Protein AF-0000000075406692 (afdb_homodimer)

Organism: Magnetospirillum gryphiswaldense (strain DSM 6361 / JCM 21280 / NBRC 15271 / MSR-1) (NCBI:txid431944)

Secondary structure (DSSP, 8-state):
-EEEEEEEETTT--EEEEEEEPPSSSSEEEEEE-TTT--EEEEEESSTT-EEESEEEE---SSPPSSSEEEEEESSS-B-BS---TT--HHHHHHHHH-HHHHHHHHHHHHHHHHHGGGHHHHHHHHHHHHTT-HHHHHHHHHHHS------SSHHHHHHHHHHHHHHHHGGGSPTTHHHHHHHHHHHHHHHHHHHSHHHHHHHHHHHHHTSHHHHHHHHHHHHHHHHHHTHHHHHHHHHGGG-HHHHHS----B-SS--HHHHHHHHHHHHHHHHHHHHHHHHHHHHHHHS-TT-PPTTTTB-TTS-B---SSHHHHTTS-HHHHGGGSTT-SS-PPTTS--HHHHHHHHTT-EEEETTTTEEEE--S--TT-----EEEEHHHHHHHHHHHHHHHHHHHHHHHHHHHHIIIIIHHHHH-/-EEEEEEEETTT--EEEEEEEPPSSSSEEEEEE-TTT--EEEEEESSTT-EEESEEEE---SSPPSSSEEEEEESSS-B-BS---TT--HHHHHHHHH-HHHHHHHHHHHHHHHHHGGGHHHHHHHHHHHHTT-HHHHHHHHHHHS------SSHHHHHHHHHHHHHHHHGGGSPTTHHHHHHHHHHHHHHHHHHHSHHHHHHHHHHHHHTSHHHHHHHHHHTTHHHHHHTHHHHHHHHHGGG-HHHHHS----B-SS--GGGTHHHHHHHHHHHHHHHHHHHHHHHHHHHS-TT-PPTTTTB-TTS-B---SSHHHHTTS-HHHHGGGSTT-SS-PPTTS--HHHHHHHHTT-EEEETTTTEEEE--S--TT-----EEEEHHHHHHHHHHHHHHHHHHHHHHHHHHHHIIIIIHHHHH-

Solvent-accessible surface area (backbone atoms only — not comparable to full-atom values): 45786 Å² total; per-residue (Å²): 108,73,47,76,42,20,33,31,31,66,84,79,56,52,56,37,39,33,44,38,44,66,63,92,43,68,57,43,62,32,34,51,32,38,86,86,65,48,44,57,31,39,36,26,43,47,64,94,70,47,46,65,42,54,36,43,81,47,86,56,70,79,78,76,58,86,84,49,46,37,36,49,38,28,56,59,40,51,22,52,79,50,76,82,52,90,84,67,41,56,68,52,50,49,38,70,67,43,32,66,68,50,47,53,56,51,46,54,37,50,50,51,48,56,72,40,61,88,48,48,64,58,53,45,37,46,51,48,21,56,76,67,63,37,59,67,65,32,48,50,46,35,44,74,73,62,75,43,68,60,85,48,92,48,64,67,34,47,49,48,39,52,52,51,52,49,51,65,73,46,46,68,71,50,63,88,82,50,66,63,60,52,52,52,49,50,49,51,52,50,50,50,35,56,71,74,34,41,67,47,46,47,53,49,53,49,46,38,54,74,44,39,36,53,59,51,51,52,52,56,52,61,60,46,52,51,54,52,60,73,41,42,56,58,34,31,30,29,58,50,48,77,57,25,69,60,46,77,75,46,80,66,93,44,39,60,25,48,68,60,63,83,79,44,52,59,58,43,40,48,46,47,45,50,38,45,58,53,44,44,58,54,45,28,50,44,14,33,76,75,64,57,30,43,41,48,57,65,86,66,55,30,49,44,92,88,68,50,67,64,48,47,79,27,49,48,53,46,49,63,50,56,62,89,52,47,67,66,61,41,78,87,57,83,69,83,74,60,85,64,34,63,52,62,49,60,39,45,8,58,77,57,60,36,62,45,75,40,72,62,80,33,39,34,41,32,35,51,65,88,47,42,53,39,81,79,67,68,48,76,47,39,49,44,56,51,39,35,41,38,50,43,25,48,46,50,38,49,54,52,47,50,48,52,52,50,53,50,48,44,36,62,69,48,53,48,53,60,69,75,98,108,72,48,76,43,22,33,31,31,67,86,78,57,53,56,36,38,33,44,36,44,66,61,92,43,70,56,44,65,34,36,51,33,38,84,84,67,50,44,56,30,39,37,26,42,50,64,95,69,46,47,64,42,52,38,43,80,47,86,55,70,79,78,76,59,86,84,47,46,37,37,49,38,28,56,58,38,54,22,52,79,50,76,82,51,91,82,67,41,55,66,53,50,49,37,69,67,44,32,66,70,52,47,52,55,50,47,54,37,49,50,52,48,55,73,41,61,89,48,47,63,58,52,46,36,47,51,48,19,57,76,67,63,38,59,66,65,34,48,51,46,34,43,74,74,62,75,43,67,57,84,47,91,47,64,67,33,47,48,48,40,51,52,50,51,48,51,64,75,45,46,68,70,50,63,89,84,51,67,64,59,51,53,51,49,50,50,51,53,51,50,49,36,56,71,74,34,39,69,46,46,48,53,48,54,48,48,38,55,73,44,39,35,53,59,52,50,51,52,55,53,60,62,45,53,52,54,52,60,72,40,43,56,51,33,32,31,30,58,51,48,76,57,27,68,59,45,77,74,47,80,66,96,45,39,56,24,31,81,62,64,82,78,45,52,59,57,42,38,47,46,47,46,50,38,45,58,52,44,44,58,54,44,28,52,43,15,32,74,75,64,56,29,42,39,47,59,66,86,66,54,29,49,45,93,88,68,50,68,65,48,46,81,27,48,46,54,46,48,65,49,56,62,88,52,48,66,67,61,43,79,86,58,83,69,82,74,60,86,65,35,63,52,62,48,60,39,45,8,57,76,59,62,35,62,43,75,40,72,60,80,33,40,34,40,30,36,51,65,89,46,41,52,39,82,80,67,67,49,74,47,38,47,44,56,50,39,34,41,39,48,42,24,48,46,50,39,50,56,52,47,49,48,52,52,49,53,50,46,44,36,63,68,46,54,48,54,61,69,77,101

Sequence (842 aa):
MNIMRSFKCESCGAITNCRIGMSNRAEQPLRFCCPDCGQPIDIVIGGKHAGVSGASEIEAMGPFDDGTNFVDLHLDFPVHFGKYVMGDTPFMRAVSRIGAENIHLHNARLQRLDATYTTFGFFETLLKLYVRERWVPFKNAIERRFDGTVVSDKMQDRNAALYDVIAVTMWPFAKPGQALEDIEQYMKVQLHLANTQKLSFGAFIDEILDTGFLKNMQVACLGIYPRILKAELPLRPALFLDFDTEYQNQAIPMRISADQFDTFKDLYKDITEIISRQFVLVAGINNLLKRGDHNAFKPEIGLTKSGRDLTPNSLHAFADVAFGQKDDLIDDNWFSFGDQAADNQLRNAIAHCKTDYDEITQNITYHPRKEGMRQEKSEEIYFIEFMRRVLIAYREMNRLHQLIKSLFYYYYLIHAAENSGMNIMRSFKCESCGAITNCRIGMSNRAEQPLRFCCPDCGQPIDIVIGGKHAGVSGASEIEAMGPFDDGTNFVDLHLDFPVHFGKYVMGDTPFMRAVSRIGAENIHLHNARLQRLDATYTTFGFFETLLKLYVRERWVPFKNAIERRFDGTVVSDKMQDRNAALYDVIAVTMWPFAKPGQALEDIEQYMKVQLHLANTQKLSFGAFIDEILDTGFLKNMQVACLGIYPRILKAELPLRPALFLDFDTEYQNQAIPMRISADQFDTFKDLYKDITEIISRQFVLVAGINNLLKRGDHNAFKPEIGLTKSGRDLTPNSLHAFADVAFGQKDDLIDDNWFSFGDQAADNQLRNAIAHCKTDYDEITQNITYHPRKEGMRQEKSEEIYFIEFMRRVLIAYREMNRLHQLIKSLFYYYYLIHAAENSG

Radius of gyration: 28.34 Å; Cα contacts (8 Å, |Δi|>4): 1297; chains: 2; bounding box: 68×86×72 Å

pLDDT: mean 90.86, std 7.09, range [42.28, 98.06]

Structure (mmCIF, N/CA/C/O backbone):
data_AF-0000000075406692-model_v1
#
loop_
_entity.id
_entity.type
_entity.pdbx_description
1 polymer 'Uncharacterized protein'
#
loop_
_atom_site.group_PDB
_atom_site.id
_atom_site.type_symbol
_atom_site.label_atom_id
_atom_site.label_alt_id
_atom_site.label_comp_id
_atom_site.label_asym_id
_atom_site.label_entity_id
_atom_site.label_seq_id
_atom_site.pdbx_PDB_ins_code
_atom_site.Cartn_x
_atom_site.Cartn_y
_atom_site.Cartn_z
_atom_site.occupancy
_atom_site.B_iso_or_equiv
_atom_site.auth_seq_id
_atom_site.auth_comp_id
_atom_site.auth_asym_id
_atom_site.auth_atom_id
_atom_site.pdbx_PDB_model_num
ATOM 1 N N . MET A 1 1 ? 8.68 6.293 -33.906 1 85.75 1 MET A N 1
ATOM 2 C CA . MET A 1 1 ? 8.102 7.605 -34.156 1 85.75 1 MET A CA 1
ATOM 3 C C . MET A 1 1 ? 8.094 8.469 -32.906 1 85.75 1 MET A C 1
ATOM 5 O O . MET A 1 1 ? 7.848 7.969 -31.812 1 85.75 1 MET A O 1
ATOM 9 N N . ASN A 1 2 ? 8.547 9.656 -33.031 1 92.25 2 ASN A N 1
ATOM 10 C CA . ASN A 1 2 ? 8.57 10.617 -31.922 1 92.25 2 ASN A CA 1
ATOM 11 C C . ASN A 1 2 ? 7.668 11.812 -32.188 1 92.25 2 ASN A C 1
ATOM 13 O O . ASN A 1 2 ? 7.523 12.234 -33.344 1 92.25 2 ASN A O 1
ATOM 17 N N . ILE A 1 3 ? 7.016 12.242 -31.188 1 92.69 3 ILE A N 1
ATOM 18 C CA . ILE A 1 3 ? 6.227 13.469 -31.297 1 92.69 3 ILE A CA 1
ATOM 19 C C . ILE A 1 3 ? 6.781 14.523 -3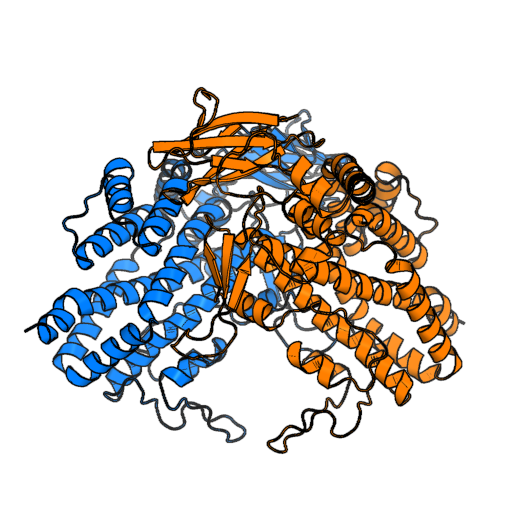0.344 1 92.69 3 ILE A C 1
ATOM 21 O O . ILE A 1 3 ? 7.195 14.203 -29.219 1 92.69 3 ILE A O 1
ATOM 25 N N . MET A 1 4 ? 6.824 15.758 -30.859 1 93.19 4 MET A N 1
ATOM 26 C CA . MET A 1 4 ? 7.285 16.891 -30.062 1 93.19 4 MET A CA 1
ATOM 27 C C . MET A 1 4 ? 6.105 17.688 -29.531 1 93.19 4 MET A C 1
ATOM 29 O O . MET A 1 4 ? 5.23 18.094 -30.312 1 93.19 4 MET A O 1
ATOM 33 N N . ARG A 1 5 ? 6.047 17.812 -28.203 1 94.38 5 ARG A N 1
ATOM 34 C CA . ARG A 1 5 ? 4.984 18.578 -27.562 1 94.38 5 ARG A CA 1
ATOM 35 C C . ARG A 1 5 ? 5.547 19.484 -26.484 1 94.38 5 ARG A C 1
ATOM 37 O O . ARG A 1 5 ? 6.641 19.25 -25.969 1 94.38 5 ARG A O 1
ATOM 44 N N . SER A 1 6 ? 4.891 20.531 -26.234 1 95.94 6 SER A N 1
ATOM 45 C CA . SER A 1 6 ? 5.238 21.438 -25.141 1 95.94 6 SER A CA 1
ATOM 46 C C . SER A 1 6 ? 4.055 21.656 -24.203 1 95.94 6 SER A C 1
ATOM 48 O O . SER A 1 6 ? 2.91 21.75 -24.656 1 95.94 6 SER A O 1
ATOM 50 N N . PHE A 1 7 ? 4.371 21.688 -22.922 1 96.25 7 PHE A N 1
ATOM 51 C CA . PHE A 1 7 ? 3.316 21.812 -21.922 1 96.25 7 PHE A CA 1
ATOM 52 C C . PHE A 1 7 ? 3.609 22.969 -20.969 1 96.25 7 PHE A C 1
ATOM 54 O O . PHE A 1 7 ? 4.758 23.172 -20.578 1 96.25 7 PHE A O 1
ATOM 61 N N . LYS A 1 8 ? 2.617 23.703 -20.703 1 96.12 8 LYS A N 1
ATOM 62 C CA . LYS A 1 8 ? 2.68 24.766 -19.688 1 96.12 8 LYS A CA 1
ATOM 63 C C . LYS A 1 8 ? 2.047 24.297 -18.375 1 96.12 8 LYS A C 1
ATOM 65 O O . LYS A 1 8 ? 0.857 23.984 -18.328 1 96.12 8 LYS A O 1
ATOM 70 N N . CYS A 1 9 ? 2.814 24.297 -17.328 1 92.69 9 CYS A N 1
ATOM 71 C CA . CYS A 1 9 ? 2.375 23.828 -16.016 1 92.69 9 CYS A CA 1
ATOM 72 C C . CYS A 1 9 ? 1.227 24.672 -15.484 1 92.69 9 CYS A C 1
ATOM 74 O O . CYS A 1 9 ? 1.306 25.891 -15.484 1 92.69 9 CYS A O 1
ATOM 76 N N . GLU A 1 10 ? 0.258 24.047 -14.953 1 87.94 10 GLU A N 1
ATOM 77 C CA . GLU A 1 10 ? -0.921 24.75 -14.453 1 87.94 10 GLU A CA 1
ATOM 78 C C . GLU A 1 10 ? -0.642 25.422 -13.109 1 87.94 10 GLU A C 1
ATOM 80 O O . GLU A 1 10 ? -1.297 26.391 -12.75 1 87.94 10 GLU A O 1
ATOM 85 N N . SER A 1 11 ? 0.288 24.859 -12.445 1 84.44 11 SER A N 1
ATOM 86 C CA . SER A 1 11 ? 0.555 25.344 -11.094 1 84.44 11 SER A CA 1
ATOM 87 C C . SER A 1 11 ? 1.496 26.531 -11.109 1 84.44 11 SER A C 1
ATOM 89 O O . SER A 1 11 ? 1.281 27.516 -10.383 1 84.44 11 SER A O 1
ATOM 91 N N . CYS A 1 12 ? 2.561 26.484 -11.922 1 86.12 12 CYS A N 1
ATOM 92 C CA . CYS A 1 12 ? 3.553 27.562 -11.828 1 86.12 12 CYS A CA 1
ATOM 93 C C . CYS A 1 12 ? 3.746 28.25 -13.172 1 86.12 12 CYS A C 1
ATOM 95 O O . CYS A 1 12 ? 4.43 29.266 -13.258 1 86.12 12 CYS A O 1
ATOM 97 N N . GLY A 1 13 ? 3.275 27.656 -14.219 1 89.12 13 GLY A N 1
ATOM 98 C CA . GLY A 1 13 ? 3.344 28.297 -15.523 1 89.12 13 GLY A CA 1
ATOM 99 C C . GLY A 1 13 ? 4.613 27.953 -16.281 1 89.12 13 GLY A C 1
ATOM 100 O O . GLY A 1 13 ? 4.785 28.359 -17.438 1 89.12 13 GLY A O 1
ATOM 101 N N . ALA A 1 14 ? 5.453 27.141 -15.719 1 91.94 14 ALA A N 1
ATOM 102 C CA . ALA A 1 14 ? 6.691 26.766 -16.391 1 91.94 14 ALA A CA 1
ATOM 103 C C . ALA A 1 14 ? 6.402 25.938 -17.641 1 91.94 14 ALA A C 1
ATOM 105 O O . ALA A 1 14 ? 5.461 25.141 -17.656 1 91.94 14 ALA A O 1
ATOM 106 N N . ILE A 1 15 ? 7.27 26.156 -18.609 1 94.25 15 ILE A N 1
ATOM 107 C CA . ILE A 1 15 ? 7.117 25.422 -19.859 1 94.25 15 ILE A CA 1
ATOM 108 C C . ILE A 1 15 ? 8.117 24.266 -19.906 1 94.25 15 ILE A C 1
ATOM 110 O O . ILE A 1 15 ? 9.281 24.438 -19.531 1 94.25 15 ILE A O 1
ATOM 114 N N . THR A 1 16 ? 7.633 23.125 -20.297 1 93.75 16 THR A N 1
ATOM 115 C CA . THR A 1 16 ? 8.492 21.969 -20.5 1 93.75 16 THR A CA 1
ATOM 116 C C . THR A 1 16 ? 8.305 21.375 -21.891 1 93.75 16 THR A C 1
ATOM 118 O O . THR A 1 16 ? 7.191 21.031 -22.281 1 93.75 16 THR A O 1
ATOM 121 N N . ASN A 1 17 ? 9.391 21.344 -22.641 1 94.81 17 ASN A N 1
ATOM 122 C CA . ASN A 1 17 ? 9.406 20.656 -23.922 1 94.81 17 ASN A CA 1
ATOM 123 C C . ASN A 1 17 ? 9.539 19.141 -23.734 1 94.81 17 ASN A C 1
ATOM 125 O O . ASN A 1 17 ? 10.281 18.688 -22.875 1 94.81 17 ASN A O 1
ATOM 129 N N . CYS A 1 18 ? 8.75 18.422 -24.578 1 93.38 18 CYS A N 1
ATOM 130 C CA . CYS A 1 18 ? 8.75 16.969 -24.438 1 93.38 18 CYS A CA 1
ATOM 131 C C . CYS A 1 18 ? 8.945 16.297 -25.781 1 93.38 18 CYS A C 1
ATOM 133 O O . CYS A 1 18 ? 8.328 16.672 -26.766 1 93.38 18 CYS A O 1
ATOM 135 N N . ARG A 1 19 ? 9.859 15.453 -25.844 1 93.81 19 ARG A N 1
ATOM 136 C CA . ARG A 1 19 ? 9.922 14.469 -26.922 1 93.81 19 ARG A CA 1
ATOM 137 C C . ARG A 1 19 ? 9.336 13.133 -26.484 1 93.81 19 ARG A C 1
ATOM 139 O O . ARG A 1 19 ? 9.844 12.508 -25.547 1 93.81 19 ARG A O 1
ATOM 146 N N . ILE A 1 20 ? 8.281 12.688 -27.094 1 94.56 20 ILE A N 1
ATOM 147 C CA . ILE A 1 20 ? 7.574 11.477 -26.688 1 94.56 20 ILE A CA 1
ATOM 148 C C . ILE A 1 20 ? 7.773 10.391 -27.734 1 94.56 20 ILE A C 1
ATOM 150 O O . ILE A 1 20 ? 7.344 10.539 -28.891 1 94.56 20 ILE A O 1
ATOM 154 N N . GLY A 1 21 ? 8.5 9.367 -27.328 1 94.88 21 GLY A N 1
ATOM 155 C CA . GLY A 1 21 ? 8.578 8.195 -28.172 1 94.88 21 GLY A CA 1
ATOM 156 C C . GLY A 1 21 ? 7.348 7.312 -28.094 1 94.88 21 GLY A C 1
ATOM 157 O O . GLY A 1 21 ? 6.891 6.98 -26.984 1 94.88 21 GLY A O 1
ATOM 158 N N . MET A 1 22 ? 6.836 6.871 -29.188 1 93.5 22 MET A N 1
ATOM 159 C CA . MET A 1 22 ? 5.586 6.113 -29.219 1 93.5 22 MET A CA 1
ATOM 160 C C . MET A 1 22 ? 5.844 4.633 -28.969 1 93.5 22 MET A C 1
ATOM 162 O O . MET A 1 22 ? 6.812 4.07 -29.484 1 93.5 22 MET A O 1
ATOM 166 N N . SER A 1 23 ? 4.996 4.09 -28.109 1 92.88 23 SER A N 1
ATOM 167 C CA . SER A 1 23 ? 4.945 2.65 -27.875 1 92.88 23 SER A CA 1
ATOM 168 C C . SER A 1 23 ? 3.908 1.98 -28.766 1 92.88 23 SER A C 1
ATOM 170 O O . SER A 1 23 ? 3.111 2.66 -29.422 1 92.88 23 SER A O 1
ATOM 172 N N . ASN A 1 24 ? 3.988 0.655 -28.906 1 91.5 24 ASN A N 1
ATOM 173 C CA . ASN A 1 24 ? 2.988 -0.084 -29.656 1 91.5 24 ASN A CA 1
ATOM 174 C C . ASN A 1 24 ? 1.714 -0.301 -28.844 1 91.5 24 ASN A C 1
ATOM 176 O O . ASN A 1 24 ? 0.729 -0.834 -29.359 1 91.5 24 ASN A O 1
ATOM 180 N N . ARG A 1 25 ? 1.699 0.152 -27.703 1 92.69 25 ARG A N 1
ATOM 181 C CA . ARG A 1 25 ? 0.518 0.038 -26.859 1 92.69 25 ARG A CA 1
ATOM 182 C C . ARG A 1 25 ? -0.574 1.005 -27.312 1 92.69 25 ARG A C 1
ATOM 184 O O . ARG A 1 25 ? -0.292 2.16 -27.625 1 92.69 25 ARG A O 1
ATOM 191 N N . ALA A 1 26 ? -1.785 0.546 -27.297 1 91.25 26 ALA A N 1
ATOM 192 C CA . ALA A 1 26 ? -2.895 1.344 -27.812 1 91.25 26 ALA A CA 1
ATOM 193 C C . ALA A 1 26 ? -3.107 2.598 -26.969 1 91.25 26 ALA A C 1
ATOM 195 O O . ALA A 1 26 ? -3.361 3.68 -27.5 1 91.25 26 ALA A O 1
ATOM 196 N N . GLU A 1 27 ? -3.131 2.455 -25.75 1 92 27 GLU A N 1
ATOM 197 C CA . GLU A 1 27 ? -3.213 3.572 -24.812 1 92 27 GLU A CA 1
ATOM 198 C C . GLU A 1 27 ? -1.896 3.766 -24.078 1 92 27 GLU A C 1
ATOM 200 O O . GLU A 1 27 ? -1.377 2.828 -23.469 1 92 27 GLU A O 1
ATOM 205 N N . GLN A 1 28 ? -1.388 4.984 -24.156 1 94 28 GLN A N 1
ATOM 206 C CA . GLN A 1 28 ? -0.061 5.238 -23.609 1 94 28 GLN A CA 1
ATOM 207 C C . GLN A 1 28 ? -0.111 6.316 -22.531 1 94 28 GLN A C 1
ATOM 209 O O . GLN A 1 28 ? 0.076 7.5 -22.828 1 94 28 GLN A O 1
ATOM 214 N N . PRO A 1 29 ? -0.34 5.918 -21.328 1 94.62 29 PRO A N 1
ATOM 215 C CA . PRO A 1 29 ? -0.278 6.891 -20.234 1 94.62 29 PRO A CA 1
ATOM 216 C C . PRO A 1 29 ? 1.154 7.242 -19.844 1 94.62 29 PRO A C 1
ATOM 218 O O . PRO A 1 29 ? 1.962 6.348 -19.578 1 94.62 29 PRO A O 1
ATOM 221 N N . LEU A 1 30 ? 1.51 8.5 -19.828 1 95.38 30 LEU A N 1
ATOM 222 C CA . LEU A 1 30 ? 2.816 9.016 -19.438 1 95.38 30 LEU A CA 1
ATOM 223 C C . LEU A 1 30 ? 2.682 10.039 -18.312 1 95.38 30 LEU A C 1
ATOM 225 O O . LEU A 1 30 ? 1.625 10.656 -18.156 1 95.38 30 LEU A O 1
ATOM 229 N N . ARG A 1 31 ? 3.689 10.086 -17.547 1 93.88 31 ARG A N 1
ATOM 230 C CA . ARG A 1 31 ? 3.662 11.023 -16.438 1 93.88 31 ARG A CA 1
ATOM 231 C C . ARG A 1 31 ? 5.055 11.578 -16.156 1 93.88 31 ARG A C 1
ATOM 233 O O . ARG A 1 31 ? 6.043 10.836 -16.203 1 93.88 31 ARG A O 1
ATOM 240 N N . PHE A 1 32 ? 5.148 12.867 -15.844 1 92.69 32 PHE A N 1
ATOM 241 C CA . PHE A 1 32 ? 6.34 13.492 -15.273 1 92.69 32 PHE A CA 1
ATOM 242 C C . PHE A 1 32 ? 5.957 14.648 -14.359 1 92.69 32 PHE A C 1
ATOM 244 O O . PHE A 1 32 ? 4.797 15.062 -14.32 1 92.69 32 PHE A O 1
ATOM 251 N N . CYS A 1 33 ? 6.871 15.039 -13.57 1 91.75 33 CYS A N 1
ATOM 252 C CA . CYS A 1 33 ? 6.609 16.172 -12.688 1 91.75 33 CYS A CA 1
ATOM 253 C C . CYS A 1 33 ? 7.332 17.422 -13.18 1 91.75 33 CYS A C 1
ATOM 255 O O . CYS A 1 33 ? 8.469 17.344 -13.648 1 91.75 33 CYS A O 1
ATOM 257 N N . CYS A 1 34 ? 6.641 18.5 -13.102 1 91.56 34 CYS A N 1
ATOM 258 C CA . CYS A 1 34 ? 7.254 19.781 -13.453 1 91.56 34 CYS A CA 1
ATOM 259 C C . CYS A 1 34 ? 8.57 19.984 -12.703 1 91.56 34 CYS A C 1
ATOM 261 O O . CYS A 1 34 ? 8.609 19.875 -11.477 1 91.56 34 CYS A O 1
ATOM 263 N N . PRO A 1 35 ? 9.602 20.281 -13.406 1 88.62 35 PRO A N 1
ATOM 264 C CA . PRO A 1 35 ? 10.906 20.438 -12.758 1 88.62 35 PRO A CA 1
ATOM 265 C C . PRO A 1 35 ? 10.945 21.625 -11.797 1 88.62 35 PRO A C 1
ATOM 267 O O . PRO A 1 35 ? 11.766 21.641 -10.867 1 88.62 35 PRO A O 1
ATOM 270 N N . ASP A 1 36 ? 10.086 22.516 -12.023 1 86.88 36 ASP A N 1
ATOM 271 C CA . ASP A 1 36 ? 10.156 23.766 -11.258 1 86.88 36 ASP A CA 1
ATOM 272 C C . ASP A 1 36 ? 9.336 23.656 -9.969 1 86.88 36 ASP A C 1
ATOM 274 O O . ASP A 1 36 ? 9.766 24.141 -8.922 1 86.88 36 ASP A O 1
ATOM 278 N N . CYS A 1 37 ? 8.172 23.031 -10.094 1 86.19 37 CYS A N 1
ATOM 279 C CA . CYS A 1 37 ? 7.32 23.109 -8.906 1 86.19 37 CYS A CA 1
ATOM 280 C C . CYS A 1 37 ? 6.906 21.719 -8.453 1 86.19 37 CYS A C 1
ATOM 282 O O . CYS A 1 37 ? 6.332 21.547 -7.371 1 86.19 37 CYS A O 1
ATOM 284 N N . GLY A 1 38 ? 7.074 20.703 -9.258 1 87.25 38 GLY A N 1
ATOM 285 C CA . GLY A 1 38 ? 6.77 19.344 -8.844 1 87.25 38 GLY A CA 1
ATOM 286 C C . GLY A 1 38 ? 5.359 18.906 -9.195 1 87.25 38 GLY A C 1
ATOM 287 O O . GLY A 1 38 ? 4.957 17.781 -8.914 1 87.25 38 GLY A O 1
ATOM 288 N N . GLN A 1 39 ? 4.629 19.719 -9.914 1 88.44 39 GLN A N 1
ATOM 289 C CA . GLN A 1 39 ? 3.287 19.375 -10.352 1 88.44 39 GLN A CA 1
ATOM 290 C C . GLN A 1 39 ? 3.316 18.172 -11.289 1 88.44 39 GLN A C 1
ATOM 292 O O . GLN A 1 39 ? 4.055 18.156 -12.281 1 88.44 39 GLN A O 1
ATOM 297 N N . PRO A 1 40 ? 2.521 17.203 -10.852 1 90.56 40 PRO A N 1
ATOM 298 C CA . PRO A 1 40 ? 2.436 16.078 -11.781 1 90.56 40 PRO A CA 1
ATOM 299 C C . PRO A 1 40 ? 1.727 16.438 -13.086 1 90.56 40 PRO A C 1
ATOM 301 O O . PRO A 1 40 ? 0.687 17.094 -13.062 1 90.56 40 PRO A O 1
ATOM 304 N N . ILE A 1 41 ? 2.24 16.031 -14.148 1 93.38 41 ILE A N 1
ATOM 305 C CA . ILE A 1 41 ? 1.665 16.203 -15.477 1 93.38 41 ILE A CA 1
ATOM 306 C C . ILE A 1 41 ? 1.424 14.828 -16.109 1 93.38 41 ILE A C 1
ATOM 308 O O . ILE A 1 41 ? 2.369 14.078 -16.344 1 93.38 41 ILE A O 1
ATOM 312 N N . ASP A 1 42 ? 0.193 14.531 -16.344 1 93.12 42 ASP A N 1
ATOM 313 C CA . ASP A 1 42 ? -0.22 13.266 -16.938 1 93.12 42 ASP A CA 1
ATOM 314 C C . ASP A 1 42 ? -0.653 13.438 -18.391 1 93.12 42 ASP A C 1
ATOM 316 O O . ASP A 1 42 ? -1.459 14.32 -18.703 1 93.12 42 ASP A O 1
ATOM 320 N N . ILE A 1 43 ? -0.066 12.641 -19.203 1 95.12 43 ILE A N 1
ATOM 321 C CA . ILE A 1 43 ? -0.384 12.656 -20.625 1 95.12 43 ILE A CA 1
ATOM 322 C C . ILE A 1 43 ? -0.846 11.266 -21.062 1 95.12 43 ILE A C 1
ATOM 324 O O . ILE A 1 43 ? -0.141 10.273 -20.859 1 95.12 43 ILE A O 1
ATOM 328 N N . VAL A 1 44 ? -2.012 11.195 -21.594 1 94.12 44 VAL A N 1
ATOM 329 C CA . VAL A 1 44 ? -2.482 9.93 -22.156 1 94.12 44 VAL A CA 1
ATOM 330 C C . VAL A 1 44 ? -2.656 10.07 -23.672 1 94.12 44 VAL A C 1
ATOM 332 O O . VAL A 1 44 ? -3.406 10.922 -24.141 1 94.12 44 VAL A O 1
ATOM 335 N N . ILE A 1 45 ? -1.929 9.258 -24.312 1 93.56 45 ILE A N 1
ATOM 336 C CA . ILE A 1 45 ? -2.014 9.25 -25.781 1 93.56 45 ILE A CA 1
ATOM 337 C C . ILE A 1 45 ? -2.791 8.016 -26.234 1 93.56 45 ILE A C 1
ATOM 339 O O . ILE A 1 45 ? -2.525 6.902 -25.781 1 93.56 45 ILE A O 1
ATOM 343 N N . GLY A 1 46 ? -3.701 8.297 -27.078 1 89.88 46 GLY A N 1
ATOM 344 C CA . GLY A 1 46 ? -4.492 7.203 -27.625 1 89.88 46 GLY A CA 1
ATOM 345 C C . GLY A 1 46 ? -5.531 6.68 -26.641 1 89.88 46 GLY A C 1
ATOM 346 O O . GLY A 1 46 ? -5.465 6.961 -25.453 1 89.88 46 GLY A O 1
ATOM 347 N N . GLY A 1 47 ? -6.492 6.027 -27.156 1 81.5 47 GLY A N 1
ATOM 348 C CA . GLY A 1 47 ? -7.512 5.375 -26.344 1 81.5 47 GLY A CA 1
ATOM 349 C C . GLY A 1 47 ? -8.609 6.324 -25.891 1 81.5 47 GLY A C 1
ATOM 350 O O . GLY A 1 47 ? -8.672 7.465 -26.344 1 81.5 47 GLY A O 1
ATOM 351 N N . LYS A 1 48 ? -9.43 5.793 -24.969 1 77 48 LYS A N 1
ATOM 352 C CA . LYS A 1 48 ? -10.625 6.496 -24.516 1 77 48 LYS A CA 1
ATOM 353 C C . LYS A 1 48 ? -10.281 7.598 -23.531 1 77 48 LYS A C 1
ATOM 355 O O . LYS A 1 48 ? -11.039 8.562 -23.375 1 77 48 LYS A O 1
ATOM 360 N N . HIS A 1 49 ? -9.086 7.543 -23 1 79.62 49 HIS A N 1
ATOM 361 C CA . HIS A 1 49 ? -8.758 8.461 -21.922 1 79.62 49 HIS A CA 1
ATOM 362 C C . HIS A 1 49 ? -7.695 9.469 -22.359 1 79.62 49 HIS A C 1
ATOM 364 O O . HIS A 1 49 ? -6.961 10 -21.516 1 79.62 49 HIS A O 1
ATOM 370 N N . ALA A 1 50 ? -7.602 9.633 -23.609 1 89.12 50 ALA A N 1
ATOM 371 C CA . ALA A 1 50 ? -6.598 10.555 -24.141 1 89.12 50 ALA A CA 1
ATOM 372 C C . ALA A 1 50 ? -6.801 11.961 -23.578 1 89.12 50 ALA A C 1
ATOM 374 O O . ALA A 1 50 ? -7.938 12.422 -23.438 1 89.12 50 ALA A O 1
ATOM 375 N N . GLY A 1 51 ? -5.68 12.57 -23.188 1 90.38 51 GLY A N 1
ATOM 376 C CA . GLY A 1 51 ? -5.75 13.922 -22.672 1 90.38 51 GLY A CA 1
ATOM 377 C C . GLY A 1 51 ? -4.566 14.281 -21.797 1 90.38 51 GLY A C 1
ATOM 378 O O . GLY A 1 51 ? -3.598 13.523 -21.703 1 90.38 51 GLY A O 1
ATOM 379 N N . VAL A 1 52 ? -4.609 15.547 -21.328 1 93.56 52 VAL A N 1
ATOM 380 C CA . VAL A 1 52 ? -3.533 16.062 -20.484 1 93.56 52 VAL A CA 1
ATOM 381 C C . VAL A 1 52 ? -4.117 16.641 -19.188 1 93.56 52 VAL A C 1
ATOM 383 O O . VAL A 1 52 ? -5.18 17.25 -19.203 1 93.56 52 VAL A O 1
ATOM 386 N N . SER A 1 53 ? -3.559 16.281 -18.141 1 89.5 53 SER A N 1
ATOM 387 C CA . SER A 1 53 ? -3.928 16.844 -16.844 1 89.5 53 SER A CA 1
ATOM 388 C C . SER A 1 53 ? -2.715 17.438 -16.141 1 89.5 53 SER A C 1
ATOM 390 O O . SER A 1 53 ? -1.605 16.906 -16.25 1 89.5 53 SER A O 1
ATOM 392 N N . GLY A 1 54 ? -2.885 18.562 -15.398 1 89.88 54 GLY A N 1
ATOM 393 C CA . GLY A 1 54 ? -1.832 19.219 -14.641 1 89.88 54 GLY A CA 1
ATOM 394 C C . GLY A 1 54 ? -1.064 20.25 -15.453 1 89.88 54 GLY A C 1
ATOM 395 O O . GLY A 1 54 ? -0.185 20.938 -14.922 1 89.88 54 GLY A O 1
ATOM 396 N N . ALA A 1 55 ? -1.375 20.25 -16.766 1 94.62 55 ALA A N 1
ATOM 397 C CA . ALA A 1 55 ? -0.741 21.203 -17.672 1 94.62 55 ALA A CA 1
ATOM 398 C C . ALA A 1 55 ? -1.618 21.469 -18.891 1 94.62 55 ALA A C 1
ATOM 400 O O . ALA A 1 55 ? -2.609 20.766 -19.109 1 94.62 55 ALA A O 1
ATOM 401 N N . SER A 1 56 ? -1.299 22.484 -19.562 1 96 56 SER A N 1
ATOM 402 C CA . SER A 1 56 ? -1.926 22.781 -20.844 1 96 56 SER A CA 1
ATOM 403 C C . SER A 1 56 ? -0.927 22.641 -22 1 96 56 SER A C 1
ATOM 405 O O . SER A 1 56 ? 0.221 23.078 -21.875 1 96 56 SER A O 1
ATOM 407 N N . GLU A 1 57 ? -1.417 22.031 -23 1 95.5 57 GLU A N 1
ATOM 408 C CA . GLU A 1 57 ? -0.555 21.875 -24.172 1 95.5 57 GLU A CA 1
ATOM 409 C C . GLU A 1 57 ? -0.434 23.188 -24.938 1 95.5 57 GLU A C 1
ATOM 411 O O . GLU A 1 57 ? -1.43 23.875 -25.156 1 95.5 57 GLU A O 1
ATOM 416 N N . ILE A 1 58 ? 0.76 23.5 -25.328 1 94.75 58 ILE A N 1
ATOM 417 C CA . ILE A 1 58 ? 1.008 24.688 -26.125 1 94.75 58 ILE A CA 1
ATOM 418 C C . ILE A 1 58 ? 1.748 24.297 -27.406 1 94.75 58 ILE A C 1
ATOM 420 O O . ILE A 1 58 ? 2.188 23.156 -27.562 1 94.75 58 ILE A O 1
ATOM 424 N N . GLU A 1 59 ? 1.821 25.203 -28.281 1 89.5 59 GLU A N 1
ATOM 425 C CA . GLU A 1 59 ? 2.498 24.938 -29.547 1 89.5 59 GLU A CA 1
ATOM 426 C C . GLU A 1 59 ? 3.99 24.688 -29.344 1 89.5 59 GLU A C 1
ATOM 428 O O . GLU A 1 59 ? 4.66 25.484 -28.672 1 89.5 59 GLU A O 1
ATOM 433 N N . ALA A 1 60 ? 4.348 23.531 -29.797 1 82.44 60 ALA A N 1
ATOM 434 C CA . ALA A 1 60 ? 5.766 23.188 -29.688 1 82.44 60 ALA A CA 1
ATOM 435 C C . ALA A 1 60 ? 6.566 23.859 -30.812 1 82.44 60 ALA A C 1
ATOM 437 O O . ALA A 1 60 ? 6.227 23.734 -31.984 1 82.44 60 ALA A O 1
ATOM 438 N N . MET A 1 61 ? 7.457 24.688 -30.453 1 75.62 61 MET A N 1
ATOM 439 C CA . MET A 1 61 ? 8.281 25.344 -31.469 1 75.62 61 MET A CA 1
ATOM 440 C C . MET A 1 61 ? 9.703 24.797 -31.453 1 75.62 61 MET A C 1
ATOM 442 O O . MET A 1 61 ? 10.43 24.953 -30.469 1 75.62 61 MET A O 1
ATOM 446 N N . GLY A 1 62 ? 10 23.875 -32.438 1 69.81 62 GLY A N 1
ATOM 447 C CA . GLY A 1 62 ? 11.352 23.344 -32.5 1 69.81 62 GLY A CA 1
ATOM 448 C C . GLY A 1 62 ? 12.297 24.219 -33.312 1 69.81 62 GLY A C 1
ATOM 449 O O . GLY A 1 62 ? 11.859 25.188 -33.938 1 69.81 62 GLY A O 1
ATOM 450 N N . PRO A 1 63 ? 13.625 24.062 -33.156 1 77.06 63 PRO A N 1
ATOM 451 C CA . PRO A 1 63 ? 14.336 23.141 -32.281 1 77.06 63 PRO A CA 1
ATOM 452 C C . PRO A 1 63 ? 14.312 23.594 -30.812 1 77.06 63 PRO A C 1
ATOM 454 O O . PRO A 1 63 ? 14.305 24.797 -30.531 1 77.06 63 PRO A O 1
ATOM 457 N N . PHE A 1 64 ? 14.18 22.656 -29.969 1 86.38 64 PHE A N 1
ATOM 458 C CA . PHE A 1 64 ? 14.094 22.984 -28.547 1 86.38 64 PHE A CA 1
ATOM 459 C C . PHE A 1 64 ? 15.398 23.594 -28.047 1 86.38 64 PHE A C 1
ATOM 461 O O . PHE A 1 64 ? 16.484 23.172 -28.453 1 86.38 64 PHE A O 1
ATOM 468 N N . ASP A 1 65 ? 15.312 24.625 -27.312 1 81.81 65 ASP A N 1
ATOM 469 C CA . ASP A 1 65 ? 16.469 25.344 -26.797 1 81.81 65 ASP A CA 1
ATOM 470 C C . ASP A 1 65 ? 16.922 24.75 -25.469 1 81.81 65 ASP A C 1
ATOM 472 O O . ASP A 1 65 ? 16.234 23.922 -24.875 1 81.81 65 ASP A O 1
ATOM 476 N N . ASP A 1 66 ? 18.125 25.188 -25.016 1 82.06 66 ASP A N 1
ATOM 477 C CA . ASP A 1 66 ? 18.719 24.672 -23.781 1 82.06 66 ASP A CA 1
ATOM 478 C C . ASP A 1 66 ? 18.172 25.422 -22.562 1 82.06 66 ASP A C 1
ATOM 480 O O . ASP A 1 66 ? 18.391 25 -21.438 1 82.06 66 ASP A O 1
ATOM 484 N N . GLY A 1 67 ? 17.469 26.406 -22.797 1 83.56 67 GLY A N 1
ATOM 485 C CA . GLY A 1 67 ? 17 27.203 -21.672 1 83.56 67 GLY A CA 1
ATOM 486 C C . GLY A 1 67 ? 15.664 26.734 -21.125 1 83.56 67 GLY A C 1
ATOM 487 O O . GLY A 1 67 ? 15.336 27 -19.969 1 83.56 67 GLY A O 1
ATOM 488 N N . THR A 1 68 ? 14.906 26.109 -21.969 1 90.38 68 THR A N 1
ATOM 489 C CA . THR A 1 68 ? 13.602 25.594 -21.562 1 90.38 68 THR A CA 1
ATOM 490 C C . THR A 1 68 ? 13.719 24.141 -21.094 1 90.38 68 THR A C 1
ATOM 492 O O . THR A 1 68 ? 14.516 23.375 -21.641 1 90.38 68 THR A O 1
ATOM 495 N N . ASN A 1 69 ? 12.977 23.891 -20.047 1 92.06 69 ASN A N 1
ATOM 496 C CA . ASN A 1 69 ? 12.977 22.516 -19.562 1 92.06 69 ASN A CA 1
ATOM 497 C C . ASN A 1 69 ? 12.688 21.531 -20.688 1 92.06 69 ASN A C 1
ATOM 499 O O . ASN A 1 69 ? 11.906 21.828 -21.594 1 92.06 69 ASN A O 1
ATOM 503 N N . PHE A 1 70 ? 13.367 20.375 -20.609 1 93.12 70 PHE A N 1
ATOM 504 C CA . PHE A 1 70 ? 13.156 19.328 -21.609 1 93.12 70 PHE A CA 1
ATOM 505 C C . PHE A 1 70 ? 13.125 17.953 -20.953 1 93.12 70 PHE A C 1
ATOM 507 O O . PHE A 1 70 ? 13.898 17.688 -20.031 1 93.12 70 PHE A O 1
ATOM 514 N N . VAL A 1 71 ? 12.211 17.141 -21.453 1 92.25 71 VAL A N 1
ATOM 515 C CA . VAL A 1 71 ? 12.148 15.773 -20.938 1 92.25 71 VAL A CA 1
ATOM 516 C C . VAL A 1 71 ? 11.883 14.805 -22.094 1 92.25 71 VAL A C 1
ATOM 518 O O . VAL A 1 71 ? 11.125 15.125 -23.016 1 92.25 71 VAL A O 1
ATOM 521 N N . ASP A 1 72 ? 12.586 13.68 -22.094 1 93.5 72 ASP A N 1
ATOM 522 C CA . ASP A 1 72 ? 12.242 12.539 -22.938 1 93.5 72 ASP A CA 1
ATOM 523 C C . ASP A 1 72 ? 11.25 11.617 -22.25 1 93.5 72 ASP A C 1
ATOM 525 O O . ASP A 1 72 ? 11.383 11.336 -21.047 1 93.5 72 ASP A O 1
ATOM 529 N N . LEU A 1 73 ? 10.266 11.227 -23 1 94.69 73 LEU A N 1
ATOM 530 C CA . LEU A 1 73 ? 9.289 10.305 -22.422 1 94.69 73 LEU A CA 1
ATOM 531 C C . LEU A 1 73 ? 9.133 9.062 -23.297 1 94.69 73 LEU A C 1
ATOM 533 O O . LEU A 1 73 ? 9.219 9.148 -24.531 1 94.69 73 LEU A O 1
ATOM 537 N N . HIS A 1 74 ? 9.016 7.992 -22.719 1 95.75 74 HIS A N 1
ATOM 538 C CA . HIS A 1 74 ? 8.734 6.727 -23.391 1 95.75 74 HIS A CA 1
ATOM 539 C C . HIS A 1 74 ? 8.164 5.703 -22.422 1 95.75 74 HIS A C 1
ATOM 541 O O . HIS A 1 74 ? 8.625 5.605 -21.281 1 95.75 74 HIS A O 1
ATOM 547 N N . LEU A 1 75 ? 7.27 4.965 -22.859 1 94.62 75 LEU A N 1
ATOM 548 C CA . LEU A 1 75 ? 6.602 4.016 -21.984 1 94.62 75 LEU A CA 1
ATOM 549 C C . LEU A 1 75 ? 7.473 2.783 -21.75 1 94.62 75 LEU A C 1
ATOM 551 O O . 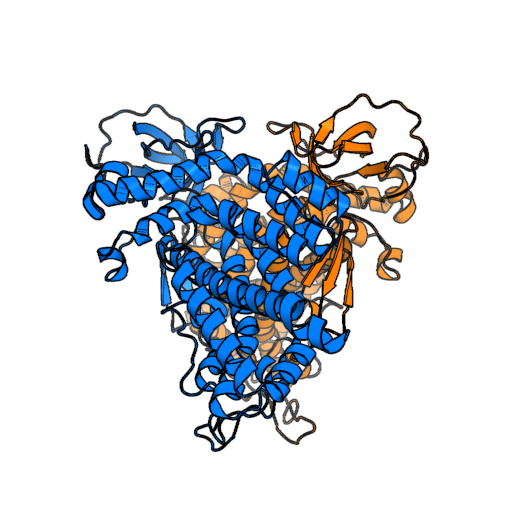LEU A 1 75 ? 7.457 2.203 -20.672 1 94.62 75 LEU A O 1
ATOM 555 N N . ASP A 1 76 ? 8.289 2.379 -22.734 1 95 76 ASP A N 1
ATOM 556 C CA . ASP A 1 76 ? 8.891 1.049 -22.766 1 95 76 ASP A CA 1
ATOM 557 C C . ASP A 1 76 ? 10.352 1.1 -22.328 1 95 76 ASP A C 1
ATOM 559 O O . ASP A 1 76 ? 10.945 0.068 -22 1 95 76 ASP A O 1
ATOM 563 N N . PHE A 1 77 ? 10.93 2.328 -22.344 1 94.75 77 PHE A N 1
ATOM 564 C CA . PHE A 1 77 ? 12.367 2.453 -22.094 1 94.75 77 PHE A CA 1
ATOM 565 C C . PHE A 1 77 ? 12.641 3.473 -21 1 94.75 77 PHE A C 1
ATOM 567 O O . PHE A 1 77 ? 11.844 4.387 -20.781 1 94.75 77 PHE A O 1
ATOM 574 N N . PRO A 1 78 ? 13.766 3.234 -20.25 1 92.69 78 PRO A N 1
ATOM 575 C CA . PRO A 1 78 ? 14.195 4.312 -19.359 1 92.69 78 PRO A CA 1
ATOM 576 C C . PRO A 1 78 ? 14.43 5.629 -20.094 1 92.69 78 PRO A C 1
ATOM 578 O O . PRO A 1 78 ? 14.852 5.625 -21.25 1 92.69 78 PRO A O 1
ATOM 581 N N . VAL A 1 79 ? 14.164 6.648 -19.406 1 89.88 79 VAL A N 1
ATOM 582 C CA . VAL A 1 79 ? 14.32 7.945 -20.047 1 89.88 79 VAL A CA 1
ATOM 583 C C . VAL A 1 79 ? 15.273 8.82 -19.234 1 89.88 79 VAL A C 1
ATOM 585 O O . VAL A 1 79 ? 15.672 8.445 -18.125 1 89.88 79 VAL A O 1
ATOM 588 N N . HIS A 1 80 ? 15.711 9.883 -19.906 1 81.44 80 HIS A N 1
ATOM 589 C CA . HIS A 1 80 ? 16.641 10.828 -19.297 1 81.44 80 HIS A CA 1
ATOM 590 C C . HIS A 1 80 ? 16.078 12.25 -19.312 1 81.44 80 HIS A C 1
ATOM 592 O O . HIS A 1 80 ? 15.398 12.641 -20.266 1 81.44 80 HIS A O 1
ATOM 598 N N . PHE A 1 81 ? 16.297 12.773 -18.094 1 77.31 81 PHE A N 1
ATOM 599 C CA . PHE A 1 81 ? 15.914 14.18 -18.016 1 77.31 81 PHE A CA 1
ATOM 600 C C . PHE A 1 81 ? 17.141 15.078 -18.172 1 77.31 81 PHE A C 1
ATOM 602 O O . PHE A 1 81 ? 18.188 14.805 -17.609 1 77.31 81 PHE A O 1
ATOM 609 N N . GLY A 1 82 ? 17.203 15.859 -19.234 1 77.19 82 GLY A N 1
ATOM 610 C CA . GLY A 1 82 ? 18.328 16.734 -19.469 1 77.19 82 GLY A CA 1
ATOM 611 C C . GLY A 1 82 ? 18.156 17.625 -20.688 1 77.19 82 GLY A C 1
ATOM 612 O O . GLY A 1 82 ? 17.078 18.188 -20.906 1 77.19 82 GLY A O 1
ATOM 613 N N . LYS A 1 83 ? 19.234 17.656 -21.391 1 85.06 83 LYS A N 1
ATOM 614 C CA . LYS A 1 83 ? 19.219 18.547 -22.562 1 85.06 83 LYS A CA 1
ATOM 615 C C . LYS A 1 83 ? 18.75 17.797 -23.797 1 85.06 83 LYS A C 1
ATOM 617 O O . LYS A 1 83 ? 18.953 16.594 -23.938 1 85.06 83 LYS A O 1
ATOM 622 N N . TYR A 1 84 ? 18.031 18.594 -24.578 1 89.75 84 TYR A N 1
ATOM 623 C CA . TYR A 1 84 ? 17.609 18.047 -25.875 1 89.75 84 TYR A CA 1
ATOM 624 C C . TYR A 1 84 ? 18.797 17.812 -26.781 1 89.75 84 TYR A C 1
ATOM 626 O O . TYR A 1 84 ? 19.641 18.703 -26.953 1 89.75 84 TYR A O 1
ATOM 634 N N . VAL A 1 85 ? 18.953 16.688 -27.234 1 88.31 85 VAL A N 1
ATOM 635 C CA . VAL A 1 85 ? 19.953 16.359 -28.234 1 88.31 85 VAL A CA 1
ATOM 636 C C . VAL A 1 85 ? 19.266 15.68 -29.438 1 88.31 85 VAL A C 1
ATOM 638 O O . VAL A 1 85 ? 18.625 14.641 -29.281 1 88.31 85 VAL A O 1
ATOM 641 N N . MET A 1 86 ? 19.516 16.281 -30.547 1 88.31 86 MET A N 1
ATOM 642 C CA . MET A 1 86 ? 18.891 15.758 -31.75 1 88.31 86 MET A CA 1
ATOM 643 C C . MET A 1 86 ? 19.359 14.328 -32.031 1 88.31 86 MET A C 1
ATOM 645 O O . MET A 1 86 ? 20.562 14.039 -31.953 1 88.31 86 MET A O 1
ATOM 649 N N . GLY A 1 87 ? 18.406 13.484 -32.281 1 87.75 87 GLY A N 1
ATOM 650 C CA . GLY A 1 87 ? 18.719 12.109 -32.656 1 87.75 87 GLY A CA 1
ATOM 651 C C . GLY A 1 87 ? 18.875 11.188 -31.469 1 87.75 87 GLY A C 1
ATOM 652 O O . GLY A 1 87 ? 18.844 9.961 -31.609 1 87.75 87 GLY A O 1
ATOM 653 N N . ASP A 1 88 ? 19.016 11.703 -30.328 1 90.94 88 ASP A N 1
ATOM 654 C CA . ASP A 1 88 ? 19.234 10.898 -29.141 1 90.94 88 ASP A CA 1
ATOM 655 C C . ASP A 1 88 ? 17.922 10.539 -28.453 1 90.94 88 ASP A C 1
ATOM 657 O O . ASP A 1 88 ? 17.703 10.859 -27.297 1 90.94 88 ASP A O 1
ATOM 661 N N . THR A 1 89 ? 17.109 9.797 -29.203 1 92.69 89 THR A N 1
ATOM 662 C CA . THR A 1 89 ? 15.797 9.422 -28.719 1 92.69 89 THR A CA 1
ATOM 663 C C . THR A 1 89 ? 15.898 8.281 -27.703 1 92.69 89 THR A C 1
ATOM 665 O O . THR A 1 89 ? 16.906 7.578 -27.656 1 92.69 89 THR A O 1
ATOM 668 N N . PRO A 1 90 ? 14.906 8.102 -26.953 1 92.12 90 PRO A N 1
ATOM 669 C CA . PRO A 1 90 ? 14.922 6.988 -26 1 92.12 90 PRO A CA 1
ATOM 670 C C . PRO A 1 90 ? 15.148 5.637 -26.672 1 92.12 90 PRO A C 1
ATOM 672 O O . PRO A 1 90 ? 15.883 4.801 -26.141 1 92.12 90 PRO A O 1
ATOM 675 N N . PHE A 1 91 ? 14.57 5.43 -27.844 1 93.06 91 PHE A N 1
ATOM 676 C CA . PHE A 1 91 ? 14.742 4.176 -28.578 1 93.06 91 PHE A CA 1
ATOM 677 C C . PHE A 1 91 ? 16.188 4.008 -29.031 1 93.06 91 PHE A C 1
ATOM 679 O O . PHE A 1 91 ? 16.781 2.934 -28.859 1 93.06 91 PHE A O 1
ATOM 686 N N . MET A 1 92 ? 16.734 5.062 -29.484 1 93.44 92 MET A N 1
ATOM 687 C CA . MET A 1 92 ? 18.109 4.996 -29.969 1 93.44 92 MET A CA 1
ATOM 688 C C . MET A 1 92 ? 19.078 4.762 -28.812 1 93.44 92 MET A C 1
ATOM 690 O O . MET A 1 92 ? 20.047 4.02 -28.938 1 93.44 92 MET A O 1
ATOM 694 N N . ARG A 1 93 ? 18.812 5.379 -27.734 1 91.5 93 ARG A N 1
ATOM 695 C CA . ARG A 1 93 ? 19.625 5.156 -26.547 1 91.5 93 ARG A CA 1
ATOM 696 C C . ARG A 1 93 ? 19.516 3.711 -26.062 1 91.5 93 ARG A C 1
ATOM 698 O O . ARG A 1 93 ? 20.516 3.109 -25.672 1 91.5 93 ARG A O 1
ATOM 705 N N . ALA A 1 94 ? 18.312 3.225 -26.125 1 93.12 94 ALA A N 1
ATOM 706 C CA . ALA A 1 94 ? 18.078 1.845 -25.703 1 93.12 94 ALA A CA 1
ATOM 707 C C . ALA A 1 94 ? 18.844 0.866 -26.594 1 93.12 94 ALA A C 1
ATOM 709 O O . ALA A 1 94 ? 19.5 -0.049 -26.109 1 93.12 94 ALA A O 1
ATOM 710 N N . VAL A 1 95 ? 18.781 1.095 -27.891 1 94.81 95 VAL A N 1
ATOM 711 C CA . VAL A 1 95 ? 19.469 0.222 -28.844 1 94.81 95 VAL A CA 1
ATOM 712 C C . VAL A 1 95 ? 20.969 0.273 -28.609 1 94.81 95 VAL A C 1
ATOM 714 O O . VAL A 1 95 ? 21.656 -0.758 -28.641 1 94.81 95 VAL A O 1
ATOM 717 N N . SER A 1 96 ? 21.406 1.458 -28.375 1 92.69 96 SER A N 1
ATOM 718 C CA . SER A 1 96 ? 22.828 1.638 -28.156 1 92.69 96 SER A CA 1
ATOM 719 C C . SER A 1 96 ? 23.297 0.92 -26.906 1 92.69 96 SER A C 1
ATOM 721 O O . SER A 1 96 ? 24.406 0.384 -26.859 1 92.69 96 SER A O 1
ATOM 723 N N . ARG A 1 97 ? 22.469 0.819 -25.984 1 91.5 97 ARG A N 1
ATOM 724 C CA . ARG A 1 97 ? 22.844 0.307 -24.672 1 91.5 97 ARG A CA 1
ATOM 725 C C . ARG A 1 97 ? 22.844 -1.218 -24.656 1 91.5 97 ARG A C 1
ATOM 727 O O . ARG A 1 97 ? 23.734 -1.836 -24.062 1 91.5 97 ARG A O 1
ATOM 734 N N . ILE A 1 98 ? 21.859 -1.898 -25.297 1 94.31 98 ILE A N 1
ATOM 735 C CA . ILE A 1 98 ? 21.75 -3.336 -25.078 1 94.31 98 ILE A CA 1
ATOM 736 C C . ILE A 1 98 ? 21.938 -4.078 -26.391 1 94.31 98 ILE A C 1
ATOM 738 O O . ILE A 1 98 ? 22.016 -5.309 -26.406 1 94.31 98 ILE A O 1
ATOM 742 N N . GLY A 1 99 ? 21.953 -3.379 -27.547 1 94.5 99 GLY A N 1
ATOM 743 C CA . GLY A 1 99 ? 22.156 -3.994 -28.844 1 94.5 99 GLY A CA 1
ATOM 744 C C . GLY A 1 99 ? 20.859 -4.406 -29.516 1 94.5 99 GLY A C 1
ATOM 745 O O . GLY A 1 99 ? 19.844 -4.586 -28.844 1 94.5 99 GLY A O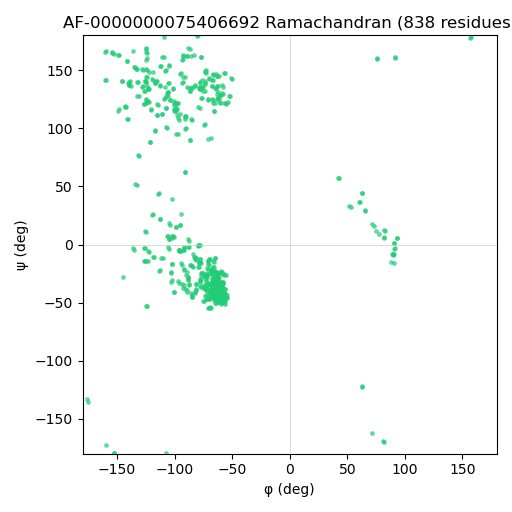 1
ATOM 746 N N . ALA A 1 100 ? 20.938 -4.602 -30.75 1 93.94 100 ALA A N 1
ATOM 747 C CA . ALA A 1 100 ? 19.766 -4.848 -31.594 1 93.94 100 ALA A CA 1
ATOM 748 C C . ALA A 1 100 ? 19.125 -6.188 -31.25 1 93.94 100 ALA A C 1
ATOM 750 O O . ALA A 1 100 ? 17.891 -6.305 -31.25 1 93.94 100 ALA A O 1
ATOM 751 N N . GLU A 1 101 ? 19.891 -7.137 -31.016 1 93.94 101 GLU A N 1
ATOM 752 C CA . GLU A 1 101 ? 19.359 -8.461 -30.703 1 93.94 101 GLU A CA 1
ATOM 753 C C . GLU A 1 101 ? 18.531 -8.453 -29.438 1 93.94 101 GLU A C 1
ATOM 755 O O . GLU A 1 101 ? 17.422 -8.992 -29.406 1 93.94 101 GLU A O 1
ATOM 760 N N . ASN A 1 102 ? 19.078 -7.844 -28.469 1 93.88 102 ASN A N 1
ATOM 761 C CA . ASN A 1 102 ? 18.375 -7.781 -27.188 1 93.88 102 ASN A CA 1
ATOM 762 C C . ASN A 1 102 ? 17.125 -6.922 -27.281 1 93.88 102 ASN A C 1
ATOM 764 O O . ASN A 1 102 ? 16.125 -7.195 -26.594 1 93.88 102 ASN A O 1
ATOM 768 N N . ILE A 1 103 ? 17.141 -5.953 -28.141 1 94.81 103 ILE A N 1
ATOM 769 C CA . ILE A 1 103 ? 15.961 -5.121 -28.359 1 94.81 103 ILE A CA 1
ATOM 770 C C . ILE A 1 103 ? 14.836 -5.969 -28.953 1 94.81 103 ILE A C 1
ATOM 772 O O . ILE A 1 103 ? 13.672 -5.809 -28.578 1 94.81 103 ILE A O 1
ATOM 776 N N . HIS A 1 104 ? 15.227 -6.836 -29.828 1 94.06 104 HIS A N 1
ATOM 777 C CA . HIS A 1 104 ? 14.234 -7.715 -30.438 1 94.06 104 HIS A CA 1
ATOM 778 C C . HIS A 1 104 ? 13.578 -8.617 -29.391 1 94.06 104 HIS A C 1
ATOM 780 O O . HIS A 1 104 ? 12.359 -8.797 -29.406 1 94.06 104 HIS A O 1
ATOM 786 N N . LEU A 1 105 ? 14.344 -9.125 -28.547 1 91.81 105 LEU A N 1
ATOM 787 C CA . LEU A 1 105 ? 13.828 -9.977 -27.469 1 91.81 105 LEU A CA 1
ATOM 788 C C . LEU A 1 105 ? 12.93 -9.188 -26.531 1 91.81 105 LEU A C 1
ATOM 790 O O . LEU A 1 105 ? 11.867 -9.664 -26.141 1 91.81 105 LEU A O 1
ATOM 794 N N . HIS A 1 106 ? 13.383 -8.023 -26.203 1 93.56 106 HIS A N 1
ATOM 795 C CA . HIS A 1 106 ? 12.586 -7.164 -25.328 1 93.56 106 HIS A CA 1
ATOM 796 C C . HIS A 1 106 ? 11.258 -6.789 -26 1 93.56 106 HIS A C 1
ATOM 798 O O . HIS A 1 106 ? 10.219 -6.781 -25.344 1 93.56 106 HIS A O 1
ATOM 804 N N . ASN A 1 107 ? 11.328 -6.547 -27.234 1 93.88 107 ASN A N 1
ATOM 805 C CA . ASN A 1 107 ? 10.117 -6.184 -27.984 1 93.88 107 ASN A CA 1
ATOM 806 C C . ASN A 1 107 ? 9.102 -7.32 -28 1 93.88 107 ASN A C 1
ATOM 808 O O . ASN A 1 107 ? 7.895 -7.082 -27.984 1 93.88 107 ASN A O 1
ATOM 812 N N . ALA A 1 108 ? 9.594 -8.484 -28.078 1 92.56 108 ALA A N 1
ATOM 813 C CA . ALA A 1 108 ? 8.695 -9.641 -28.047 1 92.56 108 ALA A CA 1
ATOM 814 C C . ALA A 1 108 ? 7.914 -9.688 -26.734 1 92.56 108 ALA A C 1
ATOM 816 O O . ALA A 1 108 ? 6.715 -9.984 -26.734 1 92.56 108 ALA A O 1
ATOM 817 N N . ARG A 1 109 ? 8.555 -9.398 -25.703 1 93.38 109 ARG A N 1
ATOM 818 C CA . ARG A 1 109 ? 7.898 -9.336 -24.406 1 93.38 109 ARG A CA 1
ATOM 819 C C . ARG A 1 109 ? 6.844 -8.234 -24.375 1 93.38 109 ARG A C 1
ATOM 821 O O . ARG A 1 109 ? 5.723 -8.453 -23.906 1 93.38 109 ARG A O 1
ATOM 828 N N . LEU A 1 110 ? 7.223 -7.125 -24.859 1 95.88 110 LEU A N 1
ATOM 829 C CA . LEU A 1 110 ? 6.328 -5.973 -24.844 1 95.88 110 LEU A CA 1
ATOM 830 C C . LEU A 1 110 ? 5.105 -6.227 -25.719 1 95.88 110 LEU A C 1
ATOM 832 O O . LEU A 1 110 ? 3.996 -5.812 -25.375 1 95.88 110 LEU A O 1
ATOM 836 N N . GLN A 1 111 ? 5.344 -6.891 -26.812 1 95.06 111 GLN A N 1
ATOM 837 C CA . GLN A 1 111 ? 4.238 -7.211 -27.703 1 95.06 111 GLN A CA 1
ATOM 838 C C . GLN A 1 111 ? 3.217 -8.109 -27.016 1 95.06 111 GLN A C 1
ATOM 840 O O . GLN A 1 111 ? 2.01 -7.945 -27.203 1 95.06 111 GLN A O 1
ATOM 845 N N . ARG A 1 112 ? 3.73 -9 -26.328 1 93.75 112 ARG A N 1
ATOM 846 C CA . ARG A 1 112 ? 2.832 -9.867 -25.578 1 93.75 112 ARG A CA 1
ATOM 847 C C . ARG A 1 112 ? 2.037 -9.07 -24.547 1 93.75 112 ARG A C 1
ATOM 849 O O . ARG A 1 112 ? 0.833 -9.289 -24.391 1 93.75 112 ARG A O 1
ATOM 856 N N . LEU A 1 113 ? 2.678 -8.18 -23.859 1 95.12 113 LEU A N 1
ATOM 857 C CA . LEU A 1 113 ? 2.006 -7.34 -22.875 1 95.12 113 LEU A CA 1
ATOM 858 C C . LEU A 1 113 ? 0.954 -6.457 -23.531 1 95.12 113 LEU A C 1
ATOM 860 O O . LEU A 1 113 ? -0.157 -6.312 -23.016 1 95.12 113 LEU A O 1
ATOM 864 N N . ASP A 1 114 ? 1.308 -5.926 -24.641 1 94.69 114 ASP A N 1
ATOM 865 C CA . ASP A 1 114 ? 0.384 -5.055 -25.359 1 94.69 114 ASP A CA 1
ATOM 866 C C . ASP A 1 114 ? -0.845 -5.824 -25.828 1 94.69 114 ASP A C 1
ATOM 868 O O . ASP A 1 114 ? -1.95 -5.281 -25.875 1 94.69 114 ASP A O 1
ATOM 872 N N . ALA A 1 115 ? -0.666 -7.07 -26.109 1 91.44 115 ALA A N 1
ATOM 873 C CA . ALA A 1 115 ? -1.746 -7.898 -26.641 1 91.44 115 ALA A CA 1
ATOM 874 C C . ALA A 1 115 ? -2.688 -8.352 -25.531 1 91.44 115 ALA A C 1
ATOM 876 O O . ALA A 1 115 ? -3.859 -8.641 -25.781 1 91.44 115 ALA A O 1
ATOM 877 N N . THR A 1 116 ? -2.211 -8.289 -24.312 1 89.94 116 THR A N 1
ATOM 878 C CA . THR A 1 116 ? -2.975 -9 -23.297 1 89.94 116 THR A CA 1
ATOM 879 C C . THR A 1 116 ? -3.406 -8.055 -22.188 1 89.94 116 THR A C 1
ATOM 881 O O . THR A 1 116 ? -4.172 -8.438 -21.297 1 89.94 116 THR A O 1
ATOM 884 N N . TYR A 1 117 ? -2.99 -6.805 -22.156 1 87.81 117 TYR A N 1
ATOM 885 C CA . TYR A 1 117 ? -3.23 -5.938 -21.016 1 87.81 117 TYR A CA 1
ATOM 886 C C . TYR A 1 117 ? -4.723 -5.707 -20.812 1 87.81 117 TYR A C 1
ATOM 888 O O . TYR A 1 117 ? -5.172 -5.496 -19.672 1 87.81 117 TYR A O 1
ATOM 896 N N . THR A 1 118 ? -5.57 -5.832 -21.812 1 82.69 118 THR A N 1
ATOM 897 C CA . THR A 1 118 ? -7.008 -5.617 -21.703 1 82.69 118 THR A CA 1
ATOM 898 C C . THR A 1 118 ? -7.688 -6.824 -21.062 1 82.69 118 THR A C 1
ATOM 900 O O . THR A 1 118 ? -8.844 -6.742 -20.656 1 82.69 118 THR A O 1
ATOM 903 N N . THR A 1 119 ? -6.98 -7.941 -20.938 1 84.94 119 THR A N 1
ATOM 904 C CA . THR A 1 119 ? -7.578 -9.156 -20.391 1 84.94 119 THR A CA 1
ATOM 905 C C . THR A 1 119 ? -7.105 -9.406 -18.969 1 84.94 119 THR A C 1
ATOM 907 O O . THR A 1 119 ? -7.43 -10.43 -18.359 1 84.94 119 THR A O 1
ATOM 910 N N . PHE A 1 120 ? -6.34 -8.492 -18.422 1 89.75 120 PHE A N 1
ATOM 911 C CA . PHE A 1 120 ? -5.797 -8.656 -17.078 1 89.75 120 PHE A CA 1
ATOM 912 C C . PHE A 1 120 ? -6.914 -8.844 -16.062 1 89.75 120 PHE A C 1
ATOM 914 O O . PHE A 1 120 ? -6.766 -9.602 -15.102 1 89.75 120 PHE A O 1
ATOM 921 N N . GLY A 1 121 ? -8.023 -8.188 -16.344 1 88.06 121 GLY A N 1
ATOM 922 C CA . GLY A 1 121 ? -9.156 -8.312 -15.445 1 88.06 121 GLY A CA 1
ATOM 923 C C . GLY A 1 121 ? -9.727 -9.719 -15.391 1 88.06 121 GLY A C 1
ATOM 924 O O . GLY A 1 121 ? -10.086 -10.203 -14.32 1 88.06 121 GLY A O 1
ATOM 925 N N . PHE A 1 122 ? -9.766 -10.367 -16.531 1 89.25 122 PHE A N 1
ATOM 926 C CA . PHE A 1 122 ? -10.266 -11.727 -16.594 1 89.25 122 PHE A CA 1
ATOM 927 C C . PHE A 1 122 ? -9.344 -12.688 -15.844 1 89.25 122 PHE A C 1
ATOM 929 O O . PHE A 1 122 ? -9.805 -13.633 -15.203 1 89.25 122 PHE A O 1
ATOM 936 N N . PHE A 1 123 ? -8.086 -12.422 -15.961 1 94.5 123 PHE A N 1
ATOM 937 C CA . PHE A 1 123 ? -7.098 -13.242 -15.258 1 94.5 123 PHE A CA 1
ATOM 938 C C . PHE A 1 123 ? -7.266 -13.117 -13.75 1 94.5 123 PHE A C 1
ATOM 940 O O . PHE A 1 123 ? -7.246 -14.117 -13.031 1 94.5 123 PHE A O 1
ATOM 947 N N . GLU A 1 124 ? -7.418 -11.898 -13.289 1 92.81 124 GLU A N 1
ATOM 948 C CA . GLU A 1 124 ? -7.645 -11.672 -11.867 1 92.81 124 GLU A CA 1
ATOM 949 C C . GLU A 1 124 ? -8.891 -12.406 -11.375 1 92.81 124 GLU A C 1
ATOM 951 O O . GLU A 1 124 ? -8.875 -13.023 -10.312 1 92.81 124 GLU A O 1
ATOM 956 N N . THR A 1 125 ? -9.93 -12.352 -12.141 1 90.62 125 THR A N 1
ATOM 957 C CA . THR A 1 125 ? -11.172 -13.031 -11.797 1 90.62 125 THR A CA 1
ATOM 958 C C . THR A 1 125 ? -10.969 -14.547 -11.758 1 90.62 125 THR A C 1
ATOM 960 O O . THR A 1 125 ? -11.492 -15.227 -10.875 1 90.62 125 THR A O 1
ATOM 963 N N . LEU A 1 126 ? -10.266 -15.055 -12.727 1 94.88 126 LEU A N 1
ATOM 964 C CA . LEU A 1 126 ? -9.984 -16.484 -12.789 1 94.88 126 LEU A CA 1
ATOM 965 C C . LEU A 1 126 ? -9.297 -16.953 -11.516 1 94.88 126 LEU A C 1
ATOM 967 O O . LEU A 1 126 ? -9.664 -18 -10.953 1 94.88 126 LEU A O 1
ATOM 971 N N . LEU A 1 127 ? -8.312 -16.219 -11.062 1 96 127 LEU A N 1
ATOM 972 C CA . LEU A 1 127 ? -7.59 -16.578 -9.852 1 96 127 LEU A CA 1
ATOM 973 C C . LEU A 1 127 ? -8.523 -16.594 -8.648 1 96 127 LEU A C 1
ATOM 975 O O . LEU A 1 127 ? -8.422 -17.469 -7.785 1 96 127 LEU A O 1
ATOM 979 N N . LYS A 1 128 ? -9.406 -15.656 -8.648 1 91.38 128 LYS A N 1
ATOM 980 C CA . LYS A 1 128 ? -10.359 -15.578 -7.539 1 91.38 128 LYS A CA 1
ATOM 981 C C . LYS A 1 128 ? -11.32 -16.766 -7.566 1 91.38 128 LYS A C 1
ATOM 983 O O . LYS A 1 128 ? -11.703 -17.281 -6.512 1 91.38 128 LYS A O 1
ATOM 988 N N . LEU A 1 129 ? -11.758 -17.141 -8.742 1 93.31 129 LEU A N 1
ATOM 989 C CA . LEU A 1 129 ? -12.617 -18.312 -8.867 1 93.31 129 LEU A CA 1
ATOM 990 C C . LEU A 1 129 ? -11.93 -19.562 -8.32 1 93.31 129 LEU A C 1
ATOM 992 O O . LEU A 1 129 ? -12.555 -20.359 -7.629 1 93.31 129 LEU A O 1
ATOM 996 N N . TYR A 1 130 ? -10.672 -19.656 -8.594 1 96.12 130 TYR A N 1
ATOM 997 C CA . TYR A 1 130 ? -9.898 -20.797 -8.102 1 96.12 130 TYR A CA 1
ATOM 998 C C . TYR A 1 130 ? -9.812 -20.766 -6.578 1 96.12 130 TYR A C 1
ATOM 1000 O O . TYR A 1 130 ? -10.055 -21.797 -5.922 1 96.12 130 TYR A O 1
ATOM 1008 N N . VAL A 1 131 ? -9.5 -19.672 -6.02 1 94 131 VAL A N 1
ATOM 1009 C CA . VAL A 1 131 ? -9.32 -19.531 -4.578 1 94 131 VAL A CA 1
ATOM 1010 C C . VAL A 1 131 ? -10.641 -19.812 -3.859 1 94 131 VAL A C 1
ATOM 1012 O O . VAL A 1 131 ? -10.648 -20.422 -2.791 1 94 131 VAL A O 1
ATOM 1015 N N . ARG A 1 132 ? -11.711 -19.422 -4.508 1 90.5 132 ARG A N 1
ATOM 1016 C CA . ARG A 1 132 ? -13.023 -19.609 -3.902 1 90.5 132 ARG A CA 1
ATOM 1017 C C . ARG A 1 132 ? -13.594 -20.984 -4.238 1 90.5 132 ARG A C 1
ATOM 1019 O O . ARG A 1 132 ? -14.734 -21.297 -3.871 1 90.5 132 ARG A O 1
ATOM 1026 N N . GLU A 1 133 ? -12.883 -21.703 -4.988 1 93.25 133 GLU A N 1
ATOM 1027 C CA . GLU A 1 133 ? -13.242 -23.062 -5.375 1 93.25 133 GLU A CA 1
ATOM 1028 C C . GLU A 1 133 ? -14.562 -23.078 -6.133 1 93.25 133 GLU A C 1
ATOM 1030 O O . GLU A 1 133 ? -15.422 -23.922 -5.863 1 93.25 133 GLU A O 1
ATOM 1035 N N . ARG A 1 134 ? -14.734 -22.047 -6.914 1 90.62 134 ARG A N 1
ATOM 1036 C CA . ARG A 1 134 ? -15.844 -22.047 -7.855 1 90.62 134 ARG A CA 1
ATOM 1037 C C . ARG A 1 134 ? -15.453 -22.734 -9.164 1 90.62 134 ARG A C 1
ATOM 1039 O O . ARG A 1 134 ? -15.156 -22.062 -10.156 1 90.62 134 ARG A O 1
ATOM 1046 N N . TRP A 1 135 ? -15.68 -24 -9.211 1 93.88 135 TRP A N 1
ATOM 1047 C CA . TRP A 1 135 ? -15.016 -24.844 -10.211 1 93.88 135 TRP A CA 1
ATOM 1048 C C . TRP A 1 135 ? -15.742 -24.766 -11.547 1 93.88 135 TRP A C 1
ATOM 1050 O O . TRP A 1 135 ? -15.117 -24.844 -12.609 1 93.88 135 TRP A O 1
ATOM 1060 N N . VAL A 1 136 ? -17.031 -24.625 -11.547 1 89.38 136 VAL A N 1
ATOM 1061 C CA . VAL A 1 136 ? -17.75 -24.562 -12.812 1 89.38 136 VAL A CA 1
ATOM 1062 C C . VAL A 1 136 ? -17.422 -23.266 -13.539 1 89.38 136 VAL A C 1
ATOM 1064 O O . VAL A 1 136 ? -16.953 -23.297 -14.688 1 89.38 136 VAL A O 1
ATOM 1067 N N . PRO A 1 137 ? -17.594 -22.141 -12.898 1 89.12 137 PRO A N 1
ATOM 1068 C CA . PRO A 1 137 ? -17.188 -20.906 -13.57 1 89.12 137 PRO A CA 1
ATOM 1069 C C . PRO A 1 137 ? -15.688 -20.875 -13.898 1 89.12 137 PRO A C 1
ATOM 1071 O O . PRO A 1 137 ? -15.289 -20.281 -14.898 1 89.12 137 PRO A O 1
ATOM 1074 N N . PHE A 1 138 ? -14.891 -21.516 -13.062 1 94.06 138 PHE A N 1
ATOM 1075 C CA . PHE A 1 138 ? -13.461 -21.594 -13.305 1 94.06 138 PHE A CA 1
ATOM 1076 C C . PHE A 1 138 ? -13.172 -22.328 -14.609 1 94.06 138 PHE A C 1
ATOM 1078 O O . PHE A 1 138 ? -12.438 -21.844 -15.461 1 94.06 138 PHE A O 1
ATOM 1085 N N . LYS A 1 139 ? -13.797 -23.469 -14.742 1 94.19 139 LYS A N 1
ATOM 1086 C CA . LYS A 1 139 ? -13.641 -24.25 -15.961 1 94.19 139 LYS A CA 1
ATOM 1087 C C . LYS A 1 139 ? -14.125 -23.469 -17.188 1 94.19 139 LYS A C 1
ATOM 1089 O O . LYS A 1 139 ? -13.445 -23.438 -18.219 1 94.19 139 LYS A O 1
ATOM 1094 N N . ASN A 1 140 ? -15.195 -22.812 -17.094 1 89.94 140 ASN A N 1
ATOM 1095 C CA . ASN A 1 140 ? -15.75 -22.031 -18.188 1 89.94 140 ASN A CA 1
ATOM 1096 C C . ASN A 1 140 ? -14.812 -20.891 -18.578 1 89.94 140 ASN A C 1
ATOM 1098 O O . ASN A 1 140 ? -14.633 -20.625 -19.766 1 89.94 140 ASN A O 1
ATOM 1102 N N . ALA A 1 141 ? -14.289 -20.266 -17.578 1 90.81 141 ALA A N 1
ATOM 1103 C CA . ALA A 1 141 ? -13.375 -19.156 -17.844 1 90.81 141 ALA A CA 1
ATOM 1104 C C . ALA A 1 141 ? -12.125 -19.625 -18.578 1 90.81 141 ALA A C 1
ATOM 1106 O O . ALA A 1 141 ? -11.648 -18.969 -19.5 1 90.81 141 ALA A O 1
ATOM 1107 N N . ILE A 1 142 ? -11.586 -20.75 -18.141 1 94.69 142 ILE A N 1
ATOM 1108 C CA . ILE A 1 142 ? -10.398 -21.328 -18.766 1 94.69 142 ILE A CA 1
ATOM 1109 C C . ILE A 1 142 ? -10.68 -21.625 -20.234 1 94.69 142 ILE A C 1
ATOM 1111 O O . ILE A 1 142 ? -9.891 -21.266 -21.109 1 94.69 142 ILE A O 1
ATOM 1115 N N . GLU A 1 143 ? -11.766 -22.141 -20.5 1 92.62 143 GLU A N 1
ATOM 1116 C CA . GLU A 1 143 ? -12.102 -22.594 -21.859 1 92.62 143 GLU A CA 1
ATOM 1117 C C . GLU A 1 143 ? -12.484 -21.422 -22.75 1 92.62 143 GLU A C 1
ATOM 1119 O O . GLU A 1 143 ? -12.094 -21.359 -23.922 1 92.62 143 GLU A O 1
ATOM 1124 N N . ARG A 1 144 ? -13.125 -20.469 -22.234 1 87.81 144 ARG A N 1
ATOM 1125 C CA . ARG A 1 144 ? -13.664 -19.375 -23.031 1 87.81 144 ARG A CA 1
ATOM 1126 C C . ARG A 1 144 ? -12.633 -18.266 -23.219 1 87.81 144 ARG A C 1
ATOM 1128 O O . ARG A 1 144 ? -12.594 -17.609 -24.266 1 87.81 144 ARG A O 1
ATOM 1135 N N . ARG A 1 145 ? -11.797 -18.047 -22.188 1 88.25 145 ARG A N 1
ATOM 1136 C CA . ARG A 1 145 ? -11 -16.828 -22.203 1 88.25 145 ARG A CA 1
ATOM 1137 C C . ARG A 1 145 ? -9.516 -17.141 -22.359 1 88.25 145 ARG A C 1
ATOM 1139 O O . ARG A 1 145 ? -8.742 -16.297 -22.812 1 88.25 145 ARG A O 1
ATOM 1146 N N . PHE A 1 146 ? -9.102 -18.375 -22.016 1 92.06 146 PHE A N 1
ATOM 1147 C CA . PHE A 1 146 ? -7.664 -18.641 -21.969 1 92.06 146 PHE A CA 1
ATOM 1148 C C . PHE A 1 146 ? -7.312 -19.844 -22.844 1 92.06 146 PHE A C 1
ATOM 1150 O O . PHE A 1 146 ? -6.199 -20.359 -22.781 1 92.06 146 PHE A O 1
ATOM 1157 N N . ASP A 1 147 ? -8.25 -20.297 -23.672 1 89.38 147 ASP A N 1
ATOM 1158 C CA . ASP A 1 147 ? -8.055 -21.375 -24.641 1 89.38 147 ASP A CA 1
ATOM 1159 C C . ASP A 1 147 ? -7.461 -22.609 -23.969 1 89.38 147 ASP A C 1
ATOM 1161 O O . ASP A 1 147 ? -6.562 -23.25 -24.531 1 89.38 147 ASP A O 1
ATOM 1165 N N . GLY A 1 148 ? -7.805 -22.828 -22.75 1 92.06 148 GLY A N 1
ATOM 1166 C CA . GLY A 1 148 ? -7.34 -24 -22.031 1 92.06 148 GLY A CA 1
ATOM 1167 C C . GLY A 1 148 ? -8.438 -25.031 -21.781 1 92.06 148 GLY A C 1
ATOM 1168 O O . GLY A 1 148 ? -9.539 -24.891 -22.312 1 92.06 148 GLY A O 1
ATOM 1169 N N . THR A 1 149 ? -7.988 -26.109 -21.156 1 92.75 149 THR A N 1
ATOM 1170 C CA . THR A 1 149 ? -8.922 -27.188 -20.812 1 92.75 149 THR A CA 1
ATOM 1171 C C . THR A 1 149 ? -8.656 -27.719 -19.422 1 92.75 149 THR A C 1
ATOM 1173 O O . THR A 1 149 ? -7.496 -27.859 -19.016 1 92.75 149 THR A O 1
ATOM 1176 N N . VAL A 1 150 ? -9.719 -27.906 -18.75 1 95.25 150 VAL A N 1
ATOM 1177 C CA . VAL A 1 150 ? -9.633 -28.656 -17.5 1 95.25 150 VAL A CA 1
ATOM 1178 C C . VAL A 1 150 ? -9.977 -30.125 -17.75 1 95.25 150 VAL A C 1
ATOM 1180 O O . VAL A 1 150 ? -11.148 -30.469 -17.938 1 95.25 150 VAL A O 1
ATOM 1183 N N . VAL A 1 151 ? -9.062 -30.953 -17.625 1 93.62 151 VAL A N 1
ATOM 1184 C CA . VAL A 1 151 ? -9.133 -32.344 -18.094 1 93.62 151 VAL A CA 1
ATOM 1185 C C . VAL A 1 151 ? -10.172 -33.094 -17.266 1 93.62 151 VAL A C 1
ATOM 1187 O O . VAL A 1 151 ? -10.883 -33.969 -17.797 1 93.62 151 VAL A O 1
ATOM 1190 N N . SER A 1 152 ? -10.188 -32.875 -15.961 1 94.31 152 SER A N 1
ATOM 1191 C CA . SER A 1 152 ? -11.125 -33.531 -15.07 1 94.31 152 SER A CA 1
ATOM 1192 C C . SER A 1 152 ? -11.406 -32.688 -13.828 1 94.31 152 SER A C 1
ATOM 1194 O O . SER A 1 152 ? -10.859 -31.594 -13.68 1 94.31 152 SER A O 1
ATOM 1196 N N . ASP A 1 153 ? -12.227 -33.25 -12.992 1 93.31 153 ASP A N 1
ATOM 1197 C CA . ASP A 1 153 ? -12.609 -32.531 -11.773 1 93.31 153 ASP A CA 1
ATOM 1198 C C . ASP A 1 153 ? -11.617 -32.812 -10.641 1 93.31 153 ASP A C 1
ATOM 1200 O O . ASP A 1 153 ? -11.797 -32.312 -9.523 1 93.31 153 ASP A O 1
ATOM 1204 N N . LYS A 1 154 ? -10.602 -33.531 -10.961 1 93.88 154 LYS A N 1
ATOM 1205 C CA . LYS A 1 154 ? -9.57 -33.781 -9.961 1 93.88 154 LYS A CA 1
ATOM 1206 C C . LYS A 1 154 ? -8.727 -32.531 -9.727 1 93.88 154 LYS A C 1
ATOM 1208 O O . LYS A 1 154 ? -8.484 -31.75 -10.656 1 93.88 154 LYS A O 1
ATOM 1213 N N . MET A 1 155 ? -8.234 -32.375 -8.5 1 93.62 155 MET A N 1
ATOM 1214 C CA . MET A 1 155 ? -7.508 -31.188 -8.125 1 93.62 155 MET A CA 1
ATOM 1215 C C . MET A 1 155 ? -6.219 -31.047 -8.93 1 93.62 155 MET A C 1
ATOM 1217 O O . MET A 1 155 ? -5.793 -29.938 -9.258 1 93.62 155 MET A O 1
ATOM 1221 N N . GLN A 1 156 ? -5.531 -32.156 -9.219 1 93.69 156 GLN A N 1
ATOM 1222 C CA . GLN A 1 156 ? -4.297 -32.125 -9.984 1 93.69 156 GLN A CA 1
ATOM 1223 C C . GLN A 1 156 ? -4.531 -31.516 -11.367 1 93.69 156 GLN A C 1
ATOM 1225 O O . GLN A 1 156 ? -3.68 -30.781 -11.883 1 93.69 156 GLN A O 1
ATOM 1230 N N . ASP A 1 157 ? -5.688 -31.75 -11.906 1 95.25 157 ASP A N 1
ATOM 1231 C CA . ASP A 1 157 ? -6.004 -31.234 -13.227 1 95.25 157 ASP A CA 1
ATOM 1232 C C . ASP A 1 157 ? -6.441 -29.766 -13.148 1 95.25 157 ASP A C 1
ATOM 1234 O O . ASP A 1 157 ? -6.117 -28.969 -14.031 1 95.25 157 ASP A O 1
ATOM 1238 N N . ARG A 1 158 ? -7.184 -29.422 -12.148 1 95.88 158 ARG A N 1
ATOM 1239 C CA . ARG A 1 158 ? -7.543 -28.031 -11.914 1 95.88 158 ARG A CA 1
ATOM 1240 C C . ARG A 1 158 ? -6.301 -27.172 -11.688 1 95.88 158 ARG A C 1
ATOM 1242 O O . ARG A 1 158 ? -6.18 -26.078 -12.25 1 95.88 158 ARG A O 1
ATOM 1249 N N . ASN A 1 159 ? -5.383 -27.75 -10.914 1 96.06 159 ASN A N 1
ATOM 1250 C CA . ASN A 1 159 ? -4.113 -27.078 -10.664 1 96.06 159 ASN A CA 1
ATOM 1251 C C . ASN A 1 159 ? -3.299 -26.922 -11.945 1 96.06 159 ASN A C 1
ATOM 1253 O O . ASN A 1 159 ? -2.695 -25.875 -12.172 1 96.06 159 ASN A O 1
ATOM 1257 N N . ALA A 1 160 ? -3.305 -27.953 -12.672 1 95.69 160 ALA A N 1
ATOM 1258 C CA . ALA A 1 160 ? -2.557 -27.906 -13.93 1 95.69 160 ALA A CA 1
ATOM 1259 C C . ALA A 1 160 ? -3.09 -26.797 -14.844 1 95.69 160 ALA A C 1
ATOM 1261 O O . ALA A 1 160 ? -2.314 -26.078 -15.461 1 95.69 160 ALA A O 1
ATOM 1262 N N . ALA A 1 161 ? -4.379 -26.734 -14.961 1 97.06 161 ALA A N 1
ATOM 1263 C CA . ALA A 1 161 ? -5 -25.688 -15.781 1 97.06 161 ALA A CA 1
ATOM 1264 C C . ALA A 1 161 ? -4.656 -24.297 -15.258 1 97.06 161 ALA A C 1
ATOM 1266 O O . ALA A 1 161 ? -4.332 -23.406 -16.047 1 97.06 161 ALA A O 1
ATOM 1267 N N . LEU A 1 162 ? -4.762 -24.125 -13.945 1 97.31 162 LEU A N 1
ATOM 1268 C CA . LEU A 1 162 ? -4.434 -22.859 -13.305 1 97.31 162 LEU A CA 1
ATOM 1269 C C . LEU A 1 162 ? -3.004 -22.438 -13.633 1 97.31 162 LEU A C 1
ATOM 1271 O O . LEU A 1 162 ? -2.77 -21.312 -14.086 1 97.31 162 LEU A O 1
ATOM 1275 N N . TYR A 1 163 ? -2.045 -23.312 -13.438 1 96.19 163 TYR A N 1
ATOM 1276 C CA . TYR A 1 163 ? -0.631 -22.984 -13.555 1 96.19 163 TYR A CA 1
ATOM 1277 C C . TYR A 1 163 ? -0.237 -22.797 -15.016 1 96.19 163 TYR A C 1
ATOM 1279 O O . TYR A 1 163 ? 0.681 -22.031 -15.328 1 96.19 163 TYR A O 1
ATOM 1287 N N . ASP A 1 164 ? -0.956 -23.453 -15.906 1 95.88 164 ASP A N 1
ATOM 1288 C CA . ASP A 1 164 ? -0.745 -23.203 -17.328 1 95.88 164 ASP A CA 1
ATOM 1289 C C . ASP A 1 164 ? -1.108 -21.766 -17.703 1 95.88 164 ASP A C 1
ATOM 1291 O O . ASP A 1 164 ? -0.365 -21.109 -18.422 1 95.88 164 ASP A O 1
ATOM 1295 N N . VAL A 1 165 ? -2.244 -21.312 -17.234 1 96.31 165 VAL A N 1
ATOM 1296 C CA . VAL A 1 165 ? -2.682 -19.938 -17.5 1 96.31 165 VAL A CA 1
ATOM 1297 C C . VAL A 1 165 ? -1.7 -18.953 -16.891 1 96.31 165 VAL A C 1
ATOM 1299 O O . VAL A 1 165 ? -1.362 -17.938 -17.5 1 96.31 165 VAL A O 1
ATOM 1302 N N . ILE A 1 166 ? -1.242 -19.219 -15.656 1 96.12 166 ILE A N 1
ATOM 1303 C CA . ILE A 1 166 ? -0.288 -18.344 -14.984 1 96.12 166 ILE A CA 1
ATOM 1304 C C . ILE A 1 166 ? 1.001 -18.266 -15.797 1 96.12 166 ILE A C 1
ATOM 1306 O O . ILE A 1 166 ? 1.528 -17.172 -16.031 1 96.12 166 ILE A O 1
ATOM 1310 N N . ALA A 1 167 ? 1.479 -19.406 -16.266 1 93.25 167 ALA A N 1
ATOM 1311 C CA . ALA A 1 167 ? 2.723 -19.453 -17.031 1 93.25 167 ALA A CA 1
ATOM 1312 C C . ALA A 1 167 ? 2.623 -18.609 -18.297 1 93.25 167 ALA A C 1
ATOM 1314 O O . ALA A 1 167 ? 3.543 -17.859 -18.625 1 93.25 167 ALA A O 1
ATOM 1315 N N . VAL A 1 168 ? 1.528 -18.719 -18.938 1 93.25 168 VAL A N 1
ATOM 1316 C CA . VAL A 1 168 ? 1.341 -18.016 -20.203 1 93.25 168 VAL A CA 1
ATOM 1317 C C . VAL A 1 168 ? 1.177 -16.531 -19.938 1 93.25 168 VAL A C 1
ATOM 1319 O O . VAL A 1 168 ? 1.79 -15.695 -20.625 1 93.25 168 VAL A O 1
ATOM 1322 N N . THR A 1 169 ? 0.36 -16.156 -19 1 94.75 169 THR A N 1
ATOM 1323 C CA . THR A 1 169 ? 0.022 -14.766 -18.719 1 94.75 169 THR A CA 1
ATOM 1324 C C . THR A 1 169 ? 1.226 -14.023 -18.156 1 94.75 169 THR A C 1
ATOM 1326 O O . THR A 1 169 ? 1.437 -12.844 -18.469 1 94.75 169 THR A O 1
ATOM 1329 N N . MET A 1 170 ? 2.055 -14.742 -17.375 1 95.62 170 MET A N 1
ATOM 1330 C CA . MET A 1 170 ? 3.104 -14.055 -16.641 1 95.62 170 MET A CA 1
ATOM 1331 C C . MET A 1 170 ? 4.457 -14.227 -17.312 1 95.62 170 MET A C 1
ATOM 1333 O O . MET A 1 170 ? 5.473 -13.742 -16.812 1 95.62 170 MET A O 1
ATOM 1337 N N . TRP A 1 171 ? 4.523 -14.781 -18.438 1 93.06 171 TRP A N 1
ATOM 1338 C CA . TRP A 1 171 ? 5.77 -15.109 -19.125 1 93.06 171 TRP A CA 1
ATOM 1339 C C . TRP A 1 171 ? 6.609 -13.859 -19.359 1 93.06 171 TRP A C 1
ATOM 1341 O O . TRP A 1 171 ? 7.836 -13.891 -19.25 1 93.06 171 TRP A O 1
ATOM 1351 N N . PRO A 1 172 ? 5.996 -12.688 -19.625 1 94.81 172 PRO A N 1
ATOM 1352 C CA . PRO A 1 172 ? 6.82 -11.508 -19.891 1 94.81 172 PRO A CA 1
ATOM 1353 C C . PRO A 1 172 ? 7.664 -11.094 -18.688 1 94.81 172 PRO A C 1
ATOM 1355 O O . PRO A 1 172 ? 8.688 -10.422 -18.844 1 94.81 172 PRO A O 1
ATOM 1358 N N . PHE A 1 173 ? 7.203 -11.484 -17.562 1 95.94 173 PHE A N 1
ATOM 1359 C CA . PHE A 1 173 ? 7.883 -11.039 -16.344 1 95.94 173 PHE A CA 1
ATOM 1360 C C . PHE A 1 173 ? 8.883 -12.086 -15.875 1 95.94 173 PHE A C 1
ATOM 1362 O O . PHE A 1 173 ? 9.578 -11.891 -14.875 1 95.94 173 PHE A O 1
ATOM 1369 N N . ALA A 1 174 ? 8.898 -13.203 -16.531 1 90.5 174 ALA A N 1
ATOM 1370 C CA . ALA A 1 174 ? 9.852 -14.258 -16.188 1 90.5 174 ALA A CA 1
ATOM 1371 C C . ALA A 1 174 ? 11.266 -13.891 -16.641 1 90.5 174 ALA A C 1
ATOM 1373 O O . ALA A 1 174 ? 11.445 -13.078 -17.547 1 90.5 174 ALA A O 1
ATOM 1374 N N . LYS A 1 175 ? 12.164 -14.398 -15.867 1 82.81 175 LYS A N 1
ATOM 1375 C CA . LYS A 1 175 ? 13.547 -14.234 -16.328 1 82.81 175 LYS A CA 1
ATOM 1376 C C . LYS A 1 175 ? 13.867 -15.195 -17.469 1 82.81 175 LYS A C 1
ATOM 1378 O O . LYS A 1 175 ? 13.555 -16.391 -17.375 1 82.81 175 LYS A O 1
ATOM 1383 N N . PRO A 1 176 ? 14.391 -14.758 -18.391 1 69 176 PRO A N 1
ATOM 1384 C CA . PRO A 1 176 ? 14.719 -15.672 -19.484 1 69 176 PRO A CA 1
ATOM 1385 C C . PRO A 1 176 ? 15.594 -16.844 -19.047 1 69 176 PRO A C 1
ATOM 1387 O O . PRO A 1 176 ? 16.625 -16.641 -18.406 1 69 176 PRO A O 1
ATOM 1390 N N . GLY A 1 177 ? 15.188 -18.156 -19.219 1 64.25 177 GLY A N 1
ATOM 1391 C CA . GLY A 1 177 ? 15.984 -19.359 -19 1 64.25 177 GLY A CA 1
ATOM 1392 C C . GLY A 1 177 ? 15.875 -19.891 -17.594 1 64.25 177 GLY A C 1
ATOM 1393 O O . GLY A 1 177 ? 16.344 -21 -17.297 1 64.25 177 GLY A O 1
ATOM 1394 N N . GLN A 1 178 ? 15.305 -19.312 -16.641 1 67.62 178 GLN A N 1
ATOM 1395 C CA . GLN A 1 178 ? 15.383 -19.656 -15.219 1 67.62 178 GLN A CA 1
ATOM 1396 C C . GLN A 1 178 ? 14.32 -20.688 -14.836 1 67.62 178 GLN A C 1
ATOM 1398 O O . GLN A 1 178 ? 14.594 -21.609 -14.062 1 67.62 178 GLN A O 1
ATOM 1403 N N . ALA A 1 179 ? 13.266 -20.828 -15.367 1 70.5 179 ALA A N 1
ATOM 1404 C CA . ALA A 1 179 ? 12.125 -21.609 -14.883 1 70.5 179 ALA A CA 1
ATOM 1405 C C . ALA A 1 179 ? 12.398 -23.109 -15.008 1 70.5 179 ALA A C 1
ATOM 1407 O O . ALA A 1 179 ? 12.141 -23.875 -14.07 1 70.5 179 ALA A O 1
ATOM 1408 N N . LEU A 1 180 ? 13.047 -23.531 -15.977 1 78.38 180 LEU A N 1
ATOM 1409 C CA . LEU A 1 180 ? 13.25 -24.953 -16.219 1 78.38 180 LEU A CA 1
ATOM 1410 C C . LEU A 1 180 ? 14.25 -25.547 -15.242 1 78.38 180 LEU A C 1
ATOM 1412 O O . LEU A 1 180 ? 14.047 -26.641 -14.727 1 78.38 180 LEU A O 1
ATOM 1416 N N . GLU A 1 181 ? 15.227 -24.859 -14.938 1 80.5 181 GLU A N 1
ATOM 1417 C CA . GLU A 1 181 ? 16.25 -25.328 -14.008 1 80.5 181 GLU A CA 1
ATOM 1418 C C . GLU A 1 181 ? 15.695 -25.469 -12.594 1 80.5 181 GLU A C 1
ATOM 1420 O O . GLU A 1 181 ? 16.016 -26.438 -11.891 1 80.5 181 GLU A O 1
ATOM 1425 N N . ASP A 1 182 ? 14.852 -24.609 -12.258 1 85.19 182 ASP A N 1
ATOM 1426 C CA . ASP A 1 182 ? 14.266 -24.656 -10.922 1 85.19 182 ASP A CA 1
ATOM 1427 C C . ASP A 1 182 ? 13.328 -25.844 -10.766 1 85.19 182 ASP A C 1
ATOM 1429 O O . ASP A 1 182 ? 13.383 -26.562 -9.758 1 85.19 182 ASP A O 1
ATOM 1433 N N . ILE A 1 183 ? 12.578 -26.047 -11.742 1 85.38 183 ILE A N 1
ATOM 1434 C CA . ILE A 1 183 ? 11.609 -27.141 -11.688 1 85.38 183 ILE A CA 1
ATOM 1435 C C . ILE A 1 183 ? 12.336 -28.484 -11.602 1 85.38 183 ILE A C 1
ATOM 1437 O O . ILE A 1 183 ? 11.961 -29.359 -10.82 1 85.38 183 ILE A O 1
ATOM 1441 N N . GLU A 1 184 ? 13.383 -28.578 -12.359 1 88.38 184 GLU A N 1
ATOM 1442 C CA . GLU A 1 184 ? 14.172 -29.812 -12.328 1 88.38 184 GLU A CA 1
ATOM 1443 C C . GLU A 1 184 ? 14.797 -30.031 -10.961 1 88.38 184 GLU A C 1
ATOM 1445 O O . GLU A 1 184 ? 14.828 -31.156 -10.461 1 88.38 184 GLU A O 1
ATOM 1450 N N . GLN A 1 185 ? 15.227 -29.047 -10.453 1 90.75 185 GLN A N 1
ATOM 1451 C CA . GLN A 1 185 ? 15.828 -29.141 -9.133 1 90.75 185 GLN A CA 1
ATOM 1452 C C . GLN A 1 185 ? 14.805 -29.562 -8.086 1 90.75 185 GLN A C 1
ATOM 1454 O O . GLN A 1 185 ? 15.086 -30.406 -7.238 1 90.75 185 GLN A O 1
ATOM 1459 N N . TYR A 1 186 ? 13.617 -29 -8.148 1 93.19 186 TYR A N 1
ATOM 1460 C CA . TYR A 1 186 ? 12.562 -29.328 -7.191 1 93.19 186 TYR A CA 1
ATOM 1461 C C . TYR A 1 186 ? 12.156 -30.797 -7.32 1 93.19 186 TYR A C 1
ATOM 1463 O O . TYR A 1 186 ? 11.977 -31.484 -6.316 1 93.19 186 TYR A O 1
ATOM 1471 N N . MET A 1 187 ? 12.117 -31.188 -8.523 1 90.56 187 MET A N 1
ATOM 1472 C CA . MET A 1 187 ? 11.742 -32.594 -8.773 1 90.56 187 MET A CA 1
ATOM 1473 C C . MET A 1 187 ? 12.82 -33.531 -8.266 1 90.56 187 MET A C 1
ATOM 1475 O O . MET A 1 187 ? 12.5 -34.562 -7.633 1 90.56 187 MET A O 1
ATOM 1479 N N . LYS A 1 188 ? 14.023 -33.188 -8.531 1 93.25 188 LYS A N 1
ATOM 1480 C CA . LYS A 1 188 ? 15.133 -34.031 -8.086 1 93.25 188 LYS A CA 1
ATOM 1481 C C . LYS A 1 188 ? 15.148 -34.156 -6.562 1 93.25 188 LYS A C 1
ATOM 1483 O O . LYS A 1 188 ? 15.32 -35.25 -6.027 1 93.25 188 LYS A O 1
ATOM 1488 N N . VAL A 1 189 ? 14.953 -33.125 -5.926 1 95.06 189 VAL A N 1
ATOM 1489 C CA . VAL A 1 189 ? 14.992 -33.094 -4.465 1 95.06 189 VAL A CA 1
ATOM 1490 C C . VAL A 1 189 ? 13.82 -33.906 -3.902 1 95.06 189 VAL A C 1
ATOM 1492 O O . VAL A 1 189 ? 13.992 -34.688 -2.98 1 95.06 189 VAL A O 1
ATOM 1495 N N . GLN A 1 190 ? 12.703 -33.719 -4.43 1 93.94 190 GLN A N 1
ATOM 1496 C CA . GLN A 1 190 ? 11.516 -34.406 -3.947 1 93.94 190 GLN A CA 1
ATOM 1497 C C . GLN A 1 190 ? 11.625 -35.906 -4.18 1 93.94 190 GLN A C 1
ATOM 1499 O O . GLN A 1 190 ? 11.273 -36.719 -3.309 1 93.94 190 GLN A O 1
ATOM 1504 N N . LEU A 1 191 ? 12.156 -36.219 -5.316 1 92.19 191 LEU A N 1
ATOM 1505 C CA . LEU A 1 191 ? 12.336 -37.625 -5.625 1 92.19 191 LEU A CA 1
ATOM 1506 C C . LEU A 1 191 ? 13.367 -38.25 -4.695 1 92.19 191 LEU A C 1
ATOM 1508 O O . LEU A 1 191 ? 13.195 -39.406 -4.25 1 92.19 191 LEU A O 1
ATOM 1512 N N . HIS A 1 192 ? 14.391 -37.594 -4.504 1 95.5 192 HIS A N 1
ATOM 1513 C CA . HIS A 1 192 ? 15.414 -38.062 -3.582 1 95.5 192 HIS A CA 1
ATOM 1514 C C . HIS A 1 192 ? 14.836 -38.312 -2.195 1 95.5 192 HIS A C 1
ATOM 1516 O O . HIS A 1 192 ? 15.062 -39.375 -1.599 1 95.5 192 HIS A O 1
ATOM 1522 N N . LEU A 1 193 ? 14.055 -37.406 -1.73 1 95.94 193 LEU A N 1
ATOM 1523 C CA . LEU A 1 193 ? 13.461 -37.5 -0.405 1 95.94 193 LEU A CA 1
ATOM 1524 C C . LEU A 1 193 ? 12.422 -38.625 -0.367 1 95.94 193 LEU A C 1
ATOM 1526 O O . LEU A 1 193 ? 12.336 -39.375 0.619 1 95.94 193 LEU A O 1
ATOM 1530 N N . ALA A 1 194 ? 11.68 -38.75 -1.386 1 93.38 194 ALA A N 1
ATOM 1531 C CA . ALA A 1 194 ? 10.664 -39.781 -1.475 1 93.38 194 ALA A CA 1
ATOM 1532 C C . ALA A 1 194 ? 11.305 -41.156 -1.438 1 93.38 194 ALA A C 1
ATOM 1534 O O . ALA A 1 194 ? 10.711 -42.125 -0.924 1 93.38 194 ALA A O 1
ATOM 1535 N N . ASN A 1 195 ? 12.531 -41.25 -1.893 1 93.5 195 ASN A N 1
ATOM 1536 C CA . ASN A 1 195 ? 13.203 -42.531 -1.986 1 93.5 195 ASN A CA 1
ATOM 1537 C C . ASN A 1 195 ? 14.031 -42.812 -0.736 1 93.5 195 ASN A C 1
ATOM 1539 O O . ASN A 1 195 ? 14.18 -43.969 -0.339 1 93.5 195 ASN A O 1
ATOM 1543 N N . THR A 1 196 ? 14.562 -41.812 -0.171 1 95.06 196 THR A N 1
ATOM 1544 C CA . THR A 1 196 ? 15.531 -42.031 0.9 1 95.06 196 THR A CA 1
ATOM 1545 C C . THR A 1 196 ? 14.891 -41.781 2.264 1 95.06 196 THR A C 1
ATOM 1547 O O . THR A 1 196 ? 15.336 -42.312 3.273 1 95.06 196 THR A O 1
ATOM 1550 N N . GLN A 1 197 ? 13.961 -40.875 2.291 1 94.19 197 GLN A N 1
ATOM 1551 C CA . GLN A 1 197 ? 13.336 -40.469 3.539 1 94.19 197 GLN A CA 1
ATOM 1552 C C . GLN A 1 197 ? 11.812 -40.438 3.404 1 94.19 197 GLN A C 1
ATOM 1554 O O . GLN A 1 197 ? 11.18 -39.438 3.744 1 94.19 197 GLN A O 1
ATOM 1559 N N . LYS A 1 198 ? 11.297 -41.469 2.939 1 92.5 198 LYS A N 1
ATOM 1560 C CA . LYS A 1 198 ? 9.891 -41.531 2.561 1 92.5 198 LYS A CA 1
ATOM 1561 C C . LYS A 1 198 ? 8.992 -41.156 3.738 1 92.5 198 LYS A C 1
ATOM 1563 O O . LYS A 1 198 ? 8.102 -40.312 3.609 1 92.5 198 LYS A O 1
ATOM 1568 N N . LEU A 1 199 ? 9.195 -41.719 4.887 1 94.19 199 LEU A N 1
ATOM 1569 C CA . LEU A 1 199 ? 8.328 -41.531 6.043 1 94.19 199 LEU A CA 1
ATOM 1570 C C . LEU A 1 199 ? 8.438 -40.094 6.555 1 94.19 199 LEU A C 1
ATOM 1572 O O . LEU A 1 199 ? 7.426 -39.438 6.832 1 94.19 199 LEU A O 1
ATOM 1576 N N . SER A 1 200 ? 9.664 -39.656 6.633 1 96.5 200 SER A N 1
ATOM 1577 C CA . SER A 1 200 ? 9.883 -38.312 7.133 1 96.5 200 SER A CA 1
ATOM 1578 C C . SER A 1 200 ? 9.352 -37.25 6.152 1 96.5 200 SER A C 1
ATOM 1580 O O . SER A 1 200 ? 8.797 -36.25 6.562 1 96.5 200 SER A O 1
ATOM 1582 N N . PHE A 1 201 ? 9.562 -37.5 4.902 1 96.88 201 PHE A N 1
ATOM 1583 C CA . PHE A 1 201 ? 9.055 -36.594 3.873 1 96.88 201 PHE A CA 1
ATOM 1584 C C . PHE A 1 201 ? 7.531 -36.594 3.879 1 96.88 201 PHE A C 1
ATOM 1586 O O . PHE A 1 201 ? 6.918 -35.531 3.762 1 96.88 201 PHE A O 1
ATOM 1593 N N . GLY A 1 202 ? 6.98 -37.719 4.051 1 95.38 202 GLY A N 1
ATOM 1594 C CA . GLY A 1 202 ? 5.535 -37.781 4.184 1 95.38 202 GLY A CA 1
ATOM 1595 C C . GLY A 1 202 ? 4.996 -37 5.367 1 95.38 202 GLY A C 1
ATOM 1596 O O . GLY A 1 202 ? 3.957 -36.344 5.262 1 95.38 202 GLY A O 1
ATOM 1597 N N . ALA A 1 203 ? 5.672 -37.125 6.488 1 96 203 ALA A N 1
ATOM 1598 C CA . ALA A 1 203 ? 5.266 -36.375 7.684 1 96 203 ALA A CA 1
ATOM 1599 C C . ALA A 1 203 ? 5.324 -34.875 7.449 1 96 203 ALA A C 1
ATOM 1601 O O . ALA A 1 203 ? 4.473 -34.125 7.938 1 96 203 ALA A O 1
ATOM 1602 N N . PHE A 1 204 ? 6.285 -34.469 6.727 1 97.56 204 PHE A N 1
ATOM 1603 C CA . PHE A 1 204 ? 6.434 -33.062 6.367 1 97.56 204 PHE A CA 1
ATOM 1604 C C . PHE A 1 204 ? 5.27 -32.625 5.5 1 97.56 204 PHE A C 1
ATOM 1606 O O . PHE A 1 204 ? 4.648 -31.578 5.781 1 97.56 204 PHE A O 1
ATOM 1613 N N . ILE A 1 205 ? 5.004 -33.375 4.504 1 96.94 205 ILE A N 1
ATOM 1614 C CA . ILE A 1 205 ? 3.91 -33.062 3.59 1 96.94 205 ILE A CA 1
ATOM 1615 C C . ILE A 1 205 ? 2.594 -33 4.359 1 96.94 205 ILE A C 1
ATOM 1617 O O . ILE A 1 205 ? 1.799 -32.062 4.172 1 96.94 205 ILE A O 1
ATOM 1621 N N . ASP A 1 206 ? 2.381 -33.906 5.227 1 95.94 206 ASP A N 1
ATOM 1622 C CA . ASP A 1 206 ? 1.162 -33.938 6.027 1 95.94 206 ASP A CA 1
ATOM 1623 C C . ASP A 1 206 ? 1.039 -32.688 6.887 1 95.94 206 ASP A C 1
ATOM 1625 O O . ASP A 1 206 ? -0.04 -32.094 6.984 1 95.94 206 ASP A O 1
ATOM 1629 N N . GLU A 1 207 ? 2.1 -32.25 7.395 1 95.88 207 GLU A N 1
ATOM 1630 C CA . GLU A 1 207 ? 2.057 -31.109 8.297 1 95.88 207 GLU A CA 1
ATOM 1631 C C . GLU A 1 207 ? 1.725 -29.828 7.535 1 95.88 207 GLU A C 1
ATOM 1633 O O . GLU A 1 207 ? 0.893 -29.031 7.98 1 95.88 207 GLU A O 1
ATOM 1638 N N . ILE A 1 208 ? 2.373 -29.594 6.402 1 96.56 208 ILE A N 1
ATOM 1639 C CA . ILE A 1 208 ? 2.172 -28.344 5.684 1 96.56 208 ILE A CA 1
ATOM 1640 C C . ILE A 1 208 ? 0.779 -28.328 5.059 1 96.56 208 ILE A C 1
ATOM 1642 O O . ILE A 1 208 ? 0.215 -27.25 4.809 1 96.56 208 ILE A O 1
ATOM 1646 N N . LEU A 1 209 ? 0.193 -29.469 4.879 1 95.56 209 LEU A N 1
ATOM 1647 C CA . LEU A 1 209 ? -1.17 -29.547 4.363 1 95.56 209 LEU A CA 1
ATOM 1648 C C . LEU A 1 209 ? -2.188 -29.391 5.488 1 95.56 209 LEU A C 1
ATOM 1650 O O . LEU A 1 209 ? -3.145 -28.625 5.367 1 95.56 209 LEU A O 1
ATOM 1654 N N . ASP A 1 210 ? -1.956 -30.094 6.621 1 93.69 210 ASP A N 1
ATOM 1655 C CA . ASP A 1 210 ? -2.9 -30.125 7.734 1 93.69 210 ASP A CA 1
ATOM 1656 C C . ASP A 1 210 ? -3.014 -28.75 8.398 1 93.69 210 ASP A C 1
ATOM 1658 O O . ASP A 1 210 ? -4.086 -28.375 8.875 1 93.69 210 ASP A O 1
ATOM 1662 N N . THR A 1 211 ? -1.938 -28.062 8.398 1 93.31 211 THR A N 1
ATOM 1663 C CA . THR A 1 211 ? -1.938 -26.75 9.023 1 93.31 211 THR A CA 1
ATOM 1664 C C . THR A 1 211 ? -2.523 -25.703 8.078 1 93.31 211 THR A C 1
ATOM 1666 O O . THR A 1 211 ? -2.793 -24.578 8.484 1 93.31 211 THR A O 1
ATOM 1669 N N . GLY A 1 212 ? -2.684 -26.031 6.812 1 93.69 212 GLY A N 1
ATOM 1670 C CA . GLY A 1 212 ? -3.156 -25.078 5.812 1 93.69 212 GLY A CA 1
ATOM 1671 C C . GLY A 1 212 ? -2.059 -24.188 5.281 1 93.69 212 GLY A C 1
ATOM 1672 O O . GLY A 1 212 ? -2.324 -23.266 4.496 1 93.69 212 GLY A O 1
ATOM 1673 N N . PHE A 1 213 ? -0.868 -24.453 5.684 1 95.81 213 PHE A N 1
ATOM 1674 C CA . PHE A 1 213 ? 0.256 -23.594 5.344 1 95.81 213 PHE A CA 1
ATOM 1675 C C . PHE A 1 213 ? 0.469 -23.547 3.838 1 95.81 213 PHE A C 1
ATOM 1677 O O . PHE A 1 213 ? 0.616 -22.469 3.258 1 95.81 213 PHE A O 1
ATOM 1684 N N . LEU A 1 214 ? 0.475 -24.703 3.213 1 97.12 214 LEU A N 1
ATOM 1685 C CA . LEU A 1 214 ? 0.748 -24.797 1.782 1 97.12 214 LEU A CA 1
ATOM 1686 C C . LEU A 1 214 ? -0.338 -24.078 0.979 1 97.12 214 LEU A C 1
ATOM 1688 O O . LEU A 1 214 ? -0.037 -23.328 0.054 1 97.12 214 LEU A O 1
ATOM 1692 N N . LYS A 1 215 ? -1.539 -24.297 1.316 1 94.94 215 LYS A N 1
ATOM 1693 C CA . LYS A 1 215 ? -2.658 -23.641 0.638 1 94.94 215 LYS A CA 1
ATOM 1694 C C . LYS A 1 215 ? -2.615 -22.125 0.83 1 94.94 215 LYS A C 1
ATOM 1696 O O . LYS A 1 215 ? -2.824 -21.375 -0.12 1 94.94 215 LYS A O 1
ATOM 1701 N N . ASN A 1 216 ? -2.352 -21.734 2.031 1 93.38 216 ASN A N 1
ATOM 1702 C CA . ASN A 1 216 ? -2.275 -20.312 2.324 1 93.38 216 ASN A CA 1
ATOM 1703 C C . ASN A 1 216 ? -1.17 -19.641 1.52 1 93.38 216 ASN A C 1
ATOM 1705 O O . ASN A 1 216 ? -1.336 -18.5 1.063 1 93.38 216 ASN A O 1
ATOM 1709 N N . MET A 1 217 ? -0.142 -20.328 1.364 1 96.12 217 MET A N 1
ATOM 1710 C CA . MET A 1 217 ? 0.968 -19.781 0.583 1 96.12 217 MET A CA 1
ATOM 1711 C C . MET A 1 217 ? 0.588 -19.656 -0.888 1 96.12 217 MET A C 1
ATOM 1713 O O . MET A 1 217 ? 0.929 -18.672 -1.54 1 96.12 217 MET A O 1
ATOM 1717 N N . GLN A 1 218 ? -0.075 -20.656 -1.383 1 97.25 218 GLN A N 1
ATOM 1718 C CA . GLN A 1 218 ? -0.535 -20.594 -2.768 1 97.25 218 GLN A CA 1
ATOM 1719 C C . GLN A 1 218 ? -1.458 -19.406 -2.99 1 97.25 218 GLN A C 1
ATOM 1721 O O . GLN A 1 218 ? -1.289 -18.656 -3.953 1 97.25 218 GLN A O 1
ATOM 1726 N N . VAL A 1 219 ? -2.342 -19.234 -2.09 1 95.69 219 VAL A N 1
ATOM 1727 C CA . VAL A 1 219 ? -3.322 -18.156 -2.191 1 95.69 219 VAL A CA 1
ATOM 1728 C C . VAL A 1 219 ? -2.615 -16.812 -2.137 1 95.69 219 VAL A C 1
ATOM 1730 O O . VAL A 1 219 ? -2.945 -15.891 -2.898 1 95.69 219 VAL A O 1
ATOM 1733 N N . ALA A 1 220 ? -1.678 -16.703 -1.271 1 95.38 220 ALA A N 1
ATOM 1734 C CA . ALA A 1 220 ? -0.923 -15.453 -1.155 1 95.38 220 ALA A CA 1
ATOM 1735 C C . ALA A 1 220 ? -0.216 -15.117 -2.465 1 95.38 220 ALA A C 1
ATOM 1737 O O . ALA A 1 220 ? -0.234 -13.969 -2.91 1 95.38 220 ALA A O 1
ATOM 1738 N N . CYS A 1 221 ? 0.35 -16.094 -3.086 1 97.69 221 CYS A N 1
ATOM 1739 C CA . CYS A 1 221 ? 1.043 -15.891 -4.352 1 97.69 221 CYS A CA 1
ATOM 1740 C C . CYS A 1 221 ? 0.065 -15.492 -5.449 1 97.69 221 CYS A C 1
ATOM 1742 O O . CYS A 1 221 ? 0.347 -14.586 -6.238 1 97.69 221 CYS A O 1
ATOM 1744 N N . LEU A 1 222 ? -1.053 -16.172 -5.461 1 97.62 222 LEU A N 1
ATOM 1745 C CA . LEU A 1 222 ? -2.062 -15.898 -6.477 1 97.62 222 LEU A CA 1
ATOM 1746 C C . LEU A 1 222 ? -2.553 -14.453 -6.371 1 97.62 222 LEU A C 1
ATOM 1748 O O . LEU A 1 222 ? -2.945 -13.852 -7.375 1 97.62 222 LEU A O 1
ATOM 1752 N N . GLY A 1 223 ? -2.43 -13.891 -5.211 1 95.44 223 GLY A N 1
ATOM 1753 C CA . GLY A 1 223 ? -2.867 -12.523 -5 1 95.44 223 GLY A CA 1
ATOM 1754 C C . GLY A 1 223 ? -1.887 -11.492 -5.527 1 95.44 223 GLY A C 1
ATOM 1755 O O . GLY A 1 223 ? -2.244 -10.328 -5.723 1 95.44 223 GLY A O 1
ATOM 1756 N N . ILE A 1 224 ? -0.688 -11.867 -5.805 1 97.38 224 ILE A N 1
ATOM 1757 C CA . ILE A 1 224 ? 0.364 -10.953 -6.227 1 97.38 224 ILE A CA 1
ATOM 1758 C C . ILE A 1 224 ? 0.33 -10.789 -7.742 1 97.38 224 ILE A C 1
ATOM 1760 O O . ILE A 1 224 ? 0.629 -9.711 -8.266 1 97.38 224 ILE A O 1
ATOM 1764 N N . TYR A 1 225 ? -0.105 -11.82 -8.492 1 97.75 225 TYR A N 1
ATOM 1765 C CA . TYR A 1 225 ? 0.01 -11.836 -9.945 1 97.75 225 TYR A CA 1
ATOM 1766 C C . TYR A 1 225 ? -0.77 -10.68 -10.562 1 97.75 225 TYR A C 1
ATOM 1768 O O . TYR A 1 225 ? -0.229 -9.922 -11.367 1 97.75 225 TYR A O 1
ATOM 1776 N N . PRO A 1 226 ? -2.02 -10.477 -10.156 1 95.75 226 PRO A N 1
ATOM 1777 C CA . PRO A 1 226 ? -2.74 -9.344 -10.734 1 95.75 226 PRO A CA 1
ATOM 1778 C C . PRO A 1 226 ? -2.078 -8 -10.422 1 95.75 226 PRO A C 1
ATOM 1780 O O . PRO A 1 226 ? -2.145 -7.074 -11.234 1 95.75 226 PRO A O 1
ATOM 1783 N N . ARG A 1 227 ? -1.46 -7.879 -9.305 1 95.94 227 ARG A N 1
ATOM 1784 C CA . ARG A 1 227 ? -0.809 -6.633 -8.914 1 95.94 227 ARG A CA 1
ATOM 1785 C C . ARG A 1 227 ? 0.435 -6.375 -9.766 1 95.94 227 ARG A C 1
ATOM 1787 O O . ARG A 1 227 ? 0.762 -5.227 -10.062 1 95.94 227 ARG A O 1
ATOM 1794 N N . ILE A 1 228 ? 1.105 -7.414 -10.133 1 97.62 228 ILE A N 1
ATOM 1795 C CA . ILE A 1 228 ? 2.246 -7.293 -11.031 1 97.62 228 ILE A CA 1
ATOM 1796 C C . ILE A 1 228 ? 1.766 -6.848 -12.414 1 97.62 228 ILE A C 1
ATOM 1798 O O . ILE A 1 228 ? 2.389 -5.996 -13.047 1 97.62 228 ILE A O 1
ATOM 1802 N N . LEU A 1 229 ? 0.676 -7.414 -12.828 1 96.69 229 LEU A N 1
ATOM 1803 C CA . LEU A 1 229 ? 0.119 -7.035 -14.117 1 96.69 229 LEU A CA 1
ATOM 1804 C C . LEU A 1 229 ? -0.302 -5.57 -14.117 1 96.69 229 LEU A C 1
ATOM 1806 O O . LEU A 1 229 ? -0.099 -4.859 -15.109 1 96.69 229 LEU A O 1
ATOM 1810 N N . LYS A 1 230 ? -0.82 -5.133 -13.016 1 93.12 230 LYS A N 1
ATOM 1811 C CA . LYS A 1 230 ? -1.218 -3.732 -12.883 1 93.12 230 LYS A CA 1
ATOM 1812 C C . LYS A 1 230 ? -0 -2.812 -12.883 1 93.12 230 LYS A C 1
ATOM 1814 O O . LYS A 1 230 ? -0.109 -1.631 -13.211 1 93.12 230 LYS A O 1
ATOM 1819 N N . ALA A 1 231 ? 1.117 -3.332 -12.562 1 96.12 231 ALA A N 1
ATOM 1820 C CA . ALA A 1 231 ? 2.359 -2.564 -12.516 1 96.12 231 ALA A CA 1
ATOM 1821 C C . ALA A 1 231 ? 3.135 -2.707 -13.828 1 96.12 231 ALA A C 1
ATOM 1823 O O . ALA A 1 231 ? 4.324 -2.387 -13.883 1 96.12 231 ALA A O 1
ATOM 1824 N N . GLU A 1 232 ? 2.529 -3.15 -14.852 1 96.19 232 GLU A N 1
ATOM 1825 C CA . GLU A 1 232 ? 3.262 -3.488 -16.062 1 96.19 232 GLU A CA 1
ATOM 1826 C C . GLU A 1 232 ? 3.947 -2.26 -16.656 1 96.19 232 GLU A C 1
ATOM 1828 O O . GLU A 1 232 ? 5.059 -2.355 -17.188 1 96.19 232 GLU A O 1
ATOM 1833 N N . LEU A 1 233 ? 3.377 -1.077 -16.484 1 95.44 233 LEU A N 1
ATOM 1834 C CA . LEU A 1 233 ? 3.908 0.114 -17.141 1 95.44 233 LEU A CA 1
ATOM 1835 C C . LEU A 1 233 ? 5.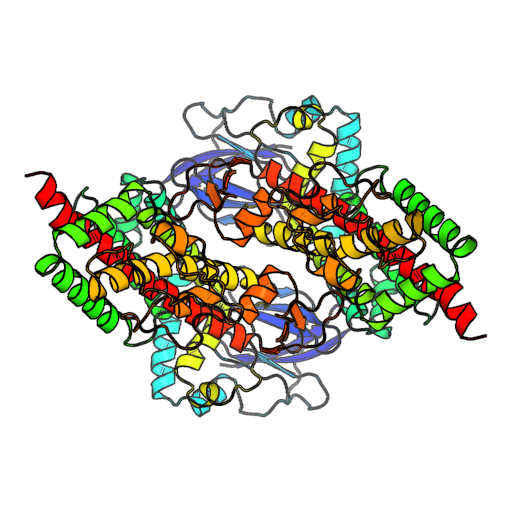238 0.524 -16.516 1 95.44 233 LEU A C 1
ATOM 1837 O O . LEU A 1 233 ? 6.25 0.619 -17.219 1 95.44 233 LEU A O 1
ATOM 1841 N N . PRO A 1 234 ? 5.238 0.705 -15.242 1 96.31 234 PRO A N 1
ATOM 1842 C CA . PRO A 1 234 ? 6.539 1.049 -14.672 1 96.31 234 PRO A CA 1
ATOM 1843 C C . PRO A 1 234 ? 7.523 -0.12 -14.695 1 96.31 234 PRO A C 1
ATOM 1845 O O . PRO A 1 234 ? 8.727 0.074 -14.484 1 96.31 234 PRO A O 1
ATOM 1848 N N . LEU A 1 235 ? 7.117 -1.326 -14.961 1 96.81 235 LEU A N 1
ATOM 1849 C CA . LEU A 1 235 ? 8 -2.486 -15.008 1 96.81 235 LEU A CA 1
ATOM 1850 C C . LEU A 1 235 ? 8.633 -2.633 -16.391 1 96.81 235 LEU A C 1
ATOM 1852 O O . LEU A 1 235 ? 9.633 -3.342 -16.547 1 96.81 235 LEU A O 1
ATOM 1856 N N . ARG A 1 236 ? 8.086 -2.006 -17.375 1 96.25 236 ARG A N 1
ATOM 1857 C CA . ARG A 1 236 ? 8.602 -2.148 -18.734 1 96.25 236 ARG A CA 1
ATOM 1858 C C . ARG A 1 236 ? 10.055 -1.697 -18.828 1 96.25 236 ARG A C 1
ATOM 1860 O O . ARG A 1 236 ? 10.914 -2.447 -19.281 1 96.25 236 ARG A O 1
ATOM 1867 N N . PRO A 1 237 ? 10.391 -0.483 -18.297 1 95.19 237 PRO A N 1
ATOM 1868 C CA . PRO A 1 237 ? 11.805 -0.112 -18.297 1 95.19 237 PRO A CA 1
ATOM 1869 C C . PRO A 1 237 ? 12.656 -1.041 -17.422 1 95.19 237 PRO A C 1
ATOM 1871 O O . PRO A 1 237 ? 13.828 -1.272 -17.734 1 95.19 237 PRO A O 1
ATOM 1874 N N . ALA A 1 238 ? 12.086 -1.562 -16.359 1 94.69 238 ALA A N 1
ATOM 1875 C CA . ALA A 1 238 ? 12.812 -2.508 -15.516 1 94.69 238 ALA A CA 1
ATOM 1876 C C . ALA A 1 238 ? 13.102 -3.805 -16.266 1 94.69 238 ALA A C 1
ATOM 1878 O O . ALA A 1 238 ? 14.172 -4.391 -16.109 1 94.69 238 ALA A O 1
ATOM 1879 N N . LEU A 1 239 ? 12.156 -4.285 -17.016 1 95.69 239 LEU A N 1
ATOM 1880 C CA . LEU A 1 239 ? 12.336 -5.465 -17.859 1 95.69 239 LEU A CA 1
ATOM 1881 C C . LEU A 1 239 ? 13.469 -5.246 -18.859 1 95.69 239 LEU A C 1
ATOM 1883 O O . LEU A 1 239 ? 14.227 -6.172 -19.156 1 95.69 239 LEU A O 1
ATOM 1887 N N . PHE A 1 240 ? 13.555 -4.035 -19.328 1 95.12 240 PHE A N 1
ATOM 1888 C CA . PHE A 1 240 ? 14.625 -3.654 -20.234 1 95.12 240 PHE A CA 1
ATOM 1889 C C . PHE A 1 240 ? 15.992 -3.875 -19.594 1 95.12 240 PHE A C 1
ATOM 1891 O O . PHE A 1 240 ? 16.922 -4.336 -20.266 1 95.12 240 PHE A O 1
ATOM 1898 N N . LEU A 1 241 ? 16.094 -3.658 -18.344 1 93.25 241 LEU A N 1
ATOM 1899 C CA . LEU A 1 241 ? 17.359 -3.721 -17.641 1 93.25 241 LEU A CA 1
ATOM 1900 C C . LEU A 1 241 ? 17.859 -5.16 -17.531 1 93.25 241 LEU A C 1
ATOM 1902 O O . LEU A 1 241 ? 19.031 -5.398 -17.219 1 93.25 241 LEU A O 1
ATOM 1906 N N . ASP A 1 242 ? 17.031 -6.117 -17.797 1 91.62 242 ASP A N 1
ATOM 1907 C CA . ASP A 1 242 ? 17.453 -7.512 -17.844 1 91.62 242 ASP A CA 1
ATOM 1908 C C . ASP A 1 242 ? 18.578 -7.699 -18.875 1 91.62 242 ASP A C 1
ATOM 1910 O O . ASP A 1 242 ? 19.391 -8.609 -18.734 1 91.62 242 ASP A O 1
ATOM 1914 N N . PHE A 1 243 ? 18.562 -6.828 -19.797 1 91.88 243 PHE A N 1
ATOM 1915 C CA . PHE A 1 243 ? 19.5 -6.98 -20.922 1 91.88 243 PHE A CA 1
ATOM 1916 C C . PHE A 1 243 ? 20.641 -5.984 -20.812 1 91.88 243 PHE A C 1
ATOM 1918 O O . PHE A 1 243 ? 21.547 -5.973 -21.656 1 91.88 243 PHE A O 1
ATOM 1925 N N . ASP A 1 244 ? 20.562 -5.145 -19.781 1 92 244 ASP A N 1
ATOM 1926 C CA . ASP A 1 244 ? 21.562 -4.102 -19.625 1 92 244 ASP A CA 1
ATOM 1927 C C . ASP A 1 244 ? 22.641 -4.527 -18.609 1 92 244 ASP A C 1
ATOM 1929 O O . ASP A 1 244 ? 22.562 -4.18 -17.438 1 92 244 ASP A O 1
ATOM 1933 N N . THR A 1 245 ? 23.656 -5.027 -19.062 1 86.12 245 THR A N 1
ATOM 1934 C CA . THR A 1 245 ? 24.703 -5.551 -18.203 1 86.12 245 THR A CA 1
ATOM 1935 C C . THR A 1 245 ? 25.453 -4.418 -17.516 1 86.12 245 THR A C 1
ATOM 1937 O O . THR A 1 245 ? 25.938 -4.574 -16.391 1 86.12 245 THR A O 1
ATOM 1940 N N . GLU A 1 246 ? 25.469 -3.33 -18.141 1 83.06 246 GLU A N 1
ATOM 1941 C CA . GLU A 1 246 ? 26.172 -2.191 -17.562 1 83.06 246 GLU A CA 1
ATOM 1942 C C . GLU A 1 246 ? 25.422 -1.629 -16.359 1 83.06 246 GLU A C 1
ATOM 1944 O O . GLU A 1 246 ? 26.047 -1.226 -15.375 1 83.06 246 GLU A O 1
ATOM 1949 N N . TYR A 1 247 ? 24.219 -1.61 -16.531 1 84.75 247 TYR A N 1
ATOM 1950 C CA . TYR A 1 247 ? 23.406 -1.091 -15.445 1 84.75 247 TYR A CA 1
ATOM 1951 C C . TYR A 1 247 ? 23.547 -1.967 -14.203 1 84.75 247 TYR A C 1
ATOM 1953 O O . TYR A 1 247 ? 23.531 -1.465 -13.078 1 84.75 247 TYR A O 1
ATOM 1961 N N . GLN A 1 248 ? 23.641 -3.139 -14.375 1 75.31 248 GLN A N 1
ATOM 1962 C CA . GLN A 1 248 ? 23.75 -4.082 -13.266 1 75.31 248 GLN A CA 1
ATOM 1963 C C . GLN A 1 248 ? 25.031 -3.846 -12.461 1 75.31 248 GLN A C 1
ATOM 1965 O O . GLN A 1 248 ? 25.047 -4.043 -11.242 1 75.31 248 GLN A O 1
ATOM 1970 N N . ASN A 1 249 ? 25.922 -3.312 -13.18 1 69.25 249 ASN A N 1
ATOM 1971 C CA . ASN A 1 249 ? 27.219 -3.062 -12.539 1 69.25 249 ASN A CA 1
ATOM 1972 C C . ASN A 1 249 ? 27.281 -1.656 -11.953 1 69.25 249 ASN A C 1
ATOM 1974 O O . ASN A 1 249 ? 27.938 -1.44 -10.93 1 69.25 249 ASN A O 1
ATOM 1978 N N . GLN A 1 250 ? 26.656 -0.775 -12.742 1 70.44 250 GLN A N 1
ATOM 1979 C CA . GLN A 1 250 ? 26.641 0.616 -12.305 1 70.44 250 GLN A CA 1
ATOM 1980 C C . GLN A 1 250 ? 25.297 1.274 -12.594 1 70.44 250 GLN A C 1
ATOM 1982 O O . GLN A 1 250 ? 25.031 1.686 -13.719 1 70.44 250 GLN A O 1
ATOM 1987 N N . ALA A 1 251 ? 24.656 1.464 -11.57 1 72.75 251 ALA A N 1
ATOM 1988 C CA . ALA A 1 251 ? 23.344 2.078 -11.711 1 72.75 251 ALA A CA 1
ATOM 1989 C C . ALA A 1 251 ? 23.469 3.547 -12.109 1 72.75 251 ALA A C 1
ATOM 1991 O O . ALA A 1 251 ? 24.297 4.277 -11.562 1 72.75 251 ALA A O 1
ATOM 1992 N N . ILE A 1 252 ? 22.812 3.822 -13.219 1 70.94 252 ILE A N 1
ATOM 1993 C CA . ILE A 1 252 ? 22.781 5.199 -13.695 1 70.94 252 ILE A CA 1
ATOM 1994 C C . ILE A 1 252 ? 21.391 5.801 -13.477 1 70.94 252 ILE A C 1
ATOM 1996 O O . ILE A 1 252 ? 20.391 5.078 -13.477 1 70.94 252 ILE A O 1
ATOM 2000 N N . PRO A 1 253 ? 21.359 7.082 -13.281 1 75.56 253 PRO A N 1
ATOM 2001 C CA . PRO A 1 253 ? 20.078 7.742 -13.008 1 75.56 253 PRO A CA 1
ATOM 2002 C C . PRO A 1 253 ? 19.172 7.789 -14.234 1 75.56 253 PRO A C 1
ATOM 2004 O O . PRO A 1 253 ? 19.406 8.586 -15.148 1 75.56 253 PRO A O 1
ATOM 2007 N N . MET A 1 254 ? 18.359 6.84 -14.438 1 80.69 254 MET A N 1
ATOM 2008 C CA . MET A 1 254 ? 17.297 6.828 -15.43 1 80.69 254 MET A CA 1
ATOM 2009 C C . MET A 1 254 ? 15.922 6.926 -14.758 1 80.69 254 MET A C 1
ATOM 2011 O O . MET A 1 254 ? 15.812 6.754 -13.547 1 80.69 254 MET A O 1
ATOM 2015 N N . ARG A 1 255 ? 14.984 7.324 -15.633 1 85.5 255 ARG A N 1
ATOM 2016 C CA . ARG A 1 255 ? 13.672 7.594 -15.055 1 85.5 255 ARG A CA 1
ATOM 2017 C C . ARG A 1 255 ? 12.594 6.77 -15.742 1 85.5 255 ARG A C 1
ATOM 2019 O O . ARG A 1 255 ? 12.82 6.215 -16.828 1 85.5 255 ARG A O 1
ATOM 2026 N N . ILE A 1 256 ? 11.477 6.629 -15.07 1 87.88 256 ILE A N 1
ATOM 2027 C CA . ILE A 1 256 ? 10.281 5.965 -15.578 1 87.88 256 ILE A CA 1
ATOM 2028 C C . ILE A 1 256 ? 9.195 7 -15.859 1 87.88 256 ILE A C 1
ATOM 2030 O O . ILE A 1 256 ? 8.945 7.883 -15.031 1 87.88 256 ILE A O 1
ATOM 2034 N N . SER A 1 257 ? 8.523 6.898 -16.969 1 86.38 257 SER A N 1
ATOM 2035 C CA . SER A 1 257 ? 7.547 7.891 -17.406 1 86.38 257 SER A CA 1
ATOM 2036 C C . SER A 1 257 ? 6.121 7.414 -17.141 1 86.38 257 SER A C 1
ATOM 2038 O O . SER A 1 257 ? 5.234 7.609 -17.984 1 86.38 257 SER A O 1
ATOM 2040 N N . ALA A 1 258 ? 5.73 6.797 -16.141 1 78.44 258 ALA A N 1
ATOM 2041 C CA . ALA A 1 258 ? 4.367 6.277 -16.078 1 78.44 258 ALA A CA 1
ATOM 2042 C C . ALA A 1 258 ? 3.82 6.359 -14.656 1 78.44 258 ALA A C 1
ATOM 2044 O O . ALA A 1 258 ? 2.605 6.367 -14.453 1 78.44 258 ALA A O 1
ATOM 2045 N N . ASP A 1 259 ? 4.637 6.309 -13.57 1 85 259 ASP A N 1
ATOM 2046 C CA . ASP A 1 259 ? 4.129 6.191 -12.211 1 85 259 ASP A CA 1
ATOM 2047 C C . ASP A 1 259 ? 5.172 6.66 -11.195 1 85 259 ASP A C 1
ATOM 2049 O O . ASP A 1 259 ? 6.102 7.387 -11.547 1 85 259 ASP A O 1
ATOM 2053 N N . GLN A 1 260 ? 4.688 6.367 -9.945 1 87.5 260 GLN A N 1
ATOM 2054 C CA . GLN A 1 260 ? 5.57 6.828 -8.883 1 87.5 260 GLN A CA 1
ATOM 2055 C C . GLN A 1 260 ? 5.734 5.762 -7.801 1 87.5 260 GLN A C 1
ATOM 2057 O O . GLN A 1 260 ? 4.984 4.785 -7.77 1 87.5 260 GLN A O 1
ATOM 2062 N N . PHE A 1 261 ? 6.672 5.965 -7 1 92.31 261 PHE A N 1
ATOM 2063 C CA . PHE A 1 261 ? 7.133 5.047 -5.965 1 92.31 261 PHE A CA 1
ATOM 2064 C C . PHE A 1 261 ? 5.996 4.68 -5.02 1 92.31 261 PHE A C 1
ATOM 2066 O O . PHE A 1 261 ? 5.766 3.498 -4.75 1 92.31 261 PHE A O 1
ATOM 2073 N N . ASP A 1 262 ? 5.195 5.547 -4.613 1 88.5 262 ASP A N 1
ATOM 2074 C CA . ASP A 1 262 ? 4.199 5.379 -3.559 1 88.5 262 ASP A CA 1
ATOM 2075 C C . ASP A 1 262 ? 3.094 4.422 -3.996 1 88.5 262 ASP A C 1
ATOM 2077 O O . ASP A 1 262 ? 2.461 3.771 -3.16 1 88.5 262 ASP A O 1
ATOM 2081 N N . THR A 1 263 ? 3.006 4.32 -5.223 1 89.62 263 THR A N 1
ATOM 2082 C CA . THR A 1 263 ? 1.962 3.451 -5.758 1 89.62 263 THR A CA 1
ATOM 2083 C C . THR A 1 263 ? 2.34 1.982 -5.59 1 89.62 263 THR A C 1
ATOM 2085 O O . THR A 1 263 ? 1.467 1.122 -5.457 1 89.62 263 THR A O 1
ATOM 2088 N N . PHE A 1 264 ? 3.637 1.709 -5.488 1 94.31 264 PHE A N 1
ATOM 2089 C CA . PHE A 1 264 ? 4.027 0.31 -5.609 1 94.31 264 PHE A CA 1
ATOM 2090 C C . PHE A 1 264 ? 4.863 -0.123 -4.41 1 94.31 264 PHE A C 1
ATOM 2092 O O . PHE A 1 264 ? 5.242 -1.291 -4.301 1 94.31 264 PHE A O 1
ATOM 2099 N N . LYS A 1 265 ? 5.16 0.775 -3.521 1 94.81 265 LYS A N 1
ATOM 2100 C CA . LYS A 1 265 ? 6.004 0.423 -2.383 1 94.81 265 LYS A CA 1
ATOM 2101 C C . LYS A 1 265 ? 5.395 -0.725 -1.582 1 94.81 265 LYS A C 1
ATOM 2103 O O . LYS A 1 265 ? 6.113 -1.62 -1.129 1 94.81 265 LYS A O 1
ATOM 2108 N N . ASP A 1 266 ? 4.148 -0.794 -1.534 1 93.5 266 ASP A N 1
ATOM 2109 C CA . ASP A 1 266 ? 3.484 -1.847 -0.77 1 93.5 266 ASP A CA 1
ATOM 2110 C C . ASP A 1 266 ? 3.576 -3.189 -1.49 1 93.5 266 ASP A C 1
ATOM 2112 O O . ASP A 1 266 ? 3.619 -4.242 -0.849 1 93.5 266 ASP A O 1
ATOM 2116 N N . LEU A 1 267 ? 3.5 -3.158 -2.752 1 95.81 267 LEU A N 1
ATOM 2117 C CA . LEU A 1 267 ? 3.656 -4.387 -3.523 1 95.81 267 LEU A CA 1
ATOM 2118 C C . LEU A 1 267 ? 4.98 -5.07 -3.193 1 95.81 267 LEU A C 1
ATOM 2120 O O . LEU A 1 267 ? 5.016 -6.281 -2.967 1 95.81 267 LEU A O 1
ATOM 2124 N N . TYR A 1 268 ? 6.062 -4.266 -3.143 1 96.31 268 TYR A N 1
ATOM 2125 C CA . TYR A 1 268 ? 7.375 -4.801 -2.801 1 96.31 268 TYR A CA 1
ATOM 2126 C C . TYR A 1 268 ? 7.367 -5.426 -1.41 1 96.31 268 TYR A C 1
ATOM 2128 O O . TYR A 1 268 ? 7.844 -6.543 -1.221 1 96.31 268 TYR A O 1
ATOM 2136 N N . LYS A 1 269 ? 6.855 -4.664 -0.515 1 95 269 LYS A N 1
ATOM 2137 C CA . LYS A 1 269 ? 6.785 -5.137 0.865 1 95 269 LYS A CA 1
ATOM 2138 C C . LYS A 1 269 ? 6 -6.441 0.959 1 95 269 LYS A C 1
ATOM 2140 O O . LYS A 1 269 ? 6.441 -7.391 1.612 1 95 269 LYS A O 1
ATOM 2145 N N . ASP A 1 270 ? 4.855 -6.562 0.378 1 95.5 270 ASP A N 1
ATOM 2146 C CA . ASP A 1 270 ? 4.012 -7.75 0.432 1 95.5 270 ASP A CA 1
ATOM 2147 C C . ASP A 1 270 ? 4.719 -8.953 -0.18 1 95.5 270 ASP A C 1
ATOM 2149 O O . ASP A 1 270 ? 4.668 -10.062 0.369 1 95.5 270 ASP A O 1
ATOM 2153 N N . ILE A 1 271 ? 5.363 -8.734 -1.297 1 96.94 271 ILE A N 1
ATOM 2154 C CA . ILE A 1 271 ? 6.078 -9.82 -1.959 1 96.94 271 ILE A CA 1
ATOM 2155 C C . ILE A 1 271 ? 7.164 -10.359 -1.033 1 96.94 271 ILE A C 1
ATOM 2157 O O . ILE A 1 271 ? 7.301 -11.578 -0.873 1 96.94 271 ILE A O 1
ATOM 2161 N N . THR A 1 272 ? 7.871 -9.484 -0.41 1 95.12 272 THR A N 1
ATOM 2162 C CA . THR A 1 272 ? 8.977 -9.906 0.447 1 95.12 272 THR A CA 1
ATOM 2163 C C . THR A 1 272 ? 8.453 -10.641 1.678 1 95.12 272 THR A C 1
ATOM 2165 O O . THR A 1 272 ? 9.094 -11.578 2.162 1 95.12 272 THR A O 1
ATOM 2168 N N . GLU A 1 273 ? 7.336 -10.234 2.133 1 93.75 273 GLU A N 1
ATOM 2169 C CA . GLU A 1 273 ? 6.715 -10.945 3.248 1 93.75 273 GLU A CA 1
ATOM 2170 C C . GLU A 1 273 ? 6.312 -12.359 2.842 1 93.75 273 GLU A C 1
ATOM 2172 O O . GLU A 1 273 ? 6.461 -13.305 3.625 1 93.75 273 GLU A O 1
ATOM 2177 N N . ILE A 1 274 ? 5.809 -12.5 1.734 1 95.44 274 ILE A N 1
ATOM 2178 C CA . ILE A 1 274 ? 5.418 -13.812 1.229 1 95.44 274 ILE A CA 1
ATOM 2179 C C . ILE A 1 274 ? 6.652 -14.688 1.053 1 95.44 274 ILE A C 1
ATOM 2181 O O . ILE A 1 274 ? 6.648 -15.859 1.426 1 95.44 274 ILE A O 1
ATOM 2185 N N . ILE A 1 275 ? 7.738 -14.07 0.499 1 95.69 275 ILE A N 1
ATOM 2186 C CA . ILE A 1 275 ? 8.992 -14.805 0.34 1 95.69 275 ILE A CA 1
ATOM 2187 C C . ILE A 1 275 ? 9.461 -15.328 1.697 1 95.69 275 ILE A C 1
ATOM 2189 O O . ILE A 1 275 ? 9.867 -16.484 1.819 1 95.69 275 ILE A O 1
ATOM 2193 N N . SER A 1 276 ? 9.359 -14.461 2.654 1 93.62 276 SER A N 1
ATOM 2194 C CA . SER A 1 276 ? 9.758 -14.852 4.004 1 93.62 276 SER A CA 1
ATOM 2195 C C . SER A 1 276 ? 9.008 -16.094 4.469 1 93.62 276 SER A C 1
ATOM 2197 O O . SER A 1 276 ? 9.602 -17 5.051 1 93.62 276 SER A O 1
ATOM 2199 N N . ARG A 1 277 ? 7.801 -16.172 4.227 1 94.5 277 ARG A N 1
ATOM 2200 C CA . ARG A 1 277 ? 6.988 -17.312 4.625 1 94.5 277 ARG A CA 1
ATOM 2201 C C . ARG A 1 277 ? 7.309 -18.547 3.773 1 94.5 277 ARG A C 1
ATOM 2203 O O . ARG A 1 277 ? 7.316 -19.672 4.273 1 94.5 277 ARG A O 1
ATOM 2210 N N . GLN A 1 278 ? 7.555 -18.297 2.533 1 95.88 278 GLN A N 1
ATOM 2211 C CA . GLN A 1 278 ? 7.891 -19.406 1.639 1 95.88 278 GLN A CA 1
ATOM 2212 C C . GLN A 1 278 ? 9.188 -20.078 2.062 1 95.88 278 GLN A C 1
ATOM 2214 O O . GLN A 1 278 ? 9.367 -21.281 1.852 1 95.88 278 GLN A O 1
ATOM 2219 N N . PHE A 1 279 ? 9.992 -19.344 2.717 1 95 279 PHE A N 1
ATOM 2220 C CA . PHE A 1 279 ? 11.289 -19.859 3.143 1 95 279 PHE A CA 1
ATOM 2221 C C . PHE A 1 279 ? 11.117 -20.969 4.168 1 95 279 PHE A C 1
ATOM 2223 O O . PHE A 1 279 ? 12.031 -21.766 4.379 1 95 279 PHE A O 1
ATOM 2230 N N . VAL A 1 280 ? 10.023 -21.016 4.746 1 96.94 280 VAL A N 1
ATOM 2231 C CA . VAL A 1 280 ? 9.727 -22.078 5.695 1 96.94 280 VAL A CA 1
ATOM 2232 C C . VAL A 1 280 ? 9.758 -23.422 4.98 1 96.94 280 VAL A C 1
ATOM 2234 O O . VAL A 1 280 ? 10.266 -24.406 5.523 1 96.94 280 VAL A O 1
ATOM 2237 N N . LEU A 1 281 ? 9.273 -23.469 3.744 1 97.69 281 LEU A N 1
ATOM 2238 C CA . LEU A 1 281 ? 9.305 -24.688 2.953 1 97.69 281 LEU A CA 1
ATOM 2239 C C . LEU A 1 281 ? 10.734 -25.078 2.615 1 97.69 281 LEU A C 1
ATOM 2241 O O . LEU A 1 281 ? 11.094 -26.266 2.676 1 97.69 281 LEU A O 1
ATOM 2245 N N . VAL A 1 282 ? 11.523 -24.078 2.318 1 96.75 282 VAL A N 1
ATOM 2246 C CA . VAL A 1 282 ? 12.93 -24.312 2.002 1 96.75 282 VAL A CA 1
ATOM 2247 C C . VAL A 1 282 ? 13.648 -24.891 3.219 1 96.75 282 VAL A C 1
ATOM 2249 O O . VAL A 1 282 ? 14.398 -25.875 3.098 1 96.75 282 VAL A O 1
ATOM 2252 N N . ALA A 1 283 ? 13.375 -24.312 4.344 1 97.44 283 ALA A N 1
ATOM 2253 C CA . ALA A 1 283 ? 14 -24.766 5.582 1 97.44 283 ALA A CA 1
ATOM 2254 C C . ALA A 1 283 ? 13.586 -26.203 5.914 1 97.44 283 ALA A C 1
ATOM 2256 O O . ALA A 1 283 ? 14.422 -27.016 6.312 1 97.44 283 ALA A O 1
ATOM 2257 N N . GLY A 1 284 ? 12.297 -26.5 5.793 1 98.06 284 GLY A N 1
ATOM 2258 C CA . GLY A 1 284 ? 11.828 -27.859 6.039 1 98.06 284 GLY A CA 1
ATOM 2259 C C . GLY A 1 284 ? 12.508 -28.891 5.168 1 98.06 284 GLY A C 1
ATOM 2260 O O . GLY A 1 284 ? 12.953 -29.922 5.664 1 98.06 284 GLY A O 1
ATOM 2261 N N . ILE A 1 285 ? 12.633 -28.609 3.936 1 97.88 285 ILE A N 1
ATOM 2262 C CA . ILE A 1 285 ? 13.266 -29.516 2.984 1 97.88 285 ILE A CA 1
ATOM 2263 C C . ILE A 1 285 ? 14.758 -29.641 3.301 1 97.88 285 ILE A C 1
ATOM 2265 O O . ILE A 1 285 ? 15.32 -30.734 3.26 1 97.88 285 ILE A O 1
ATOM 2269 N N . ASN A 1 286 ? 15.383 -28.516 3.605 1 97.62 286 ASN A N 1
ATOM 2270 C CA . ASN A 1 286 ? 16.797 -28.531 3.969 1 97.62 286 ASN A CA 1
ATOM 2271 C C . ASN A 1 286 ? 17.047 -29.422 5.172 1 97.62 286 ASN A C 1
ATOM 2273 O O . ASN A 1 286 ? 18.016 -30.188 5.184 1 97.62 286 ASN A O 1
ATOM 2277 N N . ASN A 1 287 ? 16.219 -29.297 6.164 1 97.94 287 ASN A N 1
ATOM 2278 C CA . ASN A 1 287 ? 16.328 -30.125 7.355 1 97.94 287 ASN A CA 1
ATOM 2279 C C . ASN A 1 287 ? 16.172 -31.609 7.027 1 97.94 287 ASN A C 1
ATOM 2281 O O . ASN A 1 287 ? 16.875 -32.438 7.578 1 97.94 287 ASN A O 1
ATOM 2285 N N . LEU A 1 288 ? 15.297 -31.938 6.176 1 98.06 288 LEU A N 1
ATOM 2286 C CA . LEU A 1 288 ? 15.094 -33.312 5.746 1 98.06 288 LEU A CA 1
ATOM 2287 C C . LEU A 1 288 ? 16.328 -33.844 5.035 1 98.06 288 LEU A C 1
ATOM 2289 O O . LEU A 1 288 ? 16.797 -34.969 5.316 1 98.06 288 LEU A O 1
ATOM 2293 N N . LEU A 1 289 ? 16.859 -33.062 4.219 1 97.19 289 LEU A N 1
ATOM 2294 C CA . LEU A 1 289 ? 18.016 -33.469 3.43 1 97.19 289 LEU A CA 1
ATOM 2295 C C . LEU A 1 289 ? 19.234 -33.688 4.324 1 97.19 289 LEU A C 1
ATOM 2297 O O . LEU A 1 289 ? 20.016 -34.625 4.086 1 97.19 289 LEU A O 1
ATOM 2301 N N . LYS A 1 290 ? 19.344 -32.938 5.359 1 96.62 290 LYS A N 1
ATOM 2302 C CA . LYS A 1 290 ? 20.562 -32.969 6.168 1 96.62 290 LYS A CA 1
ATOM 2303 C C . LYS A 1 290 ? 20.406 -33.875 7.375 1 96.62 290 LYS A C 1
ATOM 2305 O O . LYS A 1 290 ? 21.375 -34.5 7.812 1 96.62 290 LYS A O 1
ATOM 2310 N N . ARG A 1 291 ? 19.156 -33.938 7.875 1 96.69 291 ARG A N 1
ATOM 2311 C CA . ARG A 1 291 ? 19.016 -34.594 9.172 1 96.69 291 ARG A CA 1
ATOM 2312 C C . ARG A 1 291 ? 17.828 -35.562 9.188 1 96.69 291 ARG A C 1
ATOM 2314 O O . ARG A 1 291 ? 17.531 -36.156 10.219 1 96.69 291 ARG A O 1
ATOM 2321 N N . GLY A 1 292 ? 17.078 -35.625 8.164 1 96.5 292 GLY A N 1
ATOM 2322 C CA . GLY A 1 292 ? 15.984 -36.594 8.039 1 96.5 292 GLY A CA 1
ATOM 2323 C C . GLY A 1 292 ? 14.758 -36.188 8.844 1 96.5 292 GLY A C 1
ATOM 2324 O O . GLY A 1 292 ? 13.844 -37 9.023 1 96.5 292 GLY A O 1
ATOM 2325 N N . ASP A 1 293 ? 14.773 -35 9.352 1 97.75 293 ASP A N 1
ATOM 2326 C CA . ASP A 1 293 ? 13.672 -34.469 10.141 1 97.75 293 ASP A CA 1
ATOM 2327 C C . ASP A 1 293 ? 13.461 -32.969 9.852 1 97.75 293 ASP A C 1
ATOM 2329 O O . ASP A 1 293 ? 14.344 -32.156 10.102 1 97.75 293 ASP A O 1
ATOM 2333 N N . HIS A 1 294 ? 12.242 -32.656 9.344 1 97.94 294 HIS A N 1
ATOM 2334 C CA . HIS A 1 294 ? 11.984 -31.281 8.914 1 97.94 294 HIS A CA 1
ATOM 2335 C C . HIS A 1 294 ? 12.008 -30.328 10.102 1 97.94 294 HIS A C 1
ATOM 2337 O O . HIS A 1 294 ? 12.125 -29.109 9.922 1 97.94 294 HIS A O 1
ATOM 2343 N N . ASN A 1 295 ? 11.938 -30.844 11.344 1 97.62 295 ASN A N 1
ATOM 2344 C CA . ASN A 1 295 ? 11.93 -30 12.531 1 97.62 295 ASN A CA 1
ATOM 2345 C C . ASN A 1 295 ? 13.328 -29.859 13.125 1 97.62 295 ASN A C 1
ATOM 2347 O O . ASN A 1 295 ? 13.539 -29.078 14.055 1 97.62 295 ASN A O 1
ATOM 2351 N N . ALA A 1 296 ? 14.258 -30.562 12.578 1 97.56 296 ALA A N 1
ATOM 2352 C CA 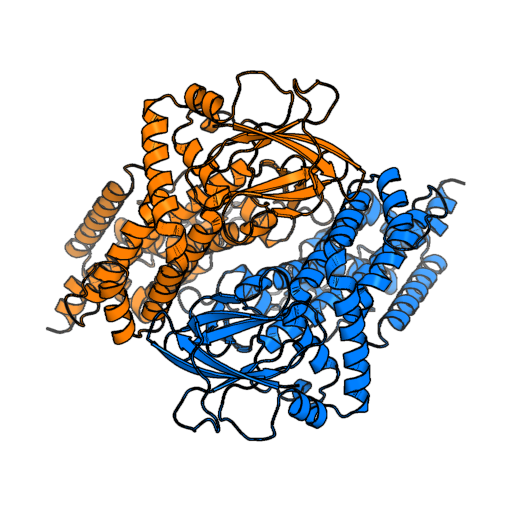. ALA A 1 296 ? 15.586 -30.594 13.18 1 97.56 296 ALA A CA 1
ATOM 2353 C C . ALA A 1 296 ? 16.531 -29.609 12.508 1 97.56 296 ALA A C 1
ATOM 2355 O O . ALA A 1 296 ? 17.016 -29.844 11.406 1 97.56 296 ALA A O 1
ATOM 2356 N N . PHE A 1 297 ? 16.875 -28.547 13.195 1 97.88 297 PHE A N 1
ATOM 2357 C CA . PHE A 1 297 ? 17.844 -27.562 12.727 1 97.88 297 PHE A CA 1
ATOM 2358 C C . PHE A 1 297 ? 19.234 -27.891 13.242 1 97.88 297 PHE A C 1
ATOM 2360 O O . PHE A 1 297 ? 19.391 -28.656 14.203 1 97.88 297 PHE A O 1
ATOM 2367 N N . LYS A 1 298 ? 20.234 -27.375 12.586 1 97 298 LYS A N 1
ATOM 2368 C CA . LYS A 1 298 ? 21.594 -27.562 13.062 1 97 298 LYS A CA 1
ATOM 2369 C C . LYS A 1 298 ? 21.781 -27 14.461 1 97 298 LYS A C 1
ATOM 2371 O O . LYS A 1 298 ? 21.453 -25.844 14.719 1 97 298 LYS A O 1
ATOM 2376 N N . PRO A 1 299 ? 22.312 -27.812 15.32 1 94.88 299 PRO A N 1
ATOM 2377 C CA . PRO A 1 299 ? 22.5 -27.328 16.688 1 94.88 299 PRO A CA 1
ATOM 2378 C C . PRO A 1 299 ? 23.375 -26.094 16.766 1 94.88 299 PRO A C 1
ATOM 2380 O O . PRO A 1 299 ? 24.391 -26 16.078 1 94.88 299 PRO A O 1
ATOM 2383 N N . GLU A 1 300 ? 22.938 -25.031 17.484 1 92.69 300 GLU A N 1
ATOM 2384 C CA . GLU A 1 300 ? 23.656 -23.828 17.828 1 92.69 300 GLU A CA 1
ATOM 2385 C C . GLU A 1 300 ? 23.859 -22.922 16.609 1 92.69 300 GLU A C 1
ATOM 2387 O O . GLU A 1 300 ? 24.688 -22.016 16.641 1 92.69 300 GLU A O 1
ATOM 2392 N N . ILE A 1 301 ? 23.078 -23.172 15.602 1 94.62 301 ILE A N 1
ATOM 2393 C CA . ILE A 1 301 ? 23.203 -22.344 14.406 1 94.62 301 ILE A CA 1
ATOM 2394 C C . ILE A 1 301 ? 22.766 -20.922 14.711 1 94.62 301 ILE A C 1
ATOM 2396 O O . ILE A 1 301 ? 23.219 -19.969 14.07 1 94.62 301 ILE A O 1
ATOM 2400 N N . GLY A 1 302 ? 21.906 -20.797 15.672 1 92.56 302 GLY A N 1
ATOM 2401 C CA . GLY A 1 302 ? 21.375 -19.484 16.031 1 92.56 302 GLY A CA 1
ATOM 2402 C C . GLY A 1 302 ? 22.078 -18.875 17.234 1 92.56 302 GLY A C 1
ATOM 2403 O O . GLY A 1 302 ? 21.562 -17.969 17.875 1 92.56 302 GLY A O 1
ATOM 2404 N N . LEU A 1 303 ? 23.203 -19.422 17.562 1 91.44 303 LEU A N 1
ATOM 2405 C CA . LEU A 1 303 ? 23.938 -18.906 18.703 1 91.44 303 LEU A CA 1
ATOM 2406 C C . LEU A 1 303 ? 24.438 -17.484 18.438 1 91.44 303 LEU A C 1
ATOM 2408 O O . LEU A 1 303 ? 25.156 -17.25 17.469 1 91.44 303 LEU A O 1
ATOM 2412 N N . THR A 1 304 ? 23.875 -16.578 19.25 1 87.75 304 THR A N 1
ATOM 2413 C CA . THR A 1 304 ? 24.281 -15.188 19.109 1 87.75 304 THR A CA 1
ATOM 2414 C C . THR A 1 304 ? 25.594 -14.914 19.812 1 87.75 304 THR A C 1
ATOM 2416 O O . THR A 1 304 ? 26.094 -15.766 20.562 1 87.75 304 THR A O 1
ATOM 2419 N N . LYS A 1 305 ? 26.094 -13.641 19.75 1 84.38 305 LYS A N 1
ATOM 2420 C CA . LYS A 1 305 ? 27.328 -13.219 20.391 1 84.38 305 LYS A CA 1
ATOM 2421 C C . LYS A 1 305 ? 27.172 -13.125 21.906 1 84.38 305 LYS A C 1
ATOM 2423 O O . LYS A 1 305 ? 28.125 -13.344 22.656 1 84.38 305 LYS A O 1
ATOM 2428 N N . SER A 1 306 ? 25.969 -12.805 22.266 1 84.94 306 SER A N 1
ATOM 2429 C CA . SER A 1 306 ? 25.688 -12.633 23.688 1 84.94 306 SER A CA 1
ATOM 2430 C C . SER A 1 306 ? 25.5 -13.984 24.375 1 84.94 306 SER A C 1
ATOM 2432 O O . SER A 1 306 ? 25.266 -14.047 25.594 1 84.94 306 SER A O 1
ATOM 2434 N N . GLY A 1 307 ? 25.594 -15.109 23.578 1 84.94 307 GLY A N 1
ATOM 2435 C CA . GLY A 1 307 ? 25.469 -16.453 24.141 1 84.94 307 GLY A CA 1
ATOM 2436 C C . GLY A 1 307 ? 24.047 -16.969 24.109 1 84.94 307 GLY A C 1
ATOM 2437 O O . GLY A 1 307 ? 23.781 -18.109 24.531 1 84.94 307 GLY A O 1
ATOM 2438 N N . ARG A 1 308 ? 23.156 -16.188 23.672 1 85.69 308 ARG A N 1
ATOM 2439 C CA . ARG A 1 308 ? 21.781 -16.641 23.531 1 85.69 308 ARG A CA 1
ATOM 2440 C C . ARG A 1 308 ? 21.609 -17.484 22.281 1 85.69 308 ARG A C 1
ATOM 2442 O O . ARG A 1 308 ? 22.078 -17.109 21.203 1 85.69 308 ARG A O 1
ATOM 2449 N N . ASP A 1 309 ? 20.906 -18.641 22.391 1 91 309 ASP A N 1
ATOM 2450 C CA . ASP A 1 309 ? 20.688 -19.516 21.25 1 91 309 ASP A CA 1
ATOM 2451 C C . ASP A 1 309 ? 19.281 -19.312 20.672 1 91 309 ASP A C 1
ATOM 2453 O O . ASP A 1 309 ? 18.281 -19.703 21.281 1 91 309 ASP A O 1
ATOM 2457 N N . LEU A 1 310 ? 19.219 -18.859 19.469 1 91.06 310 LEU A N 1
ATOM 2458 C CA . LEU A 1 310 ? 17.953 -18.562 18.812 1 91.06 310 LEU A CA 1
ATOM 2459 C C . LEU A 1 310 ? 17.609 -19.641 17.781 1 91.06 310 LEU A C 1
ATOM 2461 O O . LEU A 1 310 ? 16.781 -19.422 16.906 1 91.06 310 LEU A O 1
ATOM 2465 N N . THR A 1 311 ? 18.266 -20.75 17.953 1 95.38 311 THR A N 1
ATOM 2466 C CA . THR A 1 311 ? 17.969 -21.859 17.062 1 95.38 311 THR A CA 1
ATOM 2467 C C . THR A 1 311 ? 16.516 -22.312 17.219 1 95.38 311 THR A C 1
ATOM 2469 O O . THR A 1 311 ? 16.078 -22.609 18.328 1 95.38 311 THR A O 1
ATOM 2472 N N . PRO A 1 312 ? 15.82 -22.359 16.062 1 95.81 312 PRO A N 1
ATOM 2473 C CA . PRO A 1 312 ? 14.438 -22.828 16.188 1 95.81 312 PRO A CA 1
ATOM 2474 C C . PRO A 1 312 ? 14.352 -24.297 16.578 1 95.81 312 PRO A C 1
ATOM 2476 O O . PRO A 1 312 ? 15.148 -25.125 16.094 1 95.81 312 PRO A O 1
ATOM 2479 N N . ASN A 1 313 ? 13.414 -24.641 17.406 1 95 313 ASN A N 1
ATOM 2480 C CA . ASN A 1 313 ? 13.273 -26.016 17.828 1 95 313 ASN A CA 1
ATOM 2481 C C . ASN A 1 313 ? 12.312 -26.797 16.938 1 95 313 ASN A C 1
ATOM 2483 O O . ASN A 1 313 ? 12.117 -28 17.125 1 95 313 ASN A O 1
ATOM 2487 N N . SER A 1 314 ? 11.711 -26.156 16.047 1 96.5 314 SER A N 1
ATOM 2488 C CA . SER A 1 314 ? 10.805 -26.766 15.078 1 96.5 314 SER A CA 1
ATOM 2489 C C . SER A 1 314 ? 10.609 -25.875 13.867 1 96.5 314 SER A C 1
ATOM 2491 O O . SER A 1 314 ? 10.992 -24.703 13.883 1 96.5 314 SER A O 1
ATOM 2493 N N . LEU A 1 315 ? 10.07 -26.453 12.852 1 96.94 315 LEU A N 1
ATOM 2494 C CA . LEU A 1 315 ? 9.727 -25.672 11.664 1 96.94 315 LEU A CA 1
ATOM 2495 C C . LEU A 1 315 ? 8.664 -24.625 11.992 1 96.94 315 LEU A C 1
ATOM 2497 O O . LEU A 1 315 ? 8.68 -23.531 11.43 1 96.94 315 LEU A O 1
ATOM 2501 N N . HIS A 1 316 ? 7.805 -24.984 12.867 1 95 316 HIS A N 1
ATOM 2502 C CA . HIS A 1 316 ? 6.77 -24.062 13.344 1 95 316 HIS A CA 1
ATOM 2503 C C . HIS A 1 316 ? 7.387 -22.828 14 1 95 316 HIS A C 1
ATOM 2505 O O . HIS A 1 316 ? 6.934 -21.703 13.766 1 95 316 HIS A O 1
ATOM 2511 N N . ALA A 1 317 ? 8.367 -23.047 14.773 1 95 317 ALA A N 1
ATOM 2512 C CA . ALA A 1 317 ? 9.078 -21.938 15.414 1 95 317 ALA A CA 1
ATOM 2513 C C . ALA A 1 317 ? 9.844 -21.109 14.391 1 95 317 ALA A C 1
ATOM 2515 O O . ALA A 1 317 ? 9.922 -19.875 14.516 1 95 317 ALA A O 1
ATOM 2516 N N . PHE A 1 318 ? 10.422 -21.734 13.422 1 96.44 318 PHE A N 1
ATOM 2517 C CA . PHE A 1 318 ? 11.156 -21.062 12.359 1 96.44 318 PHE A CA 1
ATOM 2518 C C . PHE A 1 318 ? 10.242 -20.109 11.594 1 96.44 318 PHE A C 1
ATOM 2520 O O . PHE A 1 318 ? 10.68 -19.047 11.156 1 96.44 318 PHE A O 1
ATOM 2527 N N . ALA A 1 319 ? 9.008 -20.453 11.445 1 94.81 319 ALA A N 1
ATOM 2528 C CA . ALA A 1 319 ? 8.039 -19.641 10.711 1 94.81 319 ALA A CA 1
ATOM 2529 C C . ALA A 1 319 ? 7.898 -18.266 11.344 1 94.81 319 ALA A C 1
ATOM 2531 O O . ALA A 1 319 ? 7.594 -17.281 10.656 1 94.81 319 ALA A O 1
ATOM 2532 N N . ASP A 1 320 ? 8.227 -18.141 12.586 1 91.62 320 ASP A N 1
ATOM 2533 C CA . ASP A 1 320 ? 8.031 -16.891 13.305 1 91.62 320 ASP A CA 1
ATOM 2534 C C . ASP A 1 320 ? 9.312 -16.047 13.312 1 91.62 320 ASP A C 1
ATOM 2536 O O . ASP A 1 320 ? 9.32 -14.914 13.789 1 91.62 320 ASP A O 1
ATOM 2540 N N . VAL A 1 321 ? 10.367 -16.594 12.773 1 91.88 321 VAL A N 1
ATOM 2541 C CA . VAL A 1 321 ? 11.641 -15.883 12.711 1 91.88 321 VAL A CA 1
ATOM 2542 C C . VAL A 1 321 ? 11.539 -14.734 11.711 1 91.88 321 VAL A C 1
ATOM 2544 O O . VAL A 1 321 ? 10.883 -14.867 10.672 1 91.88 321 VAL A O 1
ATOM 2547 N N . ALA A 1 322 ? 12.164 -13.625 12.008 1 86.75 322 ALA A N 1
ATOM 2548 C CA . ALA A 1 322 ? 12.188 -12.477 11.109 1 86.75 322 ALA A CA 1
ATOM 2549 C C . ALA A 1 322 ? 12.914 -12.82 9.805 1 86.75 322 ALA A C 1
ATOM 2551 O O . ALA A 1 322 ? 13.906 -13.555 9.812 1 86.75 322 ALA A O 1
ATOM 2552 N N . PHE A 1 323 ? 12.508 -12.273 8.75 1 87.12 323 PHE A N 1
ATOM 2553 C CA . PHE A 1 323 ? 13.008 -12.594 7.418 1 87.12 323 PHE A CA 1
ATOM 2554 C C . PHE A 1 323 ? 14.516 -12.406 7.34 1 87.12 323 PHE A C 1
ATOM 2556 O O . PHE A 1 323 ? 15.227 -13.258 6.805 1 87.12 323 PHE A O 1
ATOM 2563 N N . GLY A 1 324 ? 15.016 -11.328 7.91 1 84.19 324 GLY A N 1
ATOM 2564 C CA . GLY A 1 324 ? 16.438 -11 7.816 1 84.19 324 GLY A CA 1
ATOM 2565 C C . GLY A 1 324 ? 17.328 -12.016 8.508 1 84.19 324 GLY A C 1
ATOM 2566 O O . GLY A 1 324 ? 18.516 -12.086 8.227 1 84.19 324 GLY A O 1
ATOM 2567 N N . GLN A 1 325 ? 16.781 -12.898 9.281 1 89.12 325 GLN A N 1
ATOM 2568 C CA . GLN A 1 325 ? 17.562 -13.859 10.055 1 89.12 325 GLN A CA 1
ATOM 2569 C C . GLN A 1 325 ? 17.359 -15.273 9.523 1 89.12 325 GLN A C 1
ATOM 2571 O O . GLN A 1 325 ? 18.109 -16.188 9.891 1 89.12 325 GLN A O 1
ATOM 2576 N N . LYS A 1 326 ? 16.453 -15.484 8.703 1 90.88 326 LYS A N 1
ATOM 2577 C CA . LYS A 1 326 ? 16.062 -16.828 8.305 1 90.88 326 LYS A CA 1
ATOM 2578 C C . LYS A 1 326 ? 17.188 -17.531 7.551 1 90.88 326 LYS A C 1
ATOM 2580 O O . LYS A 1 326 ? 17.453 -18.719 7.773 1 90.88 326 LYS A O 1
ATOM 2585 N N . ASP A 1 327 ? 17.828 -16.781 6.707 1 89.31 327 ASP A N 1
ATOM 2586 C CA . ASP A 1 327 ? 18.859 -17.406 5.891 1 89.31 327 ASP A CA 1
ATOM 2587 C C . ASP A 1 327 ? 20.016 -17.906 6.758 1 89.31 327 ASP A C 1
ATOM 2589 O O . ASP A 1 327 ? 20.625 -18.938 6.445 1 89.31 327 ASP A O 1
ATOM 2593 N N . ASP A 1 328 ? 20.234 -17.219 7.812 1 90.12 328 ASP A N 1
ATOM 2594 C CA . ASP A 1 328 ? 21.328 -17.562 8.719 1 90.12 328 ASP A CA 1
ATOM 2595 C C . ASP A 1 328 ? 21.016 -18.859 9.469 1 90.12 328 ASP A C 1
ATOM 2597 O O . ASP A 1 328 ? 21.922 -19.5 10.008 1 90.12 328 ASP A O 1
ATOM 2601 N N . LEU A 1 329 ? 19.812 -19.203 9.453 1 95.06 329 LEU A N 1
ATOM 2602 C CA . LEU A 1 329 ? 19.391 -20.359 10.25 1 95.06 329 LEU A CA 1
ATOM 2603 C C . LEU A 1 329 ? 19.219 -21.594 9.375 1 95.06 329 LEU A C 1
ATOM 2605 O O . LEU A 1 329 ? 18.719 -22.625 9.836 1 95.06 329 LEU A O 1
ATOM 2609 N N . ILE A 1 330 ? 19.594 -21.516 8.133 1 95 330 ILE A N 1
ATOM 2610 C CA . ILE A 1 330 ? 19.578 -22.641 7.207 1 95 330 ILE A CA 1
ATOM 2611 C C . ILE A 1 330 ? 21 -22.969 6.777 1 95 330 ILE A C 1
ATOM 2613 O O . ILE A 1 330 ? 21.641 -22.188 6.07 1 95 330 ILE A O 1
ATOM 2617 N N . ASP A 1 331 ? 21.484 -24.094 7.211 1 95.56 331 ASP A N 1
ATOM 2618 C CA . ASP A 1 331 ? 22.859 -24.469 6.902 1 95.56 331 ASP A CA 1
ATOM 2619 C C . ASP A 1 331 ? 22.969 -25.094 5.516 1 95.56 331 ASP A C 1
ATOM 2621 O O . ASP A 1 331 ? 22.156 -25.953 5.156 1 95.56 331 ASP A O 1
ATOM 2625 N N . ASP A 1 332 ? 24.031 -24.703 4.699 1 92.62 332 ASP A N 1
ATOM 2626 C CA . ASP A 1 332 ? 24.266 -25.25 3.365 1 92.62 332 ASP A CA 1
ATOM 2627 C C . ASP A 1 332 ? 22.953 -25.359 2.58 1 92.62 332 ASP A C 1
ATOM 2629 O O . ASP A 1 332 ? 22.578 -26.438 2.113 1 92.62 332 ASP A O 1
ATOM 2633 N N . ASN A 1 333 ? 22.312 -24.281 2.449 1 93.06 333 ASN A N 1
ATOM 2634 C CA . ASN A 1 333 ? 20.984 -24.141 1.865 1 93.06 333 ASN A CA 1
ATOM 2635 C C . ASN A 1 333 ? 20.922 -24.766 0.472 1 93.06 333 ASN A C 1
ATOM 2637 O O . ASN A 1 333 ? 21.688 -24.391 -0.418 1 93.06 333 ASN A O 1
ATOM 2641 N N . TRP A 1 334 ? 20.047 -25.688 0.291 1 93.94 334 TRP A N 1
ATOM 2642 C CA . TRP A 1 334 ? 19.875 -26.375 -0.985 1 93.94 334 TRP A CA 1
ATOM 2643 C C . TRP A 1 334 ? 19.312 -25.438 -2.039 1 93.94 334 TRP A C 1
ATOM 2645 O O . TRP A 1 334 ? 19.438 -25.688 -3.24 1 93.94 334 TRP A O 1
ATOM 2655 N N . PHE A 1 335 ? 18.594 -24.406 -1.574 1 91.62 335 PHE A N 1
ATOM 2656 C CA . PHE A 1 335 ? 17.969 -23.422 -2.445 1 91.62 335 PHE A CA 1
ATOM 2657 C C . PHE A 1 335 ? 18.828 -22.172 -2.584 1 91.62 335 PHE A C 1
ATOM 2659 O O . PHE A 1 335 ? 19.188 -21.547 -1.587 1 91.62 335 PHE A O 1
ATOM 2666 N N . SER A 1 336 ? 19.188 -21.859 -3.799 1 85.81 336 SER A N 1
ATOM 2667 C CA . SER A 1 336 ? 20 -20.672 -4.051 1 85.81 336 SER A CA 1
ATOM 2668 C C . SER A 1 336 ? 19.141 -19.422 -4.18 1 85.81 336 SER A C 1
ATOM 2670 O O . SER A 1 336 ? 18.438 -19.25 -5.18 1 85.81 336 SER A O 1
ATOM 2672 N N . PHE A 1 337 ? 19.203 -18.656 -3.238 1 79.88 337 PHE A N 1
ATOM 2673 C CA . PHE A 1 337 ? 18.438 -17.422 -3.26 1 79.88 337 PHE A CA 1
ATOM 2674 C C . PHE A 1 337 ? 19.125 -16.375 -4.133 1 79.88 337 PHE A C 1
ATOM 2676 O O . PHE A 1 337 ? 20.359 -16.25 -4.121 1 79.88 337 PHE A O 1
ATOM 2683 N N . GLY A 1 338 ? 18.328 -15.75 -4.938 1 73.31 338 GLY A N 1
ATOM 2684 C CA . GLY A 1 338 ? 18.891 -14.719 -5.793 1 73.31 338 GLY A CA 1
ATOM 2685 C C . GLY A 1 338 ? 19.469 -13.555 -5.016 1 73.31 338 GLY A C 1
ATOM 2686 O O . GLY A 1 338 ? 18.969 -13.188 -3.951 1 73.31 338 GLY A O 1
ATOM 2687 N N . ASP A 1 339 ? 20.516 -13.125 -5.664 1 67.19 339 ASP A N 1
ATOM 2688 C CA . ASP A 1 339 ? 21.125 -11.938 -5.078 1 67.19 339 ASP A CA 1
ATOM 2689 C C . ASP A 1 339 ? 20.156 -10.766 -5.043 1 67.19 339 ASP A C 1
ATOM 2691 O O . ASP A 1 339 ? 19.453 -10.5 -6.027 1 67.19 339 ASP A O 1
ATOM 2695 N N . GLN A 1 340 ? 19.859 -10.211 -4.035 1 68.06 340 GLN A N 1
ATOM 2696 C CA . GLN A 1 340 ? 19.062 -8.992 -3.881 1 68.06 340 GLN A CA 1
ATOM 2697 C C . GLN A 1 340 ? 17.562 -9.305 -3.928 1 68.06 340 GLN A C 1
ATOM 2699 O O . GLN A 1 340 ? 16.766 -8.445 -4.285 1 68.06 340 GLN A O 1
ATOM 2704 N N . ALA A 1 341 ? 17.281 -10.594 -3.842 1 71.94 341 ALA A N 1
ATOM 2705 C CA . ALA A 1 341 ? 15.867 -10.969 -3.908 1 71.94 341 ALA A CA 1
ATOM 2706 C C . ALA A 1 341 ? 15.062 -10.242 -2.838 1 71.94 341 ALA A C 1
ATOM 2708 O O . ALA A 1 341 ? 13.867 -9.969 -3.025 1 71.94 341 ALA A O 1
ATOM 2709 N N . ALA A 1 342 ? 15.734 -9.938 -1.87 1 77.94 342 ALA A N 1
ATOM 2710 C CA . ALA A 1 342 ? 15.039 -9.188 -0.826 1 77.94 342 ALA A CA 1
ATOM 2711 C C . ALA A 1 342 ? 15.984 -8.234 -0.104 1 77.94 342 ALA A C 1
ATOM 2713 O O . ALA A 1 342 ? 17.031 -8.656 0.406 1 77.94 342 ALA A O 1
ATOM 2714 N N . ASP A 1 343 ? 15.695 -7.062 -0.247 1 86.25 343 ASP A N 1
ATOM 2715 C CA . ASP A 1 343 ? 16.391 -6.035 0.513 1 86.25 343 ASP A CA 1
ATOM 2716 C C . ASP A 1 343 ? 15.68 -5.734 1.826 1 86.25 343 ASP A C 1
ATOM 2718 O O . ASP A 1 343 ? 14.727 -4.949 1.854 1 86.25 343 ASP A O 1
ATOM 2722 N N . ASN A 1 344 ? 16.188 -6.301 2.838 1 86.44 344 ASN A N 1
ATOM 2723 C CA . ASN A 1 344 ? 15.531 -6.191 4.137 1 86.44 344 ASN A CA 1
ATOM 2724 C C . ASN A 1 344 ? 15.531 -4.754 4.645 1 86.44 344 ASN A C 1
ATOM 2726 O O . ASN A 1 344 ? 14.609 -4.344 5.355 1 86.44 344 ASN A O 1
ATOM 2730 N N . GLN A 1 345 ? 16.516 -4.043 4.238 1 88.5 345 GLN A N 1
ATOM 2731 C CA . GLN A 1 345 ? 16.594 -2.65 4.668 1 88.5 345 GLN A CA 1
ATOM 2732 C C . GLN A 1 345 ? 15.5 -1.809 4.004 1 88.5 345 GLN A C 1
ATOM 2734 O O . GLN A 1 345 ? 14.812 -1.035 4.672 1 88.5 345 GLN A O 1
ATOM 2739 N N . LEU A 1 346 ? 15.391 -1.998 2.721 1 92.44 346 LEU A N 1
ATOM 2740 C CA . LEU A 1 346 ? 14.352 -1.282 1.979 1 92.44 346 LEU A CA 1
ATOM 2741 C C . LEU A 1 346 ? 12.961 -1.684 2.459 1 92.44 346 LEU A C 1
ATOM 2743 O O . LEU A 1 346 ? 12.109 -0.825 2.682 1 92.44 346 LEU A O 1
ATOM 2747 N N . ARG A 1 347 ? 12.789 -2.941 2.637 1 91.56 347 ARG A N 1
ATOM 2748 C CA . ARG A 1 347 ? 11.508 -3.453 3.111 1 91.56 347 ARG A CA 1
ATOM 2749 C C . ARG A 1 347 ? 11.141 -2.848 4.461 1 91.56 347 ARG A C 1
ATOM 2751 O O . ARG A 1 347 ? 10 -2.422 4.668 1 91.56 347 ARG A O 1
ATOM 2758 N N . ASN A 1 348 ? 12.086 -2.795 5.352 1 88 348 ASN A N 1
ATOM 2759 C CA . ASN A 1 348 ? 11.859 -2.262 6.691 1 88 348 ASN A CA 1
ATOM 2760 C C . ASN A 1 348 ? 11.516 -0.775 6.648 1 88 348 ASN A C 1
ATOM 2762 O O . ASN A 1 348 ? 10.641 -0.316 7.383 1 88 348 ASN A O 1
ATOM 2766 N N . ALA A 1 349 ? 12.258 -0.09 5.855 1 92.19 349 ALA A N 1
ATOM 2767 C CA . ALA A 1 349 ? 12 1.342 5.73 1 92.19 349 ALA A CA 1
ATOM 2768 C C . ALA A 1 349 ? 10.594 1.602 5.207 1 92.19 349 ALA A C 1
ATOM 2770 O O . ALA A 1 349 ? 9.898 2.502 5.691 1 92.19 349 ALA A O 1
ATOM 2771 N N . ILE A 1 350 ? 10.164 0.809 4.242 1 92.75 350 ILE A N 1
ATOM 2772 C CA . ILE A 1 350 ? 8.828 0.939 3.674 1 92.75 350 ILE A CA 1
ATOM 2773 C C . ILE A 1 350 ? 7.785 0.57 4.727 1 92.75 350 ILE A C 1
ATOM 2775 O O . ILE A 1 350 ? 6.805 1.295 4.918 1 92.75 350 ILE A O 1
ATOM 2779 N N . ALA A 1 351 ? 8.008 -0.515 5.438 1 88.25 351 ALA A N 1
ATOM 2780 C CA . ALA A 1 351 ? 7.062 -1.007 6.434 1 88.25 351 ALA A CA 1
ATOM 2781 C C . ALA A 1 351 ? 6.879 0.004 7.562 1 88.25 351 ALA A C 1
ATOM 2783 O O . ALA A 1 351 ? 5.785 0.131 8.117 1 88.25 351 ALA A O 1
ATOM 2784 N N . HIS A 1 352 ? 7.891 0.759 7.809 1 86.62 352 HIS A N 1
ATOM 2785 C CA . HIS A 1 352 ? 7.855 1.68 8.938 1 86.62 352 HIS A CA 1
ATOM 2786 C C . HIS A 1 352 ? 7.676 3.119 8.469 1 86.62 352 HIS A C 1
ATOM 2788 O O . HIS A 1 352 ? 7.848 4.059 9.25 1 86.62 352 HIS A O 1
ATOM 2794 N N . CYS A 1 353 ? 7.438 3.279 7.215 1 87.88 353 CYS A N 1
ATOM 2795 C CA . CYS A 1 353 ? 7.125 4.582 6.641 1 87.88 353 CYS A CA 1
ATOM 2796 C C . CYS A 1 353 ? 8.289 5.551 6.812 1 87.88 353 CYS A C 1
ATOM 2798 O O . CYS A 1 353 ? 8.102 6.684 7.258 1 87.88 353 CYS A O 1
ATOM 2800 N N . LYS A 1 354 ? 9.438 5.129 6.574 1 90.31 354 LYS A N 1
ATOM 2801 C CA . LYS A 1 354 ? 10.641 5.953 6.668 1 90.31 354 LYS A CA 1
ATOM 2802 C C . LYS A 1 354 ? 11.281 6.145 5.297 1 90.31 354 LYS A C 1
ATOM 2804 O O . LYS A 1 354 ? 12.484 5.953 5.137 1 90.31 354 LYS A O 1
ATOM 2809 N N . THR A 1 355 ? 10.406 6.406 4.383 1 92.38 355 THR A N 1
ATOM 2810 C CA . THR A 1 355 ? 10.844 6.668 3.02 1 92.38 355 THR A CA 1
ATOM 2811 C C . THR A 1 355 ? 10.438 8.07 2.578 1 92.38 355 THR A C 1
ATOM 2813 O O . THR A 1 355 ? 9.375 8.562 2.959 1 92.38 355 THR A O 1
ATOM 2816 N N . ASP A 1 356 ? 11.352 8.641 1.847 1 90.56 356 ASP A N 1
ATOM 2817 C CA . ASP A 1 356 ? 11.094 9.914 1.186 1 90.56 356 ASP A CA 1
ATOM 2818 C C . ASP A 1 356 ? 11.297 9.805 -0.323 1 90.56 356 ASP A C 1
ATOM 2820 O O . ASP A 1 356 ? 12.281 9.211 -0.778 1 90.56 356 ASP A O 1
ATOM 2824 N N . TYR A 1 357 ? 10.328 10.344 -1.048 1 92.25 357 TYR A N 1
ATOM 2825 C CA . TYR A 1 357 ? 10.383 10.234 -2.502 1 92.25 357 TYR A CA 1
ATOM 2826 C C . TYR A 1 357 ? 10.312 11.609 -3.152 1 92.25 357 TYR A C 1
ATOM 2828 O O . TYR A 1 357 ? 9.375 12.375 -2.918 1 92.25 357 TYR A O 1
ATOM 2836 N N . ASP A 1 358 ? 11.352 11.867 -3.904 1 91.31 358 ASP A N 1
ATOM 2837 C CA . ASP A 1 358 ? 11.352 13.062 -4.734 1 91.31 358 ASP A CA 1
ATOM 2838 C C . ASP A 1 358 ? 10.766 12.781 -6.113 1 91.31 358 ASP A C 1
ATOM 2840 O O . ASP A 1 358 ? 11.43 12.188 -6.965 1 91.31 358 ASP A O 1
ATOM 2844 N N . GLU A 1 359 ? 9.641 13.289 -6.395 1 89.94 359 GLU A N 1
ATOM 2845 C CA . GLU A 1 359 ? 8.898 12.969 -7.613 1 89.94 359 GLU A CA 1
ATOM 2846 C C . GLU A 1 359 ? 9.562 13.586 -8.844 1 89.94 359 GLU A C 1
ATOM 2848 O O . GLU A 1 359 ? 9.367 13.117 -9.961 1 89.94 359 GLU A O 1
ATOM 2853 N N . ILE A 1 360 ? 10.289 14.625 -8.672 1 88.44 360 ILE A N 1
ATOM 2854 C CA . ILE A 1 360 ? 10.938 15.297 -9.789 1 88.44 360 ILE A CA 1
ATOM 2855 C C . ILE A 1 360 ? 12.141 14.477 -10.266 1 88.44 360 ILE A C 1
ATOM 2857 O O . ILE A 1 360 ? 12.242 14.141 -11.445 1 88.44 360 ILE A O 1
ATOM 2861 N N . THR A 1 361 ? 13 14.047 -9.344 1 89.75 361 THR A N 1
ATOM 2862 C CA . THR A 1 361 ? 14.219 13.32 -9.688 1 89.75 361 THR A CA 1
ATOM 2863 C C . THR A 1 361 ? 13.977 11.812 -9.641 1 89.75 361 THR A C 1
ATOM 2865 O O . THR A 1 361 ? 14.797 11.031 -10.125 1 89.75 361 THR A O 1
ATOM 2868 N N . GLN A 1 362 ? 12.922 11.398 -8.992 1 93.38 362 GLN A N 1
ATOM 2869 C CA . GLN A 1 362 ? 12.547 10.008 -8.766 1 93.38 362 GLN A CA 1
ATOM 2870 C C . GLN A 1 362 ? 13.555 9.297 -7.871 1 93.38 362 GLN A C 1
ATOM 2872 O O . GLN A 1 362 ? 13.828 8.109 -8.055 1 93.38 362 GLN A O 1
ATOM 2877 N N . ASN A 1 363 ? 14.156 10.102 -7.016 1 93.88 363 ASN A N 1
ATOM 2878 C CA . ASN A 1 363 ? 15.055 9.57 -5.996 1 93.88 363 ASN A CA 1
ATOM 2879 C C . ASN A 1 363 ? 14.297 9.156 -4.738 1 93.88 363 ASN A C 1
ATOM 2881 O O . ASN A 1 363 ? 13.414 9.875 -4.277 1 93.88 363 ASN A O 1
ATOM 2885 N N . ILE A 1 364 ? 14.578 7.984 -4.27 1 94.88 364 ILE A N 1
ATOM 2886 C CA . ILE A 1 364 ? 14.016 7.457 -3.035 1 94.88 364 ILE A CA 1
ATOM 2887 C C . ILE A 1 364 ? 15.078 7.438 -1.944 1 94.88 364 ILE A C 1
ATOM 2889 O O . ILE A 1 364 ? 16.109 6.766 -2.084 1 94.88 364 ILE A O 1
ATOM 2893 N N . THR A 1 365 ? 14.867 8.156 -0.927 1 94.75 365 THR A N 1
ATOM 2894 C CA . THR A 1 365 ? 15.711 8.109 0.261 1 94.75 365 THR A CA 1
ATOM 2895 C C . THR A 1 365 ? 15.023 7.332 1.383 1 94.75 365 THR A C 1
ATOM 2897 O O . THR A 1 365 ? 13.859 7.59 1.699 1 94.75 365 THR A O 1
ATOM 2900 N N . TYR A 1 366 ? 15.633 6.348 1.896 1 93.88 366 TYR A N 1
ATOM 2901 C CA . TYR A 1 366 ? 15 5.57 2.959 1 93.88 366 TYR A CA 1
ATOM 2902 C C . TYR A 1 366 ? 15.969 5.344 4.113 1 93.88 366 TYR A C 1
ATOM 2904 O O . TYR A 1 366 ? 17.188 5.359 3.924 1 93.88 366 TYR A O 1
ATOM 2912 N N . HIS A 1 367 ? 15.406 5.219 5.312 1 90.88 367 HIS A N 1
ATOM 2913 C CA . HIS A 1 367 ? 16.141 5.066 6.562 1 90.88 367 HIS A CA 1
ATOM 2914 C C . HIS A 1 367 ? 15.828 3.725 7.219 1 90.88 367 HIS A C 1
ATOM 2916 O O . HIS A 1 367 ? 14.906 3.621 8.023 1 90.88 367 HIS A O 1
ATOM 2922 N N . PRO A 1 368 ? 16.672 2.754 7.023 1 84 368 PRO A N 1
ATOM 2923 C CA . PRO A 1 368 ? 16.328 1.393 7.434 1 84 368 PRO A CA 1
ATOM 2924 C C . PRO A 1 368 ? 16.625 1.127 8.906 1 84 368 PRO A C 1
ATOM 2926 O O . PRO A 1 368 ? 16.047 0.201 9.492 1 84 368 PRO A O 1
ATOM 2929 N N . ARG A 1 369 ? 17.453 1.883 9.57 1 80.81 369 ARG A N 1
ATOM 2930 C CA . ARG A 1 369 ? 17.906 1.554 10.914 1 80.81 369 ARG A CA 1
ATOM 2931 C C . ARG A 1 369 ? 17.047 2.227 11.977 1 80.81 369 ARG A C 1
ATOM 2933 O O . ARG A 1 369 ? 16.422 3.26 11.719 1 80.81 369 ARG A O 1
ATOM 2940 N N . LYS A 1 370 ? 16.969 1.477 13.031 1 77.12 370 LYS A N 1
ATOM 2941 C CA . LYS A 1 370 ? 16.359 2.078 14.211 1 77.12 370 LYS A CA 1
ATOM 2942 C C . LYS A 1 370 ? 17.312 3.084 14.867 1 77.12 370 LYS A C 1
ATOM 2944 O O . LYS A 1 370 ? 18.266 2.699 15.523 1 77.12 370 LYS A O 1
ATOM 2949 N N . GLU A 1 371 ? 16.984 4.285 14.602 1 76.94 371 GLU A N 1
ATOM 2950 C CA . GLU A 1 371 ? 17.906 5.309 15.094 1 76.94 371 GLU A CA 1
ATOM 2951 C C . GLU A 1 371 ? 17.219 6.246 16.078 1 76.94 371 GLU A C 1
ATOM 2953 O O . GLU A 1 371 ? 17.516 7.438 16.125 1 76.94 371 GLU A O 1
ATOM 2958 N N . GLY A 1 372 ? 16.156 5.617 16.703 1 84.44 372 GLY A N 1
ATOM 2959 C CA . GLY A 1 372 ? 15.477 6.445 17.703 1 84.44 372 GLY A CA 1
ATOM 2960 C C . GLY A 1 372 ? 14.836 7.688 17.094 1 84.44 372 GLY A C 1
ATOM 2961 O O . GLY A 1 372 ? 14.078 7.598 16.125 1 84.44 372 GLY A O 1
ATOM 2962 N N . MET A 1 373 ? 15.289 8.797 17.641 1 87.06 373 MET A N 1
ATOM 2963 C CA . MET A 1 373 ? 14.695 10.055 17.219 1 87.06 373 MET A CA 1
ATOM 2964 C C . MET A 1 373 ? 15.477 10.664 16.047 1 87.06 373 MET A C 1
ATOM 2966 O O . MET A 1 373 ? 15.07 11.695 15.5 1 87.06 373 MET A O 1
ATOM 2970 N N . ARG A 1 374 ? 16.562 10.016 15.664 1 83.06 374 ARG A N 1
ATOM 2971 C CA . ARG A 1 374 ? 17.391 10.523 14.586 1 83.06 374 ARG A CA 1
ATOM 2972 C C . ARG A 1 374 ? 17.172 9.719 13.305 1 83.06 374 ARG A C 1
ATOM 2974 O O . ARG A 1 374 ? 16.672 8.594 13.352 1 83.06 374 ARG A O 1
ATOM 2981 N N . GLN A 1 375 ? 17.422 10.359 12.211 1 79.75 375 GLN A N 1
ATOM 2982 C CA . GLN A 1 375 ? 17.469 9.727 10.898 1 79.75 375 GLN A CA 1
ATOM 2983 C C . GLN A 1 375 ? 18.719 10.148 10.141 1 79.75 375 GLN A C 1
ATOM 2985 O O . GLN A 1 375 ? 18.641 10.93 9.188 1 79.75 375 GLN A O 1
ATOM 2990 N N . GLU A 1 376 ? 19.797 9.531 10.555 1 79.62 376 GLU A N 1
ATOM 2991 C CA . GLU A 1 376 ? 21.078 9.992 10.023 1 79.62 376 GLU A CA 1
ATOM 2992 C C . GLU A 1 376 ? 21.562 9.086 8.906 1 79.62 376 GLU A C 1
ATOM 2994 O O . GLU A 1 376 ? 22.094 9.562 7.895 1 79.62 376 GLU A O 1
ATOM 2999 N N . LYS A 1 377 ? 21.406 7.848 9.07 1 84.38 377 LYS A N 1
ATOM 3000 C CA . LYS A 1 377 ? 21.891 6.914 8.055 1 84.38 377 LYS A CA 1
ATOM 3001 C C . LYS A 1 377 ? 20.812 6.613 7.023 1 84.38 377 LYS A C 1
ATOM 3003 O O . LYS A 1 377 ? 19.781 6.023 7.348 1 84.38 377 LYS A O 1
ATOM 3008 N N . SER A 1 378 ? 21.109 7.156 5.84 1 90.5 378 SER A N 1
ATOM 3009 C CA . SER A 1 378 ? 20.125 6.969 4.777 1 90.5 378 SER A CA 1
ATOM 3010 C C . SER A 1 378 ? 20.734 6.273 3.57 1 90.5 378 SER A C 1
ATOM 3012 O O . SER A 1 378 ? 21.953 6.25 3.416 1 90.5 378 SER A O 1
ATOM 3014 N N . GLU A 1 379 ? 19.984 5.523 2.867 1 93.19 379 GLU A N 1
ATOM 3015 C CA . GLU A 1 379 ? 20.297 4.945 1.564 1 93.19 379 GLU A CA 1
ATOM 3016 C C . GLU A 1 379 ? 19.422 5.547 0.468 1 93.19 379 GLU A C 1
ATOM 3018 O O . GLU A 1 379 ? 18.344 6.098 0.75 1 93.19 379 GLU A O 1
ATOM 3023 N N . GLU A 1 380 ? 20 5.504 -0.746 1 93 380 GLU A N 1
ATOM 3024 C CA . GLU A 1 380 ? 19.234 6.098 -1.85 1 93 380 GLU A CA 1
ATOM 3025 C C . GLU A 1 380 ? 19.203 5.156 -3.051 1 93 380 GLU A C 1
ATOM 3027 O O . GLU A 1 380 ? 20.172 4.477 -3.35 1 93 380 GLU A O 1
ATOM 3032 N N . ILE A 1 381 ? 18.109 5.105 -3.645 1 93.25 381 ILE A N 1
ATOM 3033 C CA . ILE A 1 381 ? 17.938 4.434 -4.93 1 93.25 381 ILE A CA 1
ATOM 3034 C C . ILE A 1 381 ? 16.984 5.238 -5.809 1 93.25 381 ILE A C 1
ATOM 3036 O O . ILE A 1 381 ? 16.234 6.07 -5.312 1 93.25 381 ILE A O 1
ATOM 3040 N N . TYR A 1 382 ? 17.062 5.031 -7.105 1 93.62 382 TYR A N 1
ATOM 3041 C CA . TYR A 1 382 ? 16.125 5.66 -8.016 1 93.62 382 TYR A CA 1
ATOM 3042 C C . TYR A 1 382 ? 14.891 4.777 -8.219 1 93.62 382 TYR A C 1
ATOM 3044 O O . TYR A 1 382 ? 14.945 3.568 -7.973 1 93.62 382 TYR A O 1
ATOM 3052 N N . PHE A 1 383 ? 13.867 5.371 -8.695 1 95.25 383 PHE A N 1
ATOM 3053 C CA . PHE A 1 383 ? 12.602 4.672 -8.875 1 95.25 383 PHE A CA 1
ATOM 3054 C C . PHE A 1 383 ? 12.773 3.479 -9.812 1 95.25 383 PHE A C 1
ATOM 3056 O O . PHE A 1 383 ? 12.211 2.408 -9.57 1 95.25 383 PHE A O 1
ATOM 3063 N N . ILE A 1 384 ? 13.586 3.598 -10.805 1 95.38 384 ILE A N 1
ATOM 3064 C CA . ILE A 1 384 ? 13.781 2.512 -11.758 1 95.38 384 ILE A CA 1
ATOM 3065 C C . ILE A 1 384 ? 14.477 1.338 -11.07 1 95.38 384 ILE A C 1
ATOM 3067 O O . ILE A 1 384 ? 14.156 0.177 -11.336 1 95.38 384 ILE A O 1
ATOM 3071 N N . GLU A 1 385 ? 15.406 1.644 -10.195 1 94.31 385 GLU A N 1
ATOM 3072 C CA . GLU A 1 385 ? 16.047 0.58 -9.43 1 94.31 385 GLU A CA 1
ATOM 3073 C C . GLU A 1 385 ? 15.062 -0.09 -8.477 1 94.31 385 GLU A C 1
ATOM 3075 O O . GLU A 1 385 ? 15.109 -1.307 -8.281 1 94.31 385 GLU A O 1
ATOM 3080 N N . PHE A 1 386 ? 14.234 0.69 -7.926 1 95.56 386 PHE A N 1
ATOM 3081 C CA . PHE A 1 386 ? 13.203 0.134 -7.055 1 95.56 386 PHE A CA 1
ATOM 3082 C C . PHE A 1 386 ? 12.305 -0.832 -7.824 1 95.56 386 PHE A C 1
ATOM 3084 O O . PHE A 1 386 ? 12.023 -1.934 -7.352 1 95.56 386 PHE A O 1
ATOM 3091 N N . MET A 1 387 ? 11.859 -0.434 -8.992 1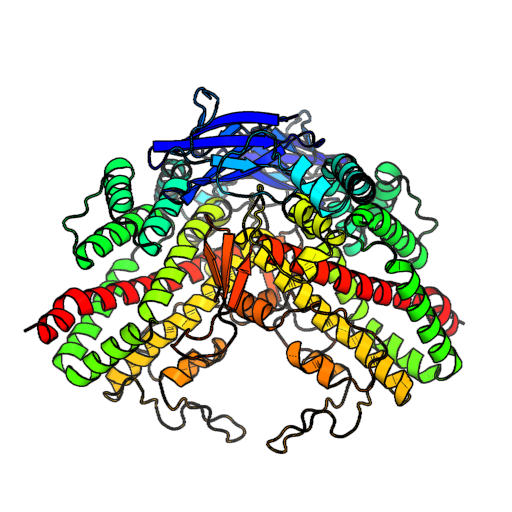 96.5 387 MET A N 1
ATOM 3092 C CA . MET A 1 387 ? 11 -1.305 -9.789 1 96.5 387 MET A CA 1
ATOM 3093 C C . MET A 1 387 ? 11.75 -2.564 -10.211 1 96.5 387 MET A C 1
ATOM 3095 O O . MET A 1 387 ? 11.156 -3.639 -10.312 1 96.5 387 MET A O 1
ATOM 3099 N N . ARG A 1 388 ? 13.016 -2.395 -10.492 1 94.69 388 ARG A N 1
ATOM 3100 C CA . ARG A 1 388 ? 13.828 -3.572 -10.766 1 94.69 388 ARG A CA 1
ATOM 3101 C C . ARG A 1 388 ? 13.836 -4.523 -9.57 1 94.69 388 ARG A C 1
ATOM 3103 O O . ARG A 1 388 ? 13.719 -5.738 -9.742 1 94.69 388 ARG A O 1
ATOM 3110 N N . ARG A 1 389 ? 13.938 -3.971 -8.398 1 94.44 389 ARG A N 1
ATOM 3111 C CA . ARG A 1 389 ? 13.922 -4.785 -7.188 1 94.44 389 ARG A CA 1
ATOM 3112 C C . ARG A 1 389 ? 12.57 -5.465 -7.004 1 94.44 389 ARG A C 1
ATOM 3114 O O . ARG A 1 389 ? 12.5 -6.598 -6.52 1 94.44 389 ARG A O 1
ATOM 3121 N N . VAL A 1 390 ? 11.523 -4.77 -7.316 1 96.5 390 VAL A N 1
ATOM 3122 C CA . VAL A 1 390 ? 10.203 -5.379 -7.285 1 96.5 390 VAL A CA 1
ATOM 3123 C C . VAL A 1 390 ? 10.164 -6.594 -8.211 1 96.5 390 VAL A C 1
ATOM 3125 O O . VAL A 1 390 ? 9.68 -7.656 -7.828 1 96.5 390 VAL A O 1
ATOM 3128 N N . LEU A 1 391 ? 10.719 -6.414 -9.391 1 95.81 391 LEU A N 1
ATOM 3129 C CA . LEU A 1 391 ? 10.727 -7.48 -10.391 1 95.81 391 LEU A CA 1
ATOM 3130 C C . LEU A 1 391 ? 11.539 -8.672 -9.898 1 95.81 391 LEU A C 1
ATOM 3132 O O . LEU A 1 391 ? 11.109 -9.82 -10.031 1 95.81 391 LEU A O 1
ATOM 3136 N N . ILE A 1 392 ? 12.648 -8.422 -9.32 1 94.44 392 ILE A N 1
ATOM 3137 C CA . ILE A 1 392 ? 13.516 -9.477 -8.812 1 94.44 392 ILE A CA 1
ATOM 3138 C C . ILE A 1 392 ? 12.812 -10.219 -7.676 1 94.44 392 ILE A C 1
ATOM 3140 O O . ILE A 1 392 ? 12.82 -11.453 -7.629 1 94.44 392 ILE A O 1
ATOM 3144 N N . ALA A 1 393 ? 12.25 -9.484 -6.797 1 95.56 393 ALA A N 1
ATOM 3145 C CA . ALA A 1 393 ? 11.516 -10.094 -5.691 1 95.56 393 ALA A CA 1
ATOM 3146 C C . ALA A 1 393 ? 10.367 -10.953 -6.203 1 95.56 393 ALA A C 1
ATOM 3148 O O . ALA A 1 393 ? 10.148 -12.062 -5.715 1 95.56 393 ALA A O 1
ATOM 3149 N N . TYR A 1 394 ? 9.664 -10.422 -7.156 1 96.56 394 TYR A N 1
ATOM 3150 C CA . TYR A 1 394 ? 8.562 -11.172 -7.754 1 96.56 394 TYR A CA 1
ATOM 3151 C C . TYR A 1 394 ? 9.055 -12.492 -8.336 1 96.56 394 TYR A C 1
ATOM 3153 O O . TYR A 1 394 ? 8.43 -13.539 -8.141 1 96.56 394 TYR A O 1
ATOM 3161 N N . ARG A 1 395 ? 10.102 -12.422 -9.023 1 94.94 395 ARG A N 1
ATOM 3162 C CA . ARG A 1 395 ? 10.641 -13.617 -9.664 1 94.94 395 ARG A CA 1
ATOM 3163 C C . ARG A 1 395 ? 11.055 -14.656 -8.633 1 94.94 395 ARG A C 1
ATOM 3165 O O . ARG A 1 395 ? 10.852 -15.852 -8.828 1 94.94 395 ARG A O 1
ATOM 3172 N N . GLU A 1 396 ? 11.609 -14.164 -7.57 1 94.44 396 GLU A N 1
ATOM 3173 C CA . GLU A 1 396 ? 11.961 -15.078 -6.488 1 94.44 396 GLU A CA 1
ATOM 3174 C C . GLU A 1 396 ? 10.719 -15.711 -5.875 1 94.44 396 GLU A C 1
ATOM 3176 O O . GLU A 1 396 ? 10.695 -16.922 -5.605 1 94.44 396 GLU A O 1
ATOM 3181 N N . MET A 1 397 ? 9.727 -14.914 -5.621 1 95.75 397 MET A N 1
ATOM 3182 C CA . MET A 1 397 ? 8.461 -15.43 -5.109 1 95.75 397 MET A CA 1
ATOM 3183 C C . MET A 1 397 ? 7.883 -16.484 -6.055 1 95.75 397 MET A C 1
ATOM 3185 O O . MET A 1 397 ? 7.383 -17.516 -5.609 1 95.75 397 MET A O 1
ATOM 3189 N N . ASN A 1 398 ? 7.965 -16.156 -7.32 1 95.31 398 ASN A N 1
ATOM 3190 C CA . ASN A 1 398 ? 7.441 -17.078 -8.328 1 95.31 398 ASN A CA 1
ATOM 3191 C C . ASN A 1 398 ? 8.195 -18.391 -8.336 1 95.31 398 ASN A C 1
ATOM 3193 O O . ASN A 1 398 ? 7.598 -19.453 -8.523 1 95.31 398 ASN A O 1
ATOM 3197 N N . ARG A 1 399 ? 9.5 -18.328 -8.203 1 93.38 399 ARG A N 1
ATOM 3198 C CA . ARG A 1 399 ? 10.297 -19.547 -8.094 1 93.38 399 ARG A CA 1
ATOM 3199 C C . ARG A 1 399 ? 9.82 -20.406 -6.938 1 93.38 399 ARG A C 1
ATOM 3201 O O . ARG A 1 399 ? 9.656 -21.625 -7.09 1 93.38 399 ARG A O 1
ATOM 3208 N N . LEU A 1 400 ? 9.586 -19.812 -5.887 1 95.31 400 LEU A N 1
ATOM 3209 C CA . LEU A 1 400 ? 9.148 -20.531 -4.699 1 95.31 400 LEU A CA 1
ATOM 3210 C C . LEU A 1 400 ? 7.695 -20.984 -4.844 1 95.31 400 LEU A C 1
ATOM 3212 O O . LEU A 1 400 ? 7.289 -21.984 -4.242 1 95.31 400 LEU A O 1
ATOM 3216 N N . HIS A 1 401 ? 6.953 -20.219 -5.629 1 96.19 401 HIS A N 1
ATOM 3217 C CA . HIS A 1 401 ? 5.602 -20.656 -5.938 1 96.19 401 HIS A CA 1
ATOM 3218 C C . HIS A 1 401 ? 5.621 -21.953 -6.746 1 96.19 401 HIS A C 1
ATOM 3220 O O . HIS A 1 401 ? 4.758 -22.812 -6.574 1 96.19 401 HIS A O 1
ATOM 3226 N N . GLN A 1 402 ? 6.598 -22.109 -7.586 1 94.69 402 GLN A N 1
ATOM 3227 C CA . GLN A 1 402 ? 6.766 -23.344 -8.328 1 94.69 402 GLN A CA 1
ATOM 3228 C C . GLN A 1 402 ? 7.082 -24.516 -7.387 1 94.69 402 GLN A C 1
ATOM 3230 O O . GLN A 1 402 ? 6.68 -25.641 -7.637 1 94.69 402 GLN A O 1
ATOM 3235 N N . LEU A 1 403 ? 7.82 -24.219 -6.375 1 95.81 403 LEU A N 1
ATOM 3236 C CA . LEU A 1 403 ? 8.047 -25.25 -5.359 1 95.81 403 LEU A CA 1
ATOM 3237 C C . LEU A 1 403 ? 6.734 -25.688 -4.723 1 95.81 403 LEU A C 1
ATOM 3239 O O . LEU A 1 403 ? 6.5 -26.875 -4.523 1 95.81 403 LEU A O 1
ATOM 3243 N N . ILE A 1 404 ? 5.914 -24.703 -4.391 1 97.19 404 ILE A N 1
ATOM 3244 C CA . ILE A 1 404 ? 4.598 -24.969 -3.822 1 97.19 404 ILE A CA 1
ATOM 3245 C C . ILE A 1 404 ? 3.799 -25.859 -4.781 1 97.19 404 ILE A C 1
ATOM 3247 O O . ILE A 1 404 ? 3.211 -26.859 -4.363 1 97.19 404 ILE A O 1
ATOM 3251 N N . LYS A 1 405 ? 3.805 -25.469 -6.031 1 95.75 405 LYS A N 1
ATOM 3252 C CA . LYS A 1 405 ? 3.152 -26.266 -7.062 1 95.75 405 LYS A CA 1
ATOM 3253 C C . LYS A 1 405 ? 3.672 -27.688 -7.062 1 95.75 405 LYS A C 1
ATOM 3255 O O . LYS A 1 405 ? 2.887 -28.641 -7.086 1 95.75 405 LYS A O 1
ATOM 3260 N N . SER A 1 406 ? 4.926 -27.844 -7.004 1 94.81 406 SER A N 1
ATOM 3261 C CA . SER A 1 406 ? 5.559 -29.156 -7.039 1 94.81 406 SER A CA 1
ATOM 3262 C C . SER A 1 406 ? 5.148 -30 -5.832 1 94.81 406 SER A C 1
ATOM 3264 O O . SER A 1 406 ? 4.934 -31.203 -5.953 1 94.81 406 SER A O 1
ATOM 3266 N N . LEU A 1 407 ? 5.074 -29.422 -4.723 1 96.25 407 LEU A N 1
ATOM 3267 C CA . LEU A 1 407 ? 4.695 -30.125 -3.506 1 96.25 407 LEU A CA 1
ATOM 3268 C C . LEU A 1 407 ? 3.24 -30.578 -3.574 1 96.25 407 LEU A C 1
ATOM 3270 O O . LEU A 1 407 ? 2.904 -31.672 -3.105 1 96.25 407 LEU A O 1
ATOM 3274 N N . PHE A 1 408 ? 2.377 -29.75 -4.152 1 95.12 408 PHE A N 1
ATOM 3275 C CA . PHE A 1 408 ? 0.994 -30.156 -4.367 1 95.12 408 PHE A CA 1
ATOM 3276 C C . PHE A 1 408 ? 0.927 -31.375 -5.281 1 95.12 408 PHE A C 1
ATOM 3278 O O . PHE A 1 408 ? 0.164 -32.312 -5.027 1 95.12 408 PHE A O 1
ATOM 3285 N N . TYR A 1 409 ? 1.705 -31.375 -6.289 1 91.81 409 TYR A N 1
ATOM 3286 C CA . TYR A 1 409 ? 1.681 -32.469 -7.234 1 91.81 409 TYR A CA 1
ATOM 3287 C C . TYR A 1 409 ? 2.209 -33.75 -6.59 1 91.81 409 TYR A C 1
ATOM 3289 O O . TYR A 1 409 ? 1.7 -34.844 -6.852 1 91.81 409 TYR A O 1
ATOM 3297 N N . TYR A 1 410 ? 3.221 -33.594 -5.824 1 91.12 410 TYR A N 1
ATOM 3298 C CA . TYR A 1 410 ? 3.68 -34.781 -5.078 1 91.12 410 TYR A CA 1
ATOM 3299 C C . TYR A 1 410 ? 2.555 -35.344 -4.23 1 91.12 410 TYR A C 1
ATOM 3301 O O . TYR A 1 410 ? 2.359 -36.562 -4.199 1 91.12 410 TYR A O 1
ATOM 3309 N N . TYR A 1 411 ? 1.853 -34.5 -3.625 1 91.69 411 TYR A N 1
ATOM 3310 C CA . TYR A 1 411 ? 0.75 -34.938 -2.773 1 91.69 411 TYR A CA 1
ATOM 3311 C C . TYR A 1 411 ? -0.338 -35.625 -3.596 1 91.69 411 TYR A C 1
ATOM 3313 O O . TYR A 1 411 ? -0.777 -36.719 -3.262 1 91.69 411 TYR A O 1
ATOM 3321 N N . TYR A 1 412 ? -0.742 -35.031 -4.672 1 90.19 412 TYR A N 1
ATOM 3322 C CA . TYR A 1 412 ? -1.856 -35.531 -5.477 1 90.19 412 TYR A CA 1
ATOM 3323 C C . TYR A 1 412 ? -1.499 -36.844 -6.156 1 90.19 412 TYR A C 1
ATOM 3325 O O . TYR A 1 412 ? -2.344 -37.719 -6.285 1 90.19 412 TYR A O 1
ATOM 3333 N N . LEU A 1 413 ? -0.249 -37 -6.539 1 86.88 413 LEU A N 1
ATOM 3334 C CA . LEU A 1 413 ? 0.094 -38.062 -7.449 1 86.88 413 LEU A CA 1
ATOM 3335 C C . LEU A 1 413 ? 0.766 -39.219 -6.699 1 86.88 413 LEU A C 1
ATOM 3337 O O . LEU A 1 413 ? 0.701 -40.375 -7.129 1 86.88 413 LEU A O 1
ATOM 3341 N N . ILE A 1 414 ? 1.36 -38.938 -5.582 1 85.19 414 ILE A N 1
ATOM 3342 C CA . ILE A 1 414 ? 2.156 -39.969 -4.926 1 85.19 414 ILE A CA 1
ATOM 3343 C C . ILE A 1 414 ? 1.652 -40.156 -3.5 1 85.19 414 ILE A C 1
ATOM 3345 O O . ILE A 1 414 ? 1.205 -41.25 -3.148 1 85.19 414 ILE A O 1
ATOM 3349 N N . HIS A 1 415 ? 1.557 -39.156 -2.773 1 82.44 415 HIS A N 1
ATOM 3350 C CA . HIS A 1 415 ? 1.297 -39.25 -1.342 1 82.44 415 HIS A CA 1
ATOM 3351 C C . HIS A 1 415 ? -0.146 -39.656 -1.072 1 82.44 415 HIS A C 1
ATOM 3353 O O . HIS A 1 415 ? -0.403 -40.531 -0.219 1 82.44 415 HIS A O 1
ATOM 3359 N N . ALA A 1 416 ? -1.072 -39.094 -1.762 1 79.19 416 ALA A N 1
ATOM 3360 C CA . ALA A 1 416 ? -2.488 -39.375 -1.573 1 79.19 416 ALA A CA 1
ATOM 3361 C C . ALA A 1 416 ? -2.824 -40.781 -2.105 1 79.19 416 ALA A C 1
ATOM 3363 O O . ALA A 1 416 ? -3.684 -41.469 -1.555 1 79.19 416 ALA A O 1
ATOM 3364 N N . ALA A 1 417 ? -2.182 -41.188 -3.146 1 72.94 417 ALA A N 1
ATOM 3365 C CA . ALA A 1 417 ? -2.396 -42.5 -3.719 1 72.94 417 ALA A CA 1
ATOM 3366 C C . ALA A 1 417 ? -1.922 -43.594 -2.766 1 72.94 417 ALA A C 1
ATOM 3368 O O . ALA A 1 417 ? -2.559 -44.656 -2.65 1 72.94 417 ALA A O 1
ATOM 3369 N N . GLU A 1 418 ? -0.95 -43.312 -2.064 1 69.56 418 GLU A N 1
ATOM 3370 C CA . GLU A 1 418 ? -0.394 -44.281 -1.141 1 69.56 418 GLU A CA 1
ATOM 3371 C C . GLU A 1 418 ? -1.243 -44.406 0.121 1 69.56 418 GLU A C 1
ATOM 3373 O O . GLU A 1 418 ? -1.315 -45.469 0.731 1 69.56 418 GLU A O 1
ATOM 3378 N N . ASN A 1 419 ? -1.915 -43.312 0.484 1 63.31 419 ASN A N 1
ATOM 3379 C CA . ASN A 1 419 ? -2.705 -43.344 1.71 1 63.31 419 ASN A CA 1
ATOM 3380 C C . ASN A 1 419 ? -4.152 -43.75 1.434 1 63.31 419 ASN A C 1
ATOM 3382 O O . ASN A 1 419 ? -4.918 -44 2.365 1 63.31 419 ASN A O 1
ATOM 3386 N N . SER A 1 420 ? -4.719 -43.625 0.224 1 55.12 420 SER A N 1
ATOM 3387 C CA . SER A 1 420 ? -6.047 -44.125 -0.126 1 55.12 420 SER A CA 1
ATOM 3388 C C . SER A 1 420 ? -6.008 -45.625 -0.476 1 55.12 420 SER A C 1
ATOM 3390 O O . SER A 1 420 ? -7.055 -46.25 -0.623 1 55.12 420 SER A O 1
ATOM 3392 N N . GLY A 1 421 ? -4.898 -46.312 -0.655 1 42.41 421 GLY A N 1
ATOM 3393 C CA . GLY A 1 421 ? -4.809 -47.75 -0.833 1 42.41 421 GLY A CA 1
ATOM 3394 C C . GLY A 1 421 ? -4.516 -48.5 0.458 1 42.41 421 GLY A C 1
ATOM 3395 O O . GLY A 1 421 ? -4.023 -47.906 1.422 1 42.41 421 GLY A O 1
ATOM 3396 N N . MET B 1 1 ? -32.875 11.367 -6.133 1 85.88 1 MET B N 1
ATOM 3397 C CA . MET B 1 1 ? -33.219 10.734 -7.398 1 85.88 1 MET B CA 1
ATOM 3398 C C . MET B 1 1 ? -32.562 9.375 -7.543 1 85.88 1 MET B C 1
ATOM 3400 O O . MET B 1 1 ? -31.391 9.211 -7.152 1 85.88 1 MET B O 1
ATOM 3404 N N . ASN B 1 2 ? -33.281 8.383 -7.898 1 92.25 2 ASN B N 1
ATOM 3405 C CA . ASN B 1 2 ? -32.781 7.027 -8.109 1 92.25 2 ASN B CA 1
ATOM 3406 C C . ASN B 1 2 ? -32.938 6.594 -9.57 1 92.25 2 ASN B C 1
ATOM 3408 O O . ASN B 1 2 ? -33.906 6.977 -10.234 1 92.25 2 ASN B O 1
ATOM 3412 N N . ILE B 1 3 ? -31.969 5.922 -10.047 1 92.62 3 ILE B N 1
ATOM 3413 C CA . ILE B 1 3 ? -32.062 5.332 -11.375 1 92.62 3 ILE B CA 1
ATOM 3414 C C . ILE B 1 3 ? -31.984 3.809 -11.266 1 92.62 3 ILE B C 1
ATOM 3416 O O . ILE B 1 3 ? -31.219 3.279 -10.461 1 92.62 3 ILE B O 1
ATOM 3420 N N . MET B 1 4 ? -32.844 3.166 -12.07 1 93 4 MET B N 1
ATOM 3421 C CA . MET B 1 4 ? -32.844 1.707 -12.125 1 93 4 MET B CA 1
ATOM 3422 C C . MET B 1 4 ? -32.094 1.206 -13.359 1 93 4 MET B C 1
ATOM 3424 O O . MET B 1 4 ? -32.375 1.646 -14.477 1 93 4 MET B O 1
ATOM 3428 N N . ARG B 1 5 ? -31.078 0.373 -13.109 1 94.25 5 ARG B N 1
ATOM 3429 C CA . ARG B 1 5 ? -30.281 -0.201 -14.195 1 94.25 5 ARG B CA 1
ATOM 3430 C C . ARG B 1 5 ? -30.047 -1.69 -13.969 1 94.25 5 ARG B C 1
ATOM 3432 O O . ARG B 1 5 ? -30.141 -2.178 -12.844 1 94.25 5 ARG B O 1
ATOM 3439 N N . SER B 1 6 ? -29.875 -2.385 -14.992 1 95.81 6 SER B N 1
ATOM 3440 C CA . SER B 1 6 ? -29.516 -3.797 -14.93 1 95.81 6 SER B CA 1
ATOM 3441 C C . SER B 1 6 ? -28.25 -4.082 -15.727 1 95.81 6 SER B C 1
ATOM 3443 O O . SER B 1 6 ? -28.047 -3.51 -16.797 1 95.81 6 SER B O 1
ATOM 3445 N N . PHE B 1 7 ? -27.422 -4.938 -15.156 1 96.12 7 PHE B N 1
ATOM 3446 C CA . PHE B 1 7 ? -26.141 -5.23 -15.781 1 96.12 7 PHE B CA 1
ATOM 3447 C C . PHE B 1 7 ? -25.938 -6.734 -15.938 1 96.12 7 PHE B C 1
ATOM 3449 O O . PHE B 1 7 ? -26.297 -7.508 -15.047 1 96.12 7 PHE B O 1
ATOM 3456 N N . LYS B 1 8 ? -25.484 -7.102 -17.062 1 96 8 LYS B N 1
ATOM 3457 C CA . LYS B 1 8 ? -25.094 -8.484 -17.328 1 96 8 LYS B CA 1
ATOM 3458 C C . LYS B 1 8 ? -23.578 -8.656 -17.203 1 96 8 LYS B C 1
ATOM 3460 O O . LYS B 1 8 ? -22.812 -8.031 -17.953 1 96 8 LYS B O 1
ATOM 3465 N N . CYS B 1 9 ? -23.156 -9.516 -16.328 1 92.44 9 CYS B N 1
ATOM 3466 C CA . CYS B 1 9 ? -21.734 -9.742 -16.047 1 92.44 9 CYS B CA 1
ATOM 3467 C C . CYS B 1 9 ? -21.016 -10.289 -17.281 1 92.44 9 CYS B C 1
ATOM 3469 O O . CYS B 1 9 ? -21.484 -11.242 -17.906 1 92.44 9 CYS B O 1
ATOM 3471 N N . GLU B 1 10 ? -19.875 -9.781 -17.547 1 87.62 10 GLU B N 1
ATOM 3472 C CA . GLU B 1 10 ? -19.125 -10.188 -18.719 1 87.62 10 GLU B CA 1
ATOM 3473 C C . GLU B 1 10 ? -18.453 -11.539 -18.516 1 87.62 10 GLU B C 1
ATOM 3475 O O . GLU B 1 10 ? -18.172 -12.258 -19.469 1 87.62 10 GLU B O 1
ATOM 3480 N N . SER B 1 11 ? -18.234 -11.82 -17.281 1 84.19 11 SER B N 1
ATOM 3481 C CA . SER B 1 11 ? -17.484 -13.031 -16.969 1 84.19 11 SER B CA 1
ATOM 3482 C C . SER B 1 11 ? -18.391 -14.25 -16.906 1 84.19 11 SER B C 1
ATOM 3484 O O . SER B 1 11 ? -18.062 -15.32 -17.422 1 84.19 11 SER B O 1
ATOM 3486 N N . CYS B 1 12 ? -19.578 -14.109 -16.297 1 85.69 12 CYS B N 1
ATOM 3487 C CA . CYS B 1 12 ? -20.391 -15.305 -16.094 1 85.69 12 CYS B CA 1
ATOM 3488 C C . CYS B 1 12 ? -21.781 -15.133 -16.688 1 85.69 12 CYS B C 1
ATOM 3490 O O . CYS B 1 12 ? -22.562 -16.078 -16.734 1 85.69 12 CYS B O 1
ATOM 3492 N N . GLY B 1 13 ? -22.141 -13.945 -17 1 88.88 13 GLY B N 1
ATOM 3493 C CA . GLY B 1 13 ? -23.422 -13.711 -17.656 1 88.88 13 GLY B CA 1
ATOM 3494 C C . GLY B 1 13 ? -24.547 -13.469 -16.688 1 88.88 13 GLY B C 1
ATOM 3495 O O . GLY B 1 13 ? -25.688 -13.188 -17.094 1 88.88 13 GLY B O 1
ATOM 3496 N N . ALA B 1 14 ? -24.266 -13.469 -15.422 1 91.75 14 ALA B N 1
ATOM 3497 C CA . ALA B 1 14 ? -25.312 -13.227 -14.422 1 91.75 14 ALA B CA 1
ATOM 3498 C C . ALA B 1 14 ? -25.844 -11.797 -14.523 1 91.75 14 ALA B C 1
ATOM 3500 O O . ALA B 1 14 ? -25.078 -10.867 -14.82 1 91.75 14 ALA B O 1
ATOM 3501 N N . ILE B 1 15 ? -27.125 -11.711 -14.234 1 94.19 15 ILE B N 1
ATOM 3502 C CA . ILE B 1 15 ? -27.766 -10.406 -14.273 1 94.19 15 ILE B CA 1
ATOM 3503 C C . ILE B 1 15 ? -27.922 -9.859 -12.859 1 94.19 15 ILE B C 1
ATOM 3505 O O . ILE B 1 15 ? -28.281 -10.594 -11.938 1 94.19 15 ILE B O 1
ATOM 3509 N N . THR B 1 16 ? -27.578 -8.617 -12.703 1 93.81 16 THR B N 1
ATOM 3510 C CA . THR B 1 16 ? -27.781 -7.934 -11.43 1 93.81 16 THR B CA 1
ATOM 3511 C C . THR B 1 16 ? -28.562 -6.641 -11.625 1 93.81 16 THR B C 1
ATOM 3513 O O . THR B 1 16 ? -28.156 -5.773 -12.406 1 93.81 16 THR B O 1
ATOM 3516 N N . ASN B 1 17 ? -29.688 -6.566 -10.969 1 94.75 17 ASN B N 1
ATOM 3517 C CA . ASN B 1 17 ? -30.453 -5.324 -10.914 1 94.75 17 ASN B CA 1
ATOM 3518 C C . ASN B 1 17 ? -29.859 -4.34 -9.914 1 94.75 17 ASN B C 1
ATOM 3520 O O . ASN B 1 17 ? -29.406 -4.738 -8.844 1 94.75 17 ASN B O 1
ATOM 3524 N N . CYS B 1 18 ? -29.875 -3.064 -10.344 1 93.25 18 CYS B N 1
ATOM 3525 C CA . CYS B 1 18 ? -29.25 -2.057 -9.492 1 93.25 18 CYS B CA 1
ATOM 3526 C C . CYS B 1 18 ? -30.156 -0.849 -9.32 1 93.25 18 CYS B C 1
ATOM 3528 O O . CYS B 1 18 ? -30.75 -0.367 -10.297 1 93.25 18 CYS B O 1
ATOM 3530 N N . ARG B 1 19 ? -30.375 -0.483 -8.164 1 93.81 19 ARG B N 1
ATOM 3531 C CA . ARG B 1 19 ? -30.922 0.84 -7.859 1 93.81 19 ARG B CA 1
ATOM 3532 C C . ARG B 1 19 ? -29.797 1.795 -7.441 1 93.81 19 ARG B C 1
ATOM 3534 O O . ARG B 1 19 ? -29.109 1.56 -6.445 1 93.81 19 ARG B O 1
ATOM 3541 N N . ILE B 1 20 ? -29.578 2.842 -8.18 1 94.5 20 ILE B N 1
ATOM 3542 C CA . ILE B 1 20 ? -28.484 3.768 -7.941 1 94.5 20 ILE B CA 1
ATOM 3543 C C . ILE B 1 20 ? -29.031 5.109 -7.457 1 94.5 20 ILE B C 1
ATOM 3545 O O . ILE B 1 20 ? -29.75 5.793 -8.188 1 94.5 20 ILE B O 1
ATOM 3549 N N . GLY B 1 21 ? -28.734 5.395 -6.199 1 94.94 21 GLY B N 1
ATOM 3550 C CA . GLY B 1 21 ? -29.031 6.73 -5.707 1 94.94 21 GLY B CA 1
ATOM 3551 C C . GLY B 1 21 ? -28.016 7.766 -6.148 1 94.94 21 GLY B C 1
ATOM 3552 O O . GLY B 1 21 ? -26.812 7.559 -6.008 1 94.94 21 GLY B O 1
ATOM 3553 N N . MET B 1 22 ? -28.453 8.883 -6.609 1 93.56 22 MET B N 1
ATOM 3554 C CA . MET B 1 22 ? -27.562 9.891 -7.168 1 93.56 22 MET B CA 1
ATOM 3555 C C . MET B 1 22 ? -26.984 10.773 -6.066 1 93.56 22 MET B C 1
ATOM 3557 O O . MET B 1 22 ? -27.703 11.156 -5.133 1 93.56 22 MET B O 1
ATOM 3561 N N . SER B 1 23 ? -25.688 11 -6.184 1 93 23 SER B N 1
ATOM 3562 C CA . SER B 1 23 ? -24.969 11.961 -5.352 1 93 23 SER B CA 1
ATOM 3563 C C . SER B 1 23 ? -24.906 13.328 -6.031 1 93 23 SER B C 1
ATOM 3565 O O . SER B 1 23 ? -25.219 13.453 -7.215 1 93 23 SER B O 1
ATOM 3567 N N . ASN B 1 24 ? -24.609 14.383 -5.262 1 91.69 24 ASN B N 1
ATOM 3568 C CA . ASN B 1 24 ? -24.422 15.719 -5.832 1 91.69 24 ASN B CA 1
ATOM 3569 C C . ASN B 1 24 ? -23.047 15.859 -6.484 1 91.69 24 ASN B C 1
ATOM 3571 O O . ASN B 1 24 ? -22.75 16.891 -7.094 1 91.69 24 ASN B O 1
ATOM 3575 N N . ARG B 1 25 ? -22.297 14.883 -6.445 1 92.81 25 ARG B N 1
ATOM 3576 C CA . ARG B 1 25 ? -20.984 14.891 -7.074 1 92.81 25 ARG B CA 1
ATOM 3577 C C . ARG B 1 25 ? -21.094 14.797 -8.594 1 92.81 25 ARG B C 1
ATOM 3579 O O . ARG B 1 25 ? -21.891 14.008 -9.109 1 92.81 25 ARG B O 1
ATOM 3586 N N . ALA B 1 26 ? -20.297 15.562 -9.289 1 91.38 26 ALA B N 1
ATOM 3587 C CA . ALA B 1 26 ? -20.406 15.633 -10.742 1 91.38 26 ALA B CA 1
ATOM 3588 C C . ALA B 1 26 ? -20.062 14.289 -11.391 1 91.38 26 ALA B C 1
ATOM 3590 O O . ALA B 1 26 ? -20.734 13.867 -12.336 1 91.38 26 ALA B O 1
ATOM 3591 N N . GLU B 1 27 ? -19.062 13.719 -11.008 1 92 27 GLU B N 1
ATOM 3592 C CA . GLU B 1 27 ? -18.672 12.383 -11.445 1 92 27 GLU B CA 1
ATOM 3593 C C . GLU B 1 27 ? -18.844 11.359 -10.32 1 92 27 GLU B C 1
ATOM 3595 O O . GLU B 1 27 ? -18.328 11.547 -9.219 1 92 27 GLU B O 1
ATOM 3600 N N . GLN B 1 28 ? -19.594 10.32 -10.633 1 94 28 GLN B N 1
ATOM 3601 C CA . GLN B 1 28 ? -19.938 9.359 -9.594 1 94 28 GLN B CA 1
ATOM 3602 C C . GLN B 1 28 ? -19.453 7.961 -9.945 1 94 28 GLN B C 1
ATOM 3604 O O . GLN B 1 28 ? -20.188 7.168 -10.531 1 94 28 GLN B O 1
ATOM 3609 N N . PRO B 1 29 ? -18.25 7.672 -9.578 1 94.56 29 PRO B N 1
ATOM 3610 C CA . PRO B 1 29 ? -17.766 6.305 -9.773 1 94.56 29 PRO B CA 1
ATOM 3611 C C . PRO B 1 29 ? -18.328 5.324 -8.742 1 94.56 29 PRO B C 1
ATOM 3613 O O . PRO B 1 29 ? -18.234 5.57 -7.539 1 94.56 29 PRO B O 1
ATOM 3616 N N . LEU B 1 30 ? -18.938 4.234 -9.172 1 95.25 30 LEU B N 1
ATOM 3617 C CA . LEU B 1 30 ? -19.484 3.178 -8.336 1 95.25 30 LEU B CA 1
ATOM 3618 C C . LEU B 1 30 ? -18.906 1.822 -8.711 1 95.25 30 LEU B C 1
ATOM 3620 O O . LEU B 1 30 ? -18.438 1.629 -9.836 1 95.25 30 LEU B O 1
ATOM 3624 N N . ARG B 1 31 ? -18.859 1.017 -7.73 1 93.75 31 ARG B N 1
ATOM 3625 C CA . ARG B 1 31 ? -18.297 -0.31 -7.977 1 93.75 31 ARG B CA 1
ATOM 3626 C C . ARG B 1 31 ? -19 -1.362 -7.121 1 93.75 31 ARG B C 1
ATOM 3628 O O . ARG B 1 31 ? -19.297 -1.119 -5.949 1 93.75 31 ARG B O 1
ATOM 3635 N N . PHE B 1 32 ? -19.25 -2.537 -7.691 1 92.62 32 PHE B N 1
ATOM 3636 C CA . PHE B 1 32 ? -19.641 -3.734 -6.957 1 92.62 32 PHE B CA 1
ATOM 3637 C C . PHE B 1 32 ? -19.141 -4.988 -7.656 1 92.62 32 PHE B C 1
ATOM 3639 O O . PHE B 1 32 ? -18.641 -4.922 -8.781 1 92.62 32 PHE B O 1
ATOM 3646 N N . CYS B 1 33 ? -19.125 -6.047 -6.938 1 91.56 33 CYS B N 1
ATOM 3647 C CA . CYS B 1 33 ? -18.703 -7.305 -7.539 1 91.56 33 CYS B CA 1
ATOM 3648 C C . CYS B 1 33 ? -19.891 -8.219 -7.809 1 91.56 33 CYS B C 1
ATOM 3650 O O . CYS B 1 33 ? -20.812 -8.289 -7 1 91.56 33 CYS B O 1
ATOM 3652 N N . CYS B 1 34 ? -19.828 -8.836 -8.938 1 91.31 34 CYS B N 1
ATOM 3653 C CA . CYS B 1 34 ? -20.875 -9.805 -9.273 1 91.31 34 CYS B CA 1
ATOM 3654 C C . CYS B 1 34 ? -21.031 -10.836 -8.156 1 91.31 34 CYS B C 1
ATOM 3656 O O . CYS B 1 34 ? -20.062 -11.461 -7.742 1 91.31 34 CYS B O 1
ATOM 3658 N N . PRO B 1 35 ? -22.234 -11.023 -7.695 1 88.44 35 PRO B N 1
ATOM 3659 C CA . PRO B 1 35 ? -22.453 -11.961 -6.59 1 88.44 35 PRO B CA 1
ATOM 3660 C C . PRO B 1 35 ? -22.125 -13.406 -6.965 1 88.44 35 PRO B C 1
ATOM 3662 O O . PRO B 1 35 ? -21.844 -14.227 -6.09 1 88.44 35 PRO B O 1
ATOM 3665 N N . ASP B 1 36 ? -22.188 -13.648 -8.211 1 86.56 36 ASP B N 1
ATOM 3666 C CA . ASP B 1 36 ? -22.047 -15.039 -8.641 1 86.56 36 ASP B CA 1
ATOM 3667 C C . ASP B 1 36 ? -20.594 -15.406 -8.883 1 86.56 36 ASP B C 1
ATOM 3669 O O . ASP B 1 36 ? -20.156 -16.5 -8.539 1 86.56 36 ASP B O 1
ATOM 3673 N N . CYS B 1 37 ? -19.844 -14.477 -9.469 1 85.56 37 CYS B N 1
ATOM 3674 C CA . CYS B 1 37 ? -18.516 -14.906 -9.852 1 85.56 37 CYS B CA 1
ATOM 3675 C C . CYS B 1 37 ? -17.453 -13.969 -9.273 1 85.56 37 CYS B C 1
ATOM 3677 O O . CYS B 1 37 ? -16.266 -14.258 -9.328 1 85.56 37 CYS B O 1
ATOM 3679 N N . GLY B 1 38 ? -17.828 -12.805 -8.789 1 86.69 38 GLY B N 1
ATOM 3680 C CA . GLY B 1 38 ? -16.875 -11.914 -8.148 1 86.69 38 GLY B CA 1
ATOM 3681 C C . GLY B 1 38 ? -16.266 -10.906 -9.109 1 86.69 38 GLY B C 1
ATOM 3682 O O . GLY B 1 38 ? -15.445 -10.078 -8.711 1 86.69 38 GLY B O 1
ATOM 3683 N N . GLN B 1 39 ? -16.719 -10.867 -10.336 1 88 39 GLN B N 1
ATOM 3684 C CA . GLN B 1 39 ? -16.25 -9.891 -11.305 1 88 39 GLN B CA 1
ATOM 3685 C C . GLN B 1 39 ? -16.578 -8.469 -10.859 1 88 39 GLN B C 1
ATOM 3687 O O . GLN B 1 39 ? -17.734 -8.164 -10.547 1 88 39 GLN B O 1
ATOM 3692 N N . PRO B 1 40 ? -15.5 -7.719 -10.828 1 90.31 40 PRO B N 1
ATOM 3693 C CA . PRO B 1 40 ? -15.789 -6.316 -10.516 1 90.31 40 PRO B CA 1
ATOM 3694 C C . PRO B 1 40 ? -16.562 -5.613 -11.625 1 90.31 40 PRO B C 1
ATOM 3696 O O . PRO B 1 40 ? -16.234 -5.766 -12.805 1 90.31 40 PRO B O 1
ATOM 3699 N N . ILE B 1 41 ? -17.5 -4.887 -11.273 1 93.31 41 ILE B N 1
ATOM 3700 C CA . ILE B 1 41 ? -18.297 -4.066 -12.18 1 93.31 41 ILE B CA 1
ATOM 3701 C C . ILE B 1 41 ? -18.188 -2.598 -11.766 1 93.31 41 ILE B C 1
ATOM 3703 O O . ILE B 1 41 ? -18.625 -2.219 -10.672 1 93.31 41 ILE B O 1
ATOM 3707 N N . ASP B 1 42 ? -17.641 -1.819 -12.625 1 93.06 42 ASP B N 1
ATOM 3708 C CA . ASP B 1 42 ? -17.438 -0.394 -12.391 1 93.06 42 ASP B CA 1
ATOM 3709 C C . ASP B 1 42 ? -18.406 0.444 -13.227 1 93.06 42 ASP B C 1
ATOM 3711 O O . ASP B 1 42 ? -18.531 0.237 -14.438 1 93.06 42 ASP B O 1
ATOM 3715 N N . ILE B 1 43 ? -19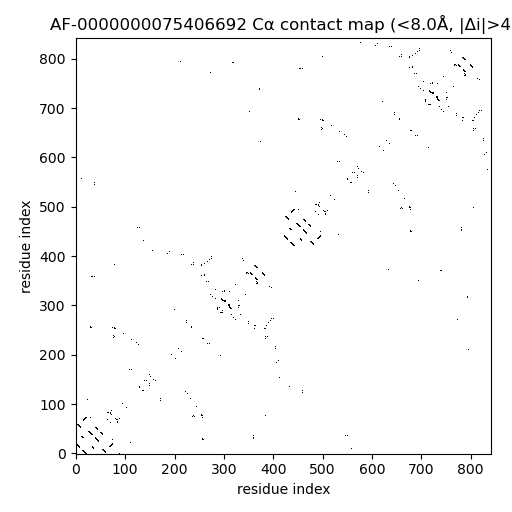.062 1.306 -12.555 1 95.06 43 ILE B N 1
ATOM 3716 C CA . ILE B 1 43 ? -20 2.209 -13.203 1 95.06 43 ILE B CA 1
ATOM 3717 C C . ILE B 1 43 ? -19.625 3.656 -12.898 1 95.06 43 ILE B C 1
ATOM 3719 O O . ILE B 1 43 ? -19.469 4.039 -11.742 1 95.06 43 ILE B O 1
ATOM 3723 N N . VAL B 1 44 ? -19.422 4.418 -13.914 1 94.06 44 VAL B N 1
ATOM 3724 C CA . VAL B 1 44 ? -19.188 5.844 -13.727 1 94.06 44 VAL B CA 1
ATOM 3725 C C . VAL B 1 44 ? -20.312 6.652 -14.352 1 94.06 44 VAL B C 1
ATOM 3727 O O . VAL B 1 44 ? -20.594 6.527 -15.547 1 94.06 44 VAL B O 1
ATOM 3730 N N . ILE B 1 45 ? -20.906 7.379 -13.508 1 93.44 45 ILE B N 1
ATOM 3731 C CA . ILE B 1 45 ? -22 8.227 -13.961 1 93.44 45 ILE B CA 1
ATOM 3732 C C . ILE B 1 45 ? -21.531 9.68 -14.008 1 93.44 45 ILE B C 1
ATOM 3734 O O . ILE B 1 45 ? -20.922 10.18 -13.062 1 93.44 45 ILE B O 1
ATOM 3738 N N . GLY B 1 46 ? -21.828 10.258 -15.117 1 89.88 46 GLY B N 1
ATOM 3739 C CA . GLY B 1 46 ? -21.469 11.656 -15.273 1 89.88 46 GLY B CA 1
ATOM 3740 C C . GLY B 1 46 ? -19.984 11.867 -15.523 1 89.88 46 GLY B C 1
ATOM 3741 O O . GLY B 1 46 ? -19.172 10.961 -15.305 1 89.88 46 GLY B O 1
ATOM 3742 N N . GLY B 1 47 ? -19.641 12.961 -16.031 1 81.44 47 GLY B N 1
ATOM 3743 C CA . GLY B 1 47 ? -18.266 13.344 -16.25 1 81.44 47 GLY B CA 1
ATOM 3744 C C . GLY B 1 47 ? -17.656 12.75 -17.5 1 81.44 47 GLY B C 1
ATOM 3745 O O . GLY B 1 47 ? -18.375 12.164 -18.328 1 81.44 47 GLY B O 1
ATOM 3746 N N . LYS B 1 48 ? -16.312 12.922 -17.578 1 77.06 48 LYS B N 1
ATOM 3747 C CA . LYS B 1 48 ? -15.586 12.555 -18.797 1 77.06 48 LYS B CA 1
ATOM 3748 C C . LYS B 1 48 ? -15.367 11.047 -18.875 1 77.06 48 LYS B C 1
ATOM 3750 O O . LYS B 1 48 ? -15.195 10.5 -19.969 1 77.06 48 LYS B O 1
ATOM 3755 N N . HIS B 1 49 ? -15.562 10.383 -17.766 1 79.69 49 HIS B N 1
ATOM 3756 C CA . HIS B 1 49 ? -15.211 8.961 -17.734 1 79.69 49 HIS B CA 1
ATOM 3757 C C . HIS B 1 49 ? -16.453 8.094 -17.594 1 79.69 49 HIS B C 1
ATOM 3759 O O . HIS B 1 49 ? -16.375 6.961 -17.109 1 79.69 49 HIS B O 1
ATOM 3765 N N . ALA B 1 50 ? -17.531 8.641 -17.953 1 89.06 50 ALA B N 1
ATOM 3766 C CA . ALA B 1 50 ? -18.781 7.898 -17.828 1 89.06 50 ALA B CA 1
ATOM 3767 C C . ALA B 1 50 ? -18.734 6.598 -18.625 1 89.06 50 ALA B C 1
ATOM 3769 O O . ALA B 1 50 ? -18.188 6.559 -19.734 1 89.06 50 ALA B O 1
ATOM 3770 N N . GLY B 1 51 ? -19.234 5.547 -18 1 90.31 51 GLY B N 1
ATOM 3771 C CA . GLY B 1 51 ? -19.25 4.258 -18.656 1 90.31 51 GLY B CA 1
ATOM 3772 C C . GLY B 1 51 ? -19.312 3.086 -17.703 1 90.31 51 GLY B C 1
ATOM 3773 O O . GLY B 1 51 ? -19.5 3.275 -16.5 1 90.31 51 GLY B O 1
ATOM 3774 N N . VAL B 1 52 ? -19.375 1.884 -18.312 1 93.5 52 VAL B N 1
ATOM 3775 C CA . VAL B 1 52 ? -19.453 0.654 -17.531 1 93.5 52 VAL B CA 1
ATOM 3776 C C . VAL B 1 52 ? -18.344 -0.304 -17.953 1 93.5 52 VAL B C 1
ATOM 3778 O O . VAL B 1 52 ? -18.016 -0.398 -19.141 1 93.5 52 VAL B O 1
ATOM 3781 N N . SER B 1 53 ? -17.688 -0.817 -17.031 1 89.31 53 SER B N 1
ATOM 3782 C CA . SER B 1 53 ? -16.688 -1.852 -17.297 1 89.31 53 SER B CA 1
ATOM 3783 C C . SER B 1 53 ? -16.969 -3.111 -16.484 1 89.31 53 SER B C 1
ATOM 3785 O O . SER B 1 53 ? -17.469 -3.035 -15.359 1 89.31 53 SER B O 1
ATOM 3787 N N . GLY B 1 54 ? -16.703 -4.32 -17.047 1 89.75 54 GLY B N 1
ATOM 3788 C CA . GLY B 1 54 ? -16.891 -5.602 -16.391 1 89.75 54 GLY B CA 1
ATOM 3789 C C . GLY B 1 54 ? -18.281 -6.184 -16.594 1 89.75 54 GLY B C 1
ATOM 3790 O O . GLY B 1 54 ? -18.562 -7.293 -16.125 1 89.75 54 GLY B O 1
ATOM 3791 N N . ALA B 1 55 ? -19.141 -5.344 -17.172 1 94.5 55 ALA B N 1
ATOM 3792 C CA . ALA B 1 55 ? -20.516 -5.77 -17.469 1 94.5 55 ALA B CA 1
ATOM 3793 C C . ALA B 1 55 ? -21.094 -4.977 -18.625 1 94.5 55 ALA B C 1
ATOM 3795 O O . ALA B 1 55 ? -20.516 -3.984 -19.062 1 94.5 55 ALA B O 1
ATOM 3796 N N . SER B 1 56 ? -22.156 -5.473 -19.125 1 95.88 56 SER B N 1
ATOM 3797 C CA . SER B 1 56 ? -22.938 -4.754 -20.125 1 95.88 56 SER B CA 1
ATOM 3798 C C . SER B 1 56 ? -24.297 -4.352 -19.578 1 95.88 56 SER B C 1
ATOM 3800 O O . SER B 1 56 ? -24.953 -5.137 -18.891 1 95.88 56 SER B O 1
ATOM 3802 N N . GLU B 1 57 ? -24.609 -3.16 -19.906 1 95.31 57 GLU B N 1
ATOM 3803 C CA . GLU B 1 57 ? -25.906 -2.682 -19.469 1 95.31 57 GLU B CA 1
ATOM 3804 C C . GLU B 1 57 ? -27.031 -3.271 -20.312 1 95.31 57 GLU B C 1
ATOM 3806 O O . GLU B 1 57 ? -26.906 -3.34 -21.547 1 95.31 57 GLU B O 1
ATOM 3811 N N . ILE B 1 58 ? -28.062 -3.697 -19.656 1 94.56 58 ILE B N 1
ATOM 3812 C CA . ILE B 1 58 ? -29.219 -4.227 -20.344 1 94.56 58 ILE B CA 1
ATOM 3813 C C . ILE B 1 58 ? -30.484 -3.473 -19.906 1 94.56 58 ILE B C 1
ATOM 3815 O O . ILE B 1 58 ? -30.422 -2.682 -18.953 1 94.56 58 ILE B O 1
ATOM 3819 N N . GLU B 1 59 ? -31.516 -3.693 -20.594 1 88.94 59 GLU B N 1
ATOM 3820 C CA . GLU B 1 59 ? -32.75 -3.014 -20.25 1 88.94 59 GLU B CA 1
ATOM 3821 C C . GLU B 1 59 ? -33.281 -3.479 -18.906 1 88.94 59 GLU B C 1
ATOM 3823 O O . GLU B 1 59 ? -33.375 -4.68 -18.641 1 88.94 59 GLU B O 1
ATOM 3828 N N . ALA B 1 60 ? -33.406 -2.465 -18.078 1 81.44 60 ALA B N 1
ATOM 3829 C CA . ALA B 1 60 ? -33.938 -2.764 -16.75 1 81.44 60 ALA B CA 1
ATOM 3830 C C . ALA B 1 60 ? -35.469 -2.936 -16.812 1 81.44 60 ALA B C 1
ATOM 3832 O O . ALA B 1 60 ? -36.156 -2.076 -17.328 1 81.44 60 ALA B O 1
ATOM 3833 N N . MET B 1 61 ? -35.906 -4.09 -16.484 1 73.94 61 MET B N 1
ATOM 3834 C CA . MET B 1 61 ? -37.375 -4.316 -16.5 1 73.94 61 MET B CA 1
ATOM 3835 C C . MET B 1 61 ? -37.906 -4.387 -15.07 1 73.94 61 MET B C 1
ATOM 3837 O O . MET B 1 61 ? -37.562 -5.293 -14.312 1 73.94 61 MET B O 1
ATOM 3841 N N . GLY B 1 62 ? -38.5 -3.256 -14.57 1 68.81 62 GLY B N 1
ATOM 3842 C CA . GLY B 1 62 ? -39.094 -3.266 -13.242 1 68.81 62 GLY B CA 1
ATOM 3843 C C . GLY B 1 62 ? -40.5 -3.82 -13.227 1 68.81 62 GLY B C 1
ATOM 3844 O O . GLY B 1 62 ? -41.094 -4.062 -14.281 1 68.81 62 GLY B O 1
ATOM 3845 N N . PRO B 1 63 ? -41.031 -4.215 -12.047 1 76.38 63 PRO B N 1
ATOM 3846 C CA . PRO B 1 63 ? -40.406 -4.25 -10.727 1 76.38 63 PRO B CA 1
ATOM 3847 C C . PRO B 1 63 ? -39.406 -5.387 -10.594 1 76.38 63 PRO B C 1
ATOM 3849 O O . PRO B 1 63 ? -39.562 -6.449 -11.195 1 76.38 63 PRO B O 1
ATOM 3852 N N . PHE B 1 64 ? -38.344 -5.094 -9.953 1 86 64 PHE B N 1
ATOM 3853 C CA . PHE B 1 64 ? -37.281 -6.098 -9.805 1 86 64 PHE B CA 1
ATOM 3854 C C . PHE B 1 64 ? -37.781 -7.285 -9 1 86 64 PHE B C 1
ATOM 3856 O O . PHE B 1 64 ? -38.5 -7.117 -8.016 1 86 64 PHE B O 1
ATOM 3863 N N . ASP B 1 65 ? -37.531 -8.438 -9.445 1 81.81 65 ASP B N 1
ATOM 3864 C CA . ASP B 1 65 ? -37.969 -9.672 -8.805 1 81.81 65 ASP B CA 1
ATOM 3865 C C . ASP B 1 65 ? -36.969 -10.133 -7.746 1 81.81 65 ASP B C 1
ATOM 3867 O O . ASP B 1 65 ? -35.844 -9.602 -7.672 1 81.81 65 ASP B O 1
ATOM 3871 N N . ASP B 1 66 ? -37.375 -11.117 -6.93 1 81.5 66 ASP B N 1
ATOM 3872 C CA . ASP B 1 66 ? -36.562 -11.633 -5.844 1 81.5 66 ASP B CA 1
ATOM 3873 C C . ASP B 1 66 ? -35.562 -12.688 -6.352 1 81.5 66 ASP B C 1
ATOM 3875 O O . ASP B 1 66 ? -34.656 -13.07 -5.641 1 81.5 66 ASP B O 1
ATOM 3879 N N . GLY B 1 67 ? -35.75 -13.07 -7.531 1 83.12 67 GLY B N 1
ATOM 3880 C CA . GLY B 1 67 ? -34.906 -14.141 -8.039 1 83.12 67 GLY B CA 1
ATOM 3881 C C . GLY B 1 67 ? -33.625 -13.641 -8.688 1 83.12 67 GLY B C 1
ATOM 3882 O O . GLY B 1 67 ? -32.656 -14.383 -8.797 1 83.12 67 GLY B O 1
ATOM 3883 N N . THR B 1 68 ? -33.656 -12.445 -9.133 1 90.25 68 THR B N 1
ATOM 3884 C CA . THR B 1 68 ? -32.5 -11.828 -9.758 1 90.25 68 THR B CA 1
ATOM 3885 C C . THR B 1 68 ? -31.688 -11.039 -8.734 1 90.25 68 THR B C 1
ATOM 3887 O O . THR B 1 68 ? -32.25 -10.43 -7.824 1 90.25 68 THR B O 1
ATOM 3890 N N . ASN B 1 69 ? -30.406 -11.18 -8.883 1 91.81 69 ASN B N 1
ATOM 3891 C CA . ASN B 1 69 ? -29.547 -10.406 -7.984 1 91.81 69 ASN B CA 1
ATOM 3892 C C . ASN B 1 69 ? -29.938 -8.938 -7.957 1 91.81 69 ASN B C 1
ATOM 3894 O O . ASN B 1 69 ? -30.344 -8.383 -8.977 1 91.81 69 ASN B O 1
ATOM 3898 N N . PHE B 1 70 ? -29.844 -8.352 -6.762 1 93 70 PHE B N 1
ATOM 3899 C CA . PHE B 1 70 ? -30.141 -6.934 -6.605 1 93 70 PHE B CA 1
ATOM 3900 C C . PHE B 1 70 ? -29.141 -6.262 -5.68 1 93 70 PHE B C 1
ATOM 3902 O O . PHE B 1 70 ? -28.734 -6.84 -4.668 1 93 70 PHE B O 1
ATOM 3909 N N . VAL B 1 71 ? -28.781 -5.047 -6.078 1 92.19 71 VAL B N 1
ATOM 3910 C CA . VAL B 1 71 ? -27.875 -4.281 -5.219 1 92.19 71 VAL B CA 1
ATOM 3911 C C . VAL B 1 71 ? -28.312 -2.816 -5.199 1 92.19 71 VAL B C 1
ATOM 3913 O O . VAL B 1 71 ? -28.75 -2.277 -6.215 1 92.19 71 VAL B O 1
ATOM 3916 N N . ASP B 1 72 ? -28.266 -2.203 -4.02 1 93.5 72 ASP B N 1
ATOM 3917 C CA . ASP B 1 72 ? -28.359 -0.753 -3.879 1 93.5 72 ASP B CA 1
ATOM 3918 C C . ASP B 1 72 ? -26.969 -0.111 -3.951 1 93.5 72 ASP B C 1
ATOM 3920 O O . ASP B 1 72 ? -26.016 -0.624 -3.373 1 93.5 72 ASP B O 1
ATOM 3924 N N . LEU B 1 73 ? -26.922 0.948 -4.707 1 94.69 73 LEU B N 1
ATOM 3925 C CA . LEU B 1 73 ? -25.656 1.659 -4.801 1 94.69 73 LEU B CA 1
ATOM 3926 C C . LEU B 1 73 ? -25.828 3.135 -4.457 1 94.69 73 LEU B C 1
ATOM 3928 O O . LEU B 1 73 ? -26.875 3.729 -4.77 1 94.69 73 LEU B O 1
ATOM 3932 N N . HIS B 1 74 ? -24.938 3.67 -3.797 1 95.69 74 HIS B N 1
ATOM 3933 C CA . HIS B 1 74 ? -24.875 5.094 -3.482 1 95.69 74 HIS B CA 1
ATOM 3934 C C . HIS B 1 74 ? -23.469 5.512 -3.088 1 95.69 74 HIS B C 1
ATOM 3936 O O . HIS B 1 74 ? -22.766 4.777 -2.377 1 95.69 74 HIS B O 1
ATOM 3942 N N . LEU B 1 75 ? -23.094 6.621 -3.5 1 94.62 75 LEU B N 1
ATOM 3943 C CA . LEU B 1 75 ? -21.719 7.07 -3.246 1 94.62 75 LEU B CA 1
ATOM 3944 C C . LEU B 1 75 ? -21.562 7.562 -1.811 1 94.62 75 LEU B C 1
ATOM 3946 O O . LEU B 1 75 ? -20.516 7.395 -1.201 1 94.62 75 LEU B O 1
ATOM 3950 N N . ASP B 1 76 ? -22.625 8.141 -1.214 1 95.19 76 ASP B N 1
ATOM 3951 C CA . ASP B 1 76 ? -22.5 8.953 -0.004 1 95.19 76 ASP B CA 1
ATOM 3952 C C . ASP B 1 76 ? -22.938 8.164 1.229 1 95.19 76 ASP B C 1
ATOM 3954 O O . ASP B 1 76 ? -22.641 8.562 2.359 1 95.19 76 ASP B O 1
ATOM 3958 N N . PHE B 1 77 ? -23.672 7.047 0.993 1 94.75 77 PHE B N 1
ATOM 3959 C CA . PHE B 1 77 ? -24.266 6.324 2.109 1 94.75 77 PHE B CA 1
ATOM 3960 C C . PHE B 1 77 ? -23.906 4.844 2.051 1 94.75 77 PHE B C 1
ATOM 3962 O O . PHE B 1 77 ? -23.641 4.309 0.974 1 94.75 77 PHE B O 1
ATOM 3969 N N . PRO B 1 78 ? -23.844 4.207 3.266 1 92.75 78 PRO B N 1
ATOM 3970 C CA . PRO B 1 78 ? -23.75 2.744 3.236 1 92.75 78 PRO B CA 1
ATOM 3971 C C . PRO B 1 78 ? -24.891 2.09 2.477 1 92.75 78 PRO B C 1
ATOM 3973 O O . PRO B 1 78 ? -26.016 2.602 2.486 1 92.75 78 PRO B O 1
ATOM 3976 N N . VAL B 1 79 ? -24.547 1.03 1.894 1 90.25 79 VAL B N 1
ATOM 3977 C CA . VAL B 1 79 ? -25.578 0.367 1.1 1 90.25 79 VAL B CA 1
ATOM 3978 C C . VAL B 1 79 ? -25.734 -1.078 1.564 1 90.25 79 VAL B C 1
ATOM 3980 O O . VAL B 1 79 ? -24.969 -1.559 2.396 1 90.25 79 VAL B O 1
ATOM 3983 N N . HIS B 1 80 ? -26.859 -1.656 1.095 1 81.88 80 HIS B N 1
ATOM 3984 C CA . HIS B 1 80 ? -27.188 -3.033 1.446 1 81.88 80 HIS B CA 1
ATOM 3985 C C . HIS B 1 80 ? -27.391 -3.887 0.199 1 81.88 80 HIS B C 1
ATOM 3987 O O . HIS B 1 80 ? -27.906 -3.402 -0.81 1 81.88 80 HIS B O 1
ATOM 3993 N N . PHE B 1 81 ? -26.75 -5.074 0.409 1 77.94 81 PHE B N 1
ATOM 3994 C CA . PHE B 1 81 ? -26.984 -6.043 -0.656 1 77.94 81 PHE B CA 1
ATOM 3995 C C . PHE B 1 81 ? -28.047 -7.059 -0.241 1 77.94 81 PHE B C 1
ATOM 3997 O O . PHE B 1 81 ? -28.031 -7.535 0.895 1 77.94 81 PHE B O 1
ATOM 4004 N N . GLY B 1 82 ? -29.188 -7.07 -0.912 1 77.38 82 GLY B N 1
ATOM 4005 C CA . GLY B 1 82 ? -30.25 -8.008 -0.583 1 77.38 82 GLY B CA 1
ATOM 4006 C C . GLY B 1 82 ? -31.438 -7.926 -1.535 1 77.38 82 GLY B C 1
ATOM 4007 O O . GLY B 1 82 ? -31.25 -7.883 -2.754 1 77.38 82 GLY B O 1
ATOM 4008 N N . LYS B 1 83 ? -32.531 -7.887 -0.892 1 85 83 LYS B N 1
ATOM 4009 C CA . LYS B 1 83 ? -33.75 -7.887 -1.686 1 85 83 LYS B CA 1
ATOM 4010 C C . LYS B 1 83 ? -34.219 -6.465 -1.981 1 85 83 LYS B C 1
ATOM 4012 O O . LYS B 1 83 ? -34.031 -5.559 -1.173 1 85 83 LYS B O 1
ATOM 4017 N N . TYR B 1 84 ? -34.75 -6.379 -3.201 1 89.56 84 TYR B N 1
ATOM 4018 C CA . TYR B 1 84 ? -35.344 -5.098 -3.566 1 89.56 84 TYR B CA 1
ATOM 4019 C C . TYR B 1 84 ? -36.594 -4.824 -2.748 1 89.56 84 TYR B C 1
ATOM 4021 O O . TYR B 1 84 ? -37.469 -5.684 -2.643 1 89.56 84 TYR B O 1
ATOM 4029 N N . VAL B 1 85 ? -36.656 -3.773 -2.111 1 88.25 85 VAL B N 1
ATOM 4030 C CA . VAL B 1 85 ? -37.844 -3.297 -1.416 1 88.25 85 VAL B CA 1
ATOM 4031 C C . VAL B 1 85 ? -38.188 -1.888 -1.893 1 88.25 85 VAL B C 1
ATOM 4033 O O . VAL B 1 85 ? -37.375 -0.968 -1.776 1 88.25 85 VAL B O 1
ATOM 4036 N N . MET B 1 86 ? -39.375 -1.79 -2.322 1 88.19 86 MET B N 1
ATOM 4037 C CA . MET B 1 86 ? -39.812 -0.501 -2.844 1 88.19 86 MET B CA 1
ATOM 4038 C C . MET B 1 86 ? -39.781 0.568 -1.758 1 88.19 86 MET B C 1
ATOM 4040 O O . MET B 1 86 ? -40.25 0.338 -0.636 1 88.19 86 MET B O 1
ATOM 4044 N N . GLY B 1 87 ? -39.156 1.66 -2.102 1 87.88 87 GLY B N 1
ATOM 4045 C CA . GLY B 1 87 ? -39.156 2.797 -1.196 1 87.88 87 GLY B CA 1
ATOM 4046 C C . GLY B 1 87 ? -37.969 2.768 -0.228 1 87.88 87 GLY B C 1
ATOM 4047 O O . GLY B 1 87 ? -37.656 3.781 0.394 1 87.88 87 GLY B O 1
ATOM 4048 N N . ASP B 1 88 ? -37.344 1.694 -0.111 1 90.94 88 ASP B N 1
ATOM 4049 C CA . ASP B 1 88 ? -36.25 1.548 0.841 1 90.94 88 ASP B CA 1
ATOM 4050 C C . ASP B 1 88 ? -34.906 1.895 0.195 1 90.94 88 ASP B C 1
ATOM 4052 O O . ASP B 1 88 ? -34 1.068 0.167 1 90.94 88 ASP B O 1
ATOM 4056 N N . THR B 1 89 ? -34.812 3.146 -0.226 1 92.75 89 THR B N 1
ATOM 4057 C CA . THR B 1 89 ? -33.625 3.615 -0.913 1 92.75 89 THR B CA 1
ATOM 4058 C C . THR B 1 89 ? -32.5 3.871 0.082 1 92.75 89 THR B C 1
ATOM 4060 O O . THR B 1 89 ? -32.75 4.02 1.281 1 92.75 89 THR B O 1
ATOM 4063 N N . PRO B 1 90 ? -31.328 3.922 -0.388 1 92.19 90 PRO B N 1
ATOM 4064 C CA . PRO B 1 90 ? -30.203 4.219 0.503 1 92.19 90 PRO B CA 1
ATOM 4065 C C . PRO B 1 90 ? -30.375 5.531 1.26 1 92.19 90 PRO B C 1
ATOM 4067 O O . PRO B 1 90 ? -30.062 5.609 2.451 1 92.19 90 PRO B O 1
ATOM 4070 N N . PHE B 1 91 ? -30.938 6.566 0.603 1 93.19 91 PHE B N 1
ATOM 4071 C CA . PHE B 1 91 ? -31.156 7.855 1.248 1 93.19 91 PHE B CA 1
ATOM 4072 C C . PHE B 1 91 ? -32.219 7.734 2.352 1 93.19 91 PHE B C 1
ATOM 4074 O O . PHE B 1 91 ? -32 8.25 3.455 1 93.19 91 PHE B O 1
ATOM 4081 N N . MET B 1 92 ? -33.219 7.008 2.057 1 93.44 92 MET B N 1
ATOM 4082 C CA . MET B 1 92 ? -34.281 6.844 3.043 1 93.44 92 MET B CA 1
ATOM 4083 C C . MET B 1 92 ? -33.781 6.039 4.242 1 93.44 92 MET B C 1
ATOM 4085 O O . MET B 1 92 ? -34.156 6.34 5.383 1 93.44 92 MET B O 1
ATOM 4089 N N . ARG B 1 93 ? -33.031 5.059 3.977 1 91.5 93 ARG B N 1
ATOM 4090 C CA . ARG B 1 93 ? -32.438 4.277 5.062 1 91.5 93 ARG B CA 1
ATOM 4091 C C . ARG B 1 93 ? -31.516 5.141 5.918 1 91.5 93 ARG B C 1
ATOM 4093 O O . ARG B 1 93 ? -31.516 5.02 7.145 1 91.5 93 ARG B O 1
ATOM 4100 N N . ALA B 1 94 ? -30.781 5.949 5.234 1 93.19 94 ALA B N 1
ATOM 4101 C CA . ALA B 1 94 ? -29.844 6.832 5.938 1 93.19 94 ALA B CA 1
ATOM 4102 C C . ALA B 1 94 ? -30.594 7.809 6.84 1 93.19 94 ALA B C 1
ATOM 4104 O O . ALA B 1 94 ? -30.25 7.984 8.008 1 93.19 94 ALA B O 1
ATOM 4105 N N . VAL B 1 95 ? -31.656 8.398 6.324 1 94.88 95 VAL B N 1
ATOM 4106 C CA . VAL B 1 95 ? -32.469 9.359 7.086 1 94.88 95 VAL B CA 1
ATOM 4107 C C . VAL B 1 95 ? -33.062 8.672 8.297 1 94.88 95 VAL B C 1
ATOM 4109 O O . VAL B 1 95 ? -33.094 9.227 9.398 1 94.88 95 VAL B O 1
ATOM 4112 N N . SER B 1 96 ? -33.531 7.5 8.031 1 92.75 96 SER B N 1
ATOM 4113 C CA . SER B 1 96 ? -34.156 6.75 9.102 1 92.75 96 SER B CA 1
ATOM 4114 C C . SER B 1 96 ? -33.188 6.418 10.211 1 92.75 96 SER B C 1
ATOM 4116 O O . SER B 1 96 ? -33.531 6.414 11.391 1 92.75 96 SER B O 1
ATOM 4118 N N . ARG B 1 97 ? -32 6.262 9.875 1 91.56 97 ARG B N 1
ATOM 4119 C CA . ARG B 1 97 ? -31 5.773 10.82 1 91.56 97 ARG B CA 1
ATOM 4120 C C . ARG B 1 97 ? -30.469 6.906 11.688 1 91.56 97 ARG B C 1
ATOM 4122 O O . ARG B 1 97 ? -30.266 6.734 12.891 1 91.56 97 ARG B O 1
ATOM 4129 N N . ILE B 1 98 ? -30.203 8.109 11.109 1 94.25 98 ILE B N 1
ATOM 4130 C CA . ILE B 1 98 ? -29.469 9.102 11.891 1 94.25 98 ILE B CA 1
ATOM 4131 C C . ILE B 1 98 ? -30.344 10.336 12.102 1 94.25 98 ILE B C 1
ATOM 4133 O O . ILE B 1 98 ? -29.969 11.242 12.852 1 94.25 98 ILE B O 1
ATOM 4137 N N . GLY B 1 99 ? -31.484 10.461 11.414 1 94.56 99 GLY B N 1
ATOM 4138 C CA . GLY B 1 99 ? -32.375 11.586 11.562 1 94.56 99 GLY B CA 1
ATOM 4139 C C . GLY B 1 99 ? -32.094 12.727 10.602 1 94.56 99 GLY B C 1
ATOM 4140 O O . GLY B 1 99 ? -30.984 12.836 10.086 1 94.56 99 GLY B O 1
ATOM 4141 N N . ALA B 1 100 ? -33.031 13.539 10.43 1 94.06 100 ALA B N 1
ATOM 4142 C CA . ALA B 1 100 ? -33 14.602 9.43 1 94.06 100 ALA B CA 1
ATOM 4143 C C . ALA B 1 100 ? -31.922 15.633 9.773 1 94.06 100 ALA B C 1
ATOM 4145 O O . ALA B 1 100 ? -31.234 16.141 8.883 1 94.06 100 ALA B O 1
ATOM 4146 N N . GLU B 1 101 ? -31.812 15.93 10.984 1 94 101 GLU B N 1
ATOM 4147 C CA . GLU B 1 101 ? -30.844 16.938 11.398 1 94 101 GLU B CA 1
ATOM 4148 C C . GLU B 1 101 ? -29.422 16.5 11.086 1 94 101 GLU B C 1
ATOM 4150 O O . GLU B 1 101 ? -28.625 17.266 10.531 1 94 101 GLU B O 1
ATOM 4155 N N . ASN B 1 102 ? -29.156 15.305 11.43 1 93.94 102 ASN B N 1
ATOM 4156 C CA . ASN B 1 102 ? -27.812 14.781 11.188 1 93.94 102 ASN B CA 1
ATOM 4157 C C . ASN B 1 102 ? -27.531 14.625 9.695 1 93.94 102 ASN B C 1
ATOM 4159 O O . ASN B 1 102 ? -26.391 14.789 9.258 1 93.94 102 ASN B O 1
ATOM 4163 N N . ILE B 1 103 ? -28.547 14.375 8.93 1 94.94 103 ILE B N 1
ATOM 4164 C CA . ILE B 1 103 ? -28.391 14.281 7.48 1 94.94 103 ILE B CA 1
ATOM 4165 C C . ILE B 1 103 ? -27.984 15.641 6.918 1 94.94 103 ILE B C 1
ATOM 4167 O O . ILE B 1 103 ? -27.141 15.719 6.016 1 94.94 103 ILE B O 1
ATOM 4171 N N . HIS B 1 104 ? -28.562 16.656 7.465 1 94.19 104 HIS B N 1
ATOM 4172 C CA . HIS B 1 104 ? -28.219 18.016 7.02 1 94.19 104 HIS B CA 1
ATOM 4173 C C . HIS B 1 104 ? -26.75 18.312 7.293 1 94.19 104 HIS B C 1
ATOM 4175 O O . HIS B 1 104 ? -26.062 18.875 6.441 1 94.19 104 HIS B O 1
ATOM 4181 N N . LEU B 1 105 ? -26.312 17.953 8.422 1 92 105 LEU B N 1
ATOM 4182 C CA . LEU B 1 105 ? -24.906 18.156 8.789 1 92 105 LEU B CA 1
ATOM 4183 C C . LEU B 1 105 ? -23.984 17.344 7.891 1 92 105 LEU B C 1
ATOM 4185 O O . LEU B 1 105 ? -22.953 17.844 7.434 1 92 105 LEU B O 1
ATOM 4189 N N . HIS B 1 106 ? -24.359 16.141 7.672 1 93.69 106 HIS B N 1
ATOM 4190 C CA . HIS B 1 106 ? -23.578 15.281 6.797 1 93.69 106 HIS B CA 1
ATOM 4191 C C . HIS B 1 106 ? -23.531 15.828 5.375 1 93.69 106 HIS B C 1
ATOM 4193 O O . HIS B 1 106 ? -22.484 15.82 4.73 1 93.69 106 HIS B O 1
ATOM 4199 N N . ASN B 1 107 ? -24.625 16.328 4.957 1 94 107 ASN B N 1
ATOM 4200 C CA . ASN B 1 107 ? -24.703 16.891 3.613 1 94 107 ASN B CA 1
ATOM 4201 C C . ASN B 1 107 ? -23.781 18.109 3.459 1 94 107 ASN B C 1
ATOM 4203 O O . ASN B 1 107 ? -23.234 18.328 2.385 1 94 107 ASN B O 1
ATOM 4207 N N . ALA B 1 108 ? -23.703 18.859 4.473 1 92.69 108 ALA B N 1
ATOM 4208 C CA . ALA B 1 108 ? -22.812 20.016 4.434 1 92.69 108 ALA B CA 1
ATOM 4209 C C . ALA B 1 108 ? -21.375 19.578 4.207 1 92.69 108 ALA B C 1
ATOM 4211 O O . ALA B 1 108 ? -20.641 20.219 3.436 1 92.69 108 ALA B O 1
ATOM 4212 N N . ARG B 1 109 ? -20.984 18.562 4.809 1 93.44 109 ARG B N 1
ATOM 4213 C CA . ARG B 1 109 ? -19.656 18 4.613 1 93.44 109 ARG B CA 1
ATOM 4214 C C . ARG B 1 109 ? -19.469 17.531 3.178 1 93.44 109 ARG B C 1
ATOM 4216 O O . ARG B 1 109 ? -18.438 17.812 2.553 1 93.44 109 ARG B O 1
ATOM 4223 N N . LEU B 1 110 ? -20.438 16.828 2.723 1 95.88 110 LEU B N 1
ATOM 4224 C CA . LEU B 1 110 ? -20.359 16.281 1.378 1 95.88 110 LEU B CA 1
ATOM 4225 C C . LEU B 1 110 ? -20.312 17.375 0.329 1 95.88 110 LEU B C 1
ATOM 4227 O O . LEU B 1 110 ? -19.609 17.25 -0.679 1 95.88 110 LEU B O 1
ATOM 4231 N N . GLN B 1 111 ? -21.062 18.406 0.599 1 95.19 111 GLN B N 1
ATOM 4232 C CA . GLN B 1 111 ? -21.078 19.547 -0.328 1 95.19 111 GLN B CA 1
ATOM 4233 C C . GLN B 1 111 ? -19.688 20.188 -0.432 1 95.19 111 GLN B C 1
ATOM 4235 O O . GLN B 1 111 ? -19.266 20.578 -1.52 1 95.19 111 GLN B O 1
ATOM 4240 N N . ARG B 1 112 ? -19.109 20.281 0.651 1 93.75 112 ARG B N 1
ATOM 4241 C CA . ARG B 1 112 ? -17.75 20.812 0.643 1 93.75 112 ARG B CA 1
ATOM 4242 C C . ARG B 1 112 ? -16.812 19.906 -0.143 1 93.75 112 ARG B C 1
ATOM 4244 O O . ARG B 1 112 ? -15.984 20.391 -0.92 1 93.75 112 ARG B O 1
ATOM 4251 N N . LEU B 1 113 ? -16.906 18.625 0.041 1 95.12 113 LEU B N 1
ATOM 4252 C CA . LEU B 1 113 ? -16.094 17.672 -0.688 1 95.12 113 LEU B CA 1
ATOM 4253 C C . LEU B 1 113 ? -16.359 17.75 -2.186 1 95.12 113 LEU B C 1
ATOM 4255 O O . LEU B 1 113 ? -15.43 17.734 -2.994 1 95.12 113 LEU B O 1
ATOM 4259 N N . ASP B 1 114 ? -17.594 17.859 -2.508 1 94.75 114 ASP B N 1
ATOM 4260 C CA . ASP B 1 114 ? -17.969 17.922 -3.916 1 94.75 114 ASP B CA 1
ATOM 4261 C C . ASP B 1 114 ? -17.422 19.203 -4.57 1 94.75 114 ASP B C 1
ATOM 4263 O O . ASP B 1 114 ? -17.078 19.188 -5.75 1 94.75 114 ASP B O 1
ATOM 4267 N N . ALA B 1 115 ? -17.312 20.234 -3.799 1 91.56 115 ALA B N 1
ATOM 4268 C CA . ALA B 1 115 ? -16.875 21.516 -4.316 1 91.56 115 ALA B CA 1
ATOM 4269 C C . ALA B 1 115 ? -15.359 21.547 -4.5 1 91.56 115 ALA B C 1
ATOM 4271 O O . ALA B 1 115 ? -14.836 22.312 -5.32 1 91.56 115 ALA B O 1
ATOM 4272 N N . THR B 1 116 ? -14.68 20.641 -3.834 1 89.88 116 THR B N 1
ATOM 4273 C CA . THR B 1 116 ? -13.242 20.859 -3.756 1 89.88 116 THR B CA 1
ATOM 4274 C C . THR B 1 116 ? -12.477 19.672 -4.32 1 89.88 116 THR B C 1
ATOM 4276 O O . THR B 1 116 ? -11.25 19.719 -4.461 1 89.88 116 THR B O 1
ATOM 4279 N N . TYR B 1 117 ? -13.109 18.578 -4.688 1 87.62 117 TYR B N 1
ATOM 4280 C CA . TYR B 1 117 ? -12.391 17.359 -5.055 1 87.62 117 TYR B CA 1
ATOM 4281 C C . TYR B 1 117 ? -11.539 17.594 -6.297 1 87.62 117 TYR B C 1
ATOM 4283 O O . TYR B 1 117 ? -10.492 16.953 -6.461 1 87.62 117 TYR B O 1
ATOM 4291 N N . THR B 1 118 ? -11.836 18.547 -7.152 1 82.62 118 THR B N 1
ATOM 4292 C CA . THR B 1 118 ? -11.078 18.828 -8.367 1 82.62 118 THR B CA 1
ATOM 4293 C C . THR B 1 118 ? -9.805 19.609 -8.047 1 82.62 118 THR B C 1
ATOM 4295 O O . THR B 1 118 ? -8.914 19.719 -8.891 1 82.62 118 THR B O 1
ATOM 4298 N N . THR B 1 119 ? -9.688 20.125 -6.84 1 85.06 119 THR B N 1
ATOM 4299 C CA . THR B 1 119 ? -8.531 20.938 -6.48 1 85.06 119 THR B CA 1
ATOM 4300 C C . THR B 1 119 ? -7.578 20.156 -5.582 1 85.06 119 THR B C 1
ATOM 4302 O O . THR B 1 119 ? -6.586 20.703 -5.098 1 85.06 119 THR B O 1
ATOM 4305 N N . PHE B 1 120 ? -7.863 18.906 -5.352 1 89.81 120 PHE B N 1
ATOM 4306 C CA . PHE B 1 120 ? -7.043 18.094 -4.469 1 89.81 120 PHE B CA 1
ATOM 4307 C C . PHE B 1 120 ? -5.602 18.031 -4.961 1 89.81 120 PHE B C 1
ATOM 4309 O O . PHE B 1 120 ? -4.664 18.016 -4.156 1 89.81 120 PHE B O 1
ATOM 4316 N N . GLY B 1 121 ? -5.461 18.078 -6.277 1 88.12 121 GLY B N 1
ATOM 4317 C CA . GLY B 1 121 ? -4.125 18.062 -6.848 1 88.12 121 GLY B CA 1
ATOM 4318 C C . GLY B 1 121 ? -3.301 19.281 -6.484 1 88.12 121 GLY B C 1
ATOM 4319 O O . GLY B 1 121 ? -2.107 19.172 -6.199 1 88.12 121 GLY B O 1
ATOM 4320 N N . PHE B 1 122 ? -3.947 20.422 -6.457 1 89.44 122 PHE B N 1
ATOM 4321 C CA . PHE B 1 122 ? -3.262 21.656 -6.102 1 89.44 122 PHE B CA 1
ATOM 4322 C C . PHE B 1 122 ? -2.838 21.641 -4.637 1 89.44 122 PHE B C 1
ATOM 4324 O O . PHE B 1 122 ? -1.772 22.156 -4.289 1 89.44 122 PHE B O 1
ATOM 4331 N N . PHE B 1 123 ? -3.686 21.078 -3.83 1 94.56 123 PHE B N 1
ATOM 4332 C CA . PHE B 1 123 ? -3.369 20.969 -2.412 1 94.56 123 PHE B CA 1
ATOM 4333 C C . PHE B 1 123 ? -2.15 20.078 -2.201 1 94.56 123 PHE B C 1
ATOM 4335 O O . PHE B 1 123 ? -1.253 20.422 -1.428 1 94.56 123 PHE B O 1
ATOM 4342 N N . GLU B 1 124 ? -2.121 18.953 -2.889 1 93.06 124 GLU B N 1
ATOM 4343 C CA . GLU B 1 124 ? -0.974 18.047 -2.809 1 93.06 124 GLU B CA 1
ATOM 4344 C C . GLU B 1 124 ? 0.311 18.766 -3.23 1 93.06 124 GLU B C 1
ATOM 4346 O O . GLU B 1 124 ? 1.348 18.609 -2.578 1 93.06 124 GLU B O 1
ATOM 4351 N N . THR B 1 125 ? 0.243 19.516 -4.27 1 90.88 125 THR B N 1
ATOM 4352 C CA . THR B 1 125 ? 1.398 20.25 -4.762 1 90.88 125 THR B CA 1
ATOM 4353 C C . THR B 1 125 ? 1.842 21.297 -3.746 1 90.88 125 THR B C 1
ATOM 4355 O O . THR B 1 125 ? 3.039 21.484 -3.525 1 90.88 125 THR B O 1
ATOM 4358 N N . LEU B 1 126 ? 0.889 21.984 -3.174 1 95 126 LEU B N 1
ATOM 4359 C CA . LEU B 1 126 ? 1.187 22.984 -2.168 1 95 126 LEU B CA 1
ATOM 4360 C C . LEU B 1 126 ? 1.985 22.391 -1.015 1 95 126 LEU B C 1
ATOM 4362 O O . LEU B 1 126 ? 2.967 22.984 -0.562 1 95 126 LEU B O 1
ATOM 4366 N N . LEU B 1 127 ? 1.566 21.234 -0.546 1 96.12 127 LEU B N 1
ATOM 4367 C CA . LEU B 1 127 ? 2.26 20.578 0.556 1 96.12 127 LEU B CA 1
ATOM 4368 C C . LEU B 1 127 ? 3.691 20.234 0.164 1 96.12 127 LEU B C 1
ATOM 4370 O O . LEU B 1 127 ? 4.613 20.375 0.97 1 96.12 127 LEU B O 1
ATOM 4374 N N . LYS B 1 128 ? 3.824 19.844 -1.051 1 91.69 128 LYS B N 1
ATOM 4375 C CA . LYS B 1 128 ? 5.156 19.5 -1.532 1 91.69 128 LYS B CA 1
ATOM 4376 C C . LYS B 1 128 ? 6.051 20.719 -1.63 1 91.69 128 LYS B C 1
ATOM 4378 O O . LYS B 1 128 ? 7.25 20.656 -1.354 1 91.69 128 LYS B O 1
ATOM 4383 N N . LEU B 1 129 ? 5.5 21.812 -2.074 1 93.44 129 LEU B N 1
ATOM 4384 C CA . LEU B 1 129 ? 6.258 23.062 -2.121 1 93.44 129 LEU B CA 1
ATOM 4385 C C . LEU B 1 129 ? 6.754 23.453 -0.733 1 93.44 129 LEU B C 1
ATOM 4387 O O . LEU B 1 129 ? 7.898 23.891 -0.579 1 93.44 129 LEU B O 1
ATOM 4391 N N . TYR B 1 130 ? 5.918 23.25 0.227 1 96.06 130 TYR B N 1
ATOM 4392 C CA . TYR B 1 130 ? 6.293 23.547 1.604 1 96.06 130 TYR B CA 1
ATOM 4393 C C . TYR B 1 130 ? 7.426 22.641 2.072 1 96.06 130 TYR B C 1
ATOM 4395 O O . TYR B 1 130 ? 8.414 23.125 2.637 1 96.06 130 TYR B O 1
ATOM 4403 N N . VAL B 1 131 ? 7.316 21.391 1.835 1 94.06 131 VAL B N 1
ATOM 4404 C CA . VAL B 1 131 ? 8.297 20.406 2.287 1 94.06 131 VAL B CA 1
ATOM 4405 C C . VAL B 1 131 ? 9.641 20.672 1.616 1 94.06 131 VAL B C 1
ATOM 4407 O O . VAL B 1 131 ? 10.688 20.547 2.246 1 94.06 131 VAL B O 1
ATOM 4410 N N . ARG B 1 132 ? 9.562 21.125 0.392 1 90.56 132 ARG B N 1
ATOM 4411 C CA . ARG B 1 132 ? 10.781 21.375 -0.369 1 90.56 132 ARG B CA 1
ATOM 4412 C C . ARG B 1 132 ? 11.297 22.797 -0.131 1 90.56 132 ARG B C 1
ATOM 4414 O O . ARG B 1 132 ? 12.281 23.219 -0.739 1 90.56 132 ARG B O 1
ATOM 4421 N N . GLU B 1 133 ? 10.578 23.5 0.631 1 93.31 133 GLU B N 1
ATOM 4422 C CA . GLU B 1 133 ? 10.93 24.875 1.012 1 93.31 133 GLU B CA 1
ATOM 4423 C C . GLU B 1 133 ? 11.039 25.766 -0.212 1 93.31 133 GLU B C 1
ATOM 4425 O O . GLU B 1 133 ? 11.984 26.547 -0.333 1 93.31 133 GLU B O 1
ATOM 4430 N N . ARG B 1 134 ? 10.156 25.484 -1.139 1 90.88 134 ARG B N 1
ATOM 4431 C CA . ARG B 1 134 ? 10 26.406 -2.268 1 90.88 134 ARG B CA 1
ATOM 4432 C C . ARG B 1 134 ? 9.016 27.516 -1.934 1 90.88 134 ARG B C 1
ATOM 4434 O O . ARG B 1 134 ? 7.855 27.469 -2.342 1 90.88 134 ARG B O 1
ATOM 4441 N N . TRP B 1 135 ? 9.547 28.562 -1.399 1 93.94 135 TRP B N 1
ATOM 4442 C CA . TRP B 1 135 ? 8.711 29.531 -0.684 1 93.94 135 TRP B CA 1
ATOM 4443 C C . TRP B 1 135 ? 8.023 30.484 -1.656 1 93.94 135 TRP B C 1
ATOM 4445 O O . TRP B 1 135 ? 6.891 30.906 -1.419 1 93.94 135 TRP B O 1
ATOM 4455 N N . VAL B 1 136 ? 8.641 30.828 -2.738 1 89.62 136 VAL B N 1
ATOM 4456 C CA . VAL B 1 136 ? 8.016 31.75 -3.686 1 89.62 136 VAL B CA 1
ATOM 4457 C C . VAL B 1 136 ? 6.824 31.062 -4.355 1 89.62 136 VAL B C 1
ATOM 4459 O O . VAL B 1 136 ? 5.699 31.578 -4.289 1 89.62 136 VAL B O 1
ATOM 4462 N N . PRO B 1 137 ? 7.02 29.922 -4.949 1 89.38 137 PRO B N 1
ATOM 4463 C CA . PRO B 1 137 ? 5.855 29.234 -5.504 1 89.38 137 PRO B CA 1
ATOM 4464 C C . PRO B 1 137 ? 4.812 28.891 -4.445 1 89.38 137 PRO B C 1
ATOM 4466 O O . PRO B 1 137 ? 3.615 28.859 -4.738 1 89.38 137 PRO B O 1
ATOM 4469 N N . PHE B 1 138 ? 5.266 28.609 -3.244 1 94.38 138 PHE B N 1
ATOM 4470 C CA . PHE B 1 138 ? 4.355 28.312 -2.143 1 94.38 138 PHE B CA 1
ATOM 4471 C C . PHE B 1 138 ? 3.445 29.516 -1.861 1 94.38 138 PHE B C 1
ATOM 4473 O O . PHE B 1 138 ? 2.223 29.359 -1.802 1 94.38 138 PHE B O 1
ATOM 4480 N N . LYS B 1 139 ? 4.059 30.641 -1.736 1 94.31 139 LYS B N 1
ATOM 4481 C CA . LYS B 1 139 ? 3.295 31.859 -1.498 1 94.31 139 LYS B CA 1
ATOM 4482 C C . LYS B 1 139 ? 2.324 32.125 -2.645 1 94.31 139 LYS B C 1
ATOM 4484 O O . LYS B 1 139 ? 1.155 32.469 -2.412 1 94.31 139 LYS B O 1
ATOM 4489 N N . ASN B 1 140 ? 2.729 31.969 -3.84 1 90.12 140 ASN B N 1
ATOM 4490 C CA . ASN B 1 140 ? 1.886 32.188 -5.012 1 90.12 140 ASN B CA 1
ATOM 4491 C C . ASN B 1 140 ? 0.695 31.234 -5.035 1 90.12 140 ASN B C 1
ATOM 4493 O O . ASN B 1 140 ? -0.421 31.625 -5.367 1 90.12 140 ASN B O 1
ATOM 4497 N N . ALA B 1 141 ? 0.98 30.016 -4.707 1 91 141 ALA B N 1
ATOM 4498 C CA . ALA B 1 141 ? -0.082 29 -4.691 1 91 141 ALA B CA 1
ATOM 4499 C C . ALA B 1 141 ? -1.141 29.344 -3.646 1 91 141 ALA B C 1
ATOM 4501 O O . ALA B 1 141 ? -2.34 29.203 -3.9 1 91 141 ALA B O 1
ATOM 4502 N N . ILE B 1 142 ? -0.689 29.766 -2.473 1 94.69 142 ILE B N 1
ATOM 4503 C CA . ILE B 1 142 ? -1.598 30.125 -1.393 1 94.69 142 ILE B CA 1
ATOM 4504 C C . ILE B 1 142 ? -2.496 31.281 -1.844 1 94.69 142 ILE B C 1
ATOM 4506 O O . ILE B 1 142 ? -3.715 31.234 -1.668 1 94.69 142 ILE B O 1
ATOM 4510 N N . GLU B 1 143 ? -1.961 32.188 -2.463 1 92.62 143 GLU B N 1
ATOM 4511 C CA . GLU B 1 143 ? -2.682 33.406 -2.846 1 92.62 143 GLU B CA 1
ATOM 4512 C C . GLU B 1 143 ? -3.59 33.156 -4.047 1 92.62 143 GLU B C 1
ATOM 4514 O O . GLU B 1 143 ? -4.723 33.625 -4.086 1 92.62 143 GLU B O 1
ATOM 4519 N N . ARG B 1 144 ? -3.189 32.375 -4.953 1 87.81 144 ARG B N 1
ATOM 4520 C CA . ARG B 1 144 ? -3.908 32.188 -6.207 1 87.81 144 ARG B CA 1
ATOM 4521 C C . ARG B 1 144 ? -4.977 31.094 -6.066 1 87.81 144 ARG B C 1
ATOM 4523 O O . ARG B 1 144 ? -6.035 31.172 -6.695 1 87.81 144 ARG B O 1
ATOM 4530 N N . ARG B 1 145 ? -4.688 30.078 -5.25 1 88 145 ARG B N 1
ATOM 4531 C CA . ARG B 1 145 ? -5.535 28.891 -5.312 1 88 145 ARG B CA 1
ATOM 4532 C C . ARG B 1 145 ? -6.324 28.719 -4.02 1 88 145 ARG B C 1
ATOM 4534 O O . ARG B 1 145 ? -7.371 28.062 -4.008 1 88 145 ARG B O 1
ATOM 4541 N N . PHE B 1 146 ? -5.844 29.297 -2.91 1 92 146 PHE B N 1
ATOM 4542 C CA . PHE B 1 146 ? -6.469 28.984 -1.631 1 92 146 PHE B CA 1
ATOM 4543 C C . PHE B 1 146 ? -6.914 30.266 -0.919 1 92 146 PHE B C 1
ATOM 4545 O O . PHE B 1 146 ? -7.258 30.234 0.264 1 92 146 PHE B O 1
ATOM 4552 N N . ASP B 1 147 ? -6.891 31.391 -1.603 1 89.44 147 ASP B N 1
ATOM 4553 C CA . ASP B 1 147 ? -7.371 32.688 -1.111 1 89.44 147 ASP B CA 1
ATOM 4554 C C . ASP B 1 147 ? -6.73 33.031 0.23 1 89.44 147 ASP B C 1
ATOM 4556 O O . ASP B 1 147 ? -7.406 33.5 1.139 1 89.44 147 ASP B O 1
ATOM 4560 N N . GLY B 1 148 ? -5.531 32.594 0.407 1 92.06 148 GLY B N 1
ATOM 4561 C CA . GLY B 1 148 ? -4.805 32.938 1.626 1 92.06 148 GLY B CA 1
ATOM 4562 C C . GLY B 1 148 ? -3.695 33.938 1.412 1 92.06 148 GLY B C 1
ATOM 4563 O O . GLY B 1 148 ? -3.572 34.5 0.329 1 92.06 148 GLY B O 1
ATOM 4564 N N . THR B 1 149 ? -3.049 34.219 2.553 1 92.69 149 THR B N 1
ATOM 4565 C CA . THR B 1 149 ? -1.934 35.156 2.512 1 92.69 149 THR B CA 1
ATOM 4566 C C . THR B 1 149 ? -0.792 34.688 3.406 1 92.69 149 THR B C 1
ATOM 4568 O O . THR B 1 149 ? -1.028 34.156 4.496 1 92.69 149 THR B O 1
ATOM 4571 N N . VAL B 1 150 ? 0.349 34.844 2.854 1 95.12 150 VAL B N 1
ATOM 4572 C CA . VAL B 1 150 ? 1.542 34.656 3.674 1 95.12 150 VAL B CA 1
ATOM 4573 C C . VAL B 1 150 ? 2.045 36.031 4.16 1 95.12 150 VAL B C 1
ATOM 4575 O O . VAL B 1 150 ? 2.637 36.781 3.393 1 95.12 150 VAL B O 1
ATOM 4578 N N . VAL B 1 151 ? 1.945 36.281 5.379 1 93.5 151 VAL B N 1
ATOM 4579 C CA . VAL B 1 151 ? 2.102 37.594 5.969 1 93.5 151 VAL B CA 1
ATOM 4580 C C . VAL B 1 151 ? 3.547 38.062 5.812 1 93.5 151 VAL B C 1
ATOM 4582 O O . VAL B 1 151 ? 3.801 39.25 5.586 1 93.5 151 VAL B O 1
ATOM 4585 N N . SER B 1 152 ? 4.5 37.156 6.031 1 94.25 152 SER B N 1
ATOM 4586 C CA . SER B 1 152 ? 5.918 37.469 5.918 1 94.25 152 SER B CA 1
ATOM 4587 C C . SER B 1 152 ? 6.738 36.25 5.566 1 94.25 152 SER B C 1
ATOM 4589 O O . SER B 1 152 ? 6.191 35.156 5.406 1 94.25 152 SER B O 1
ATOM 4591 N N . ASP B 1 153 ? 8.008 36.469 5.465 1 93.25 153 ASP B N 1
ATOM 4592 C CA . ASP B 1 153 ? 8.906 35.375 5.098 1 93.25 153 ASP B CA 1
ATOM 4593 C C . ASP B 1 153 ? 9.367 34.594 6.332 1 93.25 153 ASP B C 1
ATOM 4595 O O . ASP B 1 153 ? 10.156 33.656 6.227 1 93.25 153 ASP B O 1
ATOM 4599 N N . LYS B 1 154 ? 8.852 34.969 7.449 1 93.94 154 LYS B N 1
ATOM 4600 C CA . LYS B 1 154 ? 9.172 34.219 8.664 1 93.94 154 LYS B CA 1
ATOM 4601 C C . LYS B 1 154 ? 8.477 32.875 8.68 1 93.94 154 LYS B C 1
ATOM 4603 O O . LYS B 1 154 ? 7.363 32.719 8.18 1 93.94 154 LYS B O 1
ATOM 4608 N N . MET B 1 155 ? 9.125 31.906 9.336 1 93.56 155 MET B N 1
ATOM 4609 C CA . MET B 1 155 ? 8.617 30.547 9.328 1 93.56 155 MET B CA 1
ATOM 4610 C C . MET B 1 155 ? 7.277 30.453 10.039 1 93.56 155 MET B C 1
ATOM 4612 O O . MET B 1 155 ? 6.418 29.656 9.656 1 93.56 155 MET B O 1
ATOM 4616 N N . GLN B 1 156 ? 7.078 31.219 11.117 1 93.62 156 GLN B N 1
ATOM 4617 C CA . GLN B 1 156 ? 5.812 31.188 11.836 1 93.62 156 GLN B CA 1
ATOM 4618 C C . GLN B 1 156 ? 4.652 31.594 10.93 1 93.62 156 GLN B C 1
ATOM 4620 O O . GLN B 1 156 ? 3.555 31.031 11.039 1 93.62 156 GLN B O 1
ATOM 4625 N N . ASP B 1 157 ? 4.926 32.469 10.031 1 95.31 157 ASP B N 1
ATOM 4626 C CA . ASP B 1 157 ? 3.881 32.938 9.125 1 95.31 157 ASP B CA 1
ATOM 4627 C C . ASP B 1 157 ? 3.666 31.953 7.98 1 95.31 157 ASP B C 1
ATOM 4629 O O . ASP B 1 157 ? 2.535 31.734 7.543 1 95.31 157 ASP B O 1
ATOM 4633 N N . ARG B 1 158 ? 4.715 31.375 7.473 1 95.94 158 ARG B N 1
ATOM 4634 C CA . ARG B 1 158 ? 4.602 30.312 6.473 1 95.94 158 ARG B CA 1
ATOM 4635 C C . ARG B 1 158 ? 3.838 29.125 7.023 1 95.94 158 ARG B C 1
ATOM 4637 O O . ARG B 1 158 ? 2.959 28.578 6.352 1 95.94 158 ARG B O 1
ATOM 4644 N N . ASN B 1 159 ? 4.152 28.797 8.273 1 96 159 ASN B N 1
ATOM 4645 C CA . ASN B 1 159 ? 3.453 27.719 8.953 1 96 159 ASN B CA 1
ATOM 4646 C C . ASN B 1 159 ? 1.974 28.047 9.148 1 96 159 ASN B C 1
ATOM 4648 O O . ASN B 1 159 ? 1.115 27.188 8.961 1 96 159 ASN B O 1
ATOM 4652 N N . ALA B 1 160 ? 1.768 29.234 9.531 1 95.75 160 ALA B N 1
ATOM 4653 C CA . ALA B 1 160 ? 0.384 29.641 9.75 1 95.75 160 ALA B CA 1
ATOM 4654 C C . ALA B 1 160 ? -0.433 29.531 8.461 1 95.75 160 ALA B C 1
ATOM 4656 O O . ALA B 1 160 ? -1.574 29.062 8.492 1 95.75 160 ALA B O 1
ATOM 4657 N N . ALA B 1 161 ? 0.117 29.984 7.375 1 97.06 161 ALA B N 1
ATOM 4658 C CA . ALA B 1 161 ? -0.562 29.891 6.086 1 97.06 161 ALA B CA 1
ATOM 4659 C C . ALA B 1 161 ? -0.815 28.422 5.711 1 97.06 161 ALA B C 1
ATOM 4661 O O . ALA B 1 161 ? -1.903 28.078 5.246 1 97.06 161 ALA B O 1
ATOM 4662 N N . LEU B 1 162 ? 0.205 27.578 5.898 1 97.25 162 LEU B N 1
ATOM 4663 C CA . LEU B 1 162 ? 0.09 26.156 5.613 1 97.25 162 LEU B CA 1
ATOM 4664 C C . LEU B 1 162 ? -1.053 25.531 6.406 1 97.25 162 LEU B C 1
ATOM 4666 O O . LEU B 1 162 ? -1.922 24.875 5.836 1 97.25 162 LEU B O 1
ATOM 4670 N N . TYR B 1 163 ? -1.095 25.766 7.699 1 96.12 163 TYR B N 1
ATOM 4671 C CA . TYR B 1 163 ? -2.045 25.094 8.586 1 96.12 163 TYR B CA 1
ATOM 4672 C C . TYR B 1 163 ? -3.453 25.641 8.383 1 96.12 163 TYR B C 1
ATOM 4674 O O . TYR B 1 163 ? -4.438 24.922 8.578 1 96.12 163 TYR B O 1
ATOM 4682 N N . ASP B 1 164 ? -3.535 26.875 7.957 1 95.81 164 ASP B N 1
ATOM 4683 C CA . ASP B 1 164 ? -4.84 27.422 7.598 1 95.81 164 ASP B CA 1
ATOM 4684 C C . ASP B 1 164 ? -5.438 26.672 6.402 1 95.81 164 ASP B C 1
ATOM 4686 O O . ASP B 1 164 ? -6.617 26.328 6.41 1 95.81 164 ASP B O 1
ATOM 4690 N N . VAL B 1 165 ? -4.648 26.453 5.379 1 96.25 165 VAL B N 1
ATOM 4691 C CA . VAL B 1 165 ? -5.105 25.734 4.195 1 96.25 165 VAL B CA 1
ATOM 4692 C C . VAL B 1 165 ? -5.48 24.312 4.57 1 96.25 165 VAL B C 1
ATOM 4694 O O . VAL B 1 165 ? -6.488 23.781 4.098 1 96.25 165 VAL B O 1
ATOM 4697 N N . ILE B 1 166 ? -4.66 23.656 5.414 1 96.12 166 ILE B N 1
ATOM 4698 C CA . ILE B 1 166 ? -4.938 22.297 5.852 1 96.12 166 ILE B CA 1
ATOM 4699 C C . ILE B 1 166 ? -6.273 22.25 6.59 1 96.12 166 ILE B C 1
ATOM 4701 O O . ILE B 1 166 ? -7.105 21.391 6.328 1 96.12 166 ILE B O 1
ATOM 4705 N N . ALA B 1 167 ? -6.488 23.203 7.48 1 93.12 167 ALA B N 1
ATOM 4706 C CA . ALA B 1 167 ? -7.711 23.25 8.273 1 93.12 167 ALA B CA 1
ATOM 4707 C C . ALA B 1 167 ? -8.945 23.359 7.375 1 93.12 167 ALA B C 1
ATOM 4709 O O . ALA B 1 167 ? -9.938 22.672 7.582 1 93.12 167 ALA B O 1
ATOM 4710 N N . VAL B 1 168 ? -8.844 24.172 6.406 1 93.19 168 VAL B N 1
ATOM 4711 C CA . VAL B 1 168 ? -9.977 24.422 5.52 1 93.19 168 VAL B CA 1
ATOM 4712 C C . VAL B 1 168 ? -10.203 23.219 4.617 1 93.19 168 VAL B C 1
ATOM 4714 O O . VAL B 1 168 ? -11.344 22.766 4.445 1 93.19 168 VAL B O 1
ATOM 4717 N N . THR B 1 169 ? -9.164 22.703 4.035 1 94.69 169 THR B N 1
ATOM 4718 C CA . THR B 1 169 ? -9.258 21.609 3.062 1 94.69 169 THR B CA 1
ATOM 4719 C C . THR B 1 169 ? -9.703 20.312 3.736 1 94.69 169 THR B C 1
ATOM 4721 O O . THR B 1 169 ? -10.461 19.531 3.156 1 94.69 169 THR B O 1
ATOM 4724 N N . MET B 1 170 ? -9.281 20.141 5 1 95.56 170 MET B N 1
ATOM 4725 C CA . MET B 1 170 ? -9.477 18.844 5.641 1 95.56 170 MET B CA 1
ATOM 4726 C C . MET B 1 170 ? -10.656 18.891 6.605 1 95.56 170 MET B C 1
ATOM 4728 O O . MET B 1 170 ? -10.969 17.891 7.258 1 95.56 170 MET B O 1
ATOM 4732 N N . TRP B 1 171 ? -11.367 19.922 6.684 1 92.94 171 TRP B N 1
ATOM 4733 C CA . TRP B 1 171 ? -12.43 20.109 7.66 1 92.94 171 TRP B CA 1
ATOM 4734 C C . TRP B 1 171 ? -13.492 19.016 7.539 1 92.94 171 TRP B C 1
ATOM 4736 O O . TRP B 1 171 ? -14.039 18.562 8.547 1 92.94 171 TRP B O 1
ATOM 4746 N N . PRO B 1 172 ? -13.781 18.5 6.328 1 94.81 172 PRO B N 1
ATOM 4747 C CA . PRO B 1 172 ? -14.828 17.484 6.234 1 94.81 172 PRO B CA 1
ATOM 4748 C C . PRO B 1 172 ? -14.477 16.203 6.984 1 94.81 172 PRO B C 1
ATOM 4750 O O . PRO B 1 172 ? -15.367 15.438 7.359 1 94.81 172 PRO B O 1
ATOM 4753 N N . PHE B 1 173 ? -13.227 16 7.152 1 95.94 173 PHE B N 1
ATOM 4754 C CA . PHE B 1 173 ? -12.789 14.758 7.766 1 95.94 173 PHE B CA 1
ATOM 4755 C C . PHE B 1 173 ? -12.586 14.93 9.266 1 95.94 173 PHE B C 1
ATOM 4757 O O . PHE B 1 173 ? -12.234 13.977 9.961 1 95.94 173 PHE B O 1
ATOM 4764 N N . ALA B 1 174 ? -12.719 16.125 9.727 1 90.56 174 ALA B N 1
ATOM 4765 C CA . ALA B 1 174 ? -12.586 16.406 11.156 1 90.56 174 ALA B CA 1
ATOM 4766 C C . ALA B 1 174 ? -13.797 15.891 11.93 1 90.56 174 ALA B C 1
ATOM 4768 O O . ALA B 1 174 ? -14.883 15.758 11.367 1 90.56 174 ALA B O 1
ATOM 4769 N N . LYS B 1 175 ? -13.5 15.508 13.117 1 83.06 175 LYS B N 1
ATOM 4770 C CA . LYS B 1 175 ? -14.633 15.172 13.969 1 83.06 175 LYS B CA 1
ATOM 4771 C C . LYS B 1 175 ? -15.375 16.422 14.43 1 83.06 175 LYS B C 1
ATOM 4773 O O . LYS B 1 175 ? -14.75 17.391 14.867 1 83.06 175 LYS B O 1
ATOM 4778 N N . PRO B 1 176 ? -16.516 16.422 14.328 1 69.12 176 PRO B N 1
ATOM 4779 C CA . PRO B 1 176 ? -17.25 17.609 14.773 1 69.12 176 PRO B CA 1
ATOM 4780 C C . PRO B 1 176 ? -16.953 17.969 16.234 1 69.12 176 PRO B C 1
ATOM 4782 O O . PRO B 1 176 ? -17.062 17.109 17.109 1 69.12 176 PRO B O 1
ATOM 4785 N N . GLY B 1 177 ? -16.422 19.203 16.594 1 64.19 177 GLY B N 1
ATOM 4786 C CA . GLY B 1 177 ? -16.25 19.734 17.938 1 64.19 177 GLY B CA 1
ATOM 4787 C C . GLY B 1 177 ? -14.906 19.391 18.562 1 64.19 177 GLY B C 1
ATOM 4788 O O . GLY B 1 177 ? -14.555 19.922 19.609 1 64.19 177 GLY B O 1
ATOM 4789 N N . GLN B 1 178 ? -14.055 18.609 18.078 1 67.69 178 GLN B N 1
ATOM 4790 C CA . GLN B 1 178 ? -12.883 18.047 18.734 1 67.69 178 GLN B CA 1
ATOM 4791 C C . GLN B 1 178 ? -11.68 18.969 18.578 1 67.69 178 GLN B C 1
ATOM 4793 O O . GLN B 1 178 ? -10.898 19.141 19.531 1 67.69 178 GLN B O 1
ATOM 4798 N N . ALA B 1 179 ? -11.461 19.75 17.688 1 70.94 179 ALA B N 1
ATOM 4799 C CA . ALA B 1 179 ? -10.219 20.438 17.375 1 70.94 179 ALA B CA 1
ATOM 4800 C C . ALA B 1 179 ? -9.938 21.531 18.391 1 70.94 179 ALA B C 1
ATOM 4802 O O . ALA B 1 179 ? -8.805 21.672 18.875 1 70.94 179 ALA B O 1
ATOM 4803 N N . LEU B 1 180 ? -10.883 22.188 18.906 1 78.38 180 LEU B N 1
ATOM 4804 C CA . LEU B 1 180 ? -10.68 23.328 19.781 1 78.38 180 LEU B CA 1
ATOM 4805 C C . LEU B 1 180 ? -10.234 22.875 21.172 1 78.38 180 LEU B C 1
ATOM 4807 O O . LEU B 1 180 ? -9.344 23.484 21.781 1 78.38 180 LEU B O 1
ATOM 4811 N N . GLU B 1 181 ? -10.727 21.844 21.625 1 80.38 181 GLU B N 1
ATOM 4812 C CA . GLU B 1 181 ? -10.383 21.312 22.938 1 80.38 181 GLU B CA 1
ATOM 4813 C C . GLU B 1 181 ? -8.938 20.828 22.984 1 80.38 181 GLU B C 1
ATOM 4815 O O . GLU B 1 181 ? -8.227 21.047 23.969 1 80.38 181 GLU B O 1
ATOM 4820 N N . ASP B 1 182 ? -8.531 20.281 21.938 1 85.12 182 ASP B N 1
ATOM 4821 C CA . ASP B 1 182 ? -7.168 19.75 21.875 1 85.12 182 ASP B CA 1
ATOM 4822 C C . ASP B 1 182 ? -6.145 20.891 21.859 1 85.12 182 ASP B C 1
ATOM 4824 O O . ASP B 1 182 ? -5.145 20.828 22.562 1 85.12 182 ASP B O 1
ATOM 4828 N N . ILE B 1 183 ? -6.445 21.859 21.109 1 85.38 183 ILE B N 1
ATOM 4829 C CA . ILE B 1 183 ? -5.516 22.969 20.984 1 85.38 183 ILE B CA 1
ATOM 4830 C C . ILE B 1 183 ? -5.371 23.672 22.328 1 85.38 183 ILE B C 1
ATOM 4832 O O . ILE B 1 183 ? -4.262 24.016 22.734 1 85.38 183 ILE B O 1
ATOM 4836 N N . GLU B 1 184 ? -6.465 23.812 23 1 88.19 184 GLU B N 1
ATOM 4837 C CA . GLU B 1 184 ? -6.438 24.453 24.312 1 88.19 184 GLU B CA 1
ATOM 4838 C C . GLU B 1 184 ? -5.617 23.625 25.297 1 88.19 184 GLU B C 1
ATOM 4840 O O . GLU B 1 184 ? -4.852 24.188 26.094 1 88.19 184 GLU B O 1
ATOM 4845 N N . GLN B 1 185 ? -5.797 22.453 25.219 1 90.75 185 GLN B N 1
ATOM 4846 C CA . GLN B 1 185 ? -5.051 21.578 26.109 1 90.75 185 GLN B CA 1
ATOM 4847 C C . GLN B 1 185 ? -3.551 21.656 25.828 1 90.75 185 GLN B C 1
ATOM 4849 O O . GLN B 1 185 ? -2.744 21.719 26.75 1 90.75 185 GLN B O 1
ATOM 4854 N N . TYR B 1 186 ? -3.166 21.656 24.562 1 93.19 186 TYR B N 1
ATOM 4855 C CA . TYR B 1 186 ? -1.758 21.734 24.188 1 93.19 186 TYR B CA 1
ATOM 4856 C C . TYR B 1 186 ? -1.141 23.047 24.656 1 93.19 186 TYR B C 1
ATOM 4858 O O . TYR B 1 186 ? -0.026 23.062 25.188 1 93.19 186 TYR B O 1
ATOM 4866 N N . MET B 1 187 ? -1.923 24.031 24.516 1 90.62 187 MET B N 1
ATOM 4867 C CA . MET B 1 187 ? -1.442 25.344 24.938 1 90.62 187 MET B CA 1
ATOM 4868 C C . MET B 1 187 ? -1.268 25.406 26.438 1 90.62 187 MET B C 1
ATOM 4870 O O . MET B 1 187 ? -0.26 25.922 26.938 1 90.62 187 MET B O 1
ATOM 4874 N N . LYS B 1 188 ? -2.223 24.875 27.141 1 93.31 188 LYS B N 1
ATOM 4875 C CA . LYS B 1 188 ? -2.164 24.859 28.594 1 93.31 188 LYS B CA 1
ATOM 4876 C C . LYS B 1 188 ? -0.943 24.094 29.094 1 93.31 188 LYS B C 1
ATOM 4878 O O . LYS B 1 188 ? -0.229 24.562 29.984 1 93.31 188 LYS B O 1
ATOM 4883 N N . VAL B 1 189 ? -0.697 23.031 28.516 1 95.06 189 VAL B N 1
ATOM 4884 C CA . VAL B 1 189 ? 0.411 22.172 28.938 1 95.06 189 VAL B CA 1
ATOM 4885 C C . VAL B 1 189 ? 1.738 22.859 28.625 1 95.06 189 VAL B C 1
ATOM 4887 O O . VAL B 1 189 ? 2.643 22.891 29.469 1 95.06 189 VAL B O 1
ATOM 4890 N N . GLN B 1 190 ? 1.844 23.422 27.5 1 94 190 GLN B N 1
ATOM 4891 C CA . GLN B 1 190 ? 3.08 24.078 27.109 1 94 190 GLN B CA 1
ATOM 4892 C C . GLN B 1 190 ? 3.361 25.297 27.969 1 94 190 GLN B C 1
ATOM 4894 O O . GLN B 1 190 ? 4.5 25.531 28.391 1 94 190 GLN B O 1
ATOM 4899 N N . LEU B 1 191 ? 2.301 25.984 28.266 1 92.19 191 LEU B N 1
ATOM 4900 C CA . LEU B 1 191 ? 2.453 27.156 29.109 1 92.19 191 LEU B CA 1
ATOM 4901 C C . LEU B 1 191 ? 2.859 26.75 30.531 1 92.19 191 LEU B C 1
ATOM 4903 O O . LEU B 1 191 ? 3.693 27.406 31.156 1 92.19 191 LEU B O 1
ATOM 4907 N N . HIS B 1 192 ? 2.242 25.766 31 1 95.62 192 HIS B N 1
ATOM 4908 C CA . HIS B 1 192 ? 2.596 25.25 32.312 1 95.62 192 HIS B CA 1
ATOM 4909 C C . HIS B 1 192 ? 4.066 24.859 32.375 1 95.62 192 HIS B C 1
ATOM 4911 O O . HIS B 1 192 ? 4.777 25.234 33.312 1 95.62 192 HIS B O 1
ATOM 4917 N N . LEU B 1 193 ? 4.516 24.188 31.375 1 95.94 193 LEU B N 1
ATOM 4918 C CA . LEU B 1 193 ? 5.898 23.734 31.328 1 95.94 193 LEU B CA 1
ATOM 4919 C C . LEU B 1 193 ? 6.855 24.906 31.156 1 95.94 193 LEU B C 1
ATOM 4921 O O . LEU B 1 193 ? 7.926 24.938 31.781 1 95.94 193 LEU B O 1
ATOM 4925 N N . ALA B 1 194 ? 6.488 25.812 30.359 1 93.25 194 ALA B N 1
ATOM 4926 C CA . ALA B 1 194 ? 7.309 27 30.141 1 93.25 194 ALA B CA 1
ATOM 4927 C C . ALA B 1 194 ? 7.484 27.797 31.422 1 93.25 194 ALA B C 1
ATOM 4929 O O . ALA B 1 194 ? 8.523 28.422 31.641 1 93.25 194 ALA B O 1
ATOM 4930 N N . ASN B 1 195 ? 6.504 27.688 32.281 1 93.44 195 ASN B N 1
ATOM 4931 C CA . ASN B 1 195 ? 6.523 28.484 33.531 1 93.44 195 ASN B CA 1
ATOM 4932 C C . ASN B 1 195 ? 7.172 27.703 34.656 1 93.44 195 ASN B C 1
ATOM 4934 O O . ASN B 1 195 ? 7.812 28.297 35.531 1 93.44 195 ASN B O 1
ATOM 4938 N N . THR B 1 196 ? 6.988 26.438 34.688 1 95.06 196 THR B N 1
ATOM 4939 C CA . THR B 1 196 ? 7.398 25.672 35.844 1 95.06 196 THR B CA 1
ATOM 4940 C C . THR B 1 196 ? 8.711 24.938 35.562 1 95.06 196 THR B C 1
ATOM 4942 O O . THR B 1 196 ? 9.461 24.625 36.5 1 95.06 196 THR B O 1
ATOM 4945 N N . GLN B 1 197 ? 8.906 24.594 34.344 1 94.25 197 GLN B N 1
ATOM 4946 C CA . GLN B 1 197 ? 10.07 23.797 33.969 1 94.25 197 GLN B CA 1
ATOM 4947 C C . GLN B 1 197 ? 10.742 24.359 32.719 1 94.25 197 GLN B C 1
ATOM 4949 O O . GLN B 1 197 ? 10.992 23.641 31.766 1 94.25 197 GLN B O 1
ATOM 4954 N N . LYS B 1 198 ? 11.008 25.578 32.781 1 92.5 198 LYS B N 1
ATOM 4955 C CA . LYS B 1 198 ? 11.461 26.312 31.594 1 92.5 198 LYS B CA 1
ATOM 4956 C C . LYS B 1 198 ? 12.727 25.688 31.016 1 92.5 198 LYS B C 1
ATOM 4958 O O . LYS B 1 198 ? 12.789 25.422 29.812 1 92.5 198 LYS B O 1
ATOM 4963 N N . LEU B 1 199 ? 13.719 25.391 31.812 1 94.19 199 LEU B N 1
ATOM 4964 C CA . LEU B 1 199 ? 14.992 24.875 31.344 1 94.19 199 LEU B CA 1
ATOM 4965 C C . LEU B 1 199 ? 14.836 23.469 30.75 1 94.19 199 LEU B C 1
ATOM 4967 O O . LEU B 1 199 ? 15.359 23.172 29.672 1 94.19 199 LEU B O 1
ATOM 4971 N N . SER B 1 200 ? 14.102 22.688 31.484 1 96.5 200 SER B N 1
ATOM 4972 C CA . SER B 1 200 ? 13.906 21.312 31.047 1 96.5 200 SER B CA 1
ATOM 4973 C C . SER B 1 200 ? 13.055 21.266 29.781 1 96.5 200 SER B C 1
ATOM 4975 O O . SER B 1 200 ? 13.312 20.453 28.875 1 96.5 200 SER B O 1
ATOM 4977 N N . PHE B 1 201 ? 12.062 22.094 29.734 1 96.88 201 PHE B N 1
ATOM 4978 C CA . PHE B 1 201 ? 11.219 22.172 28.547 1 96.88 201 PHE B CA 1
ATOM 4979 C C . PHE B 1 201 ? 12.008 22.672 27.359 1 96.88 201 PHE B C 1
ATOM 4981 O O . PHE B 1 201 ? 11.867 22.156 26.25 1 96.88 201 PHE B O 1
ATOM 4988 N N . GLY B 1 202 ? 12.812 23.594 27.609 1 95.31 202 GLY B N 1
ATOM 4989 C CA . GLY B 1 202 ? 13.703 24.094 26.562 1 95.31 202 GLY B CA 1
ATOM 4990 C C . GLY B 1 202 ? 14.633 23.031 26.016 1 95.31 202 GLY B C 1
ATOM 4991 O O . GLY B 1 202 ? 14.867 22.953 24.812 1 95.31 202 GLY B O 1
ATOM 4992 N N . ALA B 1 203 ? 15.195 22.234 26.906 1 96 203 ALA B N 1
ATOM 4993 C CA . ALA B 1 203 ? 16.078 21.141 26.5 1 96 203 ALA B CA 1
ATOM 4994 C C . ALA B 1 203 ? 15.344 20.125 25.641 1 96 203 ALA B C 1
ATOM 4996 O O . ALA B 1 203 ? 15.914 19.578 24.688 1 96 203 ALA B O 1
ATOM 4997 N N . PHE B 1 204 ? 14.148 19.906 25.969 1 97.5 204 PHE B N 1
ATOM 4998 C CA . PHE B 1 204 ? 13.305 19.016 25.203 1 97.5 204 PHE B CA 1
ATOM 4999 C C . PHE B 1 204 ? 13.07 19.562 23.797 1 97.5 204 PHE B C 1
ATOM 5001 O O . PHE B 1 204 ? 13.25 18.844 22.812 1 97.5 204 PHE B O 1
ATOM 5008 N N . ILE B 1 205 ? 12.688 20.781 23.734 1 96.94 205 ILE B N 1
ATOM 5009 C CA . ILE B 1 205 ? 12.438 21.438 22.469 1 96.94 205 ILE B CA 1
ATOM 5010 C C . ILE B 1 205 ? 13.711 21.406 21.609 1 96.94 205 ILE B C 1
ATOM 5012 O O . ILE B 1 205 ? 13.656 21.094 20.422 1 96.94 205 ILE B O 1
ATOM 5016 N N . ASP B 1 206 ? 14.805 21.672 22.188 1 95.94 206 ASP B N 1
ATOM 5017 C CA . ASP B 1 206 ? 16.078 21.656 21.484 1 95.94 206 ASP B CA 1
ATOM 5018 C C . ASP B 1 206 ? 16.375 20.266 20.906 1 95.94 206 ASP B C 1
ATOM 5020 O O . ASP B 1 206 ? 16.812 20.141 19.766 1 95.94 206 ASP B O 1
ATOM 5024 N N . GLU B 1 207 ? 16.078 19.312 21.641 1 95.81 207 GLU B N 1
ATOM 5025 C CA . GLU B 1 207 ? 16.406 17.953 21.203 1 95.81 207 GLU B CA 1
ATOM 5026 C C . GLU B 1 207 ? 15.547 17.531 20.016 1 95.81 207 GLU B C 1
ATOM 5028 O O . GLU B 1 207 ? 16.047 16.969 19.031 1 95.81 207 GLU B O 1
ATOM 5033 N N . ILE B 1 208 ? 14.234 17.781 20.078 1 96.56 208 ILE B N 1
ATOM 5034 C CA . ILE B 1 208 ? 13.344 17.312 19.016 1 96.56 208 ILE B CA 1
ATOM 5035 C C . ILE B 1 208 ? 13.578 18.141 17.75 1 96.56 208 ILE B C 1
ATOM 5037 O O . ILE B 1 208 ? 13.305 17.672 16.641 1 96.56 208 ILE B O 1
ATOM 5041 N N . LEU B 1 209 ? 14.141 19.297 17.891 1 95.5 209 LEU B N 1
ATOM 5042 C CA . LEU B 1 209 ? 14.469 20.109 16.734 1 95.5 209 LEU B CA 1
ATOM 5043 C C . LEU B 1 209 ? 15.828 19.719 16.156 1 95.5 209 LEU B C 1
ATOM 5045 O O . LEU B 1 209 ? 15.969 19.531 14.945 1 95.5 209 LEU B O 1
ATOM 5049 N N . ASP B 1 210 ? 16.844 19.531 17.047 1 93.69 210 ASP B N 1
ATOM 5050 C CA . ASP B 1 210 ? 18.203 19.25 16.625 1 93.69 210 ASP B CA 1
ATOM 5051 C C . ASP B 1 210 ? 18.312 17.891 15.945 1 93.69 210 ASP B C 1
ATOM 5053 O O . ASP B 1 210 ? 19.109 17.703 15.031 1 93.69 210 ASP B O 1
ATOM 5057 N N . THR B 1 211 ? 17.5 17 16.391 1 93.19 211 THR B N 1
ATOM 5058 C CA . THR B 1 211 ? 17.547 15.664 15.828 1 93.19 211 THR B CA 1
ATOM 5059 C C . THR B 1 211 ? 16.75 15.609 14.523 1 93.19 211 THR B C 1
ATOM 5061 O O . THR B 1 211 ? 16.812 14.625 13.789 1 93.19 211 THR B O 1
ATOM 5064 N N . GLY B 1 212 ? 15.961 16.625 14.242 1 93.62 212 GLY B N 1
ATOM 5065 C CA . GLY B 1 212 ? 15.102 16.641 13.062 1 93.62 212 GLY B CA 1
ATOM 5066 C C . GLY B 1 212 ? 13.805 15.875 13.266 1 93.62 212 GLY B C 1
ATOM 5067 O O . GLY B 1 212 ? 13.016 15.727 12.328 1 93.62 212 GLY B O 1
ATOM 5068 N N . PHE B 1 213 ? 13.594 15.453 14.461 1 95.75 213 PHE B N 1
ATOM 5069 C CA . PHE B 1 213 ? 12.445 14.602 14.758 1 95.75 213 PHE B CA 1
ATOM 5070 C C . PHE B 1 213 ? 11.141 15.344 14.492 1 95.75 213 PHE B C 1
ATOM 5072 O O . PHE B 1 213 ? 10.242 14.805 13.844 1 95.75 213 PHE B O 1
ATOM 5079 N N . LEU B 1 214 ? 11.047 16.562 14.977 1 97.06 214 LEU B N 1
ATOM 5080 C CA . LEU B 1 214 ? 9.812 17.328 14.852 1 97.06 214 LEU B CA 1
ATOM 5081 C C . LEU B 1 214 ? 9.508 17.625 13.391 1 97.06 214 LEU B C 1
ATOM 5083 O O . LEU B 1 214 ? 8.367 17.469 12.945 1 97.06 214 LEU B O 1
ATOM 5087 N N . LYS B 1 215 ? 10.469 18 12.648 1 94.88 215 LYS B N 1
ATOM 5088 C CA . LYS B 1 215 ? 10.297 18.281 11.227 1 94.88 215 LYS B CA 1
ATOM 5089 C C . LYS B 1 215 ? 9.898 17.031 10.469 1 94.88 215 LYS B C 1
ATOM 5091 O O . LYS B 1 215 ? 9.008 17.062 9.617 1 94.88 215 LYS B O 1
ATOM 5096 N N . ASN B 1 216 ? 10.57 15.969 10.781 1 93.38 216 ASN B N 1
ATOM 5097 C CA . ASN B 1 216 ? 10.266 14.703 10.117 1 93.38 216 ASN B CA 1
ATOM 5098 C C . ASN B 1 216 ? 8.828 14.266 10.383 1 93.38 216 ASN B C 1
ATOM 5100 O O . ASN B 1 216 ? 8.164 13.734 9.492 1 93.38 216 ASN B O 1
ATOM 5104 N N . MET B 1 217 ? 8.414 14.516 11.531 1 96.12 217 MET B N 1
ATOM 5105 C CA . MET B 1 217 ? 7.039 14.172 11.883 1 96.12 217 MET B CA 1
ATOM 5106 C C . MET B 1 217 ? 6.047 15.039 11.117 1 96.12 217 MET B C 1
ATOM 5108 O O . MET B 1 217 ? 5.02 14.547 10.648 1 96.12 217 MET B O 1
ATOM 5112 N N . GLN B 1 218 ? 6.352 16.297 11.031 1 97.19 218 GLN B N 1
ATOM 5113 C CA . GLN B 1 218 ? 5.488 17.188 10.266 1 97.19 218 GLN B CA 1
ATOM 5114 C C . GLN B 1 218 ? 5.383 16.734 8.812 1 97.19 218 GLN B C 1
ATOM 5116 O O . GLN B 1 218 ? 4.281 16.641 8.258 1 97.19 218 GLN B O 1
ATOM 5121 N N . VAL B 1 219 ? 6.492 16.406 8.258 1 95.62 219 VAL B N 1
ATOM 5122 C CA . VAL B 1 219 ? 6.551 15.992 6.859 1 95.62 219 VAL B CA 1
ATOM 5123 C C . VAL B 1 219 ? 5.758 14.703 6.664 1 95.62 219 VAL B C 1
ATOM 5125 O O . VAL B 1 219 ? 5.02 14.562 5.688 1 95.62 219 VAL B O 1
ATOM 5128 N N . ALA B 1 220 ? 5.91 13.812 7.582 1 95.38 220 ALA B N 1
ATOM 5129 C CA . ALA B 1 220 ? 5.176 12.555 7.5 1 95.38 220 ALA B CA 1
ATOM 5130 C C . ALA B 1 220 ? 3.67 12.797 7.504 1 95.38 220 ALA B C 1
ATOM 5132 O O . ALA B 1 220 ? 2.934 12.188 6.723 1 95.38 220 ALA B O 1
ATOM 5133 N N . CYS B 1 221 ? 3.23 13.68 8.336 1 97.69 221 CYS B N 1
ATOM 5134 C CA . CYS B 1 221 ? 1.809 14 8.414 1 97.69 221 CYS B CA 1
ATOM 5135 C C . CYS B 1 221 ? 1.326 14.656 7.121 1 97.69 221 CYS B C 1
ATOM 5137 O O . CYS B 1 221 ? 0.251 14.328 6.621 1 97.69 221 CYS B O 1
ATOM 5139 N N . LEU B 1 222 ? 2.137 15.562 6.629 1 97.62 222 LEU B N 1
ATOM 5140 C CA . LEU B 1 222 ? 1.774 16.266 5.402 1 97.62 222 LEU B CA 1
ATOM 5141 C C . LEU B 1 222 ? 1.613 15.297 4.242 1 97.62 222 LEU B C 1
ATOM 5143 O O . LEU B 1 222 ? 0.83 15.547 3.322 1 97.62 222 LEU B O 1
ATOM 5147 N N . GLY B 1 223 ? 2.258 14.18 4.332 1 95.44 223 GLY B N 1
ATOM 5148 C CA . GLY B 1 223 ? 2.178 13.18 3.279 1 95.44 223 GLY B CA 1
ATOM 5149 C C . GLY B 1 223 ? 0.898 12.367 3.328 1 95.44 223 GLY B C 1
ATOM 5150 O O . GLY B 1 223 ? 0.529 11.719 2.344 1 95.44 223 GLY B O 1
ATOM 5151 N N . ILE B 1 224 ? 0.189 12.391 4.395 1 97.38 224 ILE B N 1
ATOM 5152 C CA . ILE B 1 224 ? -1.006 11.578 4.586 1 97.38 224 ILE B CA 1
ATOM 5153 C C . ILE B 1 224 ? -2.229 12.32 4.059 1 97.38 224 ILE B C 1
ATOM 5155 O O . ILE B 1 224 ? -3.164 11.711 3.543 1 97.38 224 ILE B O 1
ATOM 5159 N N . TYR B 1 225 ? -2.232 13.672 4.098 1 97.75 225 TYR B N 1
ATOM 5160 C CA . TYR B 1 225 ? -3.422 14.461 3.797 1 97.75 225 TYR B CA 1
ATOM 5161 C C . TYR B 1 225 ? -3.898 14.211 2.371 1 97.75 225 TYR B C 1
ATOM 5163 O O . TYR B 1 225 ? -5.07 13.906 2.145 1 97.75 225 TYR B O 1
ATOM 5171 N N . PRO B 1 226 ? -2.994 14.25 1.389 1 95.81 226 PRO B N 1
ATOM 5172 C CA . PRO B 1 226 ? -3.465 13.977 0.03 1 95.81 226 PRO B CA 1
ATOM 5173 C C . PRO B 1 226 ? -4.031 12.562 -0.122 1 95.81 226 PRO B C 1
ATOM 5175 O O . PRO B 1 226 ? -4.949 12.344 -0.916 1 95.81 226 PRO B O 1
ATOM 5178 N N . ARG B 1 227 ? -3.52 11.633 0.598 1 95.88 227 ARG B N 1
ATOM 5179 C CA . ARG B 1 227 ? -3.988 10.25 0.51 1 95.88 227 ARG B CA 1
ATOM 5180 C C . ARG B 1 227 ? -5.383 10.109 1.107 1 95.88 227 ARG B C 1
ATOM 5182 O O . ARG B 1 227 ? -6.188 9.305 0.633 1 95.88 227 ARG B O 1
ATOM 5189 N N . ILE B 1 228 ? -5.668 10.859 2.121 1 97.62 228 ILE B N 1
ATOM 5190 C CA . ILE B 1 228 ? -7.008 10.883 2.695 1 97.62 228 ILE B CA 1
ATOM 5191 C C . ILE B 1 228 ? -7.984 11.492 1.695 1 97.62 228 ILE B C 1
ATOM 5193 O O . ILE B 1 228 ? -9.102 11 1.525 1 97.62 228 ILE B O 1
ATOM 5197 N N . LEU B 1 229 ? -7.539 12.539 1.048 1 96.69 229 LEU B N 1
ATOM 5198 C CA . LEU B 1 229 ? -8.391 13.172 0.046 1 96.69 229 LEU B CA 1
ATOM 5199 C C . LEU B 1 229 ? -8.68 12.219 -1.108 1 96.69 229 LEU B C 1
ATOM 5201 O O . LEU B 1 229 ? -9.797 12.172 -1.618 1 96.69 229 LEU B O 1
ATOM 5205 N N . LYS B 1 230 ? -7.699 11.445 -1.452 1 93.19 230 LYS B N 1
ATOM 5206 C CA . LYS B 1 230 ? -7.871 10.453 -2.514 1 93.19 230 LYS B CA 1
ATOM 5207 C C . LYS B 1 230 ? -8.828 9.344 -2.08 1 93.19 230 LYS B C 1
ATOM 5209 O O . LYS B 1 230 ? -9.438 8.688 -2.922 1 93.19 230 LYS B O 1
ATOM 5214 N N . ALA B 1 231 ? -8.977 9.164 -0.829 1 96.12 231 ALA B N 1
ATOM 5215 C CA . ALA B 1 231 ? -9.852 8.141 -0.281 1 96.12 231 ALA B CA 1
ATOM 5216 C C . ALA B 1 231 ? -11.227 8.719 0.052 1 96.12 231 ALA B C 1
ATOM 5218 O O . ALA B 1 231 ? -12.008 8.102 0.786 1 96.12 231 ALA B O 1
ATOM 5219 N N . GLU B 1 232 ? -11.555 9.844 -0.449 1 96.19 232 GLU B N 1
ATOM 5220 C CA . GLU B 1 232 ? -12.773 10.531 -0.016 1 96.19 232 GLU B CA 1
ATOM 5221 C C . GLU B 1 232 ? -14.016 9.703 -0.331 1 96.19 232 GLU B C 1
ATOM 5223 O O . GLU B 1 232 ? -14.969 9.68 0.451 1 96.19 232 GLU B O 1
ATOM 5228 N N . LEU B 1 233 ? -14 8.906 -1.402 1 95.5 233 LEU B N 1
ATOM 5229 C CA . LEU B 1 233 ? -15.195 8.195 -1.832 1 95.5 233 LEU B CA 1
ATOM 5230 C C . LEU B 1 233 ? -15.547 7.082 -0.853 1 95.5 233 LEU B C 1
ATOM 5232 O O . LEU B 1 233 ? -16.656 7.059 -0.303 1 95.5 233 LEU B O 1
ATOM 5236 N N . PRO B 1 234 ? -14.609 6.223 -0.604 1 96.38 234 PRO B N 1
ATOM 5237 C CA . PRO B 1 234 ? -14.953 5.191 0.378 1 96.38 234 PRO B CA 1
ATOM 5238 C C . PRO B 1 234 ? -15.086 5.746 1.795 1 96.38 234 PRO B C 1
ATOM 5240 O O . PRO B 1 234 ? -15.609 5.07 2.682 1 96.38 234 PRO B O 1
ATOM 5243 N N . LEU B 1 235 ? -14.664 6.953 2.078 1 96.81 235 LEU B N 1
ATOM 5244 C CA . LEU B 1 235 ? -14.758 7.547 3.406 1 96.81 235 LEU B CA 1
ATOM 5245 C C . LEU B 1 235 ? -16.109 8.219 3.607 1 96.81 235 LEU B C 1
ATOM 5247 O O . LEU B 1 235 ? -16.516 8.492 4.742 1 96.81 235 LEU B O 1
ATOM 5251 N N . ARG B 1 236 ? -16.828 8.5 2.559 1 96.31 236 ARG B N 1
ATOM 5252 C CA . ARG B 1 236 ? -18.109 9.188 2.672 1 96.31 236 ARG B CA 1
ATOM 5253 C C . ARG B 1 236 ? -19.078 8.398 3.531 1 96.31 236 ARG B C 1
ATOM 5255 O O . ARG B 1 236 ? -19.641 8.922 4.496 1 96.31 236 ARG B O 1
ATOM 5262 N N . PRO B 1 237 ? -19.281 7.07 3.254 1 95.19 237 PRO B N 1
ATOM 5263 C CA . PRO B 1 237 ? -20.125 6.297 4.152 1 95.19 237 PRO B CA 1
ATOM 5264 C C . PRO B 1 237 ? -19.578 6.211 5.574 1 95.19 237 PRO B C 1
ATOM 5266 O O . PRO B 1 237 ? -20.344 6.152 6.539 1 95.19 237 PRO B O 1
ATOM 5269 N N . ALA B 1 238 ? -18.25 6.191 5.715 1 94.75 238 ALA B N 1
ATOM 5270 C CA . ALA B 1 238 ? -17.641 6.18 7.043 1 94.75 238 ALA B CA 1
ATOM 5271 C C . ALA B 1 238 ? -17.938 7.477 7.793 1 94.75 238 ALA B C 1
ATOM 5273 O O . ALA B 1 238 ? -18.188 7.457 9 1 94.75 238 ALA B O 1
ATOM 5274 N N . LEU B 1 239 ? -17.859 8.602 7.121 1 95.69 239 LEU B N 1
ATOM 5275 C CA . LEU B 1 239 ? -18.203 9.898 7.699 1 95.69 239 LEU B CA 1
ATOM 5276 C C . LEU B 1 239 ? -19.641 9.906 8.188 1 95.69 239 LEU B C 1
ATOM 5278 O O . LEU B 1 239 ? -19.953 10.5 9.219 1 95.69 239 LEU B O 1
ATOM 5282 N N . PHE B 1 240 ? -20.484 9.219 7.445 1 95.12 240 PHE B N 1
ATOM 5283 C CA . PHE B 1 240 ? -21.891 9.078 7.82 1 95.12 240 PHE B CA 1
ATOM 5284 C C . PHE B 1 240 ? -22.016 8.414 9.18 1 95.12 240 PHE B C 1
ATOM 5286 O O . PHE B 1 240 ? -22.859 8.812 9.992 1 95.12 240 PHE B O 1
ATOM 5293 N N . LEU B 1 241 ? -21.172 7.508 9.484 1 93.25 241 LEU B N 1
ATOM 5294 C CA . LEU B 1 241 ? -21.266 6.715 10.703 1 93.25 241 LEU B CA 1
ATOM 5295 C C . LEU B 1 241 ? -20.938 7.566 11.922 1 93.25 241 LEU B C 1
ATOM 5297 O O . LEU B 1 241 ? -21.219 7.164 13.055 1 93.25 241 LEU B O 1
ATOM 5301 N N . ASP B 1 242 ? -20.359 8.727 11.742 1 91.62 242 ASP B N 1
ATOM 5302 C CA . ASP B 1 242 ? -20.141 9.648 12.852 1 91.62 242 ASP B CA 1
ATOM 5303 C C . ASP B 1 242 ? -21.453 9.984 13.555 1 91.62 242 ASP B C 1
ATOM 5305 O O . ASP B 1 242 ? -21.469 10.312 14.742 1 91.62 242 ASP B O 1
ATOM 5309 N N . PHE B 1 243 ? -22.484 9.859 12.805 1 91.81 243 PHE B N 1
ATOM 5310 C CA . PHE B 1 243 ? -23.781 10.281 13.312 1 91.81 243 PHE B CA 1
ATOM 5311 C C . PHE B 1 243 ? -24.641 9.07 13.688 1 91.81 243 PHE B C 1
ATOM 5313 O O . PHE B 1 243 ? -25.766 9.227 14.156 1 91.81 243 PHE B O 1
ATOM 5320 N N . ASP B 1 244 ? -24.094 7.887 13.422 1 91.94 244 ASP B N 1
ATOM 5321 C CA . ASP B 1 244 ? -24.844 6.664 13.68 1 91.94 244 ASP B CA 1
ATOM 5322 C C . ASP B 1 244 ? -24.469 6.051 15.023 1 91.94 244 ASP B C 1
ATOM 5324 O O . ASP B 1 244 ? -23.625 5.152 15.086 1 91.94 244 ASP B O 1
ATOM 5328 N N . THR B 1 245 ? -25.172 6.324 15.984 1 86.12 245 THR B N 1
ATOM 5329 C CA . THR B 1 245 ? -24.859 5.875 17.344 1 86.12 245 THR B CA 1
ATOM 5330 C C . THR B 1 245 ? -25.109 4.375 17.484 1 86.12 245 THR B C 1
ATOM 5332 O O . THR B 1 245 ? -24.422 3.695 18.234 1 86.12 245 THR B O 1
ATOM 5335 N N . GLU B 1 246 ? -25.984 3.918 16.703 1 82.75 246 GLU B N 1
ATOM 5336 C CA . GLU B 1 246 ? -26.297 2.494 16.781 1 82.75 246 GLU B CA 1
ATOM 5337 C C . GLU B 1 246 ? -25.172 1.647 16.188 1 82.75 246 GLU B C 1
ATOM 5339 O O . GLU B 1 246 ? -24.875 0.572 16.703 1 82.75 246 GLU B O 1
ATOM 5344 N N . TYR B 1 247 ? -24.688 2.137 15.195 1 84.56 247 TYR B N 1
ATOM 5345 C CA . TYR B 1 247 ? -23.594 1.404 14.555 1 84.56 247 TYR B CA 1
ATOM 5346 C C . TYR B 1 247 ? -22.391 1.303 15.484 1 84.56 247 TYR B C 1
ATOM 5348 O O . TYR B 1 247 ? -21.703 0.283 15.492 1 84.56 247 TYR B O 1
ATOM 5356 N N . GLN B 1 248 ? -22.172 2.246 16.172 1 74.44 248 GLN B N 1
ATOM 5357 C CA . GLN B 1 248 ? -21.031 2.277 17.078 1 74.44 248 GLN B CA 1
ATOM 5358 C C . GLN B 1 248 ? -21.156 1.202 18.156 1 74.44 248 GLN B C 1
ATOM 5360 O O . GLN B 1 248 ? -20.141 0.647 18.609 1 74.44 248 GLN B O 1
ATOM 5365 N N . ASN B 1 249 ? -22.359 0.901 18.375 1 67.81 249 ASN B N 1
ATOM 5366 C CA . ASN B 1 249 ? -22.641 -0.094 19.406 1 67.81 249 ASN B CA 1
ATOM 5367 C C . ASN B 1 249 ? -22.688 -1.504 18.828 1 67.81 249 ASN B C 1
ATOM 5369 O O . ASN B 1 249 ? -22.312 -2.469 19.5 1 67.81 249 ASN B O 1
ATOM 5373 N N . GLN B 1 250 ? -23.281 -1.48 17.609 1 69.19 250 GLN B N 1
ATOM 5374 C CA . GLN B 1 250 ? -23.422 -2.768 16.938 1 69.19 250 GLN B CA 1
ATOM 5375 C C . GLN B 1 250 ? -23.172 -2.627 15.438 1 69.19 250 GLN B C 1
ATOM 5377 O O . GLN B 1 250 ? -24.062 -2.217 14.695 1 69.19 250 GLN B O 1
ATOM 5382 N N . ALA B 1 251 ? -22.094 -3.125 15.117 1 72.44 251 ALA B N 1
ATOM 5383 C CA . ALA B 1 251 ? -21.75 -3.049 13.695 1 72.44 251 ALA B CA 1
ATOM 5384 C C . ALA B 1 251 ? -22.625 -3.975 12.867 1 72.44 251 ALA B C 1
ATOM 5386 O O . ALA B 1 251 ? -22.875 -5.117 13.25 1 72.44 251 ALA B O 1
ATOM 5387 N N . ILE B 1 252 ? -23.25 -3.324 11.883 1 69.31 252 ILE B N 1
ATOM 5388 C CA . ILE B 1 252 ? -24.078 -4.086 10.969 1 69.31 252 ILE B CA 1
ATOM 5389 C C . ILE B 1 252 ? -23.406 -4.18 9.602 1 69.31 252 ILE B C 1
ATOM 5391 O O . ILE B 1 252 ? -22.641 -3.291 9.219 1 69.31 252 ILE B O 1
ATOM 5395 N N . PRO B 1 253 ? -23.672 -5.258 8.93 1 74.38 253 PRO B N 1
ATOM 5396 C CA . PRO B 1 253 ? -23.047 -5.457 7.625 1 74.38 253 PRO B CA 1
ATOM 5397 C C . PRO B 1 253 ? -23.547 -4.477 6.57 1 74.38 253 PRO B C 1
ATOM 5399 O O . PRO B 1 253 ? -24.688 -4.605 6.102 1 74.38 253 PRO B O 1
ATOM 5402 N N . MET B 1 254 ? -22.938 -3.381 6.383 1 80.19 254 MET B N 1
ATOM 5403 C CA . MET B 1 254 ? -23.156 -2.443 5.285 1 80.19 254 MET B CA 1
ATOM 5404 C C . MET B 1 254 ? -21.953 -2.416 4.348 1 80.19 254 MET B C 1
ATOM 5406 O O . MET B 1 254 ? -20.891 -2.934 4.684 1 80.19 254 MET B O 1
ATOM 5410 N N . ARG B 1 255 ? -22.281 -1.895 3.16 1 84.69 255 ARG B N 1
ATOM 5411 C CA . ARG B 1 255 ? -21.25 -1.967 2.137 1 84.69 255 ARG B CA 1
ATOM 5412 C C . ARG B 1 255 ? -20.938 -0.585 1.569 1 84.69 255 ARG B C 1
ATOM 5414 O O . ARG B 1 255 ? -21.703 0.358 1.767 1 84.69 255 ARG B O 1
ATOM 5421 N N . ILE B 1 256 ? -19.797 -0.462 0.999 1 87.81 256 ILE B N 1
ATOM 5422 C CA . ILE B 1 256 ? -19.344 0.735 0.299 1 87.81 256 ILE B CA 1
ATOM 5423 C C . ILE B 1 256 ? -19.359 0.488 -1.208 1 87.81 256 ILE B C 1
ATOM 5425 O O . ILE B 1 256 ? -18.891 -0.551 -1.678 1 87.81 256 ILE B O 1
ATOM 5429 N N . SER B 1 257 ? -19.938 1.389 -1.861 1 86.44 257 SER B N 1
ATOM 5430 C CA . SER B 1 257 ? -20.094 1.23 -3.303 1 86.44 257 SER B CA 1
ATOM 5431 C C . SER B 1 257 ? -18.953 1.911 -4.062 1 86.44 257 SER B C 1
ATOM 5433 O O . SER B 1 257 ? -19.188 2.535 -5.102 1 86.44 257 SER B O 1
ATOM 5435 N N . ALA B 1 258 ? -17.969 1.938 -3.32 1 78.81 258 ALA B N 1
ATOM 5436 C CA . ALA B 1 258 ? -16.797 2.582 -3.934 1 78.81 258 ALA B CA 1
ATOM 5437 C C . ALA B 1 258 ? -15.508 1.875 -3.539 1 78.81 258 ALA B C 1
ATOM 5439 O O . ALA B 1 258 ? -15.305 1.549 -2.367 1 78.81 258 ALA B O 1
ATOM 5440 N N . ASP B 1 259 ? -14.711 1.303 -4.441 1 84.75 259 ASP B N 1
ATOM 5441 C CA . ASP B 1 259 ? -13.336 0.834 -4.293 1 84.75 259 ASP B CA 1
ATOM 5442 C C . ASP B 1 259 ? -13.273 -0.427 -3.436 1 84.75 259 ASP B C 1
ATOM 5444 O O . ASP B 1 259 ? -14.273 -1.138 -3.295 1 84.75 259 ASP B O 1
ATOM 5448 N N . GLN B 1 260 ? -12.086 -0.804 -2.887 1 87.25 260 GLN B N 1
ATOM 5449 C CA . GLN B 1 260 ? -11.891 -2.051 -2.154 1 87.25 260 GLN B CA 1
ATOM 5450 C C . GLN B 1 260 ? -10.773 -1.918 -1.127 1 87.25 260 GLN B C 1
ATOM 5452 O O . GLN B 1 260 ? -10.008 -0.953 -1.159 1 87.25 260 GLN B O 1
ATOM 5457 N N . PHE B 1 261 ? -10.727 -2.834 -0.228 1 92 261 PHE B N 1
ATOM 5458 C CA . PHE B 1 261 ? -9.844 -2.893 0.929 1 92 261 PHE B CA 1
ATOM 5459 C C . PHE B 1 261 ? -8.391 -2.766 0.503 1 92 261 PHE B C 1
ATOM 5461 O O . PHE B 1 261 ? -7.641 -1.955 1.056 1 92 261 PHE B O 1
ATOM 5468 N N . ASP B 1 262 ? -7.953 -3.381 -0.485 1 88.38 262 ASP B N 1
ATOM 5469 C CA . ASP B 1 262 ? -6.555 -3.512 -0.883 1 88.38 262 ASP B CA 1
ATOM 5470 C C . ASP B 1 262 ? -5.98 -2.168 -1.327 1 88.38 262 ASP B C 1
ATOM 5472 O O . ASP B 1 262 ? -4.773 -1.938 -1.229 1 88.38 262 ASP B O 1
ATOM 5476 N N . THR B 1 263 ? -6.855 -1.356 -1.668 1 89.62 263 THR B N 1
ATOM 5477 C CA . THR B 1 263 ? -6.422 -0.045 -2.141 1 89.62 263 THR B CA 1
ATOM 5478 C C . THR B 1 263 ? -5.984 0.832 -0.971 1 89.62 263 THR B C 1
ATOM 5480 O O . THR B 1 263 ? -5.129 1.705 -1.131 1 89.62 263 THR B O 1
ATOM 5483 N N . PHE B 1 264 ? -6.492 0.536 0.219 1 94.31 264 PHE B N 1
ATOM 5484 C CA . PHE B 1 264 ? -6.309 1.519 1.281 1 94.31 264 PHE B CA 1
ATOM 5485 C C . PHE B 1 264 ? -5.664 0.88 2.504 1 94.31 264 PHE B C 1
ATOM 5487 O O . PHE B 1 264 ? -5.383 1.563 3.492 1 94.31 264 PHE B O 1
ATOM 5494 N N . LYS B 1 265 ? -5.43 -0.402 2.463 1 94.75 265 LYS B N 1
ATOM 5495 C CA . LYS B 1 265 ? -4.867 -1.073 3.629 1 94.75 265 LYS B CA 1
ATOM 5496 C C . LYS B 1 265 ? -3.529 -0.452 4.027 1 94.75 265 LYS B C 1
ATOM 5498 O O . LYS B 1 265 ? -3.246 -0.284 5.215 1 94.75 265 LYS B O 1
ATOM 5503 N N . ASP B 1 266 ? -2.809 0.002 3.105 1 93.38 266 ASP B N 1
ATOM 5504 C CA . ASP B 1 266 ? -1.502 0.585 3.396 1 93.38 266 ASP B CA 1
ATOM 5505 C C . ASP B 1 266 ? -1.646 1.971 4.023 1 93.38 266 ASP B C 1
ATOM 5507 O O . ASP B 1 266 ? -0.801 2.389 4.816 1 93.38 266 ASP B O 1
ATOM 5511 N N . LEU B 1 267 ? -2.609 2.682 3.609 1 95.75 267 LEU B N 1
ATOM 5512 C CA . LEU B 1 267 ? -2.873 3.984 4.211 1 95.75 267 LEU B CA 1
ATOM 5513 C C . LEU B 1 267 ? -3.064 3.857 5.719 1 95.75 267 LEU B C 1
ATOM 5515 O O . LEU B 1 267 ? -2.49 4.629 6.488 1 95.75 267 LEU B O 1
ATOM 5519 N N . TYR B 1 268 ? -3.855 2.855 6.125 1 96.31 268 TYR B N 1
ATOM 5520 C CA . TYR B 1 268 ? -4.09 2.615 7.543 1 96.31 268 TYR B CA 1
ATOM 5521 C C . TYR B 1 268 ? -2.783 2.301 8.266 1 96.31 268 TYR B C 1
ATOM 5523 O O . TYR B 1 268 ? -2.498 2.869 9.32 1 96.31 268 TYR B O 1
ATOM 5531 N N . LYS B 1 269 ? -2.084 1.411 7.68 1 95 269 LYS B N 1
ATOM 5532 C CA . LYS B 1 269 ? -0.804 1.015 8.266 1 95 269 LYS B CA 1
ATOM 5533 C C . LYS B 1 269 ? 0.127 2.215 8.414 1 95 269 LYS B C 1
ATOM 5535 O O . LYS B 1 269 ? 0.733 2.408 9.469 1 95 269 LYS B O 1
ATOM 5540 N N . ASP B 1 270 ? 0.311 3.02 7.426 1 95.56 270 ASP B N 1
ATOM 5541 C CA . ASP B 1 270 ? 1.202 4.176 7.445 1 95.56 270 ASP B CA 1
ATOM 5542 C C . ASP B 1 270 ? 0.773 5.184 8.508 1 95.56 270 ASP B C 1
ATOM 5544 O O . ASP B 1 270 ? 1.61 5.719 9.242 1 95.56 270 ASP B O 1
ATOM 5548 N N . ILE B 1 271 ? -0.515 5.422 8.594 1 96.88 271 ILE B N 1
ATOM 5549 C CA . ILE B 1 271 ? -1.028 6.363 9.578 1 96.88 271 ILE B CA 1
ATOM 5550 C C . ILE B 1 271 ? -0.686 5.875 10.984 1 96.88 271 ILE B C 1
ATOM 5552 O O . ILE B 1 271 ? -0.214 6.648 11.82 1 96.88 271 ILE B O 1
ATOM 5556 N N . THR B 1 272 ? -0.869 4.621 11.211 1 95.06 272 THR B N 1
ATOM 5557 C CA . THR B 1 272 ? -0.631 4.07 12.539 1 95.06 272 THR B CA 1
ATOM 5558 C C . THR B 1 272 ? 0.855 4.109 12.883 1 95.06 272 THR B C 1
ATOM 5560 O O . THR B 1 272 ? 1.224 4.32 14.039 1 95.06 272 THR B O 1
ATOM 5563 N N . GLU B 1 273 ? 1.655 3.938 11.898 1 93.69 273 GLU B N 1
ATOM 5564 C CA . GLU B 1 273 ? 3.094 4.059 12.125 1 93.69 273 GLU B CA 1
ATOM 5565 C C . GLU B 1 273 ? 3.477 5.488 12.492 1 93.69 273 GLU B C 1
ATOM 5567 O O . GLU B 1 273 ? 4.336 5.703 13.352 1 93.69 273 GLU B O 1
ATOM 5572 N N . ILE B 1 274 ? 2.912 6.398 11.883 1 95.44 274 ILE B N 1
ATOM 5573 C CA . ILE B 1 274 ? 3.174 7.805 12.172 1 95.44 274 ILE B CA 1
ATOM 5574 C C . ILE B 1 274 ? 2.691 8.133 13.586 1 95.44 274 ILE B C 1
ATOM 5576 O O . ILE B 1 274 ? 3.391 8.812 14.344 1 95.44 274 ILE B O 1
ATOM 5580 N N . ILE B 1 275 ? 1.491 7.598 13.93 1 95.69 275 ILE B N 1
ATOM 5581 C CA . ILE B 1 275 ? 0.966 7.809 15.281 1 95.69 275 ILE B CA 1
ATOM 5582 C C . ILE B 1 275 ? 1.957 7.273 16.312 1 95.69 275 ILE B C 1
ATOM 5584 O O . ILE B 1 275 ? 2.242 7.938 17.312 1 95.69 275 ILE B O 1
ATOM 5588 N N . SER B 1 276 ? 2.461 6.129 16 1 93.56 276 SER B N 1
ATOM 5589 C CA . SER B 1 276 ? 3.434 5.52 16.906 1 93.56 276 SER B CA 1
ATOM 5590 C C . SER B 1 276 ? 4.617 6.449 17.141 1 93.56 276 SER B C 1
ATOM 5592 O O . SER B 1 276 ? 5.078 6.594 18.281 1 93.56 276 SER B O 1
ATOM 5594 N N . ARG B 1 277 ? 5.086 7.07 16.172 1 94.56 277 ARG B N 1
ATOM 5595 C CA . ARG B 1 277 ? 6.219 7.984 16.297 1 94.56 277 ARG B CA 1
ATOM 5596 C C . ARG B 1 277 ? 5.809 9.273 17 1 94.56 277 ARG B C 1
ATOM 5598 O O . ARG B 1 277 ? 6.582 9.836 17.781 1 94.56 277 ARG B O 1
ATOM 5605 N N . GLN B 1 278 ? 4.621 9.711 16.719 1 95.81 278 GLN B N 1
ATOM 5606 C CA . GLN B 1 278 ? 4.129 10.93 17.359 1 95.81 278 GLN B CA 1
ATOM 5607 C C . GLN B 1 278 ? 4.012 10.75 18.875 1 95.81 278 GLN B C 1
ATOM 5609 O O . GLN B 1 278 ? 4.168 11.711 19.625 1 95.81 278 GLN B O 1
ATOM 5614 N N . PHE B 1 279 ? 3.855 9.555 19.25 1 94.94 279 PHE B N 1
ATOM 5615 C CA . PHE B 1 279 ? 3.682 9.258 20.672 1 94.94 279 PHE B CA 1
ATOM 5616 C C . PHE B 1 279 ? 4.953 9.57 21.453 1 94.94 279 PHE B C 1
ATOM 5618 O O . PHE B 1 279 ? 4.914 9.734 22.672 1 94.94 279 PHE B O 1
ATOM 5625 N N . VAL B 1 280 ? 5.988 9.641 20.781 1 96.88 280 VAL B N 1
ATOM 5626 C CA . VAL B 1 280 ? 7.25 10.008 21.406 1 96.88 280 VAL B CA 1
ATOM 5627 C C . VAL B 1 280 ? 7.145 11.414 22 1 96.88 280 VAL B C 1
ATOM 5629 O O . VAL B 1 280 ? 7.648 11.672 23.094 1 96.88 280 VAL B O 1
ATOM 5632 N N . LEU B 1 281 ? 6.453 12.305 21.297 1 97.69 281 LEU B N 1
ATOM 5633 C CA . LEU B 1 281 ? 6.246 13.656 21.797 1 97.69 281 LEU B CA 1
ATOM 5634 C C . LEU B 1 281 ? 5.367 13.648 23.047 1 97.69 281 LEU B C 1
ATOM 5636 O O . LEU B 1 281 ? 5.637 14.375 24 1 97.69 281 LEU B O 1
ATOM 5640 N N . VAL B 1 282 ? 4.375 12.789 23.016 1 96.69 282 VAL B N 1
ATOM 5641 C CA . VAL B 1 282 ? 3.477 12.656 24.156 1 96.69 282 VAL B CA 1
ATOM 5642 C C . VAL B 1 282 ? 4.254 12.156 25.375 1 96.69 282 VAL B C 1
ATOM 5644 O O . VAL B 1 282 ? 4.105 12.695 26.469 1 96.69 282 VAL B O 1
ATOM 5647 N N . ALA B 1 283 ? 5.074 11.188 25.141 1 97.38 283 ALA B N 1
ATOM 5648 C CA . ALA B 1 283 ? 5.871 10.617 26.234 1 97.38 283 ALA B CA 1
ATOM 5649 C C . ALA B 1 283 ? 6.84 11.648 26.797 1 97.38 283 ALA B C 1
ATOM 5651 O O . ALA B 1 283 ? 7 11.75 28.016 1 97.38 283 ALA B O 1
ATOM 5652 N N . GLY B 1 284 ? 7.516 12.375 25.922 1 98.06 284 GLY B N 1
ATOM 5653 C CA . GLY B 1 284 ? 8.422 13.414 26.391 1 98.06 284 GLY B CA 1
ATOM 5654 C C . GLY B 1 284 ? 7.75 14.453 27.266 1 98.06 284 GLY B C 1
ATOM 5655 O O . GLY B 1 284 ? 8.258 14.797 28.328 1 98.06 284 GLY B O 1
ATOM 5656 N N . ILE B 1 285 ? 6.629 14.883 26.859 1 97.81 285 ILE B N 1
ATOM 5657 C CA . ILE B 1 285 ? 5.871 15.883 27.609 1 97.81 285 ILE B CA 1
ATOM 5658 C C . ILE B 1 285 ? 5.383 15.281 28.922 1 97.81 285 ILE B C 1
ATOM 5660 O O . ILE B 1 285 ? 5.434 15.938 29.969 1 97.81 285 ILE B O 1
ATOM 5664 N N . ASN B 1 286 ? 4.91 14.055 28.875 1 97.56 286 ASN B N 1
ATOM 5665 C CA . ASN B 1 286 ? 4.465 13.375 30.078 1 97.56 286 ASN B CA 1
ATOM 5666 C C . ASN B 1 286 ? 5.582 13.281 31.125 1 97.56 286 ASN B C 1
ATOM 5668 O O . ASN B 1 286 ? 5.348 13.516 32.312 1 97.56 286 ASN B O 1
ATOM 5672 N N . ASN B 1 287 ? 6.742 12.922 30.656 1 97.94 287 ASN B N 1
ATOM 5673 C CA . ASN B 1 287 ? 7.902 12.836 31.531 1 97.94 287 ASN B CA 1
ATOM 5674 C C . ASN B 1 287 ? 8.242 14.188 32.156 1 97.94 287 ASN B C 1
ATOM 5676 O O . ASN B 1 287 ? 8.602 14.266 33.312 1 97.94 287 ASN B O 1
ATOM 5680 N N . LEU B 1 288 ? 8.141 15.219 31.422 1 98.06 288 LEU B N 1
ATOM 5681 C CA . LEU B 1 288 ? 8.383 16.562 31.922 1 98.06 288 LEU B CA 1
ATOM 5682 C C . LEU B 1 288 ? 7.367 16.938 33 1 98.06 288 LEU B C 1
ATOM 5684 O O . LEU B 1 288 ? 7.734 17.469 34.031 1 98.06 288 LEU B O 1
ATOM 5688 N N . LEU B 1 289 ? 6.18 16.625 32.75 1 97.12 289 LEU B N 1
ATOM 5689 C CA . LEU B 1 289 ? 5.098 16.969 33.656 1 97.12 289 LEU B CA 1
ATOM 5690 C C . LEU B 1 289 ? 5.246 16.234 34.969 1 97.12 289 LEU B C 1
ATOM 5692 O O . LEU B 1 289 ? 4.969 16.797 36.031 1 97.12 289 LEU B O 1
ATOM 5696 N N . LYS B 1 290 ? 5.734 15.062 34.938 1 96.5 290 LYS B N 1
ATOM 5697 C CA . LYS B 1 290 ? 5.734 14.203 36.094 1 96.5 290 LYS B CA 1
ATOM 5698 C C . LYS B 1 290 ? 7.074 14.266 36.844 1 96.5 290 LYS B C 1
ATOM 5700 O O . 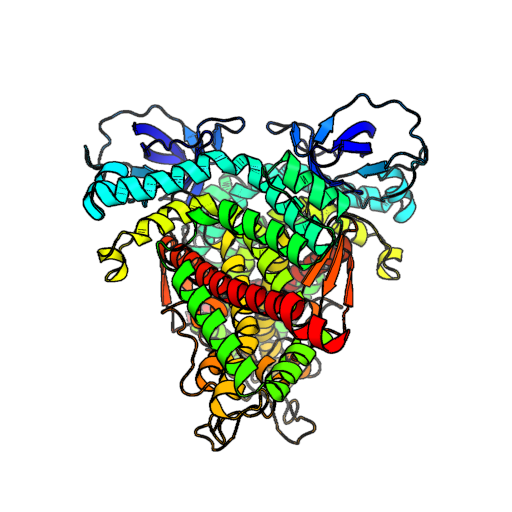LYS B 1 290 ? 7.125 14.148 38.062 1 96.5 290 LYS B O 1
ATOM 5705 N N . ARG B 1 291 ? 8.148 14.461 36.031 1 96.69 291 ARG B N 1
ATOM 5706 C CA . ARG B 1 291 ? 9.453 14.258 36.656 1 96.69 291 ARG B CA 1
ATOM 5707 C C . ARG B 1 291 ? 10.414 15.375 36.25 1 96.69 291 ARG B C 1
ATOM 5709 O O . ARG B 1 291 ? 11.586 15.367 36.656 1 96.69 291 ARG B O 1
ATOM 5716 N N . GLY B 1 292 ? 10.039 16.266 35.438 1 96.44 292 GLY B N 1
ATOM 5717 C CA . GLY B 1 292 ? 10.844 17.422 35.062 1 96.44 292 GLY B CA 1
ATOM 5718 C C . GLY B 1 292 ? 11.969 17.094 34.125 1 96.44 292 GLY B C 1
ATOM 5719 O O . GLY B 1 292 ? 12.867 17.906 33.906 1 96.44 292 GLY B O 1
ATOM 5720 N N . ASP B 1 293 ? 11.945 15.898 33.594 1 97.75 293 ASP B N 1
ATOM 5721 C CA . ASP B 1 293 ? 12.953 15.422 32.656 1 97.75 293 ASP B CA 1
ATOM 5722 C C . ASP B 1 293 ? 12.32 14.547 31.578 1 97.75 293 ASP B C 1
ATOM 5724 O O . ASP B 1 293 ? 11.781 13.484 31.875 1 97.75 293 ASP B O 1
ATOM 5728 N N . HIS B 1 294 ? 12.445 15.008 30.297 1 97.94 294 HIS B N 1
ATOM 5729 C CA . HIS B 1 294 ? 11.773 14.305 29.219 1 97.94 294 HIS B CA 1
ATOM 5730 C C . HIS B 1 294 ? 12.359 12.914 29.016 1 97.94 294 HIS B C 1
ATOM 5732 O O . HIS B 1 294 ? 11.742 12.062 28.375 1 97.94 294 HIS B O 1
ATOM 5738 N N . ASN B 1 295 ? 13.539 12.625 29.594 1 97.62 295 ASN B N 1
ATOM 5739 C CA . ASN B 1 295 ? 14.18 11.328 29.438 1 97.62 295 ASN B CA 1
ATOM 5740 C C . ASN B 1 295 ? 13.859 10.406 30.609 1 97.62 295 ASN B C 1
ATOM 5742 O O . ASN B 1 295 ? 14.203 9.219 30.594 1 97.62 295 ASN B O 1
ATOM 5746 N N . ALA B 1 296 ? 13.195 10.938 31.578 1 97.5 296 ALA B N 1
ATOM 5747 C CA . ALA B 1 296 ? 12.984 10.18 32.812 1 97.5 296 ALA B CA 1
ATOM 5748 C C . ALA B 1 296 ? 11.625 9.477 32.812 1 97.5 296 ALA B C 1
ATOM 5750 O O . ALA B 1 296 ? 10.594 10.117 33.031 1 97.5 296 ALA B O 1
ATOM 5751 N N . PHE B 1 297 ? 11.609 8.164 32.656 1 97.88 297 PHE B N 1
ATOM 5752 C CA . PHE B 1 297 ? 10.406 7.355 32.719 1 97.88 297 PHE B CA 1
ATOM 5753 C C . PHE B 1 297 ? 10.195 6.836 34.156 1 97.88 297 PHE B C 1
ATOM 5755 O O . PHE B 1 297 ? 11.133 6.816 34.969 1 97.88 297 PHE B O 1
ATOM 5762 N N . LYS B 1 298 ? 8.984 6.465 34.438 1 96.94 298 LYS B N 1
ATOM 5763 C CA . LYS B 1 298 ? 8.711 5.879 35.75 1 96.94 298 LYS B CA 1
ATOM 5764 C C . LYS B 1 298 ? 9.516 4.598 35.969 1 96.94 298 LYS B C 1
ATOM 5766 O O . LYS B 1 298 ? 9.477 3.693 35.125 1 96.94 298 LYS B O 1
ATOM 5771 N N . PRO B 1 299 ? 10.188 4.555 37.062 1 94.88 299 PRO B N 1
ATOM 5772 C CA . PRO B 1 299 ? 11 3.361 37.312 1 94.88 299 PRO B CA 1
ATOM 5773 C C . PRO B 1 299 ? 10.172 2.076 37.312 1 94.88 299 PRO B C 1
ATOM 5775 O O . PRO B 1 299 ? 9.078 2.047 37.875 1 94.88 299 PRO B O 1
ATOM 5778 N N . GLU B 1 300 ? 10.586 1.037 36.562 1 92.5 300 GLU B N 1
ATOM 5779 C CA . GLU B 1 300 ? 10.062 -0.324 36.562 1 92.5 300 GLU B CA 1
ATOM 5780 C C . GLU B 1 300 ? 8.695 -0.378 35.875 1 92.5 300 GLU B C 1
ATOM 5782 O O . GLU B 1 300 ? 7.961 -1.355 36.031 1 92.5 300 GLU B O 1
ATOM 5787 N N . ILE B 1 301 ? 8.391 0.637 35.156 1 94.56 301 ILE B N 1
ATOM 5788 C CA . ILE B 1 301 ? 7.105 0.653 34.469 1 94.56 301 ILE B CA 1
ATOM 5789 C C . ILE B 1 301 ? 7.078 -0.438 33.375 1 94.56 301 ILE B C 1
ATOM 5791 O O . ILE B 1 301 ? 6.012 -0.95 33.031 1 94.56 301 ILE B O 1
ATOM 5795 N N . GLY B 1 302 ? 8.242 -0.78 32.906 1 92.44 302 GLY B N 1
ATOM 5796 C CA . GLY B 1 302 ? 8.344 -1.789 31.859 1 92.44 302 GLY B CA 1
ATOM 5797 C C . GLY B 1 302 ? 8.703 -3.164 32.375 1 92.44 302 GLY B C 1
ATOM 5798 O O . GLY B 1 302 ? 9.156 -4.027 31.641 1 92.44 302 GLY B O 1
ATOM 5799 N N . LEU B 1 303 ? 8.555 -3.312 33.688 1 91.38 303 LEU B N 1
ATOM 5800 C CA . LEU B 1 303 ? 8.883 -4.605 34.281 1 91.38 303 LEU B CA 1
ATOM 5801 C C . LEU B 1 303 ? 7.918 -5.684 33.781 1 91.38 303 LEU B C 1
ATOM 5803 O O . LEU B 1 303 ? 6.703 -5.559 33.938 1 91.38 303 LEU B O 1
ATOM 5807 N N . THR B 1 304 ? 8.539 -6.621 33.031 1 87.75 304 THR B N 1
ATOM 5808 C CA . THR B 1 304 ? 7.727 -7.719 32.531 1 87.75 304 THR B CA 1
ATOM 5809 C C . THR B 1 304 ? 7.5 -8.773 33.594 1 87.75 304 THR B C 1
ATOM 5811 O O . THR B 1 304 ? 8.109 -8.727 34.688 1 87.75 304 THR B O 1
ATOM 5814 N N . LYS B 1 305 ? 6.754 -9.867 33.281 1 84.38 305 LYS B N 1
ATOM 5815 C CA . LYS B 1 305 ? 6.461 -10.977 34.188 1 84.38 305 LYS B CA 1
ATOM 5816 C C . LYS B 1 305 ? 7.695 -11.844 34.406 1 84.38 305 LYS B C 1
ATOM 5818 O O . LYS B 1 305 ? 7.855 -12.43 35.469 1 84.38 305 LYS B O 1
ATOM 5823 N N . SER B 1 306 ? 8.477 -11.883 33.406 1 84.81 306 SER B N 1
ATOM 5824 C CA . SER B 1 306 ? 9.672 -12.711 33.469 1 84.81 306 SER B CA 1
ATOM 5825 C C . SER B 1 306 ? 10.781 -12.023 34.25 1 84.81 306 SER B C 1
ATOM 5827 O O . SER B 1 306 ? 11.867 -12.578 34.438 1 84.81 306 SER B O 1
ATOM 5829 N N . GLY B 1 307 ? 10.5 -10.773 34.75 1 84.62 307 GLY B N 1
ATOM 5830 C CA . GLY B 1 307 ? 11.477 -10.039 35.531 1 84.62 307 GLY B CA 1
ATOM 5831 C C . GLY B 1 307 ? 12.367 -9.141 34.719 1 84.62 307 GLY B C 1
ATOM 5832 O O . GLY B 1 307 ? 13.234 -8.453 35.25 1 84.62 307 GLY B O 1
ATOM 5833 N N . ARG B 1 308 ? 12.219 -9.188 33.469 1 85.31 308 ARG B N 1
ATOM 5834 C CA . ARG B 1 308 ? 12.992 -8.289 32.625 1 85.31 308 ARG B CA 1
ATOM 5835 C C . ARG B 1 308 ? 12.398 -6.887 32.625 1 85.31 308 ARG B C 1
ATOM 5837 O O . ARG B 1 308 ? 11.18 -6.723 32.469 1 85.31 308 ARG B O 1
ATOM 5844 N N . ASP B 1 309 ? 13.25 -5.852 32.75 1 90.81 309 ASP B N 1
ATOM 5845 C CA . ASP B 1 309 ? 12.789 -4.465 32.75 1 90.81 309 ASP B CA 1
ATOM 5846 C C . ASP B 1 309 ? 12.992 -3.809 31.391 1 90.81 309 ASP B C 1
ATOM 5848 O O . ASP B 1 309 ? 14.125 -3.531 30.984 1 90.81 309 ASP B O 1
ATOM 5852 N N . LEU B 1 310 ? 11.922 -3.443 30.75 1 90.75 310 LEU B N 1
ATOM 5853 C CA . LEU B 1 310 ? 11.961 -2.859 29.406 1 90.75 310 LEU B CA 1
ATOM 5854 C C . LEU B 1 310 ? 11.727 -1.355 29.469 1 90.75 310 LEU B C 1
ATOM 5856 O O . LEU B 1 310 ? 11.406 -0.734 28.453 1 90.75 310 LEU B O 1
ATOM 5860 N N . THR B 1 311 ? 11.891 -0.836 30.656 1 95.31 311 THR B N 1
ATOM 5861 C CA . THR B 1 311 ? 11.734 0.605 30.812 1 95.31 311 THR B CA 1
ATOM 5862 C C . THR B 1 311 ? 12.773 1.354 29.969 1 95.31 311 THR B C 1
ATOM 5864 O O . THR B 1 311 ? 13.977 1.115 30.109 1 95.31 311 THR B O 1
ATOM 5867 N N . PRO B 1 312 ? 12.258 2.264 29.125 1 95.75 312 PRO B N 1
ATOM 5868 C CA . PRO B 1 312 ? 13.242 3.029 28.359 1 95.75 312 PRO B CA 1
ATOM 5869 C C . PRO B 1 312 ? 14.094 3.947 29.234 1 95.75 312 PRO B C 1
ATOM 5871 O O . PRO B 1 312 ? 13.578 4.555 30.172 1 95.75 312 PRO B O 1
ATOM 5874 N N . ASN B 1 313 ? 15.344 4.062 28.922 1 94.88 313 ASN B N 1
ATOM 5875 C CA . ASN B 1 313 ? 16.234 4.91 29.719 1 94.88 313 ASN B CA 1
ATOM 5876 C C . ASN B 1 313 ? 16.312 6.324 29.156 1 94.88 313 ASN B C 1
ATOM 5878 O O . ASN B 1 313 ? 16.969 7.191 29.734 1 94.88 313 ASN B O 1
ATOM 5882 N N . SER B 1 314 ? 15.711 6.551 28.078 1 96.44 314 SER B N 1
ATOM 5883 C CA . SER B 1 314 ? 15.641 7.867 27.453 1 96.44 314 SER B CA 1
ATOM 5884 C C . SER B 1 314 ? 14.484 7.945 26.469 1 96.44 314 SER B C 1
ATOM 5886 O O . SER B 1 314 ? 13.891 6.922 26.109 1 96.44 314 SER B O 1
ATOM 5888 N N . LEU B 1 315 ? 14.172 9.133 26.078 1 96.88 315 LEU B N 1
ATOM 5889 C CA . LEU B 1 315 ? 13.164 9.336 25.062 1 96.88 315 LEU B CA 1
ATOM 5890 C C . LEU B 1 315 ? 13.602 8.734 23.734 1 96.88 315 LEU B C 1
ATOM 5892 O O . LEU B 1 315 ? 12.781 8.219 22.969 1 96.88 315 LEU B O 1
ATOM 5896 N N . HIS B 1 316 ? 14.859 8.805 23.5 1 94.88 316 HIS B N 1
ATOM 5897 C CA . HIS B 1 316 ? 15.453 8.211 22.297 1 94.88 316 HIS B CA 1
ATOM 5898 C C . HIS B 1 316 ? 15.219 6.703 22.266 1 94.88 316 HIS B C 1
ATOM 5900 O O . HIS B 1 316 ? 14.891 6.145 21.219 1 94.88 316 HIS B O 1
ATOM 5906 N N . ALA B 1 317 ? 15.383 6.082 23.359 1 94.94 317 ALA B N 1
ATOM 5907 C CA . ALA B 1 317 ? 15.133 4.648 23.469 1 94.94 317 ALA B CA 1
ATOM 5908 C C . ALA B 1 317 ? 13.648 4.34 23.312 1 94.94 317 ALA B C 1
ATOM 5910 O O . ALA B 1 317 ? 13.273 3.326 22.719 1 94.94 317 ALA B O 1
ATOM 5911 N N . PHE B 1 318 ? 12.82 5.152 23.859 1 96.38 318 PHE B N 1
ATOM 5912 C CA . PHE B 1 318 ? 11.375 4.988 23.766 1 96.38 318 PHE B CA 1
ATOM 5913 C C . PHE B 1 318 ? 10.922 5.023 22.312 1 96.38 318 PHE B C 1
ATOM 5915 O O . PHE B 1 318 ? 9.984 4.32 21.922 1 96.38 318 PHE B O 1
ATOM 5922 N N . ALA B 1 319 ? 11.555 5.805 21.5 1 94.75 319 ALA B N 1
ATOM 5923 C CA . ALA B 1 319 ? 11.203 5.941 20.078 1 94.75 319 ALA B CA 1
ATOM 5924 C C . ALA B 1 319 ? 11.289 4.598 19.359 1 94.75 319 ALA B C 1
ATOM 5926 O O . ALA B 1 319 ? 10.57 4.355 18.391 1 94.75 319 ALA B O 1
ATOM 5927 N N . ASP B 1 320 ? 12.055 3.701 19.891 1 91.44 320 ASP B N 1
ATOM 5928 C CA . ASP B 1 320 ? 12.281 2.422 19.219 1 91.44 320 ASP B CA 1
ATOM 5929 C C . ASP B 1 320 ? 11.336 1.35 19.75 1 91.44 320 ASP B C 1
ATOM 5931 O O . ASP B 1 320 ? 11.305 0.229 19.25 1 91.44 320 ASP B O 1
ATOM 5935 N N . VAL B 1 321 ? 10.562 1.696 20.75 1 91.75 321 VAL B N 1
ATOM 5936 C CA . VAL B 1 321 ? 9.609 0.756 21.328 1 91.75 321 VAL B CA 1
ATOM 5937 C C . VAL B 1 321 ? 8.477 0.493 20.344 1 91.75 321 VAL B C 1
ATOM 5939 O O . VAL B 1 321 ? 8.062 1.397 19.609 1 91.75 321 VAL B O 1
ATOM 5942 N N . ALA B 1 322 ? 7.996 -0.735 20.297 1 86.69 322 ALA B N 1
ATOM 5943 C CA . ALA B 1 322 ? 6.879 -1.098 19.438 1 86.69 322 ALA B CA 1
ATOM 5944 C C . ALA B 1 322 ? 5.605 -0.355 19.828 1 86.69 322 ALA B C 1
ATOM 5946 O O . ALA B 1 322 ? 5.352 -0.147 21.016 1 86.69 322 ALA B O 1
ATOM 5947 N N . PHE B 1 323 ? 4.816 -0.023 18.922 1 87.06 323 PHE B N 1
ATOM 5948 C CA . PHE B 1 323 ? 3.629 0.801 19.125 1 87.06 323 PHE B CA 1
ATOM 5949 C C . PHE B 1 323 ? 2.717 0.183 20.172 1 87.06 323 PHE B C 1
ATOM 5951 O O . PHE B 1 323 ? 2.223 0.88 21.062 1 87.06 323 PHE B O 1
ATOM 5958 N N . GLY B 1 324 ? 2.531 -1.123 20.109 1 84 324 GLY B N 1
ATOM 5959 C CA . GLY B 1 324 ? 1.608 -1.8 21.016 1 84 324 GLY B CA 1
ATOM 5960 C C . GLY B 1 324 ? 2.035 -1.737 22.469 1 84 324 GLY B C 1
ATOM 5961 O O . GLY B 1 324 ? 1.221 -1.944 23.375 1 84 324 GLY B O 1
ATOM 5962 N N . GLN B 1 325 ? 3.219 -1.33 22.75 1 89 325 GLN B N 1
ATOM 5963 C CA . GLN B 1 325 ? 3.754 -1.312 24.094 1 89 325 GLN B CA 1
ATOM 5964 C C . GLN B 1 325 ? 3.924 0.117 24.609 1 89 325 GLN B C 1
ATOM 5966 O O . GLN B 1 325 ? 4.125 0.339 25.797 1 89 325 GLN B O 1
ATOM 5971 N N . LYS B 1 326 ? 3.818 1.045 23.781 1 90.81 326 LYS B N 1
ATOM 5972 C CA . LYS B 1 326 ? 4.18 2.418 24.125 1 90.81 326 LYS B CA 1
ATOM 5973 C C . LYS B 1 326 ? 3.244 2.984 25.188 1 90.81 326 LYS B C 1
ATOM 5975 O O . LYS B 1 326 ? 3.689 3.658 26.125 1 90.81 326 LYS B O 1
ATOM 5980 N N . ASP B 1 327 ? 2.004 2.678 25.047 1 89.31 327 ASP B N 1
ATOM 5981 C CA . ASP B 1 327 ? 1.037 3.244 25.984 1 89.31 327 ASP B CA 1
ATOM 5982 C C . ASP B 1 327 ? 1.287 2.744 27.406 1 89.31 327 ASP B C 1
ATOM 5984 O O . ASP B 1 327 ? 1.083 3.48 28.359 1 89.31 327 ASP B O 1
ATOM 5988 N N . ASP B 1 328 ? 1.759 1.549 27.453 1 90.06 328 ASP B N 1
ATOM 5989 C CA . ASP B 1 328 ? 2.014 0.937 28.75 1 90.06 328 ASP B CA 1
ATOM 5990 C C . ASP B 1 328 ? 3.207 1.592 29.453 1 90.06 328 ASP B C 1
ATOM 5992 O O . ASP B 1 328 ? 3.379 1.456 30.656 1 90.06 328 ASP B O 1
ATOM 5996 N N . LEU B 1 329 ? 3.951 2.26 28.688 1 95 329 LEU B N 1
ATOM 5997 C CA . LEU B 1 329 ? 5.188 2.822 29.219 1 95 329 LEU B CA 1
ATOM 5998 C C . LEU B 1 329 ? 5.02 4.301 29.547 1 95 329 LEU B C 1
ATOM 6000 O O . LEU B 1 329 ? 5.992 4.988 29.859 1 95 329 LEU B O 1
ATOM 6004 N N . ILE B 1 330 ? 3.826 4.812 29.453 1 94.94 330 ILE B N 1
ATOM 6005 C CA . ILE B 1 330 ? 3.494 6.18 29.828 1 94.94 330 ILE B CA 1
ATOM 6006 C C . ILE B 1 330 ? 2.527 6.172 31.016 1 94.94 330 ILE B C 1
ATOM 6008 O O . ILE B 1 330 ? 1.374 5.754 30.875 1 94.94 330 ILE B O 1
ATOM 6012 N N . ASP B 1 331 ? 3.004 6.605 32.125 1 95.5 331 ASP B N 1
ATOM 6013 C CA . ASP B 1 331 ? 2.176 6.578 33.344 1 95.5 331 ASP B CA 1
ATOM 6014 C C . ASP B 1 331 ? 1.254 7.793 33.375 1 95.5 331 ASP B C 1
ATOM 6016 O O . ASP B 1 331 ? 1.688 8.922 33.156 1 95.5 331 ASP B O 1
ATOM 6020 N N . ASP B 1 332 ? -0.077 7.586 33.781 1 92.56 332 ASP B N 1
ATOM 6021 C CA . ASP B 1 332 ? -1.052 8.664 33.906 1 92.56 332 ASP B CA 1
ATOM 6022 C C . ASP B 1 332 ? -0.948 9.641 32.75 1 92.56 332 ASP B C 1
ATOM 6024 O O . ASP B 1 332 ? -0.752 10.844 32.938 1 92.56 332 ASP B O 1
ATOM 6028 N N . ASN B 1 333 ? -1.098 9.125 31.594 1 93.06 333 ASN B N 1
ATOM 6029 C CA . ASN B 1 333 ? -0.903 9.812 30.328 1 93.06 333 ASN B CA 1
ATOM 6030 C C . ASN B 1 333 ? -1.744 11.078 30.234 1 93.06 333 ASN B C 1
ATOM 6032 O O . ASN B 1 333 ? -2.969 11.031 30.375 1 93.06 333 ASN B O 1
ATOM 6036 N N . TRP B 1 334 ? -1.099 12.188 30.031 1 93.81 334 TRP B N 1
ATOM 6037 C CA . TRP B 1 334 ? -1.771 13.484 29.938 1 93.81 334 TRP B CA 1
ATOM 6038 C C . TRP B 1 334 ? -2.615 13.562 28.672 1 93.81 334 TRP B C 1
ATOM 6040 O O . TRP B 1 334 ? -3.535 14.383 28.578 1 93.81 334 TRP B O 1
ATOM 6050 N N . PHE B 1 335 ? -2.238 12.758 27.672 1 91.62 335 PHE B N 1
ATOM 6051 C CA . PHE B 1 335 ? -2.918 12.727 26.375 1 91.62 335 PHE B CA 1
ATOM 6052 C C . PHE B 1 335 ? -3.91 11.57 26.312 1 91.62 335 PHE B C 1
ATOM 6054 O O . PHE B 1 335 ? -3.533 10.414 26.5 1 91.62 335 PHE B O 1
ATOM 6061 N N . SER B 1 336 ? -5.145 11.891 26.078 1 85.62 336 SER B N 1
ATOM 6062 C CA . SER B 1 336 ? -6.172 10.859 25.984 1 85.62 336 SER B CA 1
ATOM 6063 C C . SER B 1 336 ? -6.254 10.297 24.578 1 85.62 336 SER B C 1
ATOM 6065 O O . SER B 1 336 ? -6.719 10.977 23.656 1 85.62 336 SER B O 1
ATOM 6067 N N . PHE B 1 337 ? -5.828 9.156 24.438 1 79.25 337 PHE B N 1
ATOM 6068 C CA . PHE B 1 337 ? -5.875 8.508 23.141 1 79.25 337 PHE B CA 1
ATOM 6069 C C . PHE B 1 337 ? -7.281 7.992 22.844 1 79.25 337 PHE B C 1
ATOM 6071 O O . PHE B 1 337 ? -7.961 7.48 23.734 1 79.25 337 PHE B O 1
ATOM 6078 N N . GLY B 1 338 ? -7.703 8.266 21.656 1 72.94 338 GLY B N 1
ATOM 6079 C CA . GLY B 1 338 ? -9.023 7.785 21.266 1 72.94 338 GLY B CA 1
ATOM 6080 C C . GLY B 1 338 ? -9.133 6.273 21.281 1 72.94 338 GLY B C 1
ATOM 6081 O O . GLY B 1 338 ? -8.164 5.574 20.969 1 72.94 338 GLY B O 1
ATOM 6082 N N . ASP B 1 339 ? -10.312 5.953 21.656 1 66.81 339 ASP B N 1
ATOM 6083 C CA . ASP B 1 339 ? -10.602 4.52 21.625 1 66.81 339 ASP B CA 1
ATOM 6084 C C . ASP B 1 339 ? -10.461 3.961 20.219 1 66.81 339 ASP B C 1
ATOM 6086 O O . ASP B 1 339 ? -10.969 4.547 19.266 1 66.81 339 ASP B O 1
ATOM 6090 N N . GLN B 1 340 ? -9.711 3.082 19.969 1 67.75 340 GLN B N 1
ATOM 6091 C CA . GLN B 1 340 ? -9.594 2.354 18.703 1 67.75 340 GLN B CA 1
ATOM 6092 C C . GLN B 1 340 ? -8.75 3.129 17.703 1 67.75 340 GLN B C 1
ATOM 6094 O O . GLN B 1 340 ? -8.906 2.953 16.484 1 67.75 340 GLN B O 1
ATOM 6099 N N . ALA B 1 341 ? -8.086 4.137 18.234 1 71.31 341 ALA B N 1
ATOM 6100 C CA . ALA B 1 341 ? -7.277 4.945 17.312 1 71.31 341 ALA B CA 1
ATOM 6101 C C . ALA B 1 341 ? -6.266 4.09 16.562 1 71.31 341 ALA B C 1
ATOM 6103 O O . ALA B 1 341 ? -5.891 4.406 15.438 1 71.31 341 ALA B O 1
ATOM 6104 N N . ALA B 1 342 ? -5.961 3.084 17.172 1 77.56 342 ALA B N 1
ATOM 6105 C CA . ALA B 1 342 ? -5.031 2.182 16.5 1 77.56 342 ALA B CA 1
ATOM 6106 C C . ALA B 1 342 ? -5.277 0.733 16.906 1 77.56 342 ALA B C 1
ATOM 6108 O O . ALA B 1 342 ? -5.242 0.404 18.094 1 77.56 342 ALA B O 1
ATOM 6109 N N . ASP B 1 343 ? -5.652 0.033 15.992 1 86.06 343 ASP B N 1
ATOM 6110 C CA . ASP B 1 343 ? -5.777 -1.41 16.172 1 86.06 343 ASP B CA 1
ATOM 6111 C C . ASP B 1 343 ? -4.48 -2.125 15.805 1 86.06 343 ASP B C 1
ATOM 6113 O O . ASP B 1 343 ? -4.234 -2.393 14.625 1 86.06 343 ASP B O 1
ATOM 6117 N N . ASN B 1 344 ? -3.766 -2.447 16.797 1 86.31 344 ASN B N 1
ATOM 6118 C CA . ASN B 1 344 ? -2.447 -3.033 16.562 1 86.31 344 ASN B CA 1
ATOM 6119 C C . ASN B 1 344 ? -2.549 -4.398 15.891 1 86.31 344 ASN B C 1
ATOM 6121 O O . ASN B 1 344 ? -1.657 -4.793 15.141 1 86.31 344 ASN B O 1
ATOM 6125 N N . GLN B 1 345 ? -3.625 -5.039 16.156 1 88.38 345 GLN B N 1
ATOM 6126 C CA . GLN B 1 345 ? -3.807 -6.355 15.547 1 88.38 345 GLN B CA 1
ATOM 6127 C C . GLN B 1 345 ? -4.051 -6.242 14.047 1 88.38 345 GLN B C 1
ATOM 6129 O O . GLN B 1 345 ? -3.441 -6.965 13.258 1 88.38 345 GLN B O 1
ATOM 6134 N N . LEU B 1 346 ? -4.93 -5.344 13.727 1 92.5 346 LEU B N 1
ATOM 6135 C CA . LEU B 1 346 ? -5.223 -5.113 12.312 1 92.5 346 LEU B CA 1
ATOM 6136 C C . LEU B 1 346 ? -3.986 -4.598 11.578 1 92.5 346 LEU B C 1
ATOM 6138 O O . LEU B 1 346 ? -3.664 -5.074 10.492 1 92.5 346 LEU B O 1
ATOM 6142 N N . ARG B 1 347 ? -3.316 -3.691 12.188 1 91.5 347 ARG B N 1
ATOM 6143 C CA . ARG B 1 347 ? -2.104 -3.131 11.602 1 91.5 347 ARG B CA 1
ATOM 6144 C C . ARG B 1 347 ? -1.066 -4.219 11.344 1 91.5 347 ARG B C 1
ATOM 6146 O O . ARG B 1 347 ? -0.462 -4.266 10.273 1 91.5 347 ARG B O 1
ATOM 6153 N N . ASN B 1 348 ? -0.885 -5.078 12.297 1 88 348 ASN B N 1
ATOM 6154 C CA . ASN B 1 348 ? 0.096 -6.152 12.18 1 88 348 ASN B CA 1
ATOM 6155 C C . ASN B 1 348 ? -0.27 -7.133 11.07 1 88 348 ASN B C 1
ATOM 6157 O O . ASN B 1 348 ? 0.601 -7.586 10.32 1 88 348 ASN B O 1
ATOM 6161 N N . ALA B 1 349 ? -1.509 -7.461 11.055 1 92.19 349 ALA B N 1
ATOM 6162 C CA . ALA B 1 349 ? -1.966 -8.383 10.016 1 92.19 349 ALA B CA 1
ATOM 6163 C C . ALA B 1 349 ? -1.731 -7.793 8.625 1 92.19 349 ALA B C 1
ATOM 6165 O O . ALA B 1 349 ? -1.304 -8.5 7.707 1 92.19 349 ALA B O 1
ATOM 6166 N N . ILE B 1 350 ? -2 -6.504 8.469 1 92.75 350 ILE B N 1
ATOM 6167 C CA . ILE B 1 350 ? -1.793 -5.824 7.195 1 92.75 350 ILE B CA 1
ATOM 6168 C C . ILE B 1 350 ? -0.301 -5.777 6.871 1 92.75 350 ILE B C 1
ATOM 6170 O O . ILE B 1 350 ? 0.108 -6.102 5.754 1 92.75 350 ILE B O 1
ATOM 6174 N N . ALA B 1 351 ? 0.513 -5.434 7.848 1 88.25 351 ALA B N 1
ATOM 6175 C CA . ALA B 1 351 ? 1.955 -5.297 7.66 1 88.25 351 ALA B CA 1
ATOM 6176 C C . ALA B 1 351 ? 2.582 -6.629 7.254 1 88.25 351 ALA B C 1
ATOM 6178 O O . ALA B 1 351 ? 3.543 -6.66 6.48 1 88.25 351 ALA B O 1
ATOM 6179 N N . HIS B 1 352 ? 1.987 -7.68 7.684 1 86.75 352 HIS B N 1
ATOM 6180 C CA . HIS B 1 352 ? 2.57 -8.992 7.441 1 86.75 352 HIS B CA 1
ATOM 6181 C C . HIS B 1 352 ? 1.799 -9.75 6.367 1 86.75 352 HIS B C 1
ATOM 6183 O O . HIS B 1 352 ? 1.993 -10.953 6.188 1 86.75 352 HIS B O 1
ATOM 6189 N N . CYS B 1 353 ? 0.885 -9.094 5.754 1 87.75 353 CYS B N 1
ATOM 6190 C CA . CYS B 1 353 ? 0.147 -9.641 4.625 1 87.75 353 CYS B CA 1
ATOM 6191 C C . CYS B 1 353 ? -0.659 -10.867 5.039 1 87.75 353 CYS B C 1
ATOM 6193 O O . CYS B 1 353 ? -0.611 -11.898 4.375 1 87.75 353 CYS B O 1
ATOM 6195 N N . LYS B 1 354 ? -1.29 -10.812 6.109 1 90.38 354 LYS B N 1
ATOM 6196 C CA . LYS B 1 354 ? -2.123 -11.898 6.613 1 90.38 354 LYS B CA 1
ATOM 6197 C C . LYS B 1 354 ? -3.596 -11.5 6.633 1 90.38 354 LYS B C 1
ATOM 6199 O O . LYS B 1 354 ? -4.281 -11.688 7.637 1 90.38 354 LYS B O 1
ATOM 6204 N N . THR B 1 355 ? -3.949 -10.891 5.547 1 92.5 355 THR B N 1
ATOM 6205 C CA . THR B 1 355 ? -5.336 -10.477 5.375 1 92.5 355 THR B CA 1
ATOM 6206 C C . THR B 1 355 ? -5.949 -11.141 4.145 1 92.5 355 THR B C 1
ATOM 6208 O O . THR B 1 355 ? -5.266 -11.359 3.143 1 92.5 355 THR B O 1
ATOM 6211 N N . ASP B 1 356 ? -7.191 -11.461 4.344 1 90.56 356 ASP B N 1
ATOM 6212 C CA . ASP B 1 356 ? -8.016 -11.953 3.242 1 90.56 356 ASP B CA 1
ATOM 6213 C C . ASP B 1 356 ? -9.258 -11.094 3.059 1 90.56 356 ASP B C 1
ATOM 6215 O O . ASP B 1 356 ? -9.93 -10.742 4.031 1 90.56 356 ASP B O 1
ATOM 6219 N N . TYR B 1 357 ? -9.5 -10.758 1.804 1 92.25 357 TYR B N 1
ATOM 6220 C CA . TYR B 1 357 ? -10.625 -9.875 1.512 1 92.25 357 TYR B CA 1
ATOM 6221 C C . TYR B 1 357 ? -11.57 -10.516 0.507 1 92.25 357 TYR B C 1
ATOM 6223 O O . TYR B 1 357 ? -11.164 -10.898 -0.593 1 92.25 357 TYR B O 1
ATOM 6231 N N . ASP B 1 358 ? -12.789 -10.633 0.95 1 91.25 358 ASP B N 1
ATOM 6232 C CA . ASP B 1 358 ? -13.852 -11.07 0.05 1 91.25 358 ASP B CA 1
ATOM 6233 C C . ASP B 1 358 ? -14.531 -9.875 -0.616 1 91.25 358 ASP B C 1
ATOM 6235 O O . ASP B 1 358 ? -15.336 -9.188 0.008 1 91.25 358 ASP B O 1
ATOM 6239 N N . GLU B 1 359 ? -14.344 -9.703 -1.843 1 89.81 359 GLU B N 1
ATOM 6240 C CA . GLU B 1 359 ? -14.805 -8.523 -2.564 1 89.81 359 GLU B CA 1
ATOM 6241 C C . GLU B 1 359 ? -16.312 -8.531 -2.729 1 89.81 359 GLU B C 1
ATOM 6243 O O . GLU B 1 359 ? -16.938 -7.477 -2.916 1 89.81 359 GLU B O 1
ATOM 6248 N N . ILE B 1 360 ? -16.922 -9.664 -2.699 1 88.31 360 ILE B N 1
ATOM 6249 C CA . ILE B 1 360 ? -18.359 -9.766 -2.879 1 88.31 360 ILE B CA 1
ATOM 6250 C C . ILE B 1 360 ? -19.078 -9.297 -1.609 1 88.31 360 ILE B C 1
ATOM 6252 O O . ILE B 1 360 ? -19.938 -8.43 -1.661 1 88.31 360 ILE B O 1
ATOM 6256 N N . THR B 1 361 ? -18.641 -9.797 -0.451 1 89.69 361 THR B N 1
ATOM 6257 C CA . THR B 1 361 ? -19.297 -9.477 0.814 1 89.69 361 THR B CA 1
ATOM 6258 C C . THR B 1 361 ? -18.609 -8.297 1.495 1 89.69 361 THR B C 1
ATOM 6260 O O . THR B 1 361 ? -19.156 -7.723 2.443 1 89.69 361 THR B O 1
ATOM 6263 N N . GLN B 1 362 ? -17.422 -7.984 1.07 1 93.25 362 GLN B N 1
ATOM 6264 C CA . GLN B 1 362 ? -16.578 -6.93 1.622 1 93.25 362 GLN B CA 1
ATOM 6265 C C . GLN B 1 362 ? -16.156 -7.25 3.055 1 93.25 362 GLN B C 1
ATOM 6267 O O . GLN B 1 362 ? -16.047 -6.348 3.891 1 93.25 362 GLN B O 1
ATOM 6272 N N . ASN B 1 363 ? -16.078 -8.539 3.307 1 93.81 363 ASN B N 1
ATOM 6273 C CA . ASN B 1 363 ? -15.562 -9.016 4.586 1 93.81 363 ASN B CA 1
ATOM 6274 C C . ASN B 1 363 ? -14.039 -9.156 4.57 1 93.81 363 ASN B C 1
ATOM 6276 O O . ASN B 1 363 ? -13.469 -9.656 3.598 1 93.81 363 ASN B O 1
ATOM 6280 N N . ILE B 1 364 ? -13.414 -8.641 5.574 1 94.81 364 ILE B N 1
ATOM 6281 C CA . ILE B 1 364 ? -11.969 -8.742 5.762 1 94.81 364 ILE B CA 1
ATOM 6282 C C . ILE B 1 364 ? -11.672 -9.711 6.902 1 94.81 364 ILE B C 1
ATOM 6284 O O . ILE B 1 364 ? -12.086 -9.484 8.039 1 94.81 364 ILE B O 1
ATOM 6288 N N . THR B 1 365 ? -11.016 -10.742 6.609 1 94.69 365 THR B N 1
ATOM 6289 C CA . THR B 1 365 ? -10.516 -11.664 7.617 1 94.69 365 THR B CA 1
ATOM 6290 C C . THR B 1 365 ? -9.016 -11.484 7.82 1 94.69 365 THR B C 1
ATOM 6292 O O . THR B 1 365 ? -8.25 -11.453 6.852 1 94.69 365 THR B O 1
ATOM 6295 N N . TYR B 1 366 ? -8.594 -11.25 8.984 1 93.88 366 TYR B N 1
ATOM 6296 C CA . TYR B 1 366 ? -7.168 -11.055 9.211 1 93.88 366 TYR B CA 1
ATOM 6297 C C . TYR B 1 366 ? -6.691 -11.859 10.414 1 93.88 366 TYR B C 1
ATOM 6299 O O . TYR B 1 366 ? -7.48 -12.188 11.305 1 93.88 366 TYR B O 1
ATOM 6307 N N . HIS B 1 367 ? -5.418 -12.242 10.375 1 90.88 367 HIS B N 1
ATOM 6308 C CA . HIS B 1 367 ? -4.77 -13.07 11.383 1 90.88 367 HIS B CA 1
ATOM 6309 C C . HIS B 1 367 ? -3.635 -12.328 12.07 1 90.88 367 HIS B C 1
ATOM 6311 O O . HIS B 1 367 ? -2.482 -12.391 11.641 1 90.88 367 HIS B O 1
ATOM 6317 N N . PRO B 1 368 ? -3.896 -11.797 13.211 1 83.94 368 PRO B N 1
ATOM 6318 C CA . PRO B 1 368 ? -2.93 -10.875 13.82 1 83.94 368 PRO B CA 1
ATOM 6319 C C . PRO B 1 368 ? -1.841 -11.602 14.602 1 83.94 368 PRO B C 1
ATOM 6321 O O . PRO B 1 368 ? -0.77 -11.039 14.844 1 83.94 368 PRO B O 1
ATOM 6324 N N . ARG B 1 369 ? -2.01 -12.852 14.992 1 81.06 369 ARG B N 1
ATOM 6325 C CA . ARG B 1 369 ? -1.093 -13.516 15.914 1 81.06 369 ARG B CA 1
ATOM 6326 C C . ARG B 1 369 ? -0.048 -14.328 15.156 1 81.06 369 ARG B C 1
ATOM 6328 O O . ARG B 1 369 ? -0.288 -14.75 14.023 1 81.06 369 ARG B O 1
ATOM 6335 N N . LYS B 1 370 ? 1.069 -14.32 15.812 1 77.06 370 LYS B N 1
ATOM 6336 C CA . LYS B 1 370 ? 2.102 -15.227 15.328 1 77.06 370 LYS B CA 1
ATOM 6337 C C . LYS B 1 370 ? 1.765 -16.672 15.68 1 77.06 370 LYS B C 1
ATOM 6339 O O . LYS B 1 370 ? 1.899 -17.094 16.828 1 77.06 370 LYS B O 1
ATOM 6344 N N . GLU B 1 371 ? 1.332 -17.312 14.672 1 77.75 371 GLU B N 1
ATOM 6345 C CA . GLU B 1 371 ? 0.877 -18.672 14.945 1 77.75 371 GLU B CA 1
ATOM 6346 C C . GLU B 1 371 ? 1.685 -19.688 14.148 1 77.75 371 GLU B C 1
ATOM 6348 O O . GLU B 1 371 ? 1.146 -20.719 13.703 1 77.75 371 GLU B O 1
ATOM 6353 N N . GLY B 1 372 ? 2.949 -19.219 13.828 1 84.81 372 GLY B N 1
ATOM 6354 C CA . GLY B 1 372 ? 3.785 -20.156 13.102 1 84.81 372 GLY B CA 1
ATOM 6355 C C . GLY B 1 372 ? 3.221 -20.531 11.742 1 84.81 372 GLY B C 1
ATOM 6356 O O . GLY B 1 372 ? 2.895 -19.656 10.938 1 84.81 372 GLY B O 1
ATOM 6357 N N . MET B 1 373 ? 3.021 -21.844 11.633 1 87.25 373 MET B N 1
ATOM 6358 C CA . MET B 1 373 ? 2.562 -22.344 10.344 1 87.25 373 MET B CA 1
ATOM 6359 C C . MET B 1 373 ? 1.04 -22.406 10.289 1 87.25 373 MET B C 1
ATOM 6361 O O . MET B 1 373 ? 0.461 -22.734 9.25 1 87.25 373 MET B O 1
ATOM 6365 N N . ARG B 1 374 ? 0.408 -22.062 11.391 1 83.38 374 ARG B N 1
ATOM 6366 C CA . ARG B 1 374 ? -1.048 -22.109 11.461 1 83.38 374 ARG B CA 1
ATOM 6367 C C . ARG B 1 374 ? -1.654 -20.719 11.398 1 83.38 374 ARG B C 1
ATOM 6369 O O . ARG B 1 374 ? -0.964 -19.719 11.633 1 83.38 374 ARG B O 1
ATOM 6376 N N . GLN B 1 375 ? -2.859 -20.672 10.93 1 79.88 375 GLN B N 1
ATOM 6377 C CA . GLN B 1 375 ? -3.695 -19.469 10.961 1 79.88 375 GLN B CA 1
ATOM 6378 C C . GLN B 1 375 ? -5.082 -19.781 11.516 1 79.88 375 GLN B C 1
ATOM 6380 O O . GLN B 1 375 ? -6.062 -19.797 10.766 1 79.88 375 GLN B O 1
ATOM 6385 N N . GLU B 1 376 ? -5.098 -19.922 12.812 1 79.75 376 GLU B N 1
ATOM 6386 C CA . GLU B 1 376 ? -6.328 -20.422 13.422 1 79.75 376 GLU B CA 1
ATOM 6387 C C . GLU B 1 376 ? -7.148 -19.281 14.016 1 79.75 376 GLU B C 1
ATOM 6389 O O . GLU B 1 376 ? -8.375 -19.25 13.891 1 79.75 376 GLU B O 1
ATOM 6394 N N . LYS B 1 377 ? -6.508 -18.375 14.633 1 84.62 377 LYS B N 1
ATOM 6395 C CA . LYS B 1 377 ? -7.234 -17.266 15.258 1 84.62 377 LYS B CA 1
ATOM 6396 C C . LYS B 1 377 ? -7.383 -16.094 14.297 1 84.62 377 LYS B C 1
ATOM 6398 O O . LYS B 1 377 ? -6.395 -15.445 13.945 1 84.62 377 LYS B O 1
ATOM 6403 N N . SER B 1 378 ? -8.641 -15.969 13.859 1 90.44 378 SER B N 1
ATOM 6404 C CA . SER B 1 378 ? -8.898 -14.898 12.906 1 90.44 378 SER B CA 1
ATOM 6405 C C . SER B 1 378 ? -9.914 -13.898 13.453 1 90.44 378 SER B C 1
ATOM 6407 O O . SER B 1 378 ? -10.664 -14.219 14.383 1 90.44 378 SER B O 1
ATOM 6409 N N . GLU B 1 379 ? -9.812 -12.672 13.102 1 93.25 379 GLU B N 1
ATOM 6410 C CA . GLU B 1 379 ? -10.789 -11.609 13.312 1 93.25 379 GLU B CA 1
ATOM 6411 C C . GLU B 1 379 ? -11.398 -11.148 12 1 93.25 379 GLU B C 1
ATOM 6413 O O . GLU B 1 379 ? -10.82 -11.359 10.93 1 93.25 379 GLU B O 1
ATOM 6418 N N . GLU B 1 380 ? -12.625 -10.625 12.148 1 92.94 380 GLU B N 1
ATOM 6419 C CA . GLU B 1 380 ? -13.305 -10.188 10.93 1 92.94 380 GLU B CA 1
ATOM 6420 C C . GLU B 1 380 ? -13.891 -8.789 11.094 1 92.94 380 GLU B C 1
ATOM 6422 O O . GLU B 1 380 ? -14.398 -8.445 12.164 1 92.94 380 GLU B O 1
ATOM 6427 N N . ILE B 1 381 ? -13.773 -8.039 10.109 1 93.19 381 ILE B N 1
ATOM 6428 C CA . ILE B 1 381 ? -14.453 -6.754 10.008 1 93.19 381 ILE B CA 1
ATOM 6429 C C . ILE B 1 381 ? -14.922 -6.535 8.57 1 93.19 381 ILE B C 1
ATOM 6431 O O . ILE B 1 381 ? -14.43 -7.176 7.645 1 93.19 381 ILE B O 1
ATOM 6435 N N . TYR B 1 382 ? -15.914 -5.684 8.406 1 93.56 382 TYR B N 1
ATOM 6436 C CA . TYR B 1 382 ? -16.344 -5.316 7.062 1 93.56 382 TYR B CA 1
ATOM 6437 C C . TYR B 1 382 ? -15.562 -4.113 6.543 1 93.56 382 TYR B C 1
ATOM 6439 O O . TYR B 1 382 ? -14.977 -3.365 7.328 1 93.56 382 TYR B O 1
ATOM 6447 N N . PHE B 1 383 ? -15.602 -3.947 5.281 1 95.19 383 PHE B N 1
ATOM 6448 C CA . PHE B 1 383 ? -14.844 -2.883 4.633 1 95.19 383 PHE B CA 1
ATOM 6449 C C . PHE B 1 383 ? -15.25 -1.52 5.184 1 95.19 383 PHE B C 1
ATOM 6451 O O . PHE B 1 383 ? -14.398 -0.659 5.41 1 95.19 383 PHE B O 1
ATOM 6458 N N . ILE B 1 384 ? -16.484 -1.321 5.484 1 95.31 384 ILE B N 1
ATOM 6459 C CA . ILE B 1 384 ? -16.953 -0.034 5.988 1 95.31 384 ILE B CA 1
ATOM 6460 C C . ILE B 1 384 ? -16.375 0.222 7.375 1 95.31 384 ILE B C 1
ATOM 6462 O O . ILE B 1 384 ? -16.016 1.355 7.707 1 95.31 384 ILE B O 1
ATOM 6466 N N . GLU B 1 385 ? -16.281 -0.827 8.164 1 94.31 385 GLU B N 1
ATOM 6467 C CA . GLU B 1 385 ? -15.648 -0.682 9.477 1 94.31 385 GLU B CA 1
ATOM 6468 C C . GLU B 1 385 ? -14.156 -0.375 9.336 1 94.31 385 GLU B C 1
ATOM 6470 O O . GLU B 1 385 ? -13.609 0.412 10.109 1 94.31 385 GLU B O 1
ATOM 6475 N N . PHE B 1 386 ? -13.562 -0.993 8.391 1 95.62 386 PHE B N 1
ATOM 6476 C CA . PHE B 1 386 ? -12.156 -0.71 8.133 1 95.62 386 PHE B CA 1
ATOM 6477 C C . PHE B 1 386 ? -11.953 0.756 7.77 1 95.62 386 PHE B C 1
ATOM 6479 O O . PHE B 1 386 ? -11.055 1.414 8.289 1 95.62 386 PHE B O 1
ATOM 6486 N N . MET B 1 387 ? -12.773 1.272 6.895 1 96.44 387 MET B N 1
ATOM 6487 C CA . MET B 1 387 ? -12.648 2.672 6.496 1 96.44 387 MET B CA 1
ATOM 6488 C C . MET B 1 387 ? -12.93 3.6 7.672 1 96.44 387 MET B C 1
ATOM 6490 O O . MET B 1 387 ? -12.328 4.668 7.781 1 96.44 387 MET B O 1
ATOM 6494 N N . ARG B 1 388 ? -13.859 3.191 8.492 1 94.69 388 ARG B N 1
ATOM 6495 C CA . ARG B 1 388 ? -14.094 3.949 9.719 1 94.69 388 ARG B CA 1
ATOM 6496 C C . ARG B 1 388 ? -12.836 3.99 10.586 1 94.69 388 ARG B C 1
ATOM 6498 O O . ARG B 1 388 ? -12.492 5.039 11.133 1 94.69 388 ARG B O 1
ATOM 6505 N N . ARG B 1 389 ? -12.172 2.879 10.664 1 94.44 389 ARG B N 1
ATOM 6506 C CA . ARG B 1 389 ? -10.938 2.812 11.438 1 94.44 389 ARG B CA 1
ATOM 6507 C C . ARG B 1 389 ? -9.852 3.688 10.82 1 94.44 389 ARG B C 1
ATOM 6509 O O . ARG B 1 389 ? -9.047 4.289 11.531 1 94.44 389 ARG B O 1
ATOM 6516 N N . VAL B 1 390 ? -9.789 3.705 9.523 1 96.5 390 VAL B N 1
ATOM 6517 C CA . VAL B 1 390 ? -8.867 4.602 8.836 1 96.5 390 VAL B CA 1
ATOM 6518 C C . VAL B 1 390 ? -9.148 6.047 9.242 1 96.5 390 VAL B C 1
ATOM 6520 O O . VAL B 1 390 ? -8.227 6.801 9.562 1 96.5 390 VAL B O 1
ATOM 6523 N N . LEU B 1 391 ? -10.422 6.395 9.25 1 95.81 391 LEU B N 1
ATOM 6524 C CA . LEU B 1 391 ? -10.836 7.75 9.594 1 95.81 391 LEU B CA 1
ATOM 6525 C C . LEU B 1 391 ? -10.469 8.094 11.031 1 95.81 391 LEU B C 1
ATOM 6527 O O . LEU B 1 391 ? -9.953 9.18 11.305 1 95.81 391 LEU B O 1
ATOM 6531 N N . ILE B 1 392 ? -10.688 7.195 11.906 1 94.38 392 ILE B N 1
ATOM 6532 C CA . ILE B 1 392 ? -10.375 7.402 13.32 1 94.38 392 ILE B CA 1
ATOM 6533 C C . ILE B 1 392 ? -8.867 7.562 13.5 1 94.38 392 ILE B C 1
ATOM 6535 O O . ILE B 1 392 ? -8.414 8.461 14.211 1 94.38 392 ILE B O 1
ATOM 6539 N N . ALA B 1 393 ? -8.141 6.703 12.875 1 95.5 393 ALA B N 1
ATOM 6540 C CA . ALA B 1 393 ? -6.688 6.789 12.953 1 95.5 393 ALA B CA 1
ATOM 6541 C C . ALA B 1 393 ? -6.191 8.125 12.398 1 95.5 393 ALA B C 1
ATOM 6543 O O . ALA B 1 393 ? -5.312 8.758 12.984 1 95.5 393 ALA B O 1
ATOM 6544 N N . TYR B 1 394 ? -6.758 8.508 11.289 1 96.56 394 TYR B N 1
ATOM 6545 C CA . TYR B 1 394 ? -6.391 9.789 10.695 1 96.56 394 TYR B CA 1
ATOM 6546 C C . TYR B 1 394 ? -6.648 10.93 11.664 1 96.56 394 TYR B C 1
ATOM 6548 O O . TYR B 1 394 ? -5.809 11.82 11.812 1 96.56 394 TYR B O 1
ATOM 6556 N N . ARG B 1 395 ? -7.75 10.906 12.258 1 94.94 395 ARG B N 1
ATOM 6557 C CA . ARG B 1 395 ? -8.117 11.977 13.172 1 94.94 395 ARG B CA 1
ATOM 6558 C C . ARG B 1 395 ? -7.164 12.031 14.367 1 94.94 395 ARG B C 1
ATOM 6560 O O . ARG B 1 395 ? -6.797 13.117 14.828 1 94.94 395 ARG B O 1
ATOM 6567 N N . GLU B 1 396 ? -6.801 10.867 14.812 1 94.44 396 GLU B N 1
ATOM 6568 C CA . GLU B 1 396 ? -5.824 10.828 15.891 1 94.44 396 GLU B CA 1
ATOM 6569 C C . GLU B 1 396 ? -4.477 11.391 15.445 1 94.44 396 GLU B C 1
ATOM 6571 O O . GLU B 1 396 ? -3.842 12.148 16.172 1 94.44 396 GLU B O 1
ATOM 6576 N N . MET B 1 397 ? -4.035 10.992 14.289 1 95.75 397 MET B N 1
ATOM 6577 C CA . MET B 1 397 ? -2.797 11.531 13.734 1 95.75 397 MET B CA 1
ATOM 6578 C C . MET B 1 397 ? -2.869 13.047 13.617 1 95.75 397 MET B C 1
ATOM 6580 O O . MET B 1 397 ? -1.903 13.742 13.93 1 95.75 397 MET B O 1
ATOM 6584 N N . ASN B 1 398 ? -4.02 13.5 13.156 1 95.25 398 ASN B N 1
ATOM 6585 C CA . ASN B 1 398 ? -4.219 14.93 12.984 1 95.25 398 ASN B CA 1
ATOM 6586 C C . ASN B 1 398 ? -4.164 15.672 14.32 1 95.25 398 ASN B C 1
ATOM 6588 O O . ASN B 1 398 ? -3.631 16.781 14.398 1 95.25 398 ASN B O 1
ATOM 6592 N N . ARG B 1 399 ? -4.766 15.086 15.328 1 93.31 399 ARG B N 1
ATOM 6593 C CA . ARG B 1 399 ? -4.684 15.664 16.656 1 93.31 399 ARG B CA 1
ATOM 6594 C C . ARG B 1 399 ? -3.23 15.828 17.094 1 93.31 399 ARG B C 1
ATOM 6596 O O . ARG B 1 399 ? -2.85 16.875 17.625 1 93.31 399 ARG B O 1
ATOM 6603 N N . LEU B 1 400 ? -2.49 14.867 16.859 1 95.25 400 LEU B N 1
ATOM 6604 C CA . LEU B 1 400 ? -1.086 14.898 17.266 1 95.25 400 LEU B CA 1
ATOM 6605 C C . LEU B 1 400 ? -0.284 15.812 16.344 1 95.25 400 LEU B C 1
ATOM 6607 O O . LEU B 1 400 ? 0.742 16.359 16.75 1 95.25 400 LEU B O 1
ATOM 6611 N N . HIS B 1 401 ? -0.778 15.938 15.117 1 96.19 401 HIS B N 1
ATOM 6612 C CA . HIS B 1 401 ? -0.155 16.906 14.234 1 96.19 401 HIS B CA 1
ATOM 6613 C C . HIS B 1 401 ? -0.348 18.328 14.758 1 96.19 401 HIS B C 1
ATOM 6615 O O . HIS B 1 401 ? 0.539 19.172 14.617 1 96.19 401 HIS B O 1
ATOM 6621 N N . GLN B 1 402 ? -1.461 18.578 15.375 1 94.62 402 GLN B N 1
ATOM 6622 C CA . GLN B 1 402 ? -1.691 19.875 16 1 94.62 402 GLN B CA 1
ATOM 6623 C C . GLN B 1 402 ? -0.722 20.109 17.156 1 94.62 402 GLN B C 1
ATOM 6625 O O . GLN B 1 402 ? -0.315 21.25 17.422 1 94.62 402 GLN B O 1
ATOM 6630 N N . LEU B 1 403 ? -0.411 19.062 17.844 1 95.81 403 LEU B N 1
ATOM 6631 C CA . LEU B 1 403 ? 0.619 19.172 18.875 1 95.81 403 LEU B CA 1
ATOM 6632 C C . LEU B 1 403 ? 1.951 19.594 18.266 1 95.81 403 LEU B C 1
ATOM 6634 O O . LEU B 1 403 ? 2.641 20.469 18.797 1 95.81 403 LEU B O 1
ATOM 6638 N N . ILE B 1 404 ? 2.299 18.969 17.156 1 97.19 404 ILE B N 1
ATOM 6639 C CA . ILE B 1 404 ? 3.52 19.312 16.438 1 97.19 404 ILE B CA 1
ATOM 6640 C C . ILE B 1 404 ? 3.492 20.781 16.047 1 97.19 404 ILE B C 1
ATOM 6642 O O . ILE B 1 404 ? 4.469 21.516 16.266 1 97.19 404 ILE B O 1
ATOM 6646 N N . LYS B 1 405 ? 2.371 21.203 15.5 1 95.75 405 LYS B N 1
ATOM 6647 C CA . LYS B 1 405 ? 2.178 22.609 15.156 1 95.75 405 LYS B CA 1
ATOM 6648 C C . LYS B 1 405 ? 2.404 23.5 16.375 1 95.75 405 LYS B C 1
ATOM 6650 O O . LYS B 1 405 ? 3.123 24.5 16.281 1 95.75 405 LYS B O 1
ATOM 6655 N N . SER B 1 406 ? 1.855 23.141 17.453 1 94.81 406 SER B N 1
ATOM 6656 C CA . SER B 1 406 ? 1.958 23.922 18.672 1 94.81 406 SER B CA 1
ATOM 6657 C C . SER B 1 406 ? 3.404 24.016 19.156 1 94.81 406 SER B C 1
ATOM 6659 O O . SER B 1 406 ? 3.838 25.062 19.641 1 94.81 406 SER B O 1
ATOM 6661 N N . LEU B 1 407 ? 4.102 22.984 19.062 1 96.19 407 LEU B N 1
ATOM 6662 C CA . LEU B 1 407 ? 5.496 22.953 19.5 1 96.19 407 LEU B CA 1
ATOM 6663 C C . LEU B 1 407 ? 6.359 23.828 18.594 1 96.19 407 LEU B C 1
ATOM 6665 O O . LEU B 1 407 ? 7.273 24.5 19.078 1 96.19 407 LEU B O 1
ATOM 6669 N N . PHE B 1 408 ? 6.07 23.844 17.312 1 95.12 408 PHE B N 1
ATOM 6670 C CA . PHE B 1 408 ? 6.762 24.75 16.391 1 95.12 408 PHE B CA 1
ATOM 6671 C C . PHE B 1 408 ? 6.504 26.203 16.781 1 95.12 408 PHE B C 1
ATOM 6673 O O . PHE B 1 408 ? 7.426 27.031 16.781 1 95.12 408 PHE B O 1
ATOM 6680 N N . TYR B 1 409 ? 5.316 26.484 17.094 1 91.88 409 TYR B N 1
ATOM 6681 C CA . TYR B 1 409 ? 4.973 27.859 17.453 1 91.88 409 TYR B CA 1
ATOM 6682 C C . TYR B 1 409 ? 5.637 28.281 18.75 1 91.88 409 TYR B C 1
ATOM 6684 O O . TYR B 1 409 ? 6.07 29.422 18.906 1 91.88 409 TYR B O 1
ATOM 6692 N N . TYR B 1 410 ? 5.652 27.375 19.672 1 91.31 410 TYR B N 1
ATOM 6693 C CA . TYR B 1 410 ? 6.395 27.688 20.891 1 91.31 410 TYR B CA 1
ATOM 6694 C C . TYR B 1 410 ? 7.844 28.031 20.578 1 91.31 410 TYR B C 1
ATOM 6696 O O . TYR B 1 410 ? 8.391 29 21.109 1 91.31 410 TYR B O 1
ATOM 6704 N N . TYR B 1 411 ? 8.391 27.281 19.703 1 91.81 411 TYR B N 1
ATOM 6705 C CA . TYR B 1 411 ? 9.781 27.516 19.328 1 91.81 411 TYR B CA 1
ATOM 6706 C C . TYR B 1 411 ? 9.945 28.859 18.641 1 91.81 411 TYR B C 1
ATOM 6708 O O . TYR B 1 411 ? 10.812 29.656 19.016 1 91.81 411 TYR B O 1
ATOM 6716 N N . TYR B 1 412 ? 9.109 29.188 17.703 1 90.25 412 TYR B N 1
ATOM 6717 C CA . TYR B 1 412 ? 9.242 30.391 16.891 1 90.25 412 TYR B CA 1
ATOM 6718 C C . TYR B 1 412 ? 8.977 31.641 17.719 1 90.25 412 TYR B C 1
ATOM 6720 O O . TYR B 1 412 ? 9.617 32.656 17.531 1 90.25 412 TYR B O 1
ATOM 6728 N N . LEU B 1 413 ? 8.07 31.516 18.688 1 87.12 413 LEU B N 1
ATOM 6729 C CA . LEU B 1 413 ? 7.555 32.719 19.312 1 87.12 413 LEU B CA 1
ATOM 6730 C C . LEU B 1 413 ? 8.18 32.938 20.688 1 87.12 413 LEU B C 1
ATOM 6732 O O . LEU B 1 413 ? 8.273 34.062 21.172 1 87.12 413 LEU B O 1
ATOM 6736 N N . ILE B 1 414 ? 8.641 31.875 21.281 1 85.19 414 ILE B N 1
ATOM 6737 C CA . ILE B 1 414 ? 9.086 32 22.672 1 85.19 414 ILE B CA 1
ATOM 6738 C C . ILE B 1 414 ? 10.539 31.531 22.797 1 85.19 414 ILE B C 1
ATOM 6740 O O . ILE B 1 414 ? 11.422 32.312 23.156 1 85.19 414 ILE B O 1
ATOM 6744 N N . HIS B 1 415 ? 10.805 30.391 22.344 1 83 415 HIS B N 1
ATOM 6745 C CA . HIS B 1 415 ? 12.094 29.75 22.594 1 83 415 HIS B CA 1
ATOM 6746 C C . HIS B 1 415 ? 13.195 30.406 21.766 1 83 415 HIS B C 1
ATOM 6748 O O . HIS B 1 415 ? 14.289 30.656 22.281 1 83 415 HIS B O 1
ATOM 6754 N N . ALA B 1 416 ? 12.945 30.672 20.531 1 79.62 416 ALA B N 1
ATOM 6755 C CA . ALA B 1 416 ? 13.938 31.281 19.641 1 79.62 416 ALA B CA 1
ATOM 6756 C C . ALA B 1 416 ? 14.18 32.75 20.016 1 79.62 416 ALA B C 1
ATOM 6758 O O . ALA B 1 416 ? 15.297 33.25 19.875 1 79.62 416 ALA B O 1
ATOM 6759 N N . ALA B 1 417 ? 13.18 33.438 20.469 1 73.19 417 ALA B N 1
ATOM 6760 C CA . ALA B 1 417 ? 13.305 34.812 20.891 1 73.19 417 ALA B CA 1
ATOM 6761 C C . ALA B 1 417 ? 14.172 34.938 22.141 1 73.19 417 ALA B C 1
ATOM 6763 O O . ALA B 1 417 ? 14.961 35.875 22.266 1 73.19 417 ALA B O 1
ATOM 6764 N N . GLU B 1 418 ? 14.109 33.969 22.922 1 69.44 418 GLU B N 1
ATOM 6765 C CA . GLU B 1 418 ? 14.883 34 24.172 1 69.44 418 GLU B CA 1
ATOM 6766 C C . GLU B 1 418 ? 16.344 33.688 23.906 1 69.44 418 GLU B C 1
ATOM 6768 O O . GLU B 1 418 ? 17.234 34.188 24.609 1 69.44 418 GLU B O 1
ATOM 6773 N N . ASN B 1 419 ? 16.609 32.875 22.859 1 63.81 419 ASN B N 1
ATOM 6774 C CA . ASN B 1 419 ? 17.984 32.5 22.609 1 63.81 419 ASN B CA 1
ATOM 6775 C C . ASN B 1 419 ? 18.672 33.469 21.625 1 63.81 419 ASN B C 1
ATOM 6777 O O . ASN B 1 419 ? 19.891 33.406 21.438 1 63.81 419 ASN B O 1
ATOM 6781 N N . SER B 1 420 ? 18 34.25 20.781 1 55.12 420 SER B N 1
ATOM 6782 C CA . SER B 1 420 ? 18.594 35.281 19.938 1 55.12 420 SER B CA 1
ATOM 6783 C C . SER B 1 420 ? 18.812 36.562 20.719 1 55.12 420 SER B C 1
ATOM 6785 O O . SER B 1 420 ? 19.469 37.5 20.219 1 55.12 420 SER B O 1
ATOM 6787 N N . GLY B 1 421 ? 18.328 36.844 21.922 1 42.28 421 GLY B N 1
ATOM 6788 C CA . GLY B 1 421 ? 18.641 38 22.766 1 42.28 421 GLY B CA 1
ATOM 6789 C C . GLY B 1 421 ? 19.734 37.719 23.766 1 42.28 421 GLY B C 1
ATOM 6790 O O . GLY B 1 421 ? 20.016 36.562 24.094 1 42.28 421 GLY B O 1
#

Foldseek 3Di:
DWDWWWWQFPPPRAIEIEIEDDDPAQKDWFWAADLPPGFIWIAIDHDPPGDIDRTDIDDGDDPDDQVGWYWYAYQQAWTDGHGDDPPPHRVVVLCVQQHDVLVVVLVVLVVLLSVCLVCLVLLLVLLVCVLVVVVPVNQVSLVPPVVDHQPDPAPLSSLVSNVVSLCSNCVSLAQPPPQVVLLVLLVVLLVVCCVPLVPQSLVVLCVCVVVCVLVVLLSLLSVLSSVVSVCVRLCSNLSSCSSRPPCVVPPDQTDGTHDADVVCLVSQLSLLLSLLQLVLVQQQSLCCVPPVHSFDFDPQLQQDPVRDRPAGRGSVSLSPDDSVCNVSRRPPRSDDQDDLLDDQQSSQQSVVVQWDADRNSQKIKTARDDPDPDRDDIDIDGNSVVSNSSSSNSNRSVSSSSSSSVSVCCCSPPVVVVVVD/DWDWWWWQFPPPRAIEIEIEDDDPAQKDWFWAADLPPGFIWIAIDHDPPGDIDRTDIDDGDDPDDQVGWYWYAYQQAWTDGHGDDPPPHRVVVLCVQQHDVLVVVLVVLVVLLSVCLVCLVLLLVLLVCVLVVVVVVNQVSLVPPVVDHQPDPDPLSSLVSNVVSLCSSCVSLAQPPPQVVLLVLLVVLLVVCCVPQVPQSLVVLCVCVVVCVLVVLLSLLSVLSSVVSVCVRLCSNLSSCSSRPVCVVPPDQTDGRDDADVVCLVSQLSLLLSLLQLCLVQQQSLCCVVPVHSFDFDPQLQQDPVRDRPAGRGSVSLSPDDSVCNVSRRPPRSDDQDDLLDDQQSSQQSVVVQWDADRNSQKIKTARDDPDPDRDDIDIDGNSVVSNSSSSNSNRSVSSSSSSSVSVCCCSPPSVVVVVD